Protein AF-0000000085979852 (afdb_homodimer)

Nearest PDB structures (foldseek):
  1gpl-assembly1_A  TM=8.757E-01  e=6.580E-53  Cavia porcellus
  1bu8-assembly1_A  TM=8.715E-01  e=1.291E-50  Rattus norvegicus
  2oxe-assembly1_A  TM=8.438E-01  e=6.473E-49  Homo sapiens
  2pvs-assembly1_A  TM=8.274E-01  e=5.418E-49  Homo sapiens
  1w52-assembly1_X  TM=8.537E-01  e=1.171E-48  Equus caballus

pLDDT: mean 87.13, std 18.55, range [27.33, 98.94]

Structure (mmCIF, N/CA/C/O backbone):
data_AF-0000000085979852-model_v1
#
loop_
_entity.id
_entity.type
_entity.pdbx_description
1 polymer 'Pancreatic triacylglycerol lipase'
#
loop_
_atom_site.group_PDB
_atom_site.id
_atom_site.type_symbol
_atom_site.label_atom_id
_atom_site.label_alt_id
_atom_site.label_comp_id
_atom_site.label_asym_id
_atom_site.label_entity_id
_atom_site.label_seq_id
_atom_site.pdbx_PDB_ins_code
_atom_site.Cartn_x
_atom_site.Cartn_y
_atom_site.Cartn_z
_atom_site.occupancy
_atom_site.B_iso_or_equiv
_atom_site.auth_seq_id
_atom_site.auth_comp_id
_atom_site.auth_asym_id
_atom_site.auth_atom_id
_atom_site.pdbx_PDB_model_num
ATOM 1 N N . MET A 1 1 ? -30.094 40.406 -1.326 1 32.12 1 MET A N 1
ATOM 2 C CA . MET A 1 1 ? -29.172 39.938 -2.348 1 32.12 1 MET A CA 1
ATOM 3 C C . MET A 1 1 ? -28.594 38.562 -1.972 1 32.12 1 MET A C 1
ATOM 5 O O . MET A 1 1 ? -28.328 37.719 -2.844 1 32.12 1 MET A O 1
ATOM 9 N N . LYS A 1 2 ? -28.422 38.375 -0.637 1 41 2 LYS A N 1
ATOM 10 C CA . LYS A 1 2 ? -27.953 37.094 -0.1 1 41 2 LYS A CA 1
ATOM 11 C C . LYS A 1 2 ? -29.016 36.031 -0.239 1 41 2 LYS A C 1
ATOM 13 O O . LYS A 1 2 ? -28.688 34.875 -0.515 1 41 2 LYS A O 1
ATOM 18 N N . ALA A 1 3 ? -30.25 36.375 -0.046 1 42.44 3 ALA A N 1
ATOM 19 C CA . ALA A 1 3 ? -31.359 35.438 -0.135 1 42.44 3 ALA A CA 1
ATOM 20 C C . ALA A 1 3 ? -31.531 34.906 -1.563 1 42.44 3 ALA A C 1
ATOM 22 O O . ALA A 1 3 ? -31.766 33.719 -1.779 1 42.44 3 ALA A O 1
ATOM 23 N N . LEU A 1 4 ? -31.422 35.781 -2.535 1 42.72 4 LEU A N 1
ATOM 24 C CA . LEU A 1 4 ? -31.625 35.438 -3.934 1 42.72 4 LEU A CA 1
ATOM 25 C C . LEU A 1 4 ? -30.453 34.594 -4.445 1 42.72 4 LEU A C 1
ATOM 27 O O . LEU A 1 4 ? -30.656 33.656 -5.227 1 42.72 4 LEU A O 1
ATOM 31 N N . GLN A 1 5 ? -29.297 34.875 -3.975 1 37.44 5 GLN A N 1
ATOM 32 C CA . GLN A 1 5 ? -28.141 34.094 -4.395 1 37.44 5 GLN A CA 1
ATOM 33 C C . GLN A 1 5 ? -28.188 32.688 -3.816 1 37.44 5 GLN A C 1
ATOM 35 O O . GLN A 1 5 ? -27.703 31.734 -4.438 1 37.44 5 GLN A O 1
ATOM 40 N N . GLN A 1 6 ? -28.828 32.562 -2.658 1 38.81 6 GLN A N 1
ATOM 41 C CA . GLN A 1 6 ? -29 31.219 -2.086 1 38.81 6 GLN A CA 1
ATOM 42 C C . GLN A 1 6 ? -29.969 30.391 -2.922 1 38.81 6 GLN A C 1
ATOM 44 O O . GLN A 1 6 ? -29.75 29.188 -3.109 1 38.81 6 GLN A O 1
ATOM 49 N N . LEU A 1 7 ? -30.922 31.078 -3.496 1 41.16 7 LEU A N 1
ATOM 50 C CA . LEU A 1 7 ? -31.891 30.359 -4.312 1 41.16 7 LEU A CA 1
ATOM 51 C C . LEU A 1 7 ? -31.266 29.875 -5.617 1 41.16 7 LEU A C 1
ATOM 53 O O . LEU A 1 7 ? -31.578 28.781 -6.086 1 41.16 7 LEU A O 1
ATOM 57 N N . THR A 1 8 ? -30.375 30.672 -6.137 1 38.94 8 THR A N 1
ATOM 58 C CA . THR A 1 8 ? -29.766 30.266 -7.402 1 38.94 8 THR A CA 1
ATOM 59 C C . THR A 1 8 ? -28.797 29.109 -7.199 1 38.94 8 THR A C 1
ATOM 61 O O . THR A 1 8 ? -28.703 28.219 -8.047 1 38.94 8 THR A O 1
ATOM 64 N N . VAL A 1 9 ? -28.125 29.125 -6.086 1 36.69 9 VAL A N 1
ATOM 65 C CA . VAL A 1 9 ? -27.188 28.031 -5.883 1 36.69 9 VAL A CA 1
ATOM 66 C C . VAL A 1 9 ? -27.938 26.734 -5.617 1 36.69 9 VAL A C 1
ATOM 68 O O . VAL A 1 9 ? -27.578 25.672 -6.156 1 36.69 9 VAL A O 1
ATOM 71 N N . TRP A 1 10 ? -29.047 26.781 -4.914 1 40 10 TRP A N 1
ATOM 72 C CA . TRP A 1 10 ? -29.844 25.578 -4.723 1 40 10 TRP A CA 1
ATOM 73 C C . TRP A 1 10 ? -30.469 25.109 -6.039 1 40 10 TRP A C 1
ATOM 75 O O . TRP A 1 10 ? -30.688 23.922 -6.242 1 40 10 TRP A O 1
ATOM 85 N N . SER A 1 11 ? -30.734 26.062 -6.895 1 38.84 11 SER A N 1
ATOM 86 C CA . SER A 1 11 ? -31.25 25.672 -8.203 1 38.84 11 SER A CA 1
ATOM 87 C C . SER A 1 11 ? -30.188 24.969 -9.039 1 38.84 11 SER A C 1
ATOM 89 O O . SER A 1 11 ? -30.5 24.094 -9.836 1 38.84 11 SER A O 1
ATOM 91 N N . TRP A 1 12 ? -29 25.422 -8.859 1 35.75 12 TRP A N 1
ATOM 92 C CA . TRP A 1 12 ? -27.953 24.781 -9.648 1 35.75 12 TRP A CA 1
ATOM 93 C C . TRP A 1 12 ? -27.594 23.422 -9.078 1 35.75 12 TRP A C 1
ATOM 95 O O . TRP A 1 12 ? -27.344 22.469 -9.82 1 35.75 12 TRP A O 1
ATOM 105 N N . ILE A 1 13 ? -27.578 23.281 -7.801 1 37.91 13 ILE A N 1
ATOM 106 C CA . ILE A 1 13 ? -27.391 21.953 -7.25 1 37.91 13 ILE A CA 1
ATOM 107 C C . ILE A 1 13 ? -28.578 21.078 -7.609 1 37.91 13 ILE A C 1
ATOM 109 O O . ILE A 1 13 ? -28.422 19.891 -7.938 1 37.91 13 ILE A O 1
ATOM 113 N N . LEU A 1 14 ? -29.797 21.656 -7.68 1 37.75 14 LEU A N 1
ATOM 114 C CA . LEU A 1 14 ? -30.953 20.938 -8.203 1 37.75 14 LEU A CA 1
ATOM 115 C C . LEU A 1 14 ? -30.766 20.625 -9.68 1 37.75 14 LEU A C 1
ATOM 117 O O . LEU A 1 14 ? -31.125 19.531 -10.141 1 37.75 14 LEU A O 1
ATOM 121 N N . CYS A 1 15 ? -30.203 21.531 -10.422 1 36.41 15 CYS A N 1
ATOM 122 C CA . CYS A 1 15 ? -30.016 21.281 -11.844 1 36.41 15 CYS A CA 1
ATOM 123 C C . CYS A 1 15 ? -28.922 20.25 -12.078 1 36.41 15 CYS A C 1
ATOM 125 O O . CYS A 1 15 ? -29 19.453 -13.016 1 36.41 15 CYS A O 1
ATOM 127 N N . LEU A 1 16 ? -27.828 20.297 -11.359 1 36.41 16 LEU A N 1
ATOM 128 C CA . LEU A 1 16 ? -26.828 19.25 -11.562 1 36.41 16 LEU A CA 1
ATOM 129 C C . LEU A 1 16 ? -27.359 17.891 -11.094 1 36.41 16 LEU A C 1
ATOM 131 O O . LEU A 1 16 ? -27.031 16.859 -11.68 1 36.41 16 LEU A O 1
ATOM 135 N N . ALA A 1 17 ? -28.172 17.828 -10.047 1 35.41 17 ALA A N 1
ATOM 136 C CA . ALA A 1 17 ? -28.875 16.594 -9.664 1 35.41 17 ALA A CA 1
ATOM 137 C C . ALA A 1 17 ? -29.844 16.156 -10.75 1 35.41 17 ALA A C 1
ATOM 139 O O . ALA A 1 17 ? -30.031 14.969 -10.992 1 35.41 17 ALA A O 1
ATOM 140 N N . VAL A 1 18 ? -30.438 17.109 -11.523 1 36.38 18 VAL A N 1
ATOM 141 C CA . VAL A 1 18 ? -31.406 16.766 -12.562 1 36.38 18 VAL A CA 1
ATOM 142 C C . VAL A 1 18 ? -30.672 16.25 -13.797 1 36.38 18 VAL A C 1
ATOM 144 O O . VAL A 1 18 ? -31.141 15.328 -14.469 1 36.38 18 VAL A O 1
ATOM 147 N N . VAL A 1 19 ? -29.516 16.766 -14.117 1 34.34 19 VAL A N 1
ATOM 148 C CA . VAL A 1 19 ? -28.938 16.344 -15.383 1 34.34 19 VAL A CA 1
ATOM 149 C C . VAL A 1 19 ? -28.438 14.898 -15.25 1 34.34 19 VAL A C 1
ATOM 151 O O . VAL A 1 19 ? -28.578 14.102 -16.188 1 34.34 19 VAL A O 1
ATOM 154 N N . TYR A 1 20 ? -27.75 14.578 -14.141 1 35.06 20 TYR A N 1
ATOM 155 C CA . TYR A 1 20 ? -27.297 13.195 -14.125 1 35.06 20 TYR A CA 1
ATOM 156 C C . TYR A 1 20 ? -28.469 12.234 -13.945 1 35.06 20 TYR A C 1
ATOM 158 O O . TYR A 1 20 ? -28.297 11.016 -13.992 1 35.06 20 TYR A O 1
ATOM 166 N N . SER A 1 21 ? -29.578 12.734 -13.461 1 34.44 21 SER A N 1
ATOM 167 C CA . SER A 1 21 ? -30.75 11.859 -13.359 1 34.44 21 SER A CA 1
ATOM 168 C C . SER A 1 21 ? -31.25 11.453 -14.734 1 34.44 21 SER A C 1
ATOM 170 O O . SER A 1 21 ? -32.156 10.609 -14.844 1 34.44 21 SER A O 1
ATOM 172 N N . SER A 1 22 ? -30.984 12.266 -15.742 1 32.03 22 SER A N 1
ATOM 173 C CA . SER A 1 22 ? -31.688 11.844 -16.953 1 32.03 22 SER A CA 1
ATOM 174 C C . SER A 1 22 ? -31.141 10.523 -17.484 1 32.03 22 SER A C 1
ATOM 176 O O . SER A 1 22 ? -31.75 9.891 -18.344 1 32.03 22 SER A O 1
ATOM 178 N N . ALA A 1 23 ? -29.797 10.312 -17.438 1 32.34 23 ALA A N 1
ATOM 179 C CA . ALA A 1 23 ? -29.422 9.07 -18.094 1 32.34 23 ALA A CA 1
ATOM 180 C C . ALA A 1 23 ? -29.891 7.855 -17.297 1 32.34 23 ALA A C 1
ATOM 182 O O . ALA A 1 23 ? -29.656 6.715 -17.688 1 32.34 23 ALA A O 1
ATOM 183 N N . ILE A 1 24 ? -29.859 7.871 -15.93 1 32.44 24 ILE A N 1
ATOM 184 C CA . ILE A 1 24 ? -30.312 6.629 -15.312 1 32.44 24 ILE A CA 1
ATOM 185 C C . ILE A 1 24 ? -31.781 6.41 -15.633 1 32.44 24 ILE A C 1
ATOM 187 O O . ILE A 1 24 ? -32.594 7.344 -15.562 1 32.44 24 ILE A O 1
ATOM 191 N N . THR A 1 25 ? -32.125 5.273 -16.328 1 30.22 25 THR A N 1
ATOM 192 C CA . THR A 1 25 ? -33.469 4.715 -16.625 1 30.22 25 THR A CA 1
ATOM 193 C C . THR A 1 25 ? -34.406 4.969 -15.461 1 30.22 25 THR A C 1
ATOM 195 O O . THR A 1 25 ? -34 5 -14.297 1 30.22 25 THR A O 1
ATOM 198 N N . HIS A 1 26 ? -35.625 5.562 -15.781 1 32.06 26 HIS A N 1
ATOM 199 C CA . HIS A 1 26 ? -36.875 5.836 -15.086 1 32.06 26 HIS A CA 1
ATOM 200 C C . HIS A 1 26 ? -37.25 4.672 -14.18 1 32.06 26 HIS A C 1
ATOM 202 O O . HIS A 1 26 ? -38 3.785 -14.586 1 32.06 26 HIS A O 1
ATOM 208 N N . ASN A 1 27 ? -36.344 3.885 -13.617 1 27.75 27 ASN A N 1
ATOM 209 C CA . ASN A 1 27 ? -37.094 3.033 -12.703 1 27.75 27 ASN A CA 1
ATOM 210 C C . ASN A 1 27 ? -37.969 3.855 -11.766 1 27.75 27 ASN A C 1
ATOM 212 O O . ASN A 1 27 ? -37.5 4.844 -11.188 1 27.75 27 ASN A O 1
ATOM 216 N N . GLU A 1 28 ? -39.312 3.871 -11.992 1 30.22 28 GLU A N 1
ATOM 217 C CA . GLU A 1 28 ? -40.469 4.34 -11.266 1 30.22 28 GLU A CA 1
ATOM 218 C C . GLU A 1 28 ? -40.312 4.098 -9.766 1 30.22 28 GLU A C 1
ATOM 220 O O . GLU A 1 28 ? -40.75 3.064 -9.25 1 30.22 28 GLU A O 1
ATOM 225 N N . THR A 1 29 ? -39.219 4.023 -9.258 1 30.83 29 THR A N 1
ATOM 226 C CA . THR A 1 29 ? -39.469 3.916 -7.824 1 30.83 29 THR A CA 1
ATOM 227 C C . THR A 1 29 ? -40.344 5.062 -7.344 1 30.83 29 THR A C 1
ATOM 229 O O . THR A 1 29 ? -40.062 6.23 -7.602 1 30.83 29 THR A O 1
ATOM 232 N N . LYS A 1 30 ? -41.656 4.785 -7 1 31.2 30 LYS A N 1
ATOM 233 C CA . LYS A 1 30 ? -42.688 5.574 -6.352 1 31.2 30 LYS A CA 1
ATOM 234 C C . LYS A 1 30 ? -42.094 6.523 -5.312 1 31.2 30 LYS A C 1
ATOM 236 O O . LYS A 1 30 ? -41.438 6.082 -4.379 1 31.2 30 LYS A O 1
ATOM 241 N N . GLN A 1 31 ? -41.844 7.699 -5.578 1 30.95 31 GLN A N 1
ATOM 242 C CA . GLN A 1 31 ? -41.656 8.828 -4.672 1 30.95 31 GLN A CA 1
ATOM 243 C C . GLN A 1 31 ? -42.625 8.766 -3.5 1 30.95 31 GLN A C 1
ATOM 245 O O . GLN A 1 31 ? -43.719 9.352 -3.555 1 30.95 31 GLN A O 1
ATOM 250 N N . GLN A 1 32 ? -42.938 7.543 -2.928 1 33.56 32 GLN A N 1
ATOM 251 C CA . GLN A 1 32 ? -43.781 7.59 -1.735 1 33.56 32 GLN A CA 1
ATOM 252 C C . GLN A 1 32 ? -43.219 8.57 -0.708 1 33.56 32 GLN A C 1
ATOM 254 O O . GLN A 1 32 ? -43.5 8.445 0.489 1 33.56 32 GLN A O 1
ATOM 259 N N . ALA A 1 33 ? -42.156 9.102 -0.926 1 34.34 33 ALA A N 1
ATOM 260 C CA . ALA A 1 33 ? -41.5 9.648 0.263 1 34.34 33 ALA A CA 1
ATOM 261 C C . ALA A 1 33 ? -42.344 10.758 0.889 1 34.34 33 ALA A C 1
ATOM 263 O O . ALA A 1 33 ? -42.031 11.266 1.965 1 34.34 33 ALA A O 1
ATOM 264 N N . LEU A 1 34 ? -42.906 11.609 0.116 1 39.47 34 LEU A N 1
ATOM 265 C CA . LEU A 1 34 ? -43.031 12.82 0.929 1 39.47 34 LEU A CA 1
ATOM 266 C C . LEU A 1 34 ? -43.844 12.555 2.189 1 39.47 34 LEU A C 1
ATOM 268 O O . LEU A 1 34 ? -43.469 12.984 3.281 1 39.47 34 LEU A O 1
ATOM 272 N N . GLY A 1 35 ? -45.219 12.477 2.041 1 36.91 35 GLY A N 1
ATOM 273 C CA . GLY A 1 35 ? -46.219 12.906 3 1 36.91 35 GLY A CA 1
ATOM 274 C C . GLY A 1 35 ? -46.5 11.867 4.07 1 36.91 35 GLY A C 1
ATOM 275 O O . GLY A 1 35 ? -46.875 12.211 5.195 1 36.91 35 GLY A O 1
ATOM 276 N N . LYS A 1 36 ? -46.812 10.609 3.801 1 43.66 36 LYS A N 1
ATOM 277 C CA . LYS A 1 36 ? -47.719 10.008 4.762 1 43.66 36 LYS A CA 1
ATOM 278 C C . LYS A 1 36 ? -46.969 9.438 5.961 1 43.66 36 LYS A C 1
ATOM 280 O O . LYS A 1 36 ? -47.438 9.555 7.098 1 43.66 36 LYS A O 1
ATOM 285 N N . ASP A 1 37 ? -46 8.508 5.723 1 57.81 37 ASP A N 1
ATOM 286 C CA . ASP A 1 37 ? -45.469 7.832 6.91 1 57.81 37 ASP A CA 1
ATOM 287 C C . ASP A 1 37 ? -44.25 8.555 7.48 1 57.81 37 ASP A C 1
ATOM 289 O O . ASP A 1 37 ? -43.344 8.93 6.738 1 57.81 37 ASP A O 1
ATOM 293 N N . LYS A 1 38 ? -44.188 9.102 8.75 1 77.81 38 LYS A N 1
ATOM 294 C CA . LYS A 1 38 ? -43.25 9.914 9.5 1 77.81 38 LYS A CA 1
ATOM 295 C C . LYS A 1 38 ? -42.094 9.07 10.039 1 77.81 38 LYS A C 1
ATOM 297 O O . LYS A 1 38 ? -41.094 9.602 10.523 1 77.81 38 LYS A O 1
ATOM 302 N N . GLU A 1 39 ? -42.25 7.695 9.797 1 91.12 39 GLU A N 1
ATOM 303 C CA . GLU A 1 39 ? -41.25 6.844 10.422 1 91.12 39 GLU A CA 1
ATOM 304 C C . GLU A 1 39 ? -41.156 5.488 9.727 1 91.12 39 GLU A C 1
ATOM 306 O O . GLU A 1 39 ? -42.156 5.012 9.164 1 91.12 39 GLU A O 1
ATOM 311 N N . ILE A 1 40 ? -39.969 4.898 9.586 1 95 40 ILE A N 1
ATOM 312 C CA . ILE A 1 40 ? -39.75 3.529 9.133 1 95 40 ILE A CA 1
ATOM 313 C C . ILE A 1 40 ? -38.969 2.754 10.188 1 95 40 ILE A C 1
ATOM 315 O O . ILE A 1 40 ? -38.031 3.291 10.805 1 95 40 ILE A O 1
ATOM 319 N N . CYS A 1 41 ? -39.375 1.532 10.398 1 95.94 41 CYS A N 1
ATOM 320 C CA . CYS A 1 41 ? -38.719 0.708 11.398 1 95.94 41 CYS A CA 1
ATOM 321 C C . CYS A 1 41 ? -38.031 -0.495 10.758 1 95.94 41 CYS A C 1
ATOM 323 O O . CYS A 1 41 ? -38.594 -1.099 9.828 1 95.94 41 CYS A O 1
ATOM 325 N N . MET A 1 42 ? -36.812 -0.819 11.219 1 94.69 42 MET A N 1
ATOM 326 C CA . MET A 1 42 ? -36 -1.899 10.672 1 94.69 42 MET A CA 1
ATOM 327 C C . MET A 1 42 ? -35.531 -2.828 11.781 1 94.69 42 MET A C 1
ATOM 329 O O . MET A 1 42 ? -34.312 -2.949 12.016 1 94.69 42 MET A O 1
ATOM 333 N N . LYS A 1 43 ? -36.406 -3.57 12.406 1 92.25 43 LYS A N 1
ATOM 334 C CA . LYS A 1 43 ? -36.156 -4.605 13.406 1 92.25 43 LYS A CA 1
ATOM 335 C C . LYS A 1 43 ? -35.094 -4.141 14.414 1 92.25 43 LYS A C 1
ATOM 337 O O . LYS A 1 43 ? -35.25 -3.094 15.047 1 92.25 43 LYS A O 1
ATOM 342 N N . GLU A 1 44 ? -33.938 -4.789 14.422 1 94.19 44 GLU A N 1
ATOM 343 C CA . GLU A 1 44 ? -32.938 -4.555 15.453 1 94.19 44 GLU A CA 1
ATOM 344 C C . GLU A 1 44 ? -32.25 -3.195 15.273 1 94.19 44 GLU A C 1
ATOM 346 O O . GLU A 1 44 ? -31.562 -2.711 16.172 1 94.19 44 GLU A O 1
ATOM 351 N N . LEU A 1 45 ? -32.438 -2.521 14.172 1 97.19 45 LEU A N 1
ATOM 352 C CA . LEU A 1 45 ? -31.781 -1.239 13.922 1 97.19 45 LEU A CA 1
ATOM 353 C C . LEU A 1 45 ? -32.594 -0.095 14.531 1 97.19 45 LEU A C 1
ATOM 355 O O . LEU A 1 45 ? -32.062 1.016 14.688 1 97.19 45 LEU A O 1
ATOM 359 N N . GLY A 1 46 ? -33.875 -0.38 14.82 1 96.38 46 GLY A N 1
ATOM 360 C CA . GLY A 1 46 ? -34.75 0.649 15.367 1 96.38 46 GLY A CA 1
ATOM 361 C C . GLY A 1 46 ? -35.531 1.393 14.305 1 96.38 46 GLY A C 1
ATOM 362 O O . GLY A 1 46 ? -35.688 0.893 13.188 1 96.38 46 GLY A O 1
ATOM 363 N N . CYS A 1 47 ? -36.094 2.562 14.734 1 96.94 47 CYS A N 1
ATOM 364 C CA . CYS A 1 47 ? -36.969 3.324 13.836 1 96.94 47 CYS A CA 1
ATOM 365 C C . CYS A 1 47 ? -36.312 4.645 13.445 1 96.94 47 CYS A C 1
ATOM 367 O O . CYS A 1 47 ? -35.531 5.207 14.211 1 96.94 47 CYS A O 1
ATOM 369 N N . PHE A 1 48 ? -36.594 5.09 12.266 1 97.12 48 PHE A N 1
ATOM 370 C CA . PHE A 1 48 ? -36.031 6.312 11.695 1 97.12 48 PHE A CA 1
ATOM 371 C C . PHE A 1 48 ? -37.156 7.27 11.273 1 97.12 48 PHE A C 1
ATOM 373 O O . PHE A 1 48 ? -37.938 6.949 10.391 1 97.12 48 PHE A O 1
ATOM 380 N N . ALA A 1 49 ? -37.188 8.391 12.008 1 95.62 49 ALA A N 1
ATOM 381 C CA . ALA A 1 49 ? -38.219 9.383 11.75 1 95.62 49 ALA A CA 1
ATOM 382 C C . ALA A 1 49 ? -37.594 10.703 11.289 1 95.62 49 ALA A C 1
ATOM 384 O O . ALA A 1 49 ? -36.406 10.961 11.516 1 95.62 49 ALA A O 1
ATOM 385 N N . ILE A 1 50 ? -38.344 11.453 10.617 1 94.75 50 ILE A N 1
ATOM 386 C CA . ILE A 1 50 ? -37.969 12.82 10.305 1 94.75 50 ILE A CA 1
ATOM 387 C C . ILE A 1 50 ? -38.469 13.758 11.398 1 94.75 50 ILE A C 1
ATOM 389 O O . ILE A 1 50 ? -39.625 14.164 11.398 1 94.75 50 ILE A O 1
ATOM 393 N N . THR A 1 51 ? -37.625 14.062 12.289 1 94.38 51 THR A N 1
ATOM 394 C CA . THR A 1 51 ? -37.969 14.953 13.391 1 94.38 51 THR A CA 1
ATOM 395 C C . THR A 1 51 ? -37.719 16.406 13 1 94.38 51 THR A C 1
ATOM 397 O O . THR A 1 51 ? -37.156 16.688 11.945 1 94.38 51 THR A O 1
ATOM 400 N N . ASP A 1 52 ? -38.062 17.266 13.867 1 94.44 52 ASP A N 1
ATOM 401 C CA . ASP A 1 52 ? -37.906 18.703 13.586 1 94.44 52 ASP A CA 1
ATOM 402 C C . ASP A 1 52 ? -36.438 19.094 13.531 1 94.44 52 ASP A C 1
ATOM 404 O O . ASP A 1 52 ? -36.094 20.047 12.836 1 94.44 52 ASP A O 1
ATOM 408 N N . ASP A 1 53 ? -35.625 18.438 14.164 1 95.75 53 ASP A N 1
ATOM 409 C CA . ASP A 1 53 ? -34.188 18.719 14.172 1 95.75 53 ASP A CA 1
ATOM 410 C C . ASP A 1 53 ? -33.625 18.672 12.758 1 95.75 53 ASP A C 1
ATOM 412 O O . ASP A 1 53 ? -32.656 19.391 12.438 1 95.75 53 ASP A O 1
ATOM 416 N N . PHE A 1 54 ? -34.219 17.812 11.914 1 95.5 54 PHE A N 1
ATOM 417 C CA . PHE A 1 54 ? -33.656 17.547 10.594 1 95.5 54 PHE A CA 1
ATOM 418 C C . PHE A 1 54 ? -34.156 18.562 9.578 1 95.5 54 PHE A C 1
ATOM 420 O O . PHE A 1 54 ? -33.688 18.609 8.445 1 95.5 54 PHE A O 1
ATOM 427 N N . LYS A 1 55 ? -35.094 19.359 10.031 1 93.94 55 LYS A N 1
ATOM 428 C CA . LYS A 1 55 ? -35.75 20.234 9.07 1 93.94 55 LYS A CA 1
ATOM 429 C C . LYS A 1 55 ? -35.188 21.641 9.133 1 93.94 55 LYS A C 1
ATOM 431 O O . LYS A 1 55 ? -35.125 22.234 10.211 1 93.94 55 LYS A O 1
ATOM 436 N N . SER A 1 56 ? -34.781 22.094 8.016 1 94.06 56 SER A N 1
ATOM 437 C CA . SER A 1 56 ? -34.344 23.484 7.824 1 94.06 56 SER A CA 1
ATOM 438 C C . SER A 1 56 ? -34.625 23.953 6.402 1 94.06 56 SER A C 1
ATOM 440 O O . SER A 1 56 ? -34.188 23.328 5.438 1 94.06 56 SER A O 1
ATOM 442 N N . LEU A 1 57 ? -35.438 24.984 6.293 1 93.31 57 LEU A N 1
ATOM 443 C CA . LEU A 1 57 ? -35.781 25.484 4.973 1 93.31 57 LEU A CA 1
ATOM 444 C C . LEU A 1 57 ? -34.531 25.891 4.195 1 93.31 57 LEU A C 1
ATOM 446 O O . LEU A 1 57 ? -34.469 25.75 2.969 1 93.31 57 LEU A O 1
ATOM 450 N N . ILE A 1 58 ? -33.531 26.344 4.949 1 92.44 58 ILE A N 1
ATOM 451 C CA . ILE A 1 58 ? -32.344 26.906 4.32 1 92.44 58 ILE A CA 1
ATOM 452 C C . ILE A 1 58 ? -31.281 25.828 4.195 1 92.44 58 ILE A C 1
ATOM 454 O O . ILE A 1 58 ? -30.688 25.656 3.127 1 92.44 58 ILE A O 1
ATOM 458 N N . HIS A 1 59 ? -31.031 25.094 5.18 1 92.19 59 HIS A N 1
ATOM 459 C CA . HIS A 1 59 ? -29.844 24.266 5.254 1 92.19 59 HIS A CA 1
ATOM 460 C C . HIS A 1 59 ? -30.156 22.797 4.957 1 92.19 59 HIS A C 1
ATOM 462 O O . HIS A 1 59 ? -29.266 22 4.688 1 92.19 59 HIS A O 1
ATOM 468 N N . ARG A 1 60 ? -31.375 22.469 4.973 1 93.56 60 ARG A N 1
ATOM 469 C CA . ARG A 1 60 ? -31.828 21.094 4.73 1 93.56 60 ARG A CA 1
ATOM 470 C C . ARG A 1 60 ? -33.281 21.062 4.273 1 93.56 60 ARG A C 1
ATOM 472 O O . ARG A 1 60 ? -34.156 20.562 4.988 1 93.56 60 ARG A O 1
ATOM 479 N N . PRO A 1 61 ? -33.531 21.422 3.08 1 90.75 61 PRO A N 1
ATOM 480 C CA . PRO A 1 61 ? -34.875 21.688 2.607 1 90.75 61 PRO A CA 1
ATOM 481 C C . PRO A 1 61 ? -35.656 20.422 2.25 1 90.75 61 PRO A C 1
ATOM 483 O O . PRO A 1 61 ? -36.875 20.406 2.297 1 90.75 61 PRO A O 1
ATOM 486 N N . ILE A 1 62 ? -34.938 19.359 1.827 1 92.56 62 ILE A N 1
ATOM 487 C CA . ILE A 1 62 ? -35.625 18.125 1.429 1 92.56 62 ILE A CA 1
ATOM 488 C C . ILE A 1 62 ? -35.25 17.016 2.404 1 92.56 62 ILE A C 1
ATOM 490 O O . ILE A 1 62 ? -34.062 16.734 2.631 1 92.56 62 ILE A O 1
ATOM 494 N N . ASN A 1 63 ? -36.219 16.484 3.029 1 92.69 63 ASN A N 1
ATOM 495 C CA . ASN A 1 63 ? -36.031 15.383 3.965 1 92.69 63 ASN A CA 1
ATOM 496 C C . ASN A 1 63 ? -36.844 14.164 3.568 1 92.69 63 ASN A C 1
ATOM 498 O O . ASN A 1 63 ? -38.031 14.289 3.266 1 92.69 63 ASN A O 1
ATOM 502 N N . VAL A 1 64 ? -36.156 13.031 3.488 1 94.44 64 VAL A N 1
ATOM 503 C CA . VAL A 1 64 ? -36.844 11.781 3.129 1 94.44 64 VAL A CA 1
ATOM 504 C C . VAL A 1 64 ? -36.469 10.695 4.129 1 94.44 64 VAL A C 1
ATOM 506 O O . VAL A 1 64 ? -35.5 10.852 4.906 1 94.44 64 VAL A O 1
ATOM 509 N N . LEU A 1 65 ? -37.281 9.664 4.168 1 96.75 65 LEU A N 1
ATOM 510 C CA . LEU A 1 65 ? -36.938 8.492 4.965 1 96.75 65 LEU A CA 1
ATOM 511 C C . LEU A 1 65 ? -35.844 7.672 4.277 1 96.75 65 LEU A C 1
ATOM 513 O O . LEU A 1 65 ? -35.688 7.746 3.057 1 96.75 65 LEU A O 1
ATOM 517 N N . PRO A 1 66 ? -35.062 6.887 5.07 1 97.56 66 PRO A N 1
ATOM 518 C CA . PRO A 1 66 ? -34 6.066 4.457 1 97.56 66 PRO A CA 1
ATOM 519 C C . PRO A 1 66 ? -34.562 4.938 3.596 1 97.56 66 PRO A C 1
ATOM 521 O O . PRO A 1 66 ? -35.719 4.531 3.773 1 97.56 66 PRO A O 1
ATOM 524 N N . HIS A 1 67 ? -33.688 4.473 2.678 1 97.31 67 HIS A N 1
ATOM 525 C CA . HIS A 1 67 ? -33.969 3.232 1.968 1 97.31 67 HIS A CA 1
ATOM 526 C C . HIS A 1 67 ? -34 2.043 2.922 1 97.31 67 HIS A C 1
ATOM 528 O O . HIS A 1 67 ? -33.531 2.145 4.059 1 97.31 67 HIS A O 1
ATOM 534 N N . ASP A 1 68 ? -34.562 0.979 2.406 1 95.62 68 ASP A N 1
ATOM 535 C CA . ASP A 1 68 ? -34.562 -0.236 3.215 1 95.62 68 ASP A CA 1
ATOM 536 C C . ASP A 1 68 ? -33.156 -0.809 3.359 1 95.62 68 ASP A C 1
ATOM 538 O O . ASP A 1 68 ? -32.281 -0.493 2.566 1 95.62 68 ASP A O 1
ATOM 542 N N . ARG A 1 69 ? -33.031 -1.709 4.27 1 95.88 69 ARG A N 1
ATOM 543 C CA . ARG A 1 69 ? -31.734 -2.295 4.66 1 95.88 69 ARG A CA 1
ATOM 544 C C . ARG A 1 69 ? -31.078 -2.992 3.479 1 95.88 69 ARG A C 1
ATOM 546 O O . ARG A 1 69 ? -29.859 -2.854 3.268 1 95.88 69 ARG A O 1
ATOM 553 N N . ALA A 1 70 ? -31.828 -3.746 2.75 1 95.94 70 ALA A N 1
ATOM 554 C CA . ALA A 1 70 ? -31.312 -4.539 1.637 1 95.94 70 ALA A CA 1
ATOM 555 C C . ALA A 1 70 ? -30.781 -3.643 0.524 1 95.94 70 ALA A C 1
ATOM 557 O O . ALA A 1 70 ? -29.797 -3.982 -0.135 1 95.94 70 ALA A O 1
ATOM 558 N N . THR A 1 71 ? -31.406 -2.516 0.398 1 96.88 71 THR A N 1
ATOM 559 C CA . THR A 1 71 ? -31 -1.57 -0.634 1 96.88 71 THR A CA 1
ATOM 560 C C . THR A 1 71 ? -29.672 -0.905 -0.26 1 96.88 71 THR A C 1
ATOM 562 O O . THR A 1 71 ? -28.766 -0.814 -1.087 1 96.88 71 THR A O 1
ATOM 565 N N . ILE A 1 72 ? -29.594 -0.444 0.981 1 98.06 72 ILE A N 1
ATOM 566 C CA . ILE A 1 72 ? -28.359 0.213 1.434 1 98.06 72 ILE A CA 1
ATOM 567 C C . ILE A 1 72 ? -27.219 -0.798 1.479 1 98.06 72 ILE A C 1
ATOM 569 O O . ILE A 1 72 ? -26.109 -0.499 1.056 1 98.06 72 ILE A O 1
ATOM 573 N N . ASN A 1 73 ? -27.5 -1.937 1.963 1 97.94 73 ASN A N 1
ATOM 574 C CA . ASN A 1 73 ? -26.625 -3.1 1.958 1 97.94 73 ASN A CA 1
ATOM 575 C C . ASN A 1 73 ? -25.266 -2.783 2.596 1 97.94 73 ASN A C 1
ATOM 577 O O . ASN A 1 73 ? -24.219 -2.986 1.977 1 97.94 73 ASN A O 1
ATOM 581 N N . THR A 1 74 ? -25.312 -2.295 3.852 1 98.69 74 THR A N 1
ATOM 582 C CA . THR A 1 74 ? -24.094 -1.978 4.59 1 98.69 74 THR A CA 1
ATOM 583 C C . THR A 1 74 ? -23.297 -3.244 4.887 1 98.69 74 THR A C 1
ATOM 585 O O . THR A 1 74 ? -23.844 -4.219 5.41 1 98.69 74 THR A O 1
ATOM 588 N N . LYS A 1 75 ? -22.047 -3.25 4.508 1 98.75 75 LYS A N 1
ATOM 589 C CA . LYS A 1 75 ? -21.156 -4.371 4.781 1 98.75 75 LYS A CA 1
ATOM 590 C C . LYS A 1 75 ? -20 -3.945 5.68 1 98.75 75 LYS A C 1
ATOM 592 O O . LYS A 1 75 ? -19.359 -2.922 5.43 1 98.75 75 LYS A O 1
ATOM 597 N N . CYS A 1 76 ? -19.797 -4.676 6.742 1 98.88 76 CYS A N 1
ATOM 598 C CA . CYS A 1 76 ? -18.641 -4.508 7.605 1 98.88 76 CYS A CA 1
ATOM 599 C C . CYS A 1 76 ? -17.578 -5.57 7.316 1 98.88 76 CYS A C 1
ATOM 601 O O . CYS A 1 76 ? -17.781 -6.742 7.641 1 98.88 76 CYS A O 1
ATOM 603 N N . LEU A 1 77 ? -16.5 -5.105 6.746 1 98.88 77 LEU A N 1
ATOM 604 C CA . LEU A 1 77 ? -15.453 -6 6.246 1 98.88 77 LEU A CA 1
ATOM 605 C C . LEU A 1 77 ? -14.211 -5.93 7.125 1 98.88 77 LEU A C 1
ATOM 607 O O . LEU A 1 77 ? -13.516 -4.91 7.145 1 98.88 77 LEU A O 1
ATOM 611 N N . LEU A 1 78 ? -13.922 -7.047 7.82 1 98.88 78 LEU A N 1
ATOM 612 C CA . LEU A 1 78 ? -12.812 -7.113 8.766 1 98.88 78 LEU A CA 1
ATOM 613 C C . LEU A 1 78 ? -11.516 -7.492 8.055 1 98.88 78 LEU A C 1
ATOM 615 O O . LEU A 1 78 ? -11.492 -8.438 7.258 1 98.88 78 LEU A O 1
ATOM 619 N N . TYR A 1 79 ? -10.492 -6.707 8.328 1 98.75 79 TYR A N 1
ATOM 620 C CA . TYR A 1 79 ? -9.109 -6.996 7.945 1 98.75 79 TYR A CA 1
ATOM 621 C C . TYR A 1 79 ? -8.203 -7.027 9.164 1 98.75 79 TYR A C 1
ATOM 623 O O . TYR A 1 79 ? -8.344 -6.211 10.078 1 98.75 79 TYR A O 1
ATOM 631 N N . THR A 1 80 ? -7.355 -7.938 9.219 1 98.44 80 THR A N 1
ATOM 632 C CA . THR A 1 80 ? -6.207 -8.031 10.109 1 98.44 80 THR A CA 1
ATOM 633 C C . THR A 1 80 ? -4.949 -8.422 9.336 1 98.44 80 THR A C 1
ATOM 635 O O . THR A 1 80 ? -5.004 -8.633 8.117 1 98.44 80 THR A O 1
ATOM 638 N N . ARG A 1 81 ? -3.832 -8.492 10 1 97.12 81 ARG A N 1
ATOM 639 C CA . ARG A 1 81 ? -2.619 -8.898 9.297 1 97.12 81 ARG A CA 1
ATOM 640 C C . ARG A 1 81 ? -2.713 -10.359 8.852 1 97.12 81 ARG A C 1
ATOM 642 O O . ARG A 1 81 ? -1.983 -10.781 7.957 1 97.12 81 ARG A O 1
ATOM 649 N N . ASN A 1 82 ? -3.643 -11.156 9.484 1 96.81 82 ASN A N 1
ATOM 650 C CA . ASN A 1 82 ? -3.816 -12.555 9.117 1 96.81 82 ASN A CA 1
ATOM 651 C C . ASN A 1 82 ? -4.68 -12.703 7.863 1 96.81 82 ASN A C 1
ATOM 653 O O . ASN A 1 82 ? -4.734 -13.781 7.266 1 96.81 82 ASN A O 1
ATOM 657 N N . ASN A 1 83 ? -5.344 -11.719 7.484 1 97 83 ASN A N 1
ATOM 658 C CA . ASN A 1 83 ? -6.117 -11.641 6.25 1 97 83 ASN A CA 1
ATOM 659 C C . ASN A 1 83 ? -6.098 -10.234 5.664 1 97 83 ASN A C 1
ATOM 661 O O . ASN A 1 83 ? -7.148 -9.672 5.355 1 97 83 ASN A O 1
ATOM 665 N N . ALA A 1 84 ? -4.898 -9.703 5.41 1 97.75 84 ALA A N 1
ATOM 666 C CA . ALA A 1 84 ? -4.66 -8.289 5.125 1 97.75 84 ALA A CA 1
ATOM 667 C C . ALA A 1 84 ? -5.254 -7.898 3.777 1 97.75 84 ALA A C 1
ATOM 669 O O . ALA A 1 84 ? -5.629 -6.742 3.57 1 97.75 84 ALA A O 1
ATOM 670 N N . LYS A 1 85 ? -5.352 -8.867 2.818 1 97.25 85 LYS A N 1
ATOM 671 C CA . LYS A 1 85 ? -5.801 -8.516 1.475 1 97.25 85 LYS A CA 1
ATOM 672 C C . LYS A 1 85 ? -7.121 -9.203 1.138 1 97.25 85 LYS A C 1
ATOM 674 O O . LYS A 1 85 ? -7.684 -8.992 0.061 1 97.25 85 LYS A O 1
ATOM 679 N N . GLU A 1 86 ? -7.652 -9.953 2.086 1 95.12 86 GLU A N 1
ATOM 680 C CA . GLU A 1 86 ? -8.922 -10.656 1.899 1 95.12 86 GLU A CA 1
ATOM 681 C C . GLU A 1 86 ? -9.883 -10.359 3.041 1 95.12 86 GLU A C 1
ATOM 683 O O . GLU A 1 86 ? -9.688 -10.828 4.164 1 95.12 86 GLU A O 1
ATOM 688 N N . SER A 1 87 ? -10.945 -9.734 2.742 1 95.81 87 SER A N 1
ATOM 689 C CA . SER A 1 87 ? -11.852 -9.281 3.795 1 95.81 87 SER A CA 1
ATOM 690 C C . SER A 1 87 ? -12.664 -10.445 4.359 1 95.81 87 SER A C 1
ATOM 692 O O . SER A 1 87 ? -12.805 -11.484 3.711 1 95.81 87 SER A O 1
ATOM 694 N N . HIS A 1 88 ? -13.07 -10.32 5.602 1 97.94 88 HIS A N 1
ATOM 695 C CA . HIS A 1 88 ? -14.031 -11.172 6.285 1 97.94 88 HIS A CA 1
ATOM 696 C C . HIS A 1 88 ? -15.258 -10.383 6.723 1 97.94 88 HIS A C 1
ATOM 698 O O . HIS A 1 88 ? -15.156 -9.5 7.582 1 97.94 88 HIS A O 1
ATOM 704 N N . GLN A 1 89 ? -16.391 -10.688 6.082 1 98.44 89 GLN A N 1
ATOM 705 C CA . GLN A 1 89 ? -17.578 -9.906 6.402 1 98.44 89 GLN A CA 1
ATOM 706 C C . GLN A 1 89 ? -18.156 -10.32 7.75 1 98.44 89 GLN A C 1
ATOM 708 O O . GLN A 1 89 ? -18.328 -11.508 8.023 1 98.44 89 GLN A O 1
ATOM 713 N N . LEU A 1 90 ? -18.453 -9.391 8.609 1 98.81 90 LEU A N 1
ATOM 714 C CA . LEU A 1 90 ? -19.141 -9.586 9.883 1 98.81 90 LEU A CA 1
ATOM 715 C C . LEU A 1 90 ? -20.641 -9.398 9.719 1 98.81 90 LEU A C 1
ATOM 717 O O . LEU A 1 90 ? -21.094 -8.336 9.289 1 98.81 90 LEU A O 1
ATOM 721 N N . ILE A 1 91 ? -21.359 -10.461 10.016 1 98.31 91 ILE A N 1
ATOM 722 C CA . ILE A 1 91 ? -22.812 -10.477 9.883 1 98.31 91 ILE A CA 1
ATOM 723 C C . ILE A 1 91 ? -23.453 -10.781 11.227 1 98.31 91 ILE A C 1
ATOM 725 O O . ILE A 1 91 ? -23.359 -11.914 11.719 1 98.31 91 ILE A O 1
ATOM 729 N N . VAL A 1 92 ? -24.172 -9.812 11.781 1 97.88 92 VAL A N 1
ATOM 730 C CA . VAL A 1 92 ? -24.672 -9.906 13.148 1 97.88 92 VAL A CA 1
ATOM 731 C C . VAL A 1 92 ? -25.625 -11.094 13.273 1 97.88 92 VAL A C 1
ATOM 733 O O . VAL A 1 92 ? -25.641 -11.781 14.297 1 97.88 92 VAL A O 1
ATOM 736 N N . SER A 1 93 ? -26.406 -11.367 12.219 1 96.69 93 SER A N 1
ATOM 737 C CA . SER A 1 93 ? -27.375 -12.445 12.266 1 96.69 93 SER A CA 1
ATOM 738 C C . SER A 1 93 ? -26.703 -13.805 12.133 1 96.69 93 SER A C 1
ATOM 740 O O . SER A 1 93 ? -27.359 -14.844 12.297 1 96.69 93 SER A O 1
ATOM 742 N N . ASP A 1 94 ? -25.391 -13.82 11.82 1 97.5 94 ASP A N 1
ATOM 743 C CA . ASP A 1 94 ? -24.625 -15.055 11.703 1 97.5 94 ASP A CA 1
ATOM 744 C C . ASP A 1 94 ? -23.406 -15.047 12.633 1 97.5 94 ASP A C 1
ATOM 746 O O . ASP A 1 94 ? -22.297 -14.711 12.219 1 97.5 94 ASP A O 1
ATOM 750 N N . PRO A 1 95 ? -23.594 -15.523 13.852 1 97.06 95 PRO A N 1
ATOM 751 C CA . PRO A 1 95 ? -22.531 -15.469 14.859 1 97.06 95 PRO A CA 1
ATOM 752 C C . PRO A 1 95 ? -21.25 -16.156 14.414 1 97.06 95 PRO A C 1
ATOM 754 O O . PRO A 1 95 ? -20.172 -15.844 14.898 1 97.06 95 PRO A O 1
ATOM 757 N N . THR A 1 96 ? -21.328 -17.094 13.469 1 97 96 THR A N 1
ATOM 758 C CA . THR A 1 96 ? -20.156 -17.812 13.016 1 97 96 THR A CA 1
ATOM 759 C C . THR A 1 96 ? -19.188 -16.875 12.312 1 97 96 THR A C 1
ATOM 761 O O . THR A 1 96 ? -17.969 -17.125 12.305 1 97 96 THR A O 1
ATOM 764 N N . THR A 1 97 ? -19.656 -15.773 11.742 1 98.06 97 THR A N 1
ATOM 765 C CA . THR A 1 97 ? -18.781 -14.812 11.062 1 98.06 97 THR A CA 1
ATOM 766 C C . THR A 1 97 ? -17.922 -14.062 12.07 1 98.06 97 THR A C 1
ATOM 768 O O . THR A 1 97 ? -16.891 -13.477 11.703 1 98.06 97 THR A O 1
ATOM 771 N N . PHE A 1 98 ? -18.312 -14.062 13.297 1 98.31 98 PHE A N 1
ATOM 772 C CA . PHE A 1 98 ? -17.484 -13.461 14.344 1 98.31 98 PHE A CA 1
ATOM 773 C C . PHE A 1 98 ? -16.516 -14.484 14.922 1 98.31 98 PHE A C 1
ATOM 775 O O . PHE A 1 98 ? -15.305 -14.281 14.906 1 98.31 98 PHE A O 1
ATOM 782 N N . THR A 1 99 ? -17.031 -15.625 15.227 1 97.12 99 THR A N 1
ATOM 783 C CA . THR A 1 99 ? -16.234 -16.625 15.93 1 97.12 99 THR A CA 1
ATOM 784 C C . THR A 1 99 ? -15.156 -17.203 15.016 1 97.12 99 THR A C 1
ATOM 786 O O . THR A 1 99 ? -14.094 -17.609 15.477 1 97.12 99 THR A O 1
ATOM 789 N N . GLU A 1 100 ? -15.375 -17.188 13.719 1 96.69 100 GLU A N 1
ATOM 790 C CA . GLU A 1 100 ? -14.422 -17.766 12.773 1 96.69 100 GLU A CA 1
ATOM 791 C C . GLU A 1 100 ? -13.531 -16.688 12.172 1 96.69 100 GLU A C 1
ATOM 793 O O . GLU A 1 100 ? -12.68 -16.984 11.328 1 96.69 100 GLU A O 1
ATOM 798 N N . SER A 1 101 ? -13.664 -15.477 12.633 1 98.06 101 SER A N 1
ATOM 799 C CA . SER A 1 101 ? -12.867 -14.383 12.086 1 98.06 101 SER A CA 1
ATOM 800 C C . SER A 1 101 ? -11.5 -14.312 12.742 1 98.06 101 SER A C 1
ATOM 802 O O . SER A 1 101 ? -11.242 -15.008 13.727 1 98.06 101 SER A O 1
ATOM 804 N N . ASN A 1 102 ? -10.633 -13.492 12.18 1 98 102 ASN A N 1
ATOM 805 C CA . ASN A 1 102 ? -9.305 -13.258 12.734 1 98 102 ASN A CA 1
ATOM 806 C C . ASN A 1 102 ? -9.297 -12.094 13.711 1 98 102 ASN A C 1
ATOM 808 O O . ASN A 1 102 ? -8.234 -11.547 14.023 1 98 102 ASN A O 1
ATOM 812 N N . PHE A 1 103 ? -10.508 -11.773 14.258 1 98.44 103 PHE A N 1
ATOM 813 C CA . PHE A 1 103 ? -10.594 -10.672 15.211 1 98.44 103 PHE A CA 1
ATOM 814 C C . PHE A 1 103 ? -9.805 -10.984 16.469 1 98.44 103 PHE A C 1
ATOM 816 O O . PHE A 1 103 ? -9.898 -12.094 17.016 1 98.44 103 PHE A O 1
ATOM 823 N N . ASN A 1 104 ? -8.992 -10.008 16.891 1 98 104 ASN A N 1
ATOM 824 C CA . ASN A 1 104 ? -8.219 -10.117 18.125 1 98 104 ASN A CA 1
ATOM 825 C C . ASN A 1 104 ? -8.555 -8.992 19.094 1 98 104 ASN A C 1
ATOM 827 O O . ASN A 1 104 ? -8.258 -7.824 18.828 1 98 104 ASN A O 1
ATOM 831 N N . LYS A 1 105 ? -9.148 -9.297 20.219 1 96.69 105 LYS A N 1
ATOM 832 C CA . LYS A 1 105 ? -9.656 -8.328 21.188 1 96.69 105 LYS A CA 1
ATOM 833 C C . LYS A 1 105 ? -8.523 -7.449 21.734 1 96.69 105 LYS A C 1
ATOM 835 O O . LYS A 1 105 ? -8.773 -6.363 22.25 1 96.69 105 LYS A O 1
ATOM 840 N N . ASP A 1 106 ? -7.293 -7.938 21.625 1 97 106 ASP A N 1
ATOM 841 C CA . ASP A 1 106 ? -6.16 -7.199 22.172 1 97 106 ASP A CA 1
ATOM 842 C C . ASP A 1 106 ? -5.645 -6.164 21.188 1 97 106 ASP A C 1
ATOM 844 O O . ASP A 1 106 ? -4.832 -5.309 21.531 1 97 106 ASP A O 1
ATOM 848 N N . ASN A 1 107 ? -6.082 -6.281 19.906 1 97.75 107 ASN A N 1
ATOM 849 C CA . ASN A 1 107 ? -5.711 -5.297 18.891 1 97.75 107 ASN A CA 1
ATOM 850 C C . ASN A 1 107 ? -6.648 -4.094 18.906 1 97.75 107 ASN A C 1
ATOM 852 O O . ASN A 1 107 ? -7.852 -4.242 19.141 1 97.75 107 ASN A O 1
ATOM 856 N N . PRO A 1 108 ? -6.074 -2.84 18.688 1 97.81 108 PRO A N 1
ATOM 857 C CA . PRO A 1 108 ? -6.996 -1.718 18.5 1 97.81 108 PRO A CA 1
ATOM 858 C C . PRO A 1 108 ? -7.973 -1.944 17.344 1 97.81 108 PRO A C 1
ATOM 860 O O . PRO A 1 108 ? -7.59 -2.488 16.297 1 97.81 108 PRO A O 1
ATOM 863 N N . THR A 1 109 ? -9.219 -1.602 17.531 1 98.81 109 THR A N 1
ATOM 864 C CA . THR A 1 109 ? -10.258 -1.778 16.531 1 98.81 109 THR A CA 1
ATOM 865 C C . THR A 1 109 ? -10.609 -0.444 15.875 1 98.81 109 THR A C 1
ATOM 867 O O . THR A 1 109 ? -10.914 0.529 16.578 1 98.81 109 THR A O 1
ATOM 870 N N . LYS A 1 110 ? -10.516 -0.39 14.586 1 98.88 110 LYS A N 1
ATOM 871 C CA . LYS A 1 110 ? -10.836 0.83 13.852 1 98.88 110 LYS A CA 1
ATOM 872 C C . LYS A 1 110 ? -11.875 0.562 12.773 1 98.88 110 LYS A C 1
ATOM 874 O O . LYS A 1 110 ? -11.773 -0.424 12.039 1 98.88 110 LYS A O 1
ATOM 879 N N . PHE A 1 111 ? -12.922 1.4 12.727 1 98.94 111 PHE A N 1
ATOM 880 C CA . PHE A 1 111 ? -13.883 1.43 11.633 1 98.94 111 PHE A CA 1
ATOM 881 C C . PHE A 1 111 ? -13.555 2.545 10.648 1 98.94 111 PHE A C 1
ATOM 883 O O . PHE A 1 111 ? -13.203 3.656 11.055 1 98.94 111 PHE A O 1
ATOM 890 N N . ILE A 1 112 ? -13.57 2.246 9.391 1 98.94 112 ILE A N 1
ATOM 891 C CA . ILE A 1 112 ? -13.352 3.227 8.336 1 98.94 112 ILE A CA 1
ATOM 892 C C . ILE A 1 112 ? -14.594 3.314 7.453 1 98.94 112 ILE A C 1
ATOM 894 O O . ILE A 1 112 ? -15.031 2.311 6.883 1 98.94 112 ILE A O 1
ATOM 898 N N . VAL A 1 113 ? -15.172 4.488 7.309 1 98.88 113 VAL A N 1
ATOM 899 C CA . VAL A 1 113 ? -16.453 4.582 6.609 1 98.88 113 VAL A CA 1
ATOM 900 C C . VAL A 1 113 ? -16.406 5.75 5.625 1 98.88 113 VAL A C 1
ATOM 902 O O . VAL A 1 113 ? -16.016 6.859 5.98 1 98.88 113 VAL A O 1
ATOM 905 N N . HIS A 1 114 ? -16.844 5.477 4.367 1 98.06 114 HIS A N 1
ATOM 906 C CA . HIS A 1 114 ? -16.766 6.445 3.283 1 98.06 114 HIS A CA 1
ATOM 907 C C . HIS A 1 114 ? -18 7.328 3.234 1 98.06 114 HIS A C 1
ATOM 909 O O . HIS A 1 114 ? -18.969 7.09 3.963 1 98.06 114 HIS A O 1
ATOM 915 N N . GLY A 1 115 ? -17.891 8.391 2.375 1 97.25 115 GLY A N 1
ATOM 916 C CA . GLY A 1 115 ? -18.984 9.328 2.186 1 97.25 115 GLY A CA 1
ATOM 917 C C . GLY A 1 115 ? -19.719 9.141 0.87 1 97.25 115 GLY A C 1
ATOM 918 O O . GLY A 1 115 ? -19.922 8.008 0.424 1 97.25 115 GLY A O 1
ATOM 919 N N . PHE A 1 116 ? -20.203 10.188 0.339 1 93.62 116 PHE A N 1
ATOM 920 C CA . PHE A 1 116 ? -20.984 10.219 -0.883 1 93.62 116 PHE A CA 1
ATOM 921 C C . PHE A 1 116 ? -20.109 9.953 -2.104 1 93.62 116 PHE A C 1
ATOM 923 O O . PHE A 1 116 ? -19.141 10.672 -2.346 1 93.62 116 PHE A O 1
ATOM 930 N N . MET A 1 117 ? -20.328 8.867 -2.854 1 91.12 117 MET A N 1
ATOM 931 C CA . MET A 1 117 ? -19.688 8.508 -4.113 1 91.12 117 MET A CA 1
ATOM 932 C C . MET A 1 117 ? -18.172 8.484 -3.965 1 91.12 117 MET A C 1
ATOM 934 O O . MET A 1 117 ? -17.453 8.852 -4.891 1 91.12 117 MET A O 1
ATOM 938 N N . ASP A 1 118 ? -17.656 8.078 -2.832 1 89.44 118 ASP A N 1
ATOM 939 C CA . ASP A 1 118 ? -16.234 8.156 -2.518 1 89.44 118 ASP A CA 1
ATOM 940 C C . ASP A 1 118 ? -15.414 7.238 -3.426 1 89.44 118 ASP A C 1
ATOM 942 O O . ASP A 1 118 ? -14.375 7.641 -3.957 1 89.44 118 ASP A O 1
ATOM 946 N N . SER A 1 119 ? -15.883 6.02 -3.545 1 83.94 119 SER A N 1
ATOM 947 C CA . SER A 1 119 ? -15.117 5.043 -4.312 1 83.94 119 SER A CA 1
ATOM 948 C C . SER A 1 119 ? -14.977 5.477 -5.77 1 83.94 119 SER A C 1
ATOM 950 O O . SER A 1 119 ? -13.922 5.281 -6.379 1 83.94 119 SER A O 1
ATOM 952 N N . GLU A 1 120 ? -15.969 6.121 -6.289 1 79.56 120 GLU A N 1
ATOM 953 C CA . GLU A 1 120 ? -15.984 6.578 -7.676 1 79.56 120 GLU A CA 1
ATOM 954 C C . GLU A 1 120 ? -15.109 7.816 -7.855 1 79.56 120 GLU A C 1
ATOM 956 O O . GLU A 1 120 ? -14.438 7.969 -8.883 1 79.56 120 GLU A O 1
ATOM 961 N N . LEU A 1 121 ? -15.148 8.531 -6.777 1 77.81 121 LEU A N 1
ATOM 962 C CA . LEU A 1 121 ? -14.516 9.836 -6.918 1 77.81 121 LEU A CA 1
ATOM 963 C C . LEU A 1 121 ? -13.07 9.805 -6.418 1 77.81 121 LEU A C 1
ATOM 965 O O . LEU A 1 121 ? -12.219 10.531 -6.922 1 77.81 121 LEU A O 1
ATOM 969 N N . TYR A 1 122 ? -12.859 9.016 -5.43 1 83.81 122 TYR A N 1
ATOM 970 C CA . TYR A 1 122 ? -11.57 9.094 -4.754 1 83.81 122 TYR A CA 1
ATOM 971 C C . TYR A 1 122 ? -10.852 7.75 -4.789 1 83.81 122 TYR A C 1
ATOM 973 O O . TYR A 1 122 ? -9.781 7.598 -4.191 1 83.81 122 TYR A O 1
ATOM 981 N N . GLY A 1 123 ? -11.359 6.801 -5.52 1 87.44 123 GLY A N 1
ATOM 982 C CA . GLY A 1 123 ? -10.75 5.48 -5.574 1 87.44 123 GLY A CA 1
ATOM 983 C C . GLY A 1 123 ? -10.875 4.711 -4.273 1 87.44 123 GLY A C 1
ATOM 984 O O . GLY A 1 123 ? -11.711 5.035 -3.43 1 87.44 123 GLY A O 1
ATOM 985 N N . PRO A 1 124 ? -10.047 3.707 -4.133 1 92.5 124 PRO A N 1
ATOM 986 C CA . PRO A 1 124 ? -10.203 2.809 -2.986 1 92.5 124 PRO A CA 1
ATOM 987 C C . PRO A 1 124 ? -9.422 3.271 -1.762 1 92.5 124 PRO A C 1
ATOM 989 O O . PRO A 1 124 ? -8.711 2.477 -1.142 1 92.5 124 PRO A O 1
ATOM 992 N N . TRP A 1 125 ? -9.68 4.527 -1.333 1 96 125 TRP A N 1
ATOM 993 C CA . TRP A 1 125 ? -8.891 5.148 -0.276 1 96 125 TRP A CA 1
ATOM 994 C C . TRP A 1 125 ? -9.023 4.375 1.031 1 96 125 TRP A C 1
ATOM 996 O O . TRP A 1 125 ? -8.094 4.344 1.84 1 96 125 TRP A O 1
ATOM 1006 N N . MET A 1 126 ? -10.164 3.709 1.289 1 98.31 126 MET A N 1
ATOM 1007 C CA . MET A 1 126 ? -10.352 2.961 2.529 1 98.31 126 MET A CA 1
ATOM 1008 C C . MET A 1 126 ? -9.375 1.792 2.613 1 98.31 126 MET A C 1
ATOM 1010 O O . MET A 1 126 ? -8.828 1.512 3.68 1 98.31 126 MET A O 1
ATOM 1014 N N . LEU A 1 127 ? -9.188 1.167 1.475 1 97.69 127 LEU A N 1
ATOM 1015 C CA . LEU A 1 127 ? -8.242 0.053 1.436 1 97.69 127 LEU A CA 1
ATOM 1016 C C . LEU A 1 127 ? -6.812 0.547 1.597 1 97.69 127 LEU A C 1
ATOM 1018 O O . LEU A 1 127 ? -5.992 -0.113 2.238 1 97.69 127 LEU A O 1
ATOM 1022 N N . ASP A 1 128 ? -6.523 1.725 1.034 1 96.5 128 ASP A N 1
ATOM 1023 C CA . ASP A 1 128 ? -5.207 2.328 1.219 1 96.5 128 ASP A CA 1
ATOM 1024 C C . ASP A 1 128 ? -4.941 2.625 2.691 1 96.5 128 ASP A C 1
ATOM 1026 O O . ASP A 1 128 ? -3.861 2.328 3.205 1 96.5 128 ASP A O 1
ATOM 1030 N N . MET A 1 129 ? -5.898 3.199 3.316 1 98.56 129 MET A N 1
ATOM 1031 C CA . MET A 1 129 ? -5.766 3.512 4.734 1 98.56 129 MET A CA 1
ATOM 1032 C C . MET A 1 129 ? -5.613 2.24 5.562 1 98.56 129 MET A C 1
ATOM 1034 O O . MET A 1 129 ? -4.758 2.164 6.445 1 98.56 129 MET A O 1
ATOM 1038 N N . LYS A 1 130 ? -6.465 1.272 5.219 1 98.69 130 LYS A N 1
ATOM 1039 C CA . LYS A 1 130 ? -6.375 -0.028 5.875 1 98.69 130 LYS A CA 1
ATOM 1040 C C . LYS A 1 130 ? -4.973 -0.617 5.738 1 98.69 130 LYS A C 1
ATOM 1042 O O . LYS A 1 130 ? -4.395 -1.088 6.719 1 98.69 130 LYS A O 1
ATOM 1047 N N . ASP A 1 131 ? -4.418 -0.555 4.574 1 98.38 131 ASP A N 1
ATOM 1048 C CA . ASP A 1 131 ? -3.078 -1.085 4.34 1 98.38 131 ASP A CA 1
ATOM 1049 C C . ASP A 1 131 ? -2.037 -0.333 5.164 1 98.38 131 ASP A C 1
ATOM 1051 O O . ASP A 1 131 ? -1.118 -0.942 5.719 1 98.38 131 ASP A O 1
ATOM 1055 N N . GLU A 1 132 ? -2.162 0.995 5.254 1 98.44 132 GLU A N 1
ATOM 1056 C CA . GLU A 1 132 ? -1.228 1.798 6.035 1 98.44 132 GLU A CA 1
ATOM 1057 C C . GLU A 1 132 ? -1.271 1.413 7.512 1 98.44 132 GLU A C 1
ATOM 1059 O O . GLU A 1 132 ? -0.23 1.305 8.164 1 98.44 132 GLU A O 1
ATOM 1064 N N . PHE A 1 133 ? -2.455 1.153 8.016 1 98.69 133 PHE A N 1
ATOM 1065 C CA . PHE A 1 133 ? -2.592 0.755 9.414 1 98.69 133 PHE A CA 1
ATOM 1066 C C . PHE A 1 133 ? -1.958 -0.61 9.648 1 98.69 133 PHE A C 1
ATOM 1068 O O . PHE A 1 133 ? -1.229 -0.801 10.625 1 98.69 133 PHE A O 1
ATOM 1075 N N . LEU A 1 134 ? -2.244 -1.538 8.734 1 98.56 134 LEU A N 1
ATOM 1076 C CA . LEU A 1 134 ? -1.753 -2.895 8.938 1 98.56 134 LEU A CA 1
ATOM 1077 C C . LEU A 1 134 ? -0.241 -2.961 8.75 1 98.56 134 LEU A C 1
ATOM 1079 O O . LEU A 1 134 ? 0.418 -3.855 9.289 1 98.56 134 LEU A O 1
ATOM 1083 N N . MET A 1 135 ? 0.302 -2.047 7.992 1 98.25 135 MET A N 1
ATOM 1084 C CA . MET A 1 135 ? 1.754 -1.918 7.906 1 98.25 135 MET A CA 1
ATOM 1085 C C . MET A 1 135 ? 2.326 -1.357 9.203 1 98.25 135 MET A C 1
ATOM 1087 O O . MET A 1 135 ? 3.395 -1.777 9.648 1 98.25 135 MET A O 1
ATOM 1091 N N . HIS A 1 136 ? 1.593 -0.508 9.805 1 97.38 136 HIS A N 1
ATOM 1092 C CA . HIS A 1 136 ? 2.021 0.149 11.039 1 97.38 136 HIS A CA 1
ATOM 1093 C C . HIS A 1 136 ? 2.049 -0.832 12.203 1 97.38 136 HIS A C 1
ATOM 1095 O O . HIS A 1 136 ? 2.957 -0.787 13.039 1 97.38 136 HIS A O 1
ATOM 1101 N N . GLY A 1 137 ? 0.978 -1.684 12.25 1 96.12 137 GLY A N 1
ATOM 1102 C CA . GLY A 1 137 ? 0.89 -2.59 13.391 1 96.12 137 GLY A CA 1
ATOM 1103 C C . GLY A 1 137 ? -0.286 -3.545 13.297 1 96.12 137 GLY A C 1
ATOM 1104 O O . GLY A 1 137 ? -0.878 -3.711 12.234 1 96.12 137 GLY A O 1
ATOM 1105 N N . ASP A 1 138 ? -0.496 -4.293 14.461 1 97.12 138 ASP A N 1
ATOM 1106 C CA . ASP A 1 138 ? -1.614 -5.23 14.539 1 97.12 138 ASP A CA 1
ATOM 1107 C C . ASP A 1 138 ? -2.91 -4.508 14.898 1 97.12 138 ASP A C 1
ATOM 1109 O O . ASP A 1 138 ? -3.016 -3.902 15.961 1 97.12 138 ASP A O 1
ATOM 1113 N N . TYR A 1 139 ? -3.826 -4.488 13.984 1 98.12 139 TYR A N 1
ATOM 1114 C CA . TYR A 1 139 ? -5.113 -3.822 14.133 1 98.12 139 TYR A CA 1
ATOM 1115 C C . TYR A 1 139 ? -6.254 -4.727 13.68 1 98.12 139 TYR A C 1
ATOM 1117 O O . TYR A 1 139 ? -6.031 -5.691 12.945 1 98.12 139 TYR A O 1
ATOM 1125 N N . ASN A 1 140 ? -7.438 -4.535 14.281 1 98.81 140 ASN A N 1
ATOM 1126 C CA . ASN A 1 140 ? -8.703 -4.902 13.656 1 98.81 140 ASN A CA 1
ATOM 1127 C C . ASN A 1 140 ? -9.281 -3.748 12.844 1 98.81 140 ASN A C 1
ATOM 1129 O O . ASN A 1 140 ? -9.75 -2.756 13.406 1 98.81 140 ASN A O 1
ATOM 1133 N N . ILE A 1 141 ? -9.141 -3.869 11.531 1 98.94 141 ILE A N 1
ATOM 1134 C CA . ILE A 1 141 ? -9.664 -2.803 10.688 1 98.94 141 ILE A CA 1
ATOM 1135 C C . ILE A 1 141 ? -10.977 -3.254 10.047 1 98.94 141 ILE A C 1
ATOM 1137 O O . ILE A 1 141 ? -11.016 -4.277 9.352 1 98.94 141 ILE A O 1
ATOM 1141 N N . ILE A 1 142 ? -12 -2.545 10.289 1 98.94 142 ILE A N 1
ATOM 1142 C CA . ILE A 1 142 ? -13.297 -2.846 9.711 1 98.94 142 ILE A CA 1
ATOM 1143 C C . ILE A 1 142 ? -13.664 -1.775 8.68 1 98.94 142 ILE A C 1
ATOM 1145 O O . ILE A 1 142 ? -13.992 -0.644 9.047 1 98.94 142 ILE A O 1
ATOM 1149 N N . VAL A 1 143 ? -13.586 -2.117 7.441 1 98.88 143 VAL A N 1
ATOM 1150 C CA . VAL A 1 143 ? -13.984 -1.24 6.348 1 98.88 143 VAL A CA 1
ATOM 1151 C C . VAL A 1 143 ? -15.5 -1.33 6.145 1 98.88 143 VAL A C 1
ATOM 1153 O O . VAL A 1 143 ? -16.031 -2.416 5.922 1 98.88 143 VAL A O 1
ATOM 1156 N N . VAL A 1 144 ? -16.156 -0.217 6.203 1 98.88 144 VAL A N 1
ATOM 1157 C CA . VAL A 1 144 ? -17.609 -0.18 6.086 1 98.88 144 VAL A CA 1
ATOM 1158 C C . VAL A 1 144 ? -18.016 0.269 4.684 1 98.88 144 VAL A C 1
ATOM 1160 O O . VAL A 1 144 ? -17.797 1.425 4.309 1 98.88 144 VAL A O 1
ATOM 1163 N N . ASP A 1 145 ? -18.594 -0.653 3.986 1 98.5 145 ASP A N 1
ATOM 1164 C CA . ASP A 1 145 ? -19.047 -0.371 2.627 1 98.5 145 ASP A CA 1
ATOM 1165 C C . ASP A 1 145 ? -20.562 -0.198 2.578 1 98.5 145 ASP A C 1
ATOM 1167 O O . ASP A 1 145 ? -21.312 -1.14 2.855 1 98.5 145 ASP A O 1
ATOM 1171 N N . TRP A 1 146 ? -21 0.977 2.25 1 98.56 146 TRP A N 1
ATOM 1172 C CA . TRP A 1 146 ? -22.422 1.229 2.08 1 98.56 146 TRP A CA 1
ATOM 1173 C C . TRP A 1 146 ? -22.703 1.826 0.708 1 98.56 146 TRP A C 1
ATOM 1175 O O . TRP A 1 146 ? -23.531 2.744 0.582 1 98.56 146 TRP A O 1
ATOM 1185 N N . SER A 1 147 ? -22.109 1.305 -0.284 1 97 147 SER A N 1
ATOM 1186 C CA . SER A 1 147 ? -22.172 1.796 -1.656 1 97 147 SER A CA 1
ATOM 1187 C C . SER A 1 147 ? -23.594 1.64 -2.225 1 97 147 SER A C 1
ATOM 1189 O O . SER A 1 147 ? -23.938 2.299 -3.203 1 97 147 SER A O 1
ATOM 1191 N N . GLY A 1 148 ? -24.375 0.786 -1.651 1 97.19 148 GLY A N 1
ATOM 1192 C CA . GLY A 1 148 ? -25.766 0.655 -2.092 1 97.19 148 GLY A CA 1
ATOM 1193 C C . GLY A 1 148 ? -26.609 1.855 -1.736 1 97.19 148 GLY A C 1
ATOM 1194 O O . GLY A 1 148 ? -27.688 2.057 -2.318 1 97.19 148 GLY A O 1
ATOM 1195 N N . GLY A 1 149 ? -26.156 2.66 -0.75 1 98.19 149 GLY A N 1
ATOM 1196 C CA . GLY A 1 149 ? -26.969 3.752 -0.255 1 98.19 149 GLY A CA 1
ATOM 1197 C C . GLY A 1 149 ? -26.312 5.109 -0.403 1 98.19 149 GLY A C 1
ATOM 1198 O O . GLY A 1 149 ? -26.844 6.117 0.074 1 98.19 149 GLY A O 1
ATOM 1199 N N . ASN A 1 150 ? -25.125 5.16 -1.04 1 97 150 ASN A N 1
ATOM 1200 C CA . ASN A 1 150 ? -24.391 6.418 -1.014 1 97 150 ASN A CA 1
ATOM 1201 C C . ASN A 1 150 ? -24.406 7.109 -2.375 1 97 150 ASN A C 1
ATOM 1203 O O . ASN A 1 150 ? -23.531 7.918 -2.678 1 97 150 ASN A O 1
ATOM 1207 N N . LYS A 1 151 ? -25.328 6.738 -3.254 1 92.19 151 LYS A N 1
ATOM 1208 C CA . LYS A 1 151 ? -25.469 7.297 -4.594 1 92.19 151 LYS A CA 1
ATOM 1209 C C . LYS A 1 151 ? -26.516 8.398 -4.633 1 92.19 151 LYS A C 1
ATOM 1211 O O . LYS A 1 151 ? -27.234 8.609 -3.658 1 92.19 151 LYS A O 1
ATOM 1216 N N . PRO A 1 152 ? -26.531 9.195 -5.715 1 89.62 152 PRO A N 1
ATOM 1217 C CA . PRO A 1 152 ? -27.578 10.195 -5.836 1 89.62 152 PRO A CA 1
ATOM 1218 C C . PRO A 1 152 ? -28.984 9.586 -5.766 1 89.62 152 PRO A C 1
ATOM 1220 O O . PRO A 1 152 ? -29.172 8.422 -6.129 1 89.62 152 PRO A O 1
ATOM 1223 N N . PRO A 1 153 ? -29.922 10.461 -5.352 1 92 153 PRO A N 1
ATOM 1224 C CA . PRO A 1 153 ? -29.766 11.875 -5.012 1 92 153 PRO A CA 1
ATOM 1225 C C . PRO A 1 153 ? -29.141 12.086 -3.633 1 92 153 PRO A C 1
ATOM 1227 O O . PRO A 1 153 ? -29.297 11.242 -2.744 1 92 153 PRO A O 1
ATOM 1230 N N . TYR A 1 154 ? -28.531 13.211 -3.4 1 90.81 154 TYR A N 1
ATOM 1231 C CA . TYR A 1 154 ? -27.75 13.5 -2.195 1 90.81 154 TYR A CA 1
ATOM 1232 C C . TYR A 1 154 ? -28.656 13.477 -0.959 1 90.81 154 TYR A C 1
ATOM 1234 O O . TYR A 1 154 ? -28.266 12.945 0.085 1 90.81 154 TYR A O 1
ATOM 1242 N N . TYR A 1 155 ? -29.875 13.977 -1.077 1 93.38 155 TYR A N 1
ATOM 1243 C CA . TYR A 1 155 ? -30.75 14.031 0.086 1 93.38 155 TYR A CA 1
ATOM 1244 C C . TYR A 1 155 ? -31.125 12.633 0.556 1 93.38 155 TYR A C 1
ATOM 1246 O O . TYR A 1 155 ? -31.297 12.398 1.754 1 93.38 155 TYR A O 1
ATOM 1254 N N . GLN A 1 156 ? -31.188 11.695 -0.38 1 94.88 156 GLN A N 1
ATOM 1255 C CA . GLN A 1 156 ? -31.469 10.312 -0.01 1 94.88 156 GLN A CA 1
ATOM 1256 C C . GLN A 1 156 ? -30.266 9.68 0.692 1 94.88 156 GLN A C 1
ATOM 1258 O O . GLN A 1 156 ? -30.422 9.008 1.712 1 94.88 156 GLN A O 1
ATOM 1263 N N . ALA A 1 157 ? -29.094 9.922 0.157 1 96.19 157 ALA A N 1
ATOM 1264 C CA . ALA A 1 157 ? -27.875 9.398 0.762 1 96.19 157 ALA A CA 1
ATOM 1265 C C . ALA A 1 157 ? -27.703 9.922 2.186 1 96.19 157 ALA A C 1
ATOM 1267 O O . ALA A 1 157 ? -27.297 9.18 3.08 1 96.19 157 ALA A O 1
ATOM 1268 N N . THR A 1 158 ? -28.016 11.188 2.406 1 97.44 158 THR A N 1
ATOM 1269 C CA . THR A 1 158 ? -27.906 11.766 3.738 1 97.44 158 THR A CA 1
ATOM 1270 C C . THR A 1 158 ? -28.844 11.078 4.715 1 97.44 158 THR A C 1
ATOM 1272 O O . THR A 1 158 ? -28.5 10.844 5.875 1 97.44 158 THR A O 1
ATOM 1275 N N . SER A 1 159 ? -30.016 10.742 4.215 1 97.25 159 SER A N 1
ATOM 1276 C CA . SER A 1 159 ? -30.984 10.031 5.055 1 97.25 159 SER A CA 1
ATOM 1277 C C . SER A 1 159 ? -30.484 8.625 5.379 1 97.25 159 SER A C 1
ATOM 1279 O O . SER A 1 159 ? -30.656 8.148 6.508 1 97.25 159 SER A O 1
ATOM 1281 N N . ASN A 1 160 ? -29.844 7.988 4.434 1 98.62 160 ASN A N 1
ATOM 1282 C CA . ASN A 1 160 ? -29.359 6.621 4.582 1 98.62 160 ASN A CA 1
ATOM 1283 C C . ASN A 1 160 ? -28.25 6.535 5.629 1 98.62 160 ASN A C 1
ATOM 1285 O O . ASN A 1 160 ? -28 5.465 6.188 1 98.62 160 ASN A O 1
ATOM 1289 N N . THR A 1 161 ? -27.516 7.633 5.91 1 98.81 161 THR A N 1
ATOM 1290 C CA . THR A 1 161 ? -26.406 7.637 6.84 1 98.81 161 THR A CA 1
ATOM 1291 C C . THR A 1 161 ? -26.828 7.137 8.219 1 98.81 161 THR A C 1
ATOM 1293 O O . THR A 1 161 ? -26.062 6.457 8.906 1 98.81 161 THR A O 1
ATOM 1296 N N . ARG A 1 162 ? -28.047 7.383 8.602 1 98.56 162 ARG A N 1
ATOM 1297 C CA . ARG A 1 162 ? -28.547 6.973 9.914 1 98.56 162 ARG A CA 1
ATOM 1298 C C . ARG A 1 162 ? -28.672 5.457 10 1 98.56 162 ARG A C 1
ATOM 1300 O O . ARG A 1 162 ? -28.391 4.859 11.039 1 98.56 162 ARG A O 1
ATOM 1307 N N . VAL A 1 163 ? -29.078 4.871 8.906 1 98.75 163 VAL A N 1
ATOM 1308 C CA . VAL A 1 163 ? -29.203 3.416 8.852 1 98.75 163 VAL A CA 1
ATOM 1309 C C . VAL A 1 163 ? -27.828 2.771 8.891 1 98.75 163 VAL A C 1
ATOM 1311 O O . VAL A 1 163 ? -27.609 1.773 9.578 1 98.75 163 VAL A O 1
ATOM 1314 N N . VAL A 1 164 ? -26.891 3.334 8.156 1 98.94 164 VAL A N 1
ATOM 1315 C CA . VAL A 1 164 ? -25.516 2.826 8.133 1 98.94 164 VAL A CA 1
ATOM 1316 C C . VAL A 1 164 ? -24.938 2.848 9.547 1 98.94 164 VAL A C 1
ATOM 1318 O O . VAL A 1 164 ? -24.328 1.87 9.984 1 98.94 164 VAL A O 1
ATOM 1321 N N . ALA A 1 165 ? -25.156 3.926 10.258 1 98.94 165 ALA A N 1
ATOM 1322 C CA . ALA A 1 165 ? -24.672 4.047 11.625 1 98.94 165 ALA A CA 1
ATOM 1323 C C . ALA A 1 165 ? -25.281 2.975 12.523 1 98.94 165 ALA A C 1
ATOM 1325 O O . ALA A 1 165 ? -24.594 2.41 13.375 1 98.94 165 ALA A O 1
ATOM 1326 N N . ALA A 1 166 ? -26.562 2.76 12.352 1 98.81 166 ALA A N 1
ATOM 1327 C CA . ALA A 1 166 ? -27.234 1.729 13.141 1 98.81 166 ALA A CA 1
ATOM 1328 C C . ALA A 1 166 ? -26.609 0.357 12.883 1 98.81 166 ALA A C 1
ATOM 1330 O O . ALA A 1 166 ? -26.422 -0.427 13.812 1 98.81 166 ALA A O 1
ATOM 1331 N N . GLU A 1 167 ? -26.312 0.077 11.602 1 98.75 167 GLU A N 1
ATOM 1332 C CA . GLU A 1 167 ? -25.641 -1.172 11.25 1 98.75 167 GLU A CA 1
ATOM 1333 C C . GLU A 1 167 ? -24.281 -1.294 11.938 1 98.75 167 GLU A C 1
ATOM 1335 O O . GLU A 1 167 ? -23.969 -2.342 12.508 1 98.75 167 GLU A O 1
ATOM 1340 N N . MET A 1 168 ? -23.531 -0.24 11.93 1 98.88 168 MET A N 1
ATOM 1341 C CA . MET A 1 168 ? -22.219 -0.228 12.547 1 98.88 168 MET A CA 1
ATOM 1342 C C . MET A 1 168 ? -22.312 -0.422 14.055 1 98.88 168 MET A C 1
ATOM 1344 O O . MET A 1 168 ? -21.516 -1.14 14.648 1 98.88 168 MET A O 1
ATOM 1348 N N . ALA A 1 169 ? -23.297 0.188 14.664 1 98.81 169 ALA A N 1
ATOM 1349 C CA . ALA A 1 169 ? -23.484 0.112 16.109 1 98.81 169 ALA A CA 1
ATOM 1350 C C . ALA A 1 169 ? -23.75 -1.32 16.562 1 98.81 169 ALA A C 1
ATOM 1352 O O . ALA A 1 169 ? -23.188 -1.79 17.547 1 98.81 169 ALA A O 1
ATOM 1353 N N . ILE A 1 170 ? -24.625 -2.025 15.812 1 98.56 170 ILE A N 1
ATOM 1354 C CA . ILE A 1 170 ? -24.953 -3.381 16.25 1 98.56 170 ILE A CA 1
ATOM 1355 C C . ILE A 1 170 ? -23.766 -4.305 15.992 1 98.56 170 ILE A C 1
ATOM 1357 O O . ILE A 1 170 ? -23.578 -5.289 16.703 1 98.56 170 ILE A O 1
ATOM 1361 N N . VAL A 1 171 ? -22.922 -4.016 14.984 1 98.81 171 VAL A N 1
ATOM 1362 C CA . VAL A 1 171 ? -21.688 -4.777 14.789 1 98.81 171 VAL A CA 1
ATOM 1363 C C . VAL A 1 171 ? -20.734 -4.547 15.953 1 98.81 171 VAL A C 1
ATOM 1365 O O . VAL A 1 171 ? -20.156 -5.492 16.484 1 98.81 171 VAL A O 1
ATOM 1368 N N . ALA A 1 172 ? -20.594 -3.285 16.375 1 98.81 172 ALA A N 1
ATOM 1369 C CA . ALA A 1 172 ? -19.766 -2.969 17.531 1 98.81 172 ALA A CA 1
ATOM 1370 C C . ALA A 1 172 ? -20.25 -3.709 18.781 1 98.81 172 ALA A C 1
ATOM 1372 O O . ALA A 1 172 ? -19.453 -4.289 19.516 1 98.81 172 ALA A O 1
ATOM 1373 N N . GLN A 1 173 ? -21.547 -3.738 18.969 1 98.44 173 GLN A N 1
ATOM 1374 C CA . GLN A 1 173 ? -22.125 -4.43 20.109 1 98.44 173 GLN A CA 1
ATOM 1375 C C . GLN A 1 173 ? -21.891 -5.934 20.016 1 98.44 173 GLN A C 1
ATOM 1377 O O . GLN A 1 173 ? -21.656 -6.586 21.047 1 98.44 173 GLN A O 1
ATOM 1382 N N . ALA A 1 174 ? -21.984 -6.438 18.828 1 98.56 174 ALA A N 1
ATOM 1383 C CA . ALA A 1 174 ? -21.703 -7.855 18.641 1 98.56 174 ALA A CA 1
ATOM 1384 C C . ALA A 1 174 ? -20.25 -8.18 18.984 1 98.56 174 ALA A C 1
ATOM 1386 O O . ALA A 1 174 ? -19.953 -9.227 19.547 1 98.56 174 ALA A O 1
ATOM 1387 N N . LEU A 1 175 ? -19.312 -7.289 18.609 1 98.69 175 LEU A N 1
ATOM 1388 C CA . LEU A 1 175 ? -17.906 -7.473 18.953 1 98.69 175 LEU A CA 1
ATOM 1389 C C . LEU A 1 175 ? -17.719 -7.492 20.469 1 98.69 175 LEU A C 1
ATOM 1391 O O . LEU A 1 175 ? -16.938 -8.281 20.984 1 98.69 175 LEU A O 1
ATOM 1395 N N . GLU A 1 176 ? -18.453 -6.641 21.156 1 98.31 176 GLU A N 1
ATOM 1396 C CA . GLU A 1 176 ? -18.438 -6.645 22.609 1 98.31 176 GLU A CA 1
ATOM 1397 C C . GLU A 1 176 ? -18.938 -7.973 23.172 1 98.31 176 GLU A C 1
ATOM 1399 O O . GLU A 1 176 ? -18.328 -8.547 24.078 1 98.31 176 GLU A O 1
ATOM 1404 N N . LYS A 1 177 ? -19.969 -8.438 22.594 1 97.88 177 LYS A N 1
ATOM 1405 C CA . LYS A 1 177 ? -20.625 -9.648 23.078 1 97.88 177 LYS A CA 1
ATOM 1406 C C . LYS A 1 177 ? -19.766 -10.883 22.828 1 97.88 177 LYS A C 1
ATOM 1408 O O . LYS A 1 177 ? -19.547 -11.695 23.719 1 97.88 177 LYS A O 1
ATOM 1413 N N . HIS A 1 178 ? -19.188 -10.977 21.641 1 98.06 178 HIS A N 1
ATOM 1414 C CA . HIS A 1 178 ? -18.516 -12.195 21.234 1 98.06 178 HIS A CA 1
ATOM 1415 C C . HIS A 1 178 ? -17.062 -12.211 21.75 1 98.06 178 HIS A C 1
ATOM 1417 O O . HIS A 1 178 ? -16.516 -13.281 22.016 1 98.06 178 HIS A O 1
ATOM 1423 N N . PHE A 1 179 ? -16.438 -11.031 21.906 1 98.06 179 PHE A N 1
ATOM 1424 C CA . PHE A 1 179 ? -15 -11.031 22.156 1 98.06 179 PHE A CA 1
ATOM 1425 C C . PHE A 1 179 ? -14.68 -10.297 23.453 1 98.06 179 PHE A C 1
ATOM 1427 O O . PHE A 1 179 ? -13.562 -10.383 23.953 1 98.06 179 PHE A O 1
ATOM 1434 N N . GLY A 1 180 ? -15.578 -9.531 23.984 1 97.5 180 GLY A N 1
ATOM 1435 C CA . GLY A 1 180 ? -15.359 -8.797 25.219 1 97.5 180 GLY A CA 1
ATOM 1436 C C . GLY A 1 180 ? -14.609 -7.492 25.016 1 97.5 180 GLY A C 1
ATOM 1437 O O . GLY A 1 180 ? -14.078 -6.918 25.969 1 97.5 180 GLY A O 1
ATOM 1438 N N . VAL A 1 181 ? -14.531 -7.051 23.797 1 97.19 181 VAL A N 1
ATOM 1439 C CA . VAL A 1 181 ? -13.875 -5.773 23.531 1 97.19 181 VAL A CA 1
ATOM 1440 C C . VAL A 1 181 ? -14.773 -4.629 24 1 97.19 181 VAL A C 1
ATOM 1442 O O . VAL A 1 181 ? -16 -4.77 24.031 1 97.19 181 VAL A O 1
ATOM 1445 N N . ARG A 1 182 ? -14.188 -3.539 24.406 1 96.25 182 ARG A N 1
ATOM 1446 C CA . ARG A 1 182 ? -14.945 -2.389 24.875 1 96.25 182 ARG A CA 1
ATOM 1447 C C . ARG A 1 182 ? -15.07 -1.323 23.797 1 96.25 182 ARG A C 1
ATOM 1449 O O . ARG A 1 182 ? -14.102 -1.03 23.094 1 96.25 182 ARG A O 1
ATOM 1456 N N . ARG A 1 183 ? -16.203 -0.73 23.609 1 96.94 183 ARG A N 1
ATOM 1457 C CA . ARG A 1 183 ? -16.453 0.313 22.625 1 96.94 183 ARG A CA 1
ATOM 1458 C C . ARG A 1 183 ? -15.602 1.546 22.906 1 96.94 183 ARG A C 1
ATOM 1460 O O . ARG A 1 183 ? -15.258 2.293 21.984 1 96.94 183 ARG A O 1
ATOM 1467 N N . GLU A 1 184 ? -15.172 1.775 24.156 1 95.81 184 GLU A N 1
ATOM 1468 C CA . GLU A 1 184 ? -14.305 2.885 24.531 1 95.81 184 GLU A CA 1
ATOM 1469 C C . GLU A 1 184 ? -12.922 2.746 23.906 1 95.81 184 GLU A C 1
ATOM 1471 O O . GLU A 1 184 ? -12.141 3.701 23.891 1 95.81 184 GLU A O 1
ATOM 1476 N N . ASN A 1 185 ? -12.703 1.572 23.359 1 95.5 185 ASN A N 1
ATOM 1477 C CA . ASN A 1 185 ? -11.422 1.323 22.719 1 95.5 185 ASN A CA 1
ATOM 1478 C C . ASN A 1 185 ? -11.562 1.274 21.203 1 95.5 185 ASN A C 1
ATOM 1480 O O . ASN A 1 185 ? -10.617 0.895 20.5 1 95.5 185 ASN A O 1
ATOM 1484 N N . MET A 1 186 ? -12.703 1.644 20.719 1 98.44 186 MET A N 1
ATOM 1485 C CA . MET A 1 186 ? -12.938 1.631 19.266 1 98.44 186 MET A CA 1
ATOM 1486 C C . MET A 1 186 ? -12.781 3.027 18.688 1 98.44 186 MET A C 1
ATOM 1488 O O . MET A 1 186 ? -13.047 4.023 19.359 1 98.44 186 MET A O 1
ATOM 1492 N N . HIS A 1 187 ? -12.242 3.115 17.5 1 98.75 187 HIS A N 1
ATOM 1493 C CA . HIS A 1 187 ? -11.984 4.336 16.75 1 98.75 187 HIS A CA 1
ATOM 1494 C C . HIS A 1 187 ? -12.711 4.316 15.406 1 98.75 187 HIS A C 1
ATOM 1496 O O . HIS A 1 187 ? -12.508 3.406 14.602 1 98.75 187 HIS A O 1
ATOM 1502 N N . VAL A 1 188 ? -13.625 5.273 15.164 1 98.94 188 VAL A N 1
ATOM 1503 C CA . VAL A 1 188 ? -14.328 5.383 13.891 1 98.94 188 VAL A CA 1
ATOM 1504 C C . VAL A 1 188 ? -13.758 6.551 13.086 1 98.94 188 VAL A C 1
ATOM 1506 O O . VAL A 1 188 ? -13.719 7.684 13.57 1 98.94 188 VAL A O 1
ATOM 1509 N N . ILE A 1 189 ? -13.305 6.266 11.906 1 98.94 189 ILE A N 1
ATOM 1510 C CA . ILE A 1 189 ? -12.773 7.258 10.984 1 98.94 189 ILE A CA 1
ATOM 1511 C C . ILE A 1 189 ? -13.719 7.43 9.805 1 98.94 189 ILE A C 1
ATOM 1513 O O . ILE A 1 189 ? -14.016 6.465 9.086 1 98.94 189 ILE A O 1
ATOM 1517 N N . GLY A 1 190 ? -14.219 8.617 9.609 1 98.88 190 GLY A N 1
ATOM 1518 C CA . GLY A 1 190 ? -15.188 8.859 8.547 1 98.88 190 GLY A CA 1
ATOM 1519 C C . GLY A 1 190 ? -14.828 10.031 7.664 1 98.88 190 GLY A C 1
ATOM 1520 O O . GLY A 1 190 ? -14.266 11.023 8.133 1 98.88 190 GLY A O 1
ATOM 1521 N N . HIS A 1 191 ? -15.18 9.922 6.379 1 98.31 191 HIS A N 1
ATOM 1522 C CA . HIS A 1 191 ? -14.969 11.008 5.426 1 98.31 191 HIS A CA 1
ATOM 1523 C C . HIS A 1 191 ? -16.297 11.578 4.941 1 98.31 191 HIS A C 1
ATOM 1525 O O . HIS A 1 191 ? -17.219 10.82 4.613 1 98.31 191 HIS A O 1
ATOM 1531 N N . SER A 1 192 ? -16.406 12.906 4.824 1 96.94 192 SER A N 1
ATOM 1532 C CA . SER A 1 192 ? -17.609 13.531 4.266 1 96.94 192 SER A CA 1
ATOM 1533 C C . SER A 1 192 ? -18.859 13.055 4.977 1 96.94 192 SER A C 1
ATOM 1535 O O . SER A 1 192 ? -18.969 13.172 6.199 1 96.94 192 SER A O 1
ATOM 1537 N N . LEU A 1 193 ? -19.766 12.344 4.312 1 98.31 193 LEU A N 1
ATOM 1538 C CA . LEU A 1 193 ? -20.938 11.781 4.984 1 98.31 193 LEU A CA 1
ATOM 1539 C C . LEU A 1 193 ? -20.516 10.75 6.027 1 98.31 193 LEU A C 1
ATOM 1541 O O . LEU A 1 193 ? -21.188 10.586 7.051 1 98.31 193 LEU A O 1
ATOM 1545 N N . GLY A 1 194 ? -19.391 10.125 5.828 1 98.81 194 GLY A N 1
ATOM 1546 C CA . GLY A 1 194 ? -18.875 9.148 6.773 1 98.81 194 GLY A CA 1
ATOM 1547 C C . GLY A 1 194 ? -18.562 9.742 8.133 1 98.81 194 GLY A C 1
ATOM 1548 O O . GLY A 1 194 ? -18.656 9.055 9.148 1 98.81 194 GLY A O 1
ATOM 1549 N N . SER A 1 195 ? -18.188 10.992 8.141 1 98.88 195 SER A N 1
ATOM 1550 C CA . SER A 1 195 ? -17.922 11.664 9.406 1 98.88 195 SER A CA 1
ATOM 1551 C C . SER A 1 195 ? -19.203 11.773 10.242 1 98.88 195 SER A C 1
ATOM 1553 O O . SER A 1 195 ? -19.172 11.562 11.461 1 98.88 195 SER A O 1
ATOM 1555 N N . HIS A 1 196 ? -20.266 12.086 9.547 1 98.88 196 HIS A N 1
ATOM 1556 C CA . HIS A 1 196 ? -21.531 12.195 10.258 1 98.88 196 HIS A CA 1
ATOM 1557 C C . HIS A 1 196 ? -22.047 10.82 10.656 1 98.88 196 HIS A C 1
ATOM 1559 O O . HIS A 1 196 ? -22.672 10.664 11.711 1 98.88 196 HIS A O 1
ATOM 1565 N N . ILE A 1 197 ? -21.766 9.812 9.812 1 98.94 197 ILE A N 1
ATOM 1566 C CA . ILE A 1 197 ? -22.078 8.438 10.195 1 98.94 197 ILE A CA 1
ATOM 1567 C C . ILE A 1 197 ? -21.375 8.086 11.5 1 98.94 197 ILE A C 1
ATOM 1569 O O . ILE A 1 197 ? -21.984 7.527 12.414 1 98.94 197 ILE A O 1
ATOM 1573 N N . ALA A 1 198 ? -20.141 8.469 11.602 1 98.94 198 ALA A N 1
ATOM 1574 C CA . ALA A 1 198 ? -19.375 8.227 12.82 1 98.94 198 ALA A CA 1
ATOM 1575 C C . ALA A 1 198 ? -20.047 8.883 14.031 1 98.94 198 ALA A C 1
ATOM 1577 O O . ALA A 1 198 ? -20.109 8.289 15.109 1 98.94 198 ALA A O 1
ATOM 1578 N N . GLY A 1 199 ? -20.516 10.078 13.812 1 98.88 199 GLY A N 1
ATOM 1579 C CA . GLY A 1 199 ? -21.25 10.75 14.875 1 98.88 199 GLY A CA 1
ATOM 1580 C C . GLY A 1 199 ? -22.484 9.992 15.32 1 98.88 199 GLY A C 1
ATOM 1581 O O . GLY A 1 199 ? -22.719 9.836 16.516 1 98.88 199 GLY A O 1
ATOM 1582 N N . TYR A 1 200 ? -23.266 9.508 14.336 1 98.81 200 TYR A N 1
ATOM 1583 C CA . TYR A 1 200 ? -24.469 8.742 14.641 1 98.81 200 TYR A CA 1
ATOM 1584 C C . TYR A 1 200 ? -24.125 7.453 15.375 1 98.81 200 TYR A C 1
ATOM 1586 O O . TYR A 1 200 ? -24.875 7.016 16.25 1 98.81 200 TYR A O 1
ATOM 1594 N N . VAL A 1 201 ? -22.984 6.809 14.977 1 98.88 201 VAL A N 1
ATOM 1595 C CA . VAL A 1 201 ? -22.531 5.613 15.68 1 98.88 201 VAL A CA 1
ATOM 1596 C C . VAL A 1 201 ? -22.266 5.941 17.141 1 98.88 201 VAL A C 1
ATOM 1598 O O . VAL A 1 201 ? -22.734 5.234 18.047 1 98.88 201 VAL A O 1
ATOM 1601 N N . GLY A 1 202 ? -21.531 7.047 17.344 1 98.69 202 GLY A N 1
ATOM 1602 C CA . GLY A 1 202 ? -21.234 7.484 18.688 1 98.69 202 GLY A CA 1
ATOM 1603 C C . GLY A 1 202 ? -22.484 7.77 19.516 1 98.69 202 GLY A C 1
ATOM 1604 O O . GLY A 1 202 ? -22.562 7.379 20.688 1 98.69 202 GLY A O 1
ATOM 1605 N N . ALA A 1 203 ? -23.438 8.43 18.906 1 97.88 203 ALA A N 1
ATOM 1606 C CA . ALA A 1 203 ? -24.688 8.766 19.578 1 97.88 203 ALA A CA 1
ATOM 1607 C C . ALA A 1 203 ? -25.438 7.504 20 1 97.88 203 ALA A C 1
ATOM 1609 O O . ALA A 1 203 ? -26.078 7.477 21.047 1 97.88 203 ALA A O 1
ATOM 1610 N N . ARG A 1 204 ? -25.344 6.52 19.234 1 97.81 204 ARG A N 1
ATOM 1611 C CA . ARG A 1 204 ? -26.031 5.266 19.516 1 97.81 204 ARG A CA 1
ATOM 1612 C C . ARG A 1 204 ? -25.312 4.473 20.594 1 97.81 204 ARG A C 1
ATOM 1614 O O . ARG A 1 204 ? -25.953 3.863 21.453 1 97.81 204 ARG A O 1
ATOM 1621 N N . LEU A 1 205 ? -23.984 4.5 20.547 1 97.88 205 LEU A N 1
ATOM 1622 C CA . LEU A 1 205 ? -23.203 3.688 21.469 1 97.88 205 LEU A CA 1
ATOM 1623 C C . LEU A 1 205 ? -23.016 4.406 22.797 1 97.88 205 LEU A C 1
ATOM 1625 O O . LEU A 1 205 ? -22.734 3.768 23.812 1 97.88 205 LEU A O 1
ATOM 1629 N N . LYS A 1 206 ? -23.078 5.699 22.828 1 94.06 206 LYS A N 1
ATOM 1630 C CA . LYS A 1 206 ? -23.047 6.594 23.984 1 94.06 206 LYS A CA 1
ATOM 1631 C C . LYS A 1 206 ? -21.625 6.73 24.531 1 94.06 206 LYS A C 1
ATOM 1633 O O . LYS A 1 206 ? -21.25 7.781 25.062 1 94.06 206 LYS A O 1
ATOM 1638 N N . THR A 1 207 ? -20.766 5.664 24.5 1 95.5 207 THR A N 1
ATOM 1639 C CA . THR A 1 207 ? -19.438 5.75 25.094 1 95.5 207 THR A CA 1
ATOM 1640 C C . THR A 1 207 ? -18.375 5.281 24.094 1 95.5 207 THR A C 1
ATOM 1642 O O . THR A 1 207 ? -17.484 4.504 24.453 1 95.5 207 THR A O 1
ATOM 1645 N N . LEU A 1 208 ? -18.453 5.738 22.828 1 97.69 208 LEU A N 1
ATOM 1646 C CA . LEU A 1 208 ? -17.453 5.43 21.812 1 97.69 208 LEU A CA 1
ATOM 1647 C C . LEU A 1 208 ? -16.125 6.113 22.125 1 97.69 208 LEU A C 1
ATOM 1649 O O . LEU A 1 208 ? -16.109 7.25 22.594 1 97.69 208 LEU A O 1
ATOM 1653 N N . GLY A 1 209 ? -15.016 5.457 21.875 1 97.25 209 GLY A N 1
ATOM 1654 C CA . GLY A 1 209 ? -13.695 5.938 22.266 1 97.25 209 GLY A CA 1
ATOM 1655 C C . GLY A 1 209 ? -13.242 7.145 21.453 1 97.25 209 GLY A C 1
ATOM 1656 O O . GLY A 1 209 ? -12.914 8.188 22.031 1 97.25 209 GLY A O 1
ATOM 1657 N N . ARG A 1 210 ? -13.164 7.008 20.109 1 97.94 210 ARG A N 1
ATOM 1658 C CA . ARG A 1 210 ? -12.602 8.07 19.281 1 97.94 210 ARG A CA 1
ATOM 1659 C C . ARG A 1 210 ? -13.305 8.148 17.938 1 97.94 210 ARG A C 1
ATOM 1661 O O . ARG A 1 210 ? -13.695 7.121 17.375 1 97.94 210 ARG A O 1
ATOM 1668 N N . ILE A 1 211 ? -13.547 9.344 17.516 1 98.5 211 ILE A N 1
ATOM 1669 C CA . ILE A 1 211 ? -13.992 9.609 16.156 1 98.5 211 ILE A CA 1
ATOM 1670 C C . ILE A 1 211 ? -13.016 10.562 15.469 1 98.5 211 ILE A C 1
ATOM 1672 O O . ILE A 1 211 ? -12.555 11.539 16.078 1 98.5 211 ILE A O 1
ATOM 1676 N N . THR A 1 212 ? -12.586 10.258 14.32 1 98.88 212 THR A N 1
ATOM 1677 C CA . THR A 1 212 ? -11.891 11.195 13.445 1 98.88 212 THR A CA 1
ATOM 1678 C C . THR A 1 212 ? -12.742 11.539 12.227 1 98.88 212 THR A C 1
ATOM 1680 O O . THR A 1 212 ? -13.094 10.656 11.438 1 98.88 212 THR A O 1
ATOM 1683 N N . GLY A 1 213 ? -13.133 12.773 12.156 1 98.88 213 GLY A N 1
ATOM 1684 C CA . GLY A 1 213 ? -13.812 13.258 10.969 1 98.88 213 GLY A CA 1
ATOM 1685 C C . GLY A 1 213 ? -12.875 13.852 9.938 1 98.88 213 GLY A C 1
ATOM 1686 O O . GLY A 1 213 ? -12.148 14.805 10.227 1 98.88 213 GLY A O 1
ATOM 1687 N N . CYS A 1 214 ? -12.891 13.281 8.75 1 98.75 214 CYS A N 1
ATOM 1688 C CA . CYS A 1 214 ? -12.141 13.828 7.629 1 98.75 214 CYS A CA 1
ATOM 1689 C C . CYS A 1 214 ? -13.039 14.664 6.727 1 98.75 214 CYS A C 1
ATOM 1691 O O . CYS A 1 214 ? -13.766 14.117 5.895 1 98.75 214 CYS A O 1
ATOM 1693 N N . ASP A 1 215 ? -12.945 15.883 6.859 1 97.81 215 ASP A N 1
ATOM 1694 C CA . ASP A 1 215 ? -13.695 16.875 6.094 1 97.81 215 ASP A CA 1
ATOM 1695 C C . ASP A 1 215 ? -15.188 16.578 6.105 1 97.81 215 ASP A C 1
ATOM 1697 O O . ASP A 1 215 ? -15.797 16.375 5.055 1 97.81 215 ASP A O 1
ATOM 1701 N N . PRO A 1 216 ? -15.789 16.656 7.289 1 98.5 216 PRO A N 1
ATOM 1702 C CA . PRO A 1 216 ? -17.234 16.391 7.375 1 98.5 216 PRO A CA 1
ATOM 1703 C C . PRO A 1 216 ? -18.031 17.219 6.371 1 98.5 216 PRO A C 1
ATOM 1705 O O . PRO A 1 216 ? -17.75 18.406 6.164 1 98.5 216 PRO A O 1
ATOM 1708 N N . ALA A 1 217 ? -19.047 16.594 5.816 1 96.38 217 ALA A N 1
ATOM 1709 C CA . ALA A 1 217 ? -19.844 17.234 4.777 1 96.38 217 ALA A CA 1
ATOM 1710 C C . ALA A 1 217 ? -20.562 18.469 5.32 1 96.38 217 ALA A C 1
ATOM 1712 O O . ALA A 1 217 ? -21.125 18.438 6.422 1 96.38 217 ALA A O 1
ATOM 1713 N N . GLU A 1 218 ? -20.578 19.516 4.543 1 96.06 218 GLU A N 1
ATOM 1714 C CA . GLU A 1 218 ? -21.266 20.75 4.922 1 96.06 218 GLU A CA 1
ATOM 1715 C C . GLU A 1 218 ? -22.734 20.703 4.539 1 96.06 218 GLU A C 1
ATOM 1717 O O . GLU A 1 218 ? -23.609 20.984 5.363 1 96.06 218 GLU A O 1
ATOM 1722 N N . PRO A 1 219 ? -23.047 20.266 3.289 1 93.44 219 PRO A N 1
ATOM 1723 C CA . PRO A 1 219 ? -24.453 20.297 2.891 1 93.44 219 PRO A CA 1
ATOM 1724 C C . PRO A 1 219 ? -25.328 19.391 3.754 1 93.44 219 PRO A C 1
ATOM 1726 O O . PRO A 1 219 ? -25 18.234 3.973 1 93.44 219 PRO A O 1
ATOM 1729 N N . TYR A 1 220 ? -26.375 20.016 4.285 1 94.88 220 TYR A N 1
ATOM 1730 C CA . TYR A 1 220 ? -27.406 19.328 5.047 1 94.88 220 TYR A CA 1
ATOM 1731 C C . TYR A 1 220 ? -26.969 19.125 6.496 1 94.88 220 TYR A C 1
ATOM 1733 O O . TYR A 1 220 ? -27.734 18.609 7.309 1 94.88 220 TYR A O 1
ATOM 1741 N N . PHE A 1 221 ? -25.766 19.594 6.879 1 97.19 221 PHE A N 1
ATOM 1742 C CA . PHE A 1 221 ? -25.281 19.297 8.219 1 97.19 221 PHE A CA 1
ATOM 1743 C C . PHE A 1 221 ? -24.797 20.547 8.922 1 97.19 221 PHE A C 1
ATOM 1745 O O . PHE A 1 221 ? -25.078 20.75 10.109 1 97.19 221 PHE A O 1
ATOM 1752 N N . GLN A 1 222 ? -24.016 21.391 8.203 1 96.38 222 GLN A N 1
ATOM 1753 C CA . GLN A 1 222 ? -23.594 22.641 8.836 1 96.38 222 GLN A CA 1
ATOM 1754 C C . GLN A 1 222 ? -24.781 23.516 9.188 1 96.38 222 GLN A C 1
ATOM 1756 O O . GLN A 1 222 ? -25.719 23.656 8.398 1 96.38 222 GLN A O 1
ATOM 1761 N N . ASN A 1 223 ? -24.797 24.141 10.406 1 95.62 223 ASN A N 1
ATOM 1762 C CA . ASN A 1 223 ? -25.828 25 10.945 1 95.62 223 ASN A CA 1
ATOM 1763 C C . ASN A 1 223 ? -27.031 24.203 11.445 1 95.62 223 ASN A C 1
ATOM 1765 O O . ASN A 1 223 ? -28.047 24.781 11.828 1 95.62 223 ASN A O 1
ATOM 1769 N N . MET A 1 224 ? -26.938 22.906 11.414 1 97.12 224 MET A N 1
ATOM 1770 C CA . MET A 1 224 ? -27.984 22.047 11.969 1 97.12 224 MET A CA 1
ATOM 1771 C C . MET A 1 224 ? -27.688 21.719 13.43 1 97.12 224 MET A C 1
ATOM 1773 O O . MET A 1 224 ? -26.562 21.875 13.891 1 97.12 224 MET A O 1
ATOM 1777 N N . PRO A 1 225 ? -28.719 21.281 14.148 1 97.25 225 PRO A N 1
ATOM 1778 C CA . PRO A 1 225 ? -28.484 20.891 15.547 1 97.25 225 PRO A CA 1
ATOM 1779 C C . PRO A 1 225 ? -27.5 19.734 15.688 1 97.25 225 PRO A C 1
ATOM 1781 O O . PRO A 1 225 ? -27.312 18.969 14.742 1 97.25 225 PRO A O 1
ATOM 1784 N N . THR A 1 226 ? -26.891 19.594 16.875 1 95.88 226 THR A N 1
ATOM 1785 C CA . THR A 1 226 ? -25.859 18.578 17.141 1 95.88 226 THR A CA 1
ATOM 1786 C C . THR A 1 226 ? -26.422 17.172 16.953 1 95.88 226 THR A C 1
ATOM 1788 O O . THR A 1 226 ? -25.672 16.234 16.688 1 95.88 226 THR A O 1
ATOM 1791 N N . SER A 1 227 ? -27.75 17 17.031 1 96.88 227 SER A N 1
ATOM 1792 C CA . SER A 1 227 ? -28.359 15.688 16.828 1 96.88 227 SER A CA 1
ATOM 1793 C C . SER A 1 227 ? -28.297 15.258 15.375 1 96.88 227 SER A C 1
ATOM 1795 O O . SER A 1 227 ? -28.469 14.078 15.062 1 96.88 227 SER A O 1
ATOM 1797 N N . VAL A 1 228 ? -27.984 16.203 14.477 1 97.88 228 VAL A N 1
ATOM 1798 C CA . VAL A 1 228 ? -28.031 15.945 13.047 1 97.88 228 VAL A CA 1
ATOM 1799 C C . VAL A 1 228 ? -26.609 15.742 12.508 1 97.88 228 VAL A C 1
ATOM 1801 O O . VAL A 1 228 ? -26.422 15.109 11.469 1 97.88 228 VAL A O 1
ATOM 1804 N N . ARG A 1 229 ? -25.641 16.25 13.242 1 98.12 229 ARG A N 1
ATOM 1805 C CA . ARG A 1 229 ? -24.281 16.281 12.719 1 98.12 229 ARG A CA 1
ATOM 1806 C C . ARG A 1 229 ? -23.281 15.852 13.781 1 98.12 229 ARG A C 1
ATOM 1808 O O . ARG A 1 229 ? -23.609 15.789 14.969 1 98.12 229 ARG A O 1
ATOM 1815 N N . LEU A 1 230 ? -22.047 15.562 13.305 1 98.44 230 LEU A N 1
ATOM 1816 C CA . LEU A 1 230 ? -20.922 15.25 14.188 1 98.44 230 LEU A CA 1
ATOM 1817 C C . LEU A 1 230 ? -20.703 16.375 15.195 1 98.44 230 LEU A C 1
ATOM 1819 O O . LEU A 1 230 ? -20.766 17.547 14.844 1 98.44 230 LEU A O 1
ATOM 1823 N N . ASP A 1 231 ? -20.438 15.969 16.422 1 96.62 231 ASP A N 1
ATOM 1824 C CA . ASP A 1 231 ? -20.078 16.938 17.469 1 96.62 231 ASP A CA 1
ATOM 1825 C C . ASP A 1 231 ? -19.266 16.266 18.562 1 96.62 231 ASP A C 1
ATOM 1827 O O . ASP A 1 231 ? -19.109 15.039 18.578 1 96.62 231 ASP A O 1
ATOM 1831 N N . PRO A 1 232 ? -18.703 17 19.5 1 96 232 PRO A N 1
ATOM 1832 C CA . PRO A 1 232 ? -17.766 16.453 20.484 1 96 232 PRO A CA 1
ATOM 1833 C C . PRO A 1 232 ? -18.422 15.453 21.438 1 96 232 PRO A C 1
ATOM 1835 O O . PRO A 1 232 ? -17.719 14.633 22.047 1 96 232 PRO A O 1
ATOM 1838 N N . THR A 1 233 ? -19.703 15.438 21.609 1 95.75 233 THR A N 1
ATOM 1839 C CA . THR A 1 233 ? -20.359 14.555 22.562 1 95.75 233 THR A CA 1
ATOM 1840 C C . THR A 1 233 ? -20.5 13.148 22 1 95.75 233 THR A C 1
ATOM 1842 O O . THR A 1 233 ? -20.891 12.219 22.703 1 95.75 233 THR A O 1
ATOM 1845 N N . ASP A 1 234 ? -20.156 12.945 20.734 1 97.19 234 ASP A N 1
ATOM 1846 C CA . ASP A 1 234 ? -20.391 11.68 20.047 1 97.19 234 ASP A CA 1
ATOM 1847 C C . ASP A 1 234 ? -19.344 10.641 20.438 1 97.19 234 ASP A C 1
ATOM 1849 O O . ASP A 1 234 ? -19.5 9.445 20.172 1 97.19 234 ASP A O 1
ATOM 1853 N N . ALA A 1 235 ? -18.234 11.031 21.094 1 96.88 235 ALA A N 1
ATOM 1854 C CA . ALA A 1 235 ? -17.203 10.117 21.562 1 96.88 235 ALA A CA 1
ATOM 1855 C C . ALA A 1 235 ? -16.391 10.758 22.688 1 96.88 235 ALA A C 1
ATOM 1857 O O . ALA A 1 235 ? -16.516 11.953 22.953 1 96.88 235 ALA A O 1
ATOM 1858 N N . ASP A 1 236 ? -15.547 9.875 23.312 1 95.62 236 ASP A N 1
ATOM 1859 C CA . ASP A 1 236 ? -14.648 10.406 24.328 1 95.62 236 ASP A CA 1
ATOM 1860 C C . ASP A 1 236 ? -13.703 11.445 23.75 1 95.62 236 ASP A C 1
ATOM 1862 O O . ASP A 1 236 ? -13.305 12.391 24.438 1 95.62 236 ASP A O 1
ATOM 1866 N N . PHE A 1 237 ? -13.328 11.227 22.547 1 96.5 237 PHE A N 1
ATOM 1867 C CA . PHE A 1 237 ? -12.438 12.141 21.828 1 96.5 237 PHE A CA 1
ATOM 1868 C C . PHE A 1 237 ? -12.82 12.242 20.359 1 96.5 237 PHE A C 1
ATOM 1870 O O . PHE A 1 237 ? -12.875 11.227 19.656 1 96.5 237 PHE A O 1
ATOM 1877 N N . VAL A 1 238 ? -13.07 13.453 19.875 1 97.69 238 VAL A N 1
ATOM 1878 C CA . VAL A 1 238 ? -13.406 13.727 18.484 1 97.69 238 VAL A CA 1
ATOM 1879 C C . VAL A 1 238 ? -12.391 14.703 1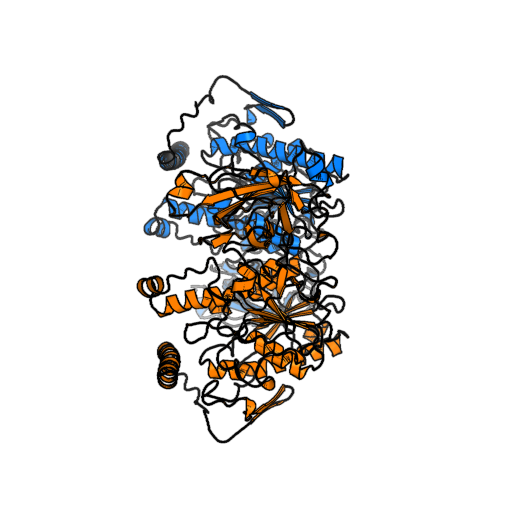7.891 1 97.69 238 VAL A C 1
ATOM 1881 O O . VAL A 1 238 ? -12.242 15.828 18.375 1 97.69 238 VAL A O 1
ATOM 1884 N N . ASP A 1 239 ? -11.625 14.266 16.906 1 97.88 239 ASP A N 1
ATOM 1885 C CA . ASP A 1 239 ? -10.742 15.148 16.141 1 97.88 239 ASP A CA 1
ATOM 1886 C C . ASP A 1 239 ? -11.188 15.25 14.688 1 97.88 239 ASP A C 1
ATOM 1888 O O . ASP A 1 239 ? -11.695 14.281 14.125 1 97.88 239 ASP A O 1
ATOM 1892 N N . VAL A 1 240 ? -11.008 16.438 14.102 1 98.56 240 VAL A N 1
ATOM 1893 C CA . VAL A 1 240 ? -11.523 16.688 12.75 1 98.56 240 VAL A CA 1
ATOM 1894 C C . VAL A 1 240 ? -10.461 17.391 11.914 1 98.56 240 VAL A C 1
ATOM 1896 O O . VAL A 1 240 ? -9.773 18.297 12.398 1 98.56 240 VAL A O 1
ATOM 1899 N N . ILE A 1 241 ? -10.305 16.969 10.703 1 98.81 241 ILE A N 1
ATOM 1900 C CA . ILE A 1 241 ? -9.453 17.625 9.711 1 98.81 241 ILE A CA 1
ATOM 1901 C C . ILE A 1 241 ? -10.32 18.328 8.672 1 98.81 241 ILE A C 1
ATOM 1903 O O . ILE A 1 241 ? -11.07 17.688 7.938 1 98.81 241 ILE A O 1
ATOM 1907 N N . HIS A 1 242 ? -10.211 19.625 8.625 1 98.31 242 HIS A N 1
ATOM 1908 C CA . HIS A 1 242 ? -10.93 20.453 7.656 1 98.31 242 HIS A CA 1
ATOM 1909 C C . HIS A 1 242 ? -10.016 20.859 6.5 1 98.31 242 HIS A C 1
ATOM 1911 O O . HIS A 1 242 ? -9.203 21.766 6.633 1 98.31 242 HIS A O 1
ATOM 1917 N N . SER A 1 243 ? -10.211 20.188 5.34 1 97.12 243 SER A N 1
ATOM 1918 C CA . SER A 1 243 ? -9.359 20.5 4.195 1 97.12 243 SER A CA 1
ATOM 1919 C C . SER A 1 243 ? -10.117 21.312 3.146 1 97.12 243 SER A C 1
ATOM 1921 O O . SER A 1 243 ? -9.508 21.891 2.244 1 97.12 243 SE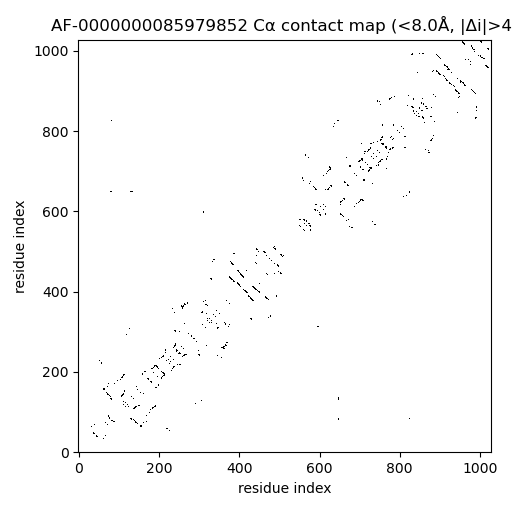R A O 1
ATOM 1923 N N . ASP A 1 244 ? -11.398 21.328 3.246 1 94.56 244 ASP A N 1
ATOM 1924 C CA . ASP A 1 244 ? -12.266 22.031 2.307 1 94.56 244 ASP A CA 1
ATOM 1925 C C . ASP A 1 244 ? -13.375 22.781 3.037 1 94.56 244 ASP A C 1
ATOM 1927 O O . ASP A 1 244 ? -14.555 22.516 2.814 1 94.56 244 ASP A O 1
ATOM 1931 N N . ALA A 1 245 ? -12.992 23.781 3.74 1 92.88 245 ALA A N 1
ATOM 1932 C CA . ALA A 1 245 ? -13.914 24.5 4.613 1 92.88 245 ALA A CA 1
ATOM 1933 C C . ALA A 1 245 ? -14.5 25.734 3.908 1 92.88 245 ALA A C 1
ATOM 1935 O O . ALA A 1 245 ? -15.023 26.625 4.559 1 92.88 245 ALA A O 1
ATOM 1936 N N . THR A 1 246 ? -14.312 25.766 2.621 1 83.19 246 THR A N 1
ATOM 1937 C CA . THR A 1 246 ? -14.953 26.828 1.84 1 83.19 246 THR A CA 1
ATOM 1938 C C . THR A 1 246 ? -16.453 26.578 1.73 1 83.19 246 THR A C 1
ATOM 1940 O O . THR A 1 246 ? -16.906 25.438 1.674 1 83.19 246 THR A O 1
ATOM 1943 N N . ASP A 1 247 ? -17.109 27.656 1.713 1 74.44 247 ASP A N 1
ATOM 1944 C CA . ASP A 1 247 ? -18.562 27.547 1.635 1 74.44 247 ASP A CA 1
ATOM 1945 C C . ASP A 1 247 ? -19 26.828 0.36 1 74.44 247 ASP A C 1
ATOM 1947 O O . ASP A 1 247 ? -18.406 27.016 -0.701 1 74.44 247 ASP A O 1
ATOM 1951 N N . ILE A 1 248 ? -20 26.109 0.488 1 71.88 248 ILE A N 1
ATOM 1952 C CA . ILE A 1 248 ? -20.516 25.266 -0.588 1 71.88 248 ILE A CA 1
ATOM 1953 C C . ILE A 1 248 ? -20.859 26.125 -1.797 1 71.88 248 ILE A C 1
ATOM 1955 O O . ILE A 1 248 ? -20.781 25.672 -2.939 1 71.88 248 ILE A O 1
ATOM 1959 N N . LEU A 1 249 ? -21.281 27.312 -1.45 1 58.34 249 LEU A N 1
ATOM 1960 C CA . LEU A 1 249 ? -21.578 28.266 -2.525 1 58.34 249 LEU A CA 1
ATOM 1961 C C . LEU A 1 249 ? -20.359 28.453 -3.43 1 58.34 249 LEU A C 1
ATOM 1963 O O . LEU A 1 249 ? -20.5 28.828 -4.598 1 58.34 249 LEU A O 1
ATOM 1967 N N . PHE A 1 250 ? -19.281 28.094 -2.82 1 54.94 250 PHE A N 1
ATOM 1968 C CA . PHE A 1 250 ? -18.047 28.219 -3.574 1 54.94 250 PHE A CA 1
ATOM 1969 C C . PHE A 1 250 ? -17.422 26.859 -3.842 1 54.94 250 PHE A C 1
ATOM 1971 O O . PHE A 1 250 ? -16.203 26.719 -3.91 1 54.94 250 PHE A O 1
ATOM 1978 N N . ILE A 1 251 ? -18.297 25.891 -3.787 1 60.69 251 ILE A N 1
ATOM 1979 C CA . ILE A 1 251 ? -18 24.516 -4.203 1 60.69 251 ILE A CA 1
ATOM 1980 C C . ILE A 1 251 ? -17.109 23.844 -3.152 1 60.69 251 ILE A C 1
ATOM 1982 O O . ILE A 1 251 ? -16.203 23.094 -3.492 1 60.69 251 ILE A O 1
ATOM 1986 N N . GLY A 1 252 ? -17.203 24.391 -1.962 1 75.56 252 GLY A N 1
ATOM 1987 C CA . GLY A 1 252 ? -16.656 23.625 -0.852 1 75.56 252 GLY A CA 1
ATOM 1988 C C . GLY A 1 252 ? -17.609 22.578 -0.326 1 75.56 252 GLY A C 1
ATOM 1989 O O . GLY A 1 252 ? -18.812 22.812 -0.225 1 75.56 252 GLY A O 1
ATOM 1990 N N . PHE A 1 253 ? -17.047 21.438 0.008 1 87.69 253 PHE A N 1
ATOM 1991 C CA . PHE A 1 253 ? -17.922 20.328 0.38 1 87.69 253 PHE A CA 1
ATOM 1992 C C . PHE A 1 253 ? -17.828 20.047 1.875 1 87.69 253 PHE A C 1
ATOM 1994 O O . PHE A 1 253 ? -18.703 19.375 2.438 1 87.69 253 PHE A O 1
ATOM 2001 N N . GLY A 1 254 ? -16.812 20.547 2.504 1 94.75 254 GLY A N 1
ATOM 2002 C CA . GLY A 1 254 ? -16.625 20.281 3.92 1 94.75 254 GLY A CA 1
ATOM 2003 C C . GLY A 1 254 ? -17.125 21.406 4.812 1 94.75 254 GLY A C 1
ATOM 2004 O O . GLY A 1 254 ? -17.391 22.516 4.34 1 94.75 254 GLY A O 1
ATOM 2005 N N . MET A 1 255 ? -17.188 21.125 6.055 1 96.5 255 MET A N 1
ATOM 2006 C CA . MET A 1 255 ? -17.672 22.094 7.035 1 96.5 255 MET A CA 1
ATOM 2007 C C . MET A 1 255 ? -16.594 23.109 7.395 1 96.5 255 MET A C 1
ATOM 2009 O O . MET A 1 255 ? -15.414 22.75 7.496 1 96.5 255 MET A O 1
ATOM 2013 N N . SER A 1 256 ? -17.062 24.375 7.613 1 95.5 256 SER A N 1
ATOM 2014 C CA . SER A 1 256 ? -16.188 25.375 8.195 1 95.5 256 SER A CA 1
ATOM 2015 C C . SER A 1 256 ? -16.344 25.438 9.711 1 95.5 256 SER A C 1
ATOM 2017 O O . SER A 1 256 ? -15.438 25.891 10.422 1 95.5 256 SER A O 1
ATOM 2019 N N . HIS A 1 257 ? -17.484 24.922 10.203 1 95.69 257 HIS A N 1
ATOM 2020 C CA . HIS A 1 257 ? -17.75 24.906 11.641 1 95.69 257 HIS A CA 1
ATOM 2021 C C . HIS A 1 257 ? -16.891 23.859 12.336 1 95.69 257 HIS A C 1
ATOM 2023 O O . HIS A 1 257 ? -16.672 22.766 11.805 1 95.69 257 HIS A O 1
ATOM 2029 N N . SER A 1 258 ? -16.344 24.25 13.5 1 95.94 258 SER A N 1
ATOM 2030 C CA . SER A 1 258 ? -15.672 23.281 14.344 1 95.94 258 SER A CA 1
ATOM 2031 C C . SER A 1 258 ? -16.672 22.297 14.953 1 95.94 258 SER A C 1
ATOM 2033 O O . SER A 1 258 ? -17.688 22.703 15.508 1 95.94 258 SER A O 1
ATOM 2035 N N . VAL A 1 259 ? -16.344 21.016 14.828 1 96.75 259 VAL A N 1
ATOM 2036 C CA . VAL A 1 259 ? -17.328 20.016 15.281 1 96.75 259 VAL A CA 1
ATOM 2037 C C . VAL A 1 259 ? -16.625 18.953 16.109 1 96.75 259 VAL A C 1
ATOM 2039 O O . VAL A 1 259 ? -17.203 17.891 16.375 1 96.75 259 VAL A O 1
ATOM 2042 N N . GLY A 1 260 ? -15.344 19.094 16.484 1 96.62 260 GLY A N 1
ATOM 2043 C CA . GLY A 1 260 ? -14.609 18.172 17.328 1 96.62 260 GLY A CA 1
ATOM 2044 C C . GLY A 1 260 ? -14.094 18.812 18.609 1 96.62 260 GLY A C 1
ATOM 2045 O O . GLY A 1 260 ? -14.367 19.984 18.859 1 96.62 260 GLY A O 1
ATOM 2046 N N . HIS A 1 261 ? -13.445 17.984 19.469 1 96.5 261 HIS A N 1
ATOM 2047 C CA . HIS A 1 261 ? -12.656 18.516 20.578 1 96.5 261 HIS A CA 1
ATOM 2048 C C . HIS A 1 261 ? -11.469 19.328 20.062 1 96.5 261 HIS A C 1
ATOM 2050 O O . HIS A 1 261 ? -11.125 20.359 20.625 1 96.5 261 HIS A O 1
ATOM 2056 N N . VAL A 1 262 ? -10.914 18.812 19 1 96.69 262 VAL A N 1
ATOM 2057 C CA . VAL A 1 262 ? -9.844 19.5 18.281 1 96.69 262 VAL A CA 1
ATOM 2058 C C . VAL A 1 262 ? -10.133 19.484 16.781 1 96.69 262 VAL A C 1
ATOM 2060 O O . VAL A 1 262 ? -10.461 18.438 16.219 1 96.69 262 VAL A O 1
ATOM 2063 N N . ASP A 1 263 ? -10.117 20.641 16.219 1 97.56 263 ASP A N 1
ATOM 2064 C CA . ASP A 1 263 ? -10.32 20.812 14.781 1 97.56 263 ASP A CA 1
ATOM 2065 C C . ASP A 1 263 ? -9.062 21.375 14.117 1 97.56 263 ASP A C 1
ATOM 2067 O O . ASP A 1 263 ? -8.578 22.438 14.484 1 97.56 263 ASP A O 1
ATOM 2071 N N . PHE A 1 264 ? -8.523 20.609 13.18 1 98.62 264 PHE A N 1
ATOM 2072 C CA . PHE A 1 264 ? -7.355 21.047 12.422 1 98.62 264 PHE A CA 1
ATOM 2073 C C . PHE A 1 264 ? -7.77 21.688 11.102 1 98.62 264 PHE A C 1
ATOM 2075 O O . PHE A 1 264 ? -8.609 21.141 10.383 1 98.62 264 PHE A O 1
ATOM 2082 N N . PHE A 1 265 ? -7.215 22.812 10.812 1 98.44 265 PHE A N 1
ATOM 2083 C CA . PHE A 1 265 ? -7.441 23.531 9.562 1 98.44 265 PHE A CA 1
ATOM 2084 C C . PHE A 1 265 ? -6.137 23.703 8.805 1 98.44 265 PHE A C 1
ATOM 2086 O O . PHE A 1 265 ? -5.625 24.828 8.688 1 98.44 265 PHE A O 1
ATOM 2093 N N . PRO A 1 266 ? -5.641 22.625 8.18 1 98.5 266 PRO A N 1
ATOM 2094 C CA . PRO A 1 266 ? -4.457 22.812 7.336 1 98.5 266 PRO A CA 1
ATOM 2095 C C . PRO A 1 266 ? -4.688 23.812 6.215 1 98.5 266 PRO A C 1
ATOM 2097 O O . PRO A 1 266 ? -5.656 23.688 5.461 1 98.5 266 PRO A O 1
ATOM 2100 N N . ASN A 1 267 ? -3.807 24.812 6.152 1 97.88 267 ASN A N 1
ATOM 2101 C CA . ASN A 1 267 ? -3.908 25.859 5.141 1 97.88 267 ASN A CA 1
ATOM 2102 C C . ASN A 1 267 ? -5.254 26.578 5.211 1 97.88 267 ASN A C 1
ATOM 2104 O O . ASN A 1 267 ? -5.883 26.828 4.184 1 97.88 267 ASN A O 1
ATOM 2108 N N . ASN A 1 268 ? -5.746 26.734 6.398 1 97.12 268 ASN A N 1
ATOM 2109 C CA . ASN A 1 268 ? -7.004 27.422 6.68 1 97.12 268 ASN A CA 1
ATOM 2110 C C . ASN A 1 268 ? -8.203 26.609 6.199 1 97.12 268 ASN A C 1
ATOM 2112 O O . ASN A 1 268 ? -9.297 27.156 6.027 1 97.12 268 ASN A O 1
ATOM 2116 N N . GLY A 1 269 ? -7.961 25.328 5.902 1 96.31 269 GLY A N 1
ATOM 2117 C CA . GLY A 1 269 ? -9.023 24.453 5.438 1 96.31 269 GLY A CA 1
ATOM 2118 C C . GLY A 1 269 ? -9.5 24.781 4.035 1 96.31 269 GLY A C 1
ATOM 2119 O O . GLY A 1 269 ? -10.633 24.469 3.672 1 96.31 269 GLY A O 1
ATOM 2120 N N . ARG A 1 270 ? -8.641 25.469 3.352 1 92.38 270 ARG A N 1
ATOM 2121 C CA . ARG A 1 270 ? -9.055 25.906 2.023 1 92.38 270 ARG A CA 1
ATOM 2122 C C . ARG A 1 270 ? -7.891 25.859 1.041 1 92.38 270 ARG A C 1
ATOM 2124 O O . ARG A 1 270 ? -6.727 25.906 1.447 1 92.38 270 ARG A O 1
ATOM 2131 N N . ASN A 1 271 ? -8.188 25.672 -0.236 1 89.56 271 ASN A N 1
ATOM 2132 C CA . ASN A 1 271 ? -7.199 25.797 -1.304 1 89.56 271 ASN A CA 1
ATOM 2133 C C . ASN A 1 271 ? -5.922 25.031 -0.969 1 89.56 271 ASN A C 1
ATOM 2135 O O . ASN A 1 271 ? -4.84 25.609 -0.917 1 89.56 271 ASN A O 1
ATOM 2139 N N . GLN A 1 272 ? -6.066 23.812 -0.874 1 94.88 272 GLN A N 1
ATOM 2140 C CA . GLN A 1 272 ? -4.922 22.984 -0.507 1 94.88 272 GLN A CA 1
ATOM 2141 C C . GLN A 1 272 ? -3.844 23.016 -1.586 1 94.88 272 GLN A C 1
ATOM 2143 O O . GLN A 1 272 ? -4.141 22.891 -2.773 1 94.88 272 GLN A O 1
ATOM 2148 N N . PRO A 1 273 ? -2.568 23.281 -1.159 1 95.19 273 PRO A N 1
ATOM 2149 C CA . PRO A 1 273 ? -1.489 23.219 -2.148 1 95.19 273 PRO A CA 1
ATOM 2150 C C . PRO A 1 273 ? -1.501 21.922 -2.961 1 95.19 273 PRO A C 1
ATOM 2152 O O . PRO A 1 273 ? -1.757 20.844 -2.414 1 95.19 273 PRO A O 1
ATOM 2155 N N . GLY A 1 274 ? -1.236 22.094 -4.27 1 92.31 274 GLY A N 1
ATOM 2156 C CA . GLY A 1 274 ? -1.265 20.938 -5.156 1 92.31 274 GLY A CA 1
ATOM 2157 C C . GLY A 1 274 ? -2.613 20.719 -5.816 1 92.31 274 GLY A C 1
ATOM 2158 O O . GLY A 1 274 ? -2.721 19.984 -6.797 1 92.31 274 GLY A O 1
ATOM 2159 N N . CYS A 1 275 ? -3.66 21.281 -5.289 1 88 275 CYS A N 1
ATOM 2160 C CA . CYS A 1 275 ? -4.984 21.203 -5.891 1 88 275 CYS A CA 1
ATOM 2161 C C . CYS A 1 275 ? -5.23 22.359 -6.836 1 88 275 CYS A C 1
ATOM 2163 O O . CYS A 1 275 ? -4.895 23.516 -6.52 1 88 275 CYS A O 1
ATOM 2165 N N . LYS A 1 276 ? -4.895 22.062 -8.273 1 69.25 276 LYS A N 1
ATOM 2166 C CA . LYS A 1 276 ? -4.961 23.094 -9.297 1 69.25 276 LYS A CA 1
ATOM 2167 C C . LYS A 1 276 ? -6.219 23.938 -9.141 1 69.25 276 LYS A C 1
ATOM 2169 O O . LYS A 1 276 ? -7.32 23.406 -8.984 1 69.25 276 LYS A O 1
ATOM 2174 N N . THR A 1 277 ? -5.992 25.078 -8.695 1 58.28 277 THR A N 1
ATOM 2175 C CA . THR A 1 277 ? -7.059 26.062 -8.492 1 58.28 277 THR A CA 1
ATOM 2176 C C . THR A 1 277 ? -7.613 26.531 -9.836 1 58.28 277 THR A C 1
ATOM 2178 O O . THR A 1 277 ? -8.547 27.344 -9.875 1 58.28 277 THR A O 1
ATOM 2181 N N . ASP A 1 278 ? -6.879 26.281 -10.883 1 45.47 278 ASP A N 1
ATOM 2182 C CA . ASP A 1 278 ? -7.422 26.984 -12.039 1 45.47 278 ASP A CA 1
ATOM 2183 C C . ASP A 1 278 ? -8.812 26.453 -12.398 1 45.47 278 ASP A C 1
ATOM 2185 O O . ASP A 1 278 ? -8.938 25.484 -13.133 1 45.47 278 ASP A O 1
ATOM 2189 N N . LYS A 1 279 ? -9.719 26.781 -11.633 1 49.5 279 LYS A N 1
ATOM 2190 C CA . LYS A 1 279 ? -11.164 26.547 -11.664 1 49.5 279 LYS A CA 1
ATOM 2191 C C . LYS A 1 279 ? -11.68 26.516 -13.102 1 49.5 279 LYS A C 1
ATOM 2193 O O . LYS A 1 279 ? -12.492 25.656 -13.461 1 49.5 279 LYS A O 1
ATOM 2198 N N . PHE A 1 280 ? -11.148 27.438 -13.734 1 42.25 280 PHE A N 1
ATOM 2199 C CA . PHE A 1 280 ? -11.773 27.797 -15.008 1 42.25 280 PHE A CA 1
ATOM 2200 C C . PHE A 1 280 ? -11.242 26.906 -16.141 1 42.25 280 PHE A C 1
ATOM 2202 O O . PHE A 1 280 ? -12 26.484 -17 1 42.25 280 PHE A O 1
ATOM 2209 N N . LYS A 1 281 ? -10.016 26.516 -16.141 1 44.88 281 LYS A N 1
ATOM 2210 C CA . LYS A 1 281 ? -9.516 25.844 -17.328 1 44.88 281 LYS A CA 1
ATOM 2211 C C . LYS A 1 281 ? -9.969 24.391 -17.391 1 44.88 281 LYS A C 1
ATOM 2213 O O . LYS A 1 281 ? -10.297 23.875 -18.453 1 44.88 281 LYS A O 1
ATOM 2218 N N . SER A 1 282 ? -10.008 23.766 -16.266 1 47.69 282 SER A N 1
ATOM 2219 C CA . SER A 1 282 ? -10.469 22.391 -16.328 1 47.69 282 SER A CA 1
ATOM 2220 C C . SER A 1 282 ? -11.938 22.312 -16.703 1 47.69 282 SER A C 1
ATOM 2222 O O . SER A 1 282 ? -12.375 21.344 -17.328 1 47.69 282 SER A O 1
ATOM 2224 N N . PHE A 1 283 ? -12.617 23.328 -16.25 1 45.94 283 PHE A N 1
ATOM 2225 C CA . PHE A 1 283 ? -14.008 23.469 -16.672 1 45.94 283 PHE A CA 1
ATOM 2226 C C . PHE A 1 283 ? -14.109 23.516 -18.188 1 45.94 283 PHE A C 1
ATOM 2228 O O . PHE A 1 283 ? -15.008 22.906 -18.781 1 45.94 283 PHE A O 1
ATOM 2235 N N . ILE A 1 284 ? -13.211 24.234 -18.719 1 42.38 284 ILE A N 1
ATOM 2236 C CA . ILE A 1 284 ? -13.203 24.453 -20.156 1 42.38 284 ILE A CA 1
ATOM 2237 C C . ILE A 1 284 ? -12.68 23.203 -20.859 1 42.38 284 ILE A C 1
ATOM 2239 O O . ILE A 1 284 ? -13.227 22.797 -21.891 1 42.38 284 ILE A O 1
ATOM 2243 N N . THR A 1 285 ? -11.719 22.656 -20.438 1 45.38 285 THR A N 1
ATOM 2244 C CA . THR A 1 285 ? -11.078 21.625 -21.25 1 45.38 285 THR A CA 1
ATOM 2245 C C . THR A 1 285 ? -11.703 20.25 -20.984 1 45.38 285 THR A C 1
ATOM 2247 O O . THR A 1 285 ? -11.789 19.422 -21.891 1 45.38 285 THR A O 1
ATOM 2250 N N . GLU A 1 286 ? -12.062 20.047 -19.797 1 49.84 286 GLU A N 1
ATOM 2251 C CA . GLU A 1 286 ? -12.562 18.703 -19.547 1 49.84 286 GLU A CA 1
ATOM 2252 C C . GLU A 1 286 ? -14.078 18.703 -19.359 1 49.84 286 GLU A C 1
ATOM 2254 O O . GLU A 1 286 ? -14.711 17.641 -19.344 1 49.84 286 GLU A O 1
ATOM 2259 N N . GLY A 1 287 ? -14.617 19.797 -19.469 1 45.66 287 GLY A N 1
ATOM 2260 C CA . GLY A 1 287 ? -16.031 20.031 -19.266 1 45.66 287 GLY A CA 1
ATOM 2261 C C . GLY A 1 287 ? -16.406 20.281 -17.812 1 45.66 287 GLY A C 1
ATOM 2262 O O . GLY A 1 287 ? -15.648 19.922 -16.906 1 45.66 287 GLY A O 1
ATOM 2263 N N . LEU A 1 288 ? -17.375 21.078 -17.625 1 44.22 288 LEU A N 1
ATOM 2264 C CA . LEU A 1 288 ? -17.828 21.609 -16.344 1 44.22 288 LEU A CA 1
ATOM 2265 C C . LEU A 1 288 ? -17.906 20.516 -15.289 1 44.22 288 LEU A C 1
ATOM 2267 O O . LEU A 1 288 ? -17.422 20.688 -14.164 1 44.22 288 LEU A O 1
ATOM 2271 N N . ASN A 1 289 ? -18.5 19.5 -15.672 1 43.72 289 ASN A N 1
ATOM 2272 C CA . ASN A 1 289 ? -18.812 18.422 -14.75 1 43.72 289 ASN A CA 1
ATOM 2273 C C . ASN A 1 289 ? -17.562 17.672 -14.312 1 43.72 289 ASN A C 1
ATOM 2275 O O . ASN A 1 289 ? -17.391 17.375 -13.125 1 43.72 289 ASN A O 1
ATOM 2279 N N . GLU A 1 290 ? -16.844 17.484 -15.242 1 50.62 290 GLU A N 1
ATOM 2280 C CA . GLU A 1 290 ? -15.648 16.703 -14.961 1 50.62 290 GLU A CA 1
ATOM 2281 C C . GLU A 1 290 ? -14.633 17.516 -14.164 1 50.62 290 GLU A C 1
ATOM 2283 O O . GLU A 1 290 ? -13.945 16.984 -13.289 1 50.62 290 GLU A O 1
ATOM 2288 N N . GLY A 1 291 ? -14.719 18.734 -14.43 1 49 291 GLY A N 1
ATOM 2289 C CA . GLY A 1 291 ? -13.82 19.641 -13.727 1 49 291 GLY A CA 1
ATOM 2290 C C . GLY A 1 291 ? -14.195 19.828 -12.273 1 49 291 GLY A C 1
ATOM 2291 O O . GLY A 1 291 ? -13.328 19.797 -11.398 1 49 291 GLY A O 1
ATOM 2292 N N . LEU A 1 292 ? -15.477 20.188 -12.07 1 50.62 292 LEU A N 1
ATOM 2293 C CA . LEU A 1 292 ? -15.992 20.328 -10.711 1 50.62 292 LEU A CA 1
ATOM 2294 C C . LEU A 1 292 ? -15.711 19.078 -9.891 1 50.62 292 LEU A C 1
ATOM 2296 O O . LEU A 1 292 ? -15.352 19.172 -8.711 1 50.62 292 LEU A O 1
ATOM 2300 N N . ARG A 1 293 ? -15.898 18.047 -10.617 1 54.31 293 ARG A N 1
ATOM 2301 C CA . ARG A 1 293 ? -15.68 16.75 -9.977 1 54.31 293 ARG A CA 1
ATOM 2302 C C . ARG A 1 293 ? -14.227 16.609 -9.523 1 54.31 293 ARG A C 1
ATOM 2304 O O . ARG A 1 293 ? -13.961 16.172 -8.398 1 54.31 293 ARG A O 1
ATOM 2311 N N . ARG A 1 294 ? -13.469 17.25 -10.375 1 54.88 294 ARG A N 1
ATOM 2312 C CA . ARG A 1 294 ? -12.055 17 -10.086 1 54.88 294 ARG A CA 1
ATOM 2313 C C . ARG A 1 294 ? -11.547 17.938 -9 1 54.88 294 ARG A C 1
ATOM 2315 O O . ARG A 1 294 ? -10.844 17.5 -8.086 1 54.88 294 ARG A O 1
ATOM 2322 N N . PHE A 1 295 ? -11.93 19.359 -9.109 1 53.66 295 PHE A N 1
ATOM 2323 C CA . PHE A 1 295 ? -11.453 20.359 -8.148 1 53.66 295 PHE A CA 1
ATOM 2324 C C . PHE A 1 295 ? -12.047 20.109 -6.77 1 53.66 295 PHE A C 1
ATOM 2326 O O . PHE A 1 295 ? -11.328 20.062 -5.77 1 53.66 295 PHE A O 1
ATOM 2333 N N . GLY A 1 296 ? -13.352 20.266 -6.688 1 59.09 296 GLY A N 1
ATOM 2334 C CA . GLY A 1 296 ? -14.031 20.016 -5.43 1 59.09 296 GLY A CA 1
ATOM 2335 C C . GLY A 1 296 ? -13.656 18.688 -4.805 1 59.09 296 GLY A C 1
ATOM 2336 O O . GLY A 1 296 ? -13.477 18.594 -3.588 1 59.09 296 GLY A O 1
ATOM 2337 N N . ALA A 1 297 ? -13.133 18.031 -5.691 1 79.38 297 ALA A N 1
ATOM 2338 C CA . ALA A 1 297 ? -12.805 16.688 -5.215 1 79.38 297 ALA A CA 1
ATOM 2339 C C . ALA A 1 297 ? -11.391 16.641 -4.633 1 79.38 297 ALA A C 1
ATOM 2341 O O . ALA A 1 297 ? -11.148 15.961 -3.627 1 79.38 297 ALA A O 1
ATOM 2342 N N . CYS A 1 298 ? -10.57 17.609 -5.102 1 87.88 298 CYS A N 1
ATOM 2343 C CA . CYS A 1 298 ? -9.18 17.578 -4.656 1 87.88 298 CYS A CA 1
ATOM 2344 C C . CYS A 1 298 ? -9.055 18.094 -3.229 1 87.88 298 CYS A C 1
ATOM 2346 O O . CYS A 1 298 ? -8.445 17.438 -2.379 1 87.88 298 CYS A O 1
ATOM 2348 N N . ASN A 1 299 ? -9.648 19.266 -2.928 1 92.38 299 ASN A N 1
ATOM 2349 C CA . ASN A 1 299 ? -9.602 19.828 -1.581 1 92.38 299 ASN A CA 1
ATOM 2350 C C . ASN A 1 299 ? -10.32 18.938 -0.578 1 92.38 299 ASN A C 1
ATOM 2352 O O . ASN A 1 299 ? -9.836 18.734 0.538 1 92.38 299 ASN A O 1
ATOM 2356 N N . HIS A 1 300 ? -11.422 18.391 -1.024 1 92.94 300 HIS A N 1
ATOM 2357 C CA . HIS A 1 300 ? -12.25 17.562 -0.165 1 92.94 300 HIS A CA 1
ATOM 2358 C C . HIS A 1 300 ? -11.555 16.234 0.138 1 92.94 300 HIS A C 1
ATOM 2360 O O . HIS A 1 300 ? -11.68 15.703 1.245 1 92.94 300 HIS A O 1
ATOM 2366 N N . GLN A 1 301 ? -10.766 15.773 -0.748 1 93.31 301 GLN A N 1
ATOM 2367 C CA . GLN A 1 301 ? -10.031 14.516 -0.617 1 93.31 301 GLN A CA 1
ATOM 2368 C C . GLN A 1 301 ? -8.773 14.703 0.225 1 93.31 301 GLN A C 1
ATOM 2370 O O . GLN A 1 301 ? -8.258 13.734 0.794 1 93.31 301 GLN A O 1
ATOM 2375 N N . ARG A 1 302 ? -8.305 15.914 0.332 1 96.38 302 ARG A N 1
ATOM 2376 C CA . ARG A 1 302 ? -7.004 16.172 0.937 1 96.38 302 ARG A CA 1
ATOM 2377 C C . ARG A 1 302 ? -6.992 15.758 2.404 1 96.38 302 ARG A C 1
ATOM 2379 O O . ARG A 1 302 ? -5.961 15.328 2.926 1 96.38 302 ARG A O 1
ATOM 2386 N N . SER A 1 303 ? -8.094 15.82 3.07 1 97.88 303 SER A N 1
ATOM 2387 C CA . SER A 1 303 ? -8.18 15.367 4.453 1 97.88 303 SER A CA 1
ATOM 2388 C C . SER A 1 303 ? -7.832 13.883 4.574 1 97.88 303 SER A C 1
ATOM 2390 O O . SER A 1 303 ? -7.215 13.461 5.555 1 97.88 303 SER A O 1
ATOM 2392 N N . LEU A 1 304 ? -8.219 13.094 3.604 1 97.31 304 LEU A N 1
ATOM 2393 C CA . LEU A 1 304 ? -7.879 11.672 3.568 1 97.31 304 LEU A CA 1
ATOM 2394 C C . LEU A 1 304 ? -6.375 11.484 3.389 1 97.31 304 LEU A C 1
ATOM 2396 O O . LEU A 1 304 ? -5.766 10.664 4.078 1 97.31 304 LEU A O 1
ATOM 2400 N N . ASP A 1 305 ? -5.863 12.297 2.463 1 97.12 305 ASP A N 1
ATOM 2401 C CA . ASP A 1 305 ? -4.418 12.234 2.254 1 97.12 305 ASP A CA 1
ATOM 2402 C C . ASP A 1 305 ? -3.664 12.508 3.551 1 97.12 305 ASP A C 1
ATOM 2404 O O . ASP A 1 305 ? -2.736 11.781 3.904 1 97.12 305 ASP A O 1
ATOM 2408 N N . PHE A 1 306 ? -4.105 13.516 4.195 1 98.38 306 PHE A N 1
ATOM 2409 C CA . PHE A 1 306 ? -3.453 13.875 5.449 1 98.38 306 PHE A CA 1
ATOM 2410 C C . PHE A 1 306 ? -3.553 12.734 6.453 1 98.38 306 PHE A C 1
ATOM 2412 O O . PHE A 1 306 ? -2.539 12.281 6.992 1 98.38 306 PHE A O 1
ATOM 2419 N N . MET A 1 307 ? -4.742 12.25 6.664 1 98.62 307 MET A N 1
ATOM 2420 C CA . MET A 1 307 ? -4.945 11.18 7.633 1 98.62 307 MET A CA 1
ATOM 2421 C C . MET A 1 307 ? -4.082 9.969 7.293 1 98.62 307 MET A C 1
ATOM 2423 O O . MET A 1 307 ? -3.357 9.461 8.148 1 98.62 307 MET A O 1
ATOM 2427 N N . ILE A 1 308 ? -4.102 9.555 6.074 1 98.38 308 ILE A N 1
ATOM 2428 C CA . ILE A 1 308 ? -3.393 8.367 5.625 1 98.38 308 ILE A CA 1
ATOM 2429 C C . ILE A 1 308 ? -1.891 8.555 5.82 1 98.38 308 ILE A C 1
ATOM 2431 O O . ILE A 1 308 ? -1.205 7.664 6.324 1 98.38 308 ILE A O 1
ATOM 2435 N N . HIS A 1 309 ? -1.354 9.734 5.516 1 98 309 HIS A N 1
ATOM 2436 C CA . HIS A 1 309 ? 0.089 9.945 5.516 1 98 309 HIS A CA 1
ATOM 2437 C C . HIS A 1 309 ? 0.613 10.18 6.93 1 98 309 HIS A C 1
ATOM 2439 O O . HIS A 1 309 ? 1.821 10.117 7.168 1 98 309 HIS A O 1
ATOM 2445 N N . THR A 1 310 ? -0.26 10.391 7.902 1 98 310 THR A N 1
ATOM 2446 C CA . THR A 1 310 ? 0.184 10.516 9.289 1 98 310 THR A CA 1
ATOM 2447 C C . THR A 1 310 ? 0.488 9.141 9.883 1 98 310 THR A C 1
ATOM 2449 O O . THR A 1 310 ? 1.099 9.047 10.945 1 98 310 THR A O 1
ATOM 2452 N N . ILE A 1 311 ? 0.115 8.062 9.227 1 98.19 311 ILE A N 1
ATOM 2453 C CA . ILE A 1 311 ? 0.178 6.738 9.836 1 98.19 311 ILE A CA 1
ATOM 2454 C C . ILE A 1 311 ? 1.619 6.234 9.828 1 98.19 311 ILE A C 1
ATOM 2456 O O . ILE A 1 311 ? 2.135 5.785 10.852 1 98.19 311 ILE A O 1
ATOM 2460 N N . ASN A 1 312 ? 2.266 6.434 8.602 1 97.75 312 ASN A N 1
ATOM 2461 C CA . ASN A 1 312 ? 3.58 5.805 8.531 1 97.75 312 ASN A CA 1
ATOM 2462 C C . ASN A 1 312 ? 4.664 6.816 8.172 1 97.75 312 ASN A C 1
ATOM 2464 O O . ASN A 1 312 ? 5.855 6.5 8.219 1 97.75 312 ASN A O 1
ATOM 2468 N N . TYR A 1 313 ? 4.332 8.055 7.766 1 95.81 313 TYR A N 1
ATOM 2469 C CA . TYR A 1 313 ? 5.297 9.141 7.648 1 95.81 313 TYR A CA 1
ATOM 2470 C C . TYR A 1 313 ? 5.496 9.836 8.992 1 95.81 313 TYR A C 1
ATOM 2472 O O . TYR A 1 313 ? 4.773 10.781 9.32 1 95.81 313 TYR A O 1
ATOM 2480 N N . ARG A 1 314 ? 6.594 9.469 9.68 1 92.19 314 ARG A N 1
ATOM 2481 C CA . ARG A 1 314 ? 6.637 9.828 11.094 1 92.19 314 ARG A CA 1
ATOM 2482 C C . ARG A 1 314 ? 7.82 10.734 11.398 1 92.19 314 ARG A C 1
ATOM 2484 O O . ARG A 1 314 ? 8.008 11.172 12.539 1 92.19 314 ARG A O 1
ATOM 2491 N N . LYS A 1 315 ? 8.57 11.086 10.422 1 91.88 315 LYS A N 1
ATOM 2492 C CA . LYS A 1 315 ? 9.766 11.891 10.648 1 91.88 315 LYS A CA 1
ATOM 2493 C C . LYS A 1 315 ? 9.398 13.305 11.102 1 91.88 315 LYS A C 1
ATOM 2495 O O . LYS A 1 315 ? 9.992 13.844 12.031 1 91.88 315 LYS A O 1
ATOM 2500 N N . VAL A 1 316 ? 8.422 13.867 10.453 1 94.75 316 VAL A N 1
ATOM 2501 C CA . VAL A 1 316 ? 7.965 15.219 10.766 1 94.75 316 VAL A CA 1
ATOM 2502 C C . VAL A 1 316 ? 6.504 15.18 11.211 1 94.75 316 VAL A C 1
ATOM 2504 O O . VAL A 1 316 ? 5.602 15.094 10.375 1 94.75 316 VAL A O 1
ATOM 2507 N N . PRO A 1 317 ? 6.25 15.32 12.508 1 95.75 317 PRO A N 1
ATOM 2508 C CA . PRO A 1 317 ? 4.852 15.383 12.945 1 95.75 317 PRO A CA 1
ATOM 2509 C C . PRO A 1 317 ? 4.137 16.641 12.461 1 95.75 317 PRO A C 1
ATOM 2511 O O . PRO A 1 317 ? 4.711 17.734 12.516 1 95.75 317 PRO A O 1
ATOM 2514 N N . PRO A 1 318 ? 2.957 16.5 11.938 1 98 318 PRO A N 1
ATOM 2515 C CA . PRO A 1 318 ? 2.164 17.688 11.586 1 98 318 PRO A CA 1
ATOM 2516 C C . PRO A 1 318 ? 1.455 18.297 12.789 1 98 318 PRO A C 1
ATOM 2518 O O . PRO A 1 318 ? 0.294 17.984 13.055 1 98 318 PRO A O 1
ATOM 2521 N N . VAL A 1 319 ? 2.113 19.234 13.398 1 97.75 319 VAL A N 1
ATOM 2522 C CA . VAL A 1 319 ? 1.591 19.828 14.617 1 97.75 319 VAL A CA 1
ATOM 2523 C C . VAL A 1 319 ? 0.786 21.078 14.273 1 97.75 319 VAL A C 1
ATOM 2525 O O . VAL A 1 319 ? 1.268 21.969 13.555 1 97.75 319 VAL A O 1
ATOM 2528 N N . GLY A 1 320 ? -0.466 21.062 14.703 1 98 320 GLY A N 1
ATOM 2529 C CA . GLY A 1 320 ? -1.273 22.281 14.641 1 98 320 GLY A CA 1
ATOM 2530 C C . GLY A 1 320 ? -1.202 23.109 15.906 1 98 320 GLY A C 1
ATOM 2531 O O . GLY A 1 320 ? -1.013 22.562 17 1 98 320 GLY A O 1
ATOM 2532 N N . TYR A 1 321 ? -1.364 24.406 15.742 1 97.5 321 TYR A N 1
ATOM 2533 C CA . TYR A 1 321 ? -1.339 25.328 16.875 1 97.5 321 TYR A CA 1
ATOM 2534 C C . TYR A 1 321 ? -2.65 26.094 16.969 1 97.5 321 TYR A C 1
ATOM 2536 O O . TYR A 1 321 ? -3.209 26.516 15.961 1 97.5 321 TYR A O 1
ATOM 2544 N N . GLU A 1 322 ? -3.078 26.203 18.188 1 96.5 322 GLU A N 1
ATOM 2545 C CA . GLU A 1 322 ? -4.273 27 18.438 1 96.5 322 GLU A CA 1
ATOM 2546 C C . GLU A 1 322 ? -4.027 28.469 18.141 1 96.5 322 GLU A C 1
ATOM 2548 O O . GLU A 1 322 ? -2.98 29.016 18.484 1 96.5 322 GLU A O 1
ATOM 2553 N N . CYS A 1 323 ? -4.855 29.047 17.406 1 96.38 323 CYS A N 1
ATOM 2554 C CA . CYS A 1 323 ? -4.777 30.453 17.031 1 96.38 323 CYS A CA 1
ATOM 2555 C C . CYS A 1 323 ? -6.168 31.047 16.828 1 96.38 323 CYS A C 1
ATOM 2557 O O . CYS A 1 323 ? -7.117 30.312 16.531 1 96.38 323 CYS A O 1
ATOM 2559 N N . THR A 1 324 ? -6.277 32.312 17.016 1 94.19 324 THR A N 1
ATOM 2560 C CA . THR A 1 324 ? -7.566 32.969 16.875 1 94.19 324 THR A CA 1
ATOM 2561 C C . THR A 1 324 ? -8.031 32.969 15.422 1 94.19 324 THR A C 1
ATOM 2563 O O . THR A 1 324 ? -9.227 32.812 15.148 1 94.19 324 THR A O 1
ATOM 2566 N N . ASN A 1 325 ? -7.027 33.156 14.57 1 95.44 325 ASN A N 1
ATOM 2567 C CA . ASN A 1 325 ? -7.344 33.125 13.148 1 95.44 325 ASN A CA 1
ATOM 2568 C C . ASN A 1 325 ? -6.117 32.781 12.305 1 95.44 325 ASN A C 1
ATOM 2570 O O . ASN A 1 325 ? -4.996 32.781 12.812 1 95.44 325 ASN A O 1
ATOM 2574 N N . TRP A 1 326 ? -6.426 32.469 11.062 1 96.75 326 TRP A N 1
ATOM 2575 C CA . TRP A 1 326 ? -5.406 32.031 10.117 1 96.75 326 TRP A CA 1
ATOM 2576 C C . TRP A 1 326 ? -4.367 33.125 9.891 1 96.75 326 TRP A C 1
ATOM 2578 O O . TRP A 1 326 ? -3.168 32.844 9.82 1 96.75 326 TRP A O 1
ATOM 2588 N N . LYS A 1 327 ? -4.797 34.375 9.758 1 95.75 327 LYS A N 1
ATOM 2589 C CA . LYS A 1 327 ? -3.885 35.5 9.523 1 95.75 327 LYS A CA 1
ATOM 2590 C C . LYS A 1 327 ? -2.859 35.594 10.648 1 95.75 327 LYS A C 1
ATOM 2592 O O . LYS A 1 327 ? -1.663 35.75 10.391 1 95.75 327 LYS A O 1
ATOM 2597 N N . ASP A 1 328 ? -3.359 35.531 11.891 1 96.31 328 ASP A N 1
ATOM 2598 C CA . ASP A 1 328 ? -2.455 35.594 13.039 1 96.31 328 ASP A CA 1
ATOM 2599 C C . ASP A 1 328 ? -1.461 34.438 13.016 1 96.31 328 ASP A C 1
ATOM 2601 O O . ASP A 1 328 ? -0.297 34.594 13.383 1 96.31 328 ASP A O 1
ATOM 2605 N N . PHE A 1 329 ? -1.893 33.312 12.695 1 97.62 329 PHE A N 1
ATOM 2606 C CA . PHE A 1 329 ? -1.008 32.156 12.57 1 97.62 329 PHE A CA 1
ATOM 2607 C C . PHE A 1 329 ? 0.088 32.438 11.547 1 97.62 329 PHE A C 1
ATOM 2609 O O . PHE A 1 329 ? 1.268 32.188 11.82 1 97.62 329 PHE A O 1
ATOM 2616 N N . LEU A 1 330 ? -0.304 32.938 10.344 1 96.25 330 LEU A N 1
ATOM 2617 C CA . LEU A 1 330 ? 0.654 33.219 9.281 1 96.25 330 LEU A CA 1
ATOM 2618 C C . LEU A 1 330 ? 1.657 34.281 9.727 1 96.25 330 LEU A C 1
ATOM 2620 O O . LEU A 1 330 ? 2.805 34.281 9.273 1 96.25 330 LEU A O 1
ATOM 2624 N N . ASP A 1 331 ? 1.206 35.125 10.625 1 94.69 331 ASP A N 1
ATOM 2625 C CA . ASP A 1 331 ? 2.057 36.219 11.102 1 94.69 331 ASP A CA 1
ATOM 2626 C C . ASP A 1 331 ? 3.031 35.719 12.164 1 94.69 331 ASP A C 1
ATOM 2628 O O . ASP A 1 331 ? 3.846 36.5 12.68 1 94.69 331 ASP A O 1
ATOM 2632 N N . GLY A 1 332 ? 2.896 34.469 12.539 1 95.94 332 GLY A N 1
ATOM 2633 C CA . GLY A 1 332 ? 3.818 33.875 13.5 1 95.94 332 GLY A CA 1
ATOM 2634 C C . GLY A 1 332 ? 3.453 34.188 14.945 1 95.94 332 GLY A C 1
ATOM 2635 O O . GLY A 1 332 ? 4.305 34.125 15.828 1 95.94 332 GLY A O 1
ATOM 2636 N N . LYS A 1 333 ? 2.213 34.469 15.172 1 95.62 333 LYS A N 1
ATOM 2637 C CA . LYS A 1 333 ? 1.806 34.906 16.5 1 95.62 333 LYS A CA 1
ATOM 2638 C C . LYS A 1 333 ? 1.382 33.719 17.375 1 95.62 333 LYS A C 1
ATOM 2640 O O . LYS A 1 333 ? 1.153 33.875 18.578 1 95.62 333 LYS A O 1
ATOM 2645 N N . CYS A 1 334 ? 1.276 32.594 16.781 1 95.69 334 CYS A N 1
ATOM 2646 C CA . CYS A 1 334 ? 0.759 31.406 17.469 1 95.69 334 CYS A CA 1
ATOM 2647 C C . CYS A 1 334 ? 1.768 30.266 17.453 1 95.69 334 CYS A C 1
ATOM 2649 O O . CYS A 1 334 ? 1.696 29.391 16.578 1 95.69 334 CYS A O 1
ATOM 2651 N N . ALA A 1 335 ? 2.727 30.266 18.328 1 93 335 ALA A N 1
ATOM 2652 C CA . ALA A 1 335 ? 3.752 29.219 18.328 1 93 335 ALA A CA 1
ATOM 2653 C C . ALA A 1 335 ? 3.91 28.609 19.719 1 93 335 ALA A C 1
ATOM 2655 O O . ALA A 1 335 ? 4.711 27.688 19.906 1 93 335 ALA A O 1
ATOM 2656 N N . ASP A 1 336 ? 3.186 29.094 20.609 1 90.69 336 ASP A N 1
ATOM 2657 C CA . ASP A 1 336 ? 3.273 28.594 21.984 1 90.69 336 ASP A CA 1
ATOM 2658 C C . ASP A 1 336 ? 2.314 27.422 22.203 1 90.69 336 ASP A C 1
ATOM 2660 O O . ASP A 1 336 ? 1.094 27.609 22.156 1 90.69 336 ASP A O 1
ATOM 2664 N N . CYS A 1 337 ? 2.863 26.266 22.5 1 91.88 337 CYS A N 1
ATOM 2665 C CA . CYS A 1 337 ? 2.064 25.062 22.719 1 91.88 337 CYS A CA 1
ATOM 2666 C C . CYS A 1 337 ? 1.549 25.016 24.156 1 91.88 337 CYS A C 1
ATOM 2668 O O . CYS A 1 337 ? 0.653 24.234 24.469 1 91.88 337 CYS A O 1
ATOM 2670 N N . GLY A 1 338 ? 2.004 25.859 24.938 1 87.69 338 GLY A N 1
ATOM 2671 C CA . GLY A 1 338 ? 1.676 25.812 26.359 1 87.69 338 GLY A CA 1
ATOM 2672 C C . GLY A 1 338 ? 2.5 24.812 27.141 1 87.69 338 GLY A C 1
ATOM 2673 O O . GLY A 1 338 ? 3.066 23.891 26.562 1 87.69 338 GLY A O 1
ATOM 2674 N N . LYS A 1 339 ? 2.631 24.938 28.438 1 82.75 339 LYS A N 1
ATOM 2675 C CA . LYS A 1 339 ? 3.424 24.047 29.281 1 82.75 339 LYS A CA 1
ATOM 2676 C C . LYS A 1 339 ? 2.836 22.625 29.281 1 82.75 339 LYS A C 1
ATOM 2678 O O . LYS A 1 339 ? 3.574 21.641 29.375 1 82.75 339 LYS A O 1
ATOM 2683 N N . ASP A 1 340 ? 1.564 22.578 29.109 1 85 340 ASP A N 1
ATOM 2684 C CA . ASP A 1 340 ? 0.892 21.281 29.172 1 85 340 ASP A CA 1
ATOM 2685 C C . ASP A 1 340 ? 0.454 20.828 27.781 1 85 340 ASP A C 1
ATOM 2687 O O . ASP A 1 340 ? -0.39 19.938 27.656 1 85 340 ASP A O 1
ATOM 2691 N N . ALA A 1 341 ? 0.951 21.438 26.719 1 87.81 341 ALA A N 1
ATOM 2692 C CA . ALA A 1 341 ? 0.61 21.109 25.328 1 87.81 341 ALA A CA 1
ATOM 2693 C C . ALA A 1 341 ? -0.878 21.328 25.078 1 87.81 341 ALA A C 1
ATOM 2695 O O . ALA A 1 341 ? -1.488 20.594 24.297 1 87.81 341 ALA A O 1
ATOM 2696 N N . SER A 1 342 ? -1.451 22.312 25.766 1 90.12 342 SER A N 1
ATOM 2697 C CA . SER A 1 342 ? -2.883 22.562 25.656 1 90.12 342 SER A CA 1
ATOM 2698 C C . SER A 1 342 ? -3.197 23.391 24.406 1 90.12 342 SER A C 1
ATOM 2700 O O . SER A 1 342 ? -4.355 23.484 24 1 90.12 342 SER A O 1
ATOM 2702 N N . ARG A 1 343 ? -2.125 23.906 23.797 1 93.94 343 ARG A N 1
ATOM 2703 C CA . ARG A 1 343 ? -2.381 24.828 22.688 1 93.94 343 ARG A CA 1
ATOM 2704 C C . ARG A 1 343 ? -1.804 24.297 21.391 1 93.94 343 ARG A C 1
ATOM 2706 O O . ARG A 1 343 ? -1.652 25.047 20.422 1 93.94 343 ARG A O 1
ATOM 2713 N N . CYS A 1 344 ? -1.412 23.078 21.328 1 95.94 344 CYS A N 1
ATOM 2714 C CA . CYS A 1 344 ? -0.97 22.422 20.094 1 95.94 344 CYS A CA 1
ATOM 2715 C C . CYS A 1 344 ? -1.314 20.938 20.109 1 95.94 344 CYS A C 1
ATOM 2717 O O . CYS A 1 344 ? -1.597 20.375 21.172 1 95.94 344 CYS A O 1
ATOM 2719 N N . ALA A 1 345 ? -1.443 20.359 18.938 1 96.56 345 ALA A N 1
ATOM 2720 C CA . ALA A 1 345 ? -1.796 18.953 18.797 1 96.56 345 ALA A CA 1
ATOM 2721 C C . ALA A 1 345 ? -1.279 18.391 17.484 1 96.56 345 ALA A C 1
ATOM 2723 O O . ALA A 1 345 ? -1.163 19.109 16.484 1 96.56 345 ALA A O 1
ATOM 2724 N N . ILE A 1 346 ? -0.949 17.094 17.5 1 97.56 346 ILE A N 1
ATOM 2725 C CA . ILE A 1 346 ? -0.507 16.438 16.281 1 97.56 346 ILE A CA 1
ATOM 2726 C C . ILE A 1 346 ? -1.721 15.984 15.469 1 97.56 346 ILE A C 1
ATOM 2728 O O . ILE A 1 346 ? -2.594 15.281 15.977 1 97.56 346 ILE A O 1
ATOM 2732 N N . MET A 1 347 ? -1.832 16.359 14.25 1 98.38 347 MET A N 1
ATOM 2733 C CA . MET A 1 347 ? -2.947 16 13.383 1 98.38 347 MET A CA 1
ATOM 2734 C C . MET A 1 347 ? -2.865 14.539 12.969 1 98.38 347 MET A C 1
ATOM 2736 O O . MET A 1 347 ? -1.777 14.023 12.703 1 98.38 347 MET A O 1
ATOM 2740 N N . GLY A 1 348 ? -4.012 13.859 12.875 1 97.88 348 GLY A N 1
ATOM 2741 C CA . GLY A 1 348 ? -4.055 12.523 12.305 1 97.88 348 GLY A CA 1
ATOM 2742 C C . GLY A 1 348 ? -4.051 11.422 13.352 1 97.88 348 GLY A C 1
ATOM 2743 O O . GLY A 1 348 ? -4.781 11.5 14.344 1 97.88 348 GLY A O 1
ATOM 2744 N N . VAL A 1 349 ? -3.242 10.398 13.148 1 97.44 349 VAL A N 1
ATOM 2745 C CA . VAL A 1 349 ? -3.303 9.172 13.938 1 97.44 349 VAL A CA 1
ATOM 2746 C C . VAL A 1 349 ? -2.883 9.453 15.375 1 97.44 349 VAL A C 1
ATOM 2748 O O . VAL A 1 349 ? -3.367 8.812 16.312 1 97.44 349 VAL A O 1
ATOM 2751 N N . ARG A 1 350 ? -2.111 10.5 15.648 1 96.44 350 ARG A N 1
ATOM 2752 C CA . ARG A 1 350 ? -1.617 10.797 16.984 1 96.44 350 ARG A CA 1
ATOM 2753 C C . ARG A 1 350 ? -2.426 11.922 17.625 1 96.44 350 ARG A C 1
ATOM 2755 O O . ARG A 1 350 ? -2.023 12.477 18.656 1 96.44 350 ARG A O 1
ATOM 2762 N N . ALA A 1 351 ? -3.521 12.25 17.031 1 96.94 351 ALA A N 1
ATOM 2763 C CA . ALA A 1 351 ? -4.332 13.336 17.578 1 96.94 351 ALA A CA 1
ATOM 2764 C C . ALA A 1 351 ? -4.816 13.008 18.984 1 96.94 351 ALA A C 1
ATOM 2766 O O . ALA A 1 351 ? -5.008 13.906 19.812 1 96.94 351 ALA A O 1
ATOM 2767 N N . ASP A 1 352 ? -4.969 11.773 19.297 1 92.69 352 ASP A N 1
ATOM 2768 C CA . ASP A 1 352 ? -5.547 11.367 20.578 1 92.69 352 ASP A CA 1
ATOM 2769 C C . ASP A 1 352 ? -4.527 11.516 21.719 1 92.69 352 ASP A C 1
ATOM 2771 O O . ASP A 1 352 ? -4.848 11.281 22.875 1 92.69 352 ASP A O 1
ATOM 2775 N N . GLU A 1 353 ? -3.32 11.953 21.375 1 92.62 353 GLU A N 1
ATOM 2776 C CA . GLU A 1 353 ? -2.371 12.359 22.406 1 92.62 353 GLU A CA 1
ATOM 2777 C C . GLU A 1 353 ? -2.781 13.68 23.047 1 92.62 353 GLU A C 1
ATOM 2779 O O . GLU A 1 353 ? -2.303 14.023 24.125 1 92.62 353 GLU A O 1
ATOM 2784 N N . TYR A 1 354 ? -3.658 14.406 22.312 1 90.88 354 TYR A N 1
ATOM 2785 C CA . TYR A 1 354 ? -4.238 15.633 22.859 1 90.88 354 TYR A CA 1
ATOM 2786 C C . TYR A 1 354 ? -5.359 15.305 23.844 1 90.88 354 TYR A C 1
ATOM 2788 O O . TYR A 1 354 ? -6.535 15.531 23.547 1 90.88 354 TYR A O 1
ATOM 2796 N N . LYS A 1 355 ? -5.102 14.883 25 1 82.06 355 LYS A N 1
ATOM 2797 C CA . LYS A 1 355 ? -6.062 14.25 25.891 1 82.06 355 LYS A CA 1
ATOM 2798 C C . LYS A 1 355 ? -6.617 15.258 26.891 1 82.06 355 LYS A C 1
ATOM 2800 O O . LYS A 1 355 ? -7.598 14.969 27.594 1 82.06 355 LYS A O 1
ATOM 2805 N N . GLN A 1 356 ? -6.039 16.406 26.891 1 83.38 356 GLN A N 1
ATOM 2806 C CA . GLN A 1 356 ? -6.375 17.359 27.953 1 83.38 356 GLN A CA 1
ATOM 2807 C C . GLN A 1 356 ? -7.84 17.781 27.859 1 83.38 356 GLN A C 1
ATOM 2809 O O . GLN A 1 356 ? -8.469 18.078 28.875 1 83.38 356 GLN A O 1
ATOM 2814 N N . PHE A 1 357 ? -8.352 17.672 26.594 1 80.25 357 PHE A N 1
ATOM 2815 C CA . PHE A 1 357 ? -9.703 18.203 26.469 1 80.25 357 PHE A CA 1
ATOM 2816 C C . PHE A 1 357 ? -10.672 17.109 26.047 1 80.25 357 PHE A C 1
ATOM 2818 O O . PHE A 1 357 ? -11.734 17.391 25.5 1 80.25 357 PHE A O 1
ATOM 2825 N N . ARG A 1 358 ? -10.242 16 26.391 1 86.31 358 ARG A N 1
ATOM 2826 C CA . ARG A 1 358 ? -11.156 14.891 26.203 1 86.31 358 ARG A CA 1
ATOM 2827 C C . ARG A 1 358 ? -12.43 15.078 27.031 1 86.31 358 ARG A C 1
ATOM 2829 O O . ARG A 1 358 ? -12.367 15.523 28.172 1 86.31 358 ARG A O 1
ATOM 2836 N N . ASN A 1 359 ? -13.57 14.82 26.484 1 82.38 359 ASN A N 1
ATOM 2837 C CA . ASN A 1 359 ? -14.875 14.891 27.125 1 82.38 359 ASN A CA 1
ATOM 2838 C C . ASN A 1 359 ? -15.211 16.312 27.547 1 82.38 359 ASN A C 1
ATOM 2840 O O . ASN A 1 359 ? -16 16.531 28.484 1 82.38 359 ASN A O 1
ATOM 2844 N N . SER A 1 360 ? -14.531 17.281 26.891 1 80.94 360 SER A N 1
ATOM 2845 C CA . SER A 1 360 ? -14.812 18.688 27.172 1 80.94 360 SER A CA 1
ATOM 2846 C C . SER A 1 360 ? -15.797 19.25 26.156 1 80.94 360 SER A C 1
ATOM 2848 O O . SER A 1 360 ? -16.016 18.672 25.094 1 80.94 360 SER A O 1
ATOM 2850 N N . SER A 1 361 ? -16.469 20.281 26.531 1 80.12 361 SER A N 1
ATOM 2851 C CA . SER A 1 361 ? -17.359 20.984 25.609 1 80.12 361 SER A CA 1
ATOM 2852 C C . SER A 1 361 ? -16.609 22.047 24.812 1 80.12 361 SER A C 1
ATOM 2854 O O . SER A 1 361 ? -17.172 22.641 23.891 1 80.12 361 SER A O 1
ATOM 2856 N N . VAL A 1 362 ? -15.398 22.203 25.172 1 82.81 362 VAL A N 1
ATOM 2857 C CA . VAL A 1 362 ? -14.609 23.266 24.547 1 82.81 362 VAL A CA 1
ATOM 2858 C C . VAL A 1 362 ? -14.008 22.734 23.234 1 82.81 362 VAL A C 1
ATOM 2860 O O . VAL A 1 362 ? -13.484 21.625 23.188 1 82.81 362 VAL A O 1
ATOM 2863 N N . THR A 1 363 ? -14.195 23.516 22.219 1 89.88 363 THR A N 1
ATOM 2864 C CA . THR A 1 363 ? -13.617 23.188 20.922 1 89.88 363 THR A CA 1
ATOM 2865 C C . THR A 1 363 ? -12.352 24 20.672 1 89.88 363 THR A C 1
ATOM 2867 O O . THR A 1 363 ? -12.289 25.188 21.016 1 89.88 363 THR A O 1
ATOM 2870 N N . HIS A 1 364 ? -11.352 23.344 20.203 1 93.88 364 HIS A N 1
ATOM 2871 C CA . HIS A 1 364 ? -10.086 24 19.906 1 93.88 364 HIS A CA 1
ATOM 2872 C C . HIS A 1 364 ? -9.75 23.922 18.422 1 93.88 364 HIS A C 1
ATOM 2874 O O . HIS A 1 364 ? -9.742 22.844 17.828 1 93.88 364 HIS A O 1
ATOM 2880 N N . ASN A 1 365 ? -9.492 25.094 17.859 1 96.19 365 ASN A N 1
ATOM 2881 C CA . ASN A 1 365 ? -9.109 25.172 16.453 1 96.19 365 ASN A CA 1
ATOM 2882 C C . ASN A 1 365 ? -7.594 25.312 16.297 1 96.19 365 ASN A C 1
ATOM 2884 O O . ASN A 1 365 ? -6.977 26.172 16.906 1 96.19 365 ASN A O 1
ATOM 2888 N N . MET A 1 366 ? -7.051 24.438 15.484 1 96.88 366 MET A N 1
ATOM 2889 C CA . MET A 1 366 ? -5.605 24.406 15.273 1 96.88 366 MET A CA 1
ATOM 2890 C C . MET A 1 366 ? -5.262 24.641 13.805 1 96.88 366 MET A C 1
ATOM 2892 O O . MET A 1 366 ? -5.961 24.141 12.922 1 96.88 366 MET A O 1
ATOM 2896 N N . TYR A 1 367 ? -4.168 25.406 13.594 1 98.38 367 TYR A N 1
ATOM 2897 C CA . TYR A 1 367 ? -3.736 25.719 12.242 1 98.38 367 TYR A CA 1
ATOM 2898 C C . TYR A 1 367 ? -2.338 25.172 11.969 1 98.38 367 TYR A C 1
ATOM 2900 O O . TYR A 1 367 ? -1.507 25.109 12.883 1 98.38 367 TYR A O 1
ATOM 2908 N N . LEU A 1 368 ? -2.098 24.734 10.781 1 98.56 368 LEU A N 1
ATOM 2909 C CA . LEU A 1 368 ? -0.785 24.375 10.25 1 98.56 368 LEU A CA 1
ATOM 2910 C C . LEU A 1 368 ? -0.74 24.562 8.742 1 98.56 368 LEU A C 1
ATOM 2912 O O . LEU A 1 368 ? -1.785 24.625 8.086 1 98.56 368 LEU A O 1
ATOM 2916 N N . GLN A 1 369 ? 0.459 24.688 8.25 1 98.31 369 GLN A N 1
ATOM 2917 C CA . GLN A 1 369 ? 0.652 24.703 6.805 1 98.31 369 GLN A CA 1
ATOM 2918 C C . GLN A 1 369 ? 1.14 23.344 6.305 1 98.31 369 GLN A C 1
ATOM 2920 O O . GLN A 1 369 ? 1.859 22.641 7.016 1 98.31 369 GLN A O 1
ATOM 2925 N N . THR A 1 370 ? 0.71 22.984 5.133 1 98.31 370 THR A N 1
ATOM 2926 C CA . THR A 1 370 ? 1.176 21.781 4.449 1 98.31 370 THR A CA 1
ATOM 2927 C C . THR A 1 370 ? 1.605 22.109 3.02 1 98.31 370 THR A C 1
ATOM 2929 O O . THR A 1 370 ? 1.201 23.125 2.459 1 98.31 370 THR A O 1
ATOM 2932 N N . SER A 1 371 ? 2.441 21.297 2.449 1 97.31 371 SER A N 1
ATOM 2933 C CA . SER A 1 371 ? 2.838 21.422 1.052 1 97.31 371 SER A CA 1
ATOM 2934 C C . SER A 1 371 ? 1.866 20.703 0.131 1 97.31 371 SER A C 1
ATOM 2936 O O . SER A 1 371 ? 0.84 20.188 0.583 1 97.31 371 SER A O 1
ATOM 2938 N N . GLY A 1 372 ? 2.139 20.781 -1.122 1 95.31 372 GLY A N 1
ATOM 2939 C CA . GLY A 1 372 ? 1.306 20.094 -2.1 1 95.31 372 GLY A CA 1
ATOM 2940 C C . GLY A 1 372 ? 1.863 18.75 -2.527 1 95.31 372 GLY A C 1
ATOM 2941 O O . GLY A 1 372 ? 1.263 18.062 -3.35 1 95.31 372 GLY A O 1
ATOM 2942 N N . LYS A 1 373 ? 2.928 18.422 -1.922 1 94.19 373 LYS A N 1
ATOM 2943 C CA . LYS A 1 373 ? 3.594 17.172 -2.287 1 94.19 373 LYS A CA 1
ATOM 2944 C C . LYS A 1 373 ? 3.625 16.203 -1.109 1 94.19 373 LYS A C 1
ATOM 2946 O O . LYS A 1 373 ? 3.859 16.609 0.031 1 94.19 373 LYS A O 1
ATOM 2951 N N . LYS A 1 374 ? 3.381 14.938 -1.332 1 92.75 374 LYS A N 1
ATOM 2952 C CA . LYS A 1 374 ? 3.445 13.898 -0.308 1 92.75 374 LYS A CA 1
ATOM 2953 C C . LYS A 1 374 ? 4.809 13.891 0.379 1 92.75 374 LYS A C 1
ATOM 2955 O O . LYS A 1 374 ? 5.84 14.078 -0.271 1 92.75 374 LYS A O 1
ATOM 2960 N N . PRO A 1 375 ? 4.883 13.781 1.686 1 94.5 375 PRO A N 1
ATOM 2961 C CA . PRO A 1 375 ? 3.779 13.508 2.609 1 94.5 375 PRO A CA 1
ATOM 2962 C C . PRO A 1 375 ? 3.094 14.773 3.111 1 94.5 375 PRO A C 1
ATOM 2964 O O . PRO A 1 375 ? 2.311 14.719 4.062 1 94.5 375 PRO A O 1
ATOM 2967 N N . PHE A 1 376 ? 3.447 15.914 2.621 1 97.5 376 PHE A N 1
ATOM 2968 C CA . PHE A 1 376 ? 2.756 17.188 2.797 1 97.5 376 PHE A CA 1
ATOM 2969 C C . PHE A 1 376 ? 3.311 17.938 3.996 1 97.5 376 PHE A C 1
ATOM 2971 O O . PHE A 1 376 ? 2.943 19.094 4.234 1 97.5 376 PHE A O 1
ATOM 2978 N N . TRP A 1 377 ? 4.18 17.312 4.777 1 97.69 377 TRP A N 1
ATOM 2979 C CA . TRP A 1 377 ? 4.586 17.922 6.043 1 97.69 377 TRP A CA 1
ATOM 2980 C C . TRP A 1 377 ? 5.68 18.953 5.82 1 97.69 377 TRP A C 1
ATOM 2982 O O . TRP A 1 377 ? 6.582 18.75 5.008 1 97.69 377 TRP A O 1
ATOM 2992 N N . LEU A 1 378 ? 5.582 20.031 6.52 1 97.88 378 LEU A N 1
ATOM 2993 C CA . LEU A 1 378 ? 6.566 21.109 6.527 1 97.88 378 LEU A CA 1
ATOM 2994 C C . LEU A 1 378 ? 7.203 21.25 7.906 1 97.88 378 LEU A C 1
ATOM 2996 O O . LEU A 1 378 ? 6.566 20.953 8.922 1 97.88 378 LEU A O 1
ATOM 3000 N N . TYR A 1 379 ? 8.453 21.688 7.859 1 96.81 379 TYR A N 1
ATOM 3001 C CA . TYR A 1 379 ? 9.047 22.219 9.086 1 96.81 379 TYR A CA 1
ATOM 3002 C C . TYR A 1 379 ? 8.57 23.641 9.367 1 96.81 379 TYR A C 1
ATOM 3004 O O . TYR A 1 379 ? 8.578 24.484 8.469 1 96.81 379 TYR A O 1
ATOM 3012 N N . HIS A 1 380 ? 8.094 23.812 10.586 1 96.69 380 HIS A N 1
ATOM 3013 C CA . HIS A 1 380 ? 7.625 25.125 11.016 1 96.69 380 HIS A CA 1
ATOM 3014 C C . HIS A 1 380 ? 8.578 25.75 12.031 1 96.69 380 HIS A C 1
ATOM 3016 O O . HIS A 1 380 ? 9.078 25.047 12.922 1 96.69 380 HIS A O 1
ATOM 3022 N N . TYR A 1 381 ? 8.836 27.047 11.852 1 95.38 381 TYR A N 1
ATOM 3023 C CA . TYR A 1 381 ? 9.602 27.812 12.812 1 95.38 381 TYR A CA 1
ATOM 3024 C C . TYR A 1 381 ? 8.914 29.141 13.117 1 95.38 381 TYR A C 1
ATOM 3026 O O . TYR A 1 381 ? 8.438 29.828 12.211 1 95.38 381 TYR A O 1
ATOM 3034 N N . GLN A 1 382 ? 8.867 29.484 14.375 1 95.5 382 GLN A N 1
ATOM 3035 C CA . GLN A 1 382 ? 8.594 30.875 14.727 1 95.5 382 GLN A CA 1
ATOM 3036 C C . GLN A 1 382 ? 9.891 31.672 14.844 1 95.5 382 GLN A C 1
ATOM 3038 O O . GLN A 1 382 ? 10.797 31.281 15.578 1 95.5 382 GLN A O 1
ATOM 3043 N N . VAL A 1 383 ? 9.961 32.75 14.125 1 95.81 383 VAL A N 1
ATOM 3044 C CA . VAL A 1 383 ? 11.094 33.656 14.203 1 95.81 383 VAL A CA 1
ATOM 3045 C C . VAL A 1 383 ? 10.641 34.969 14.836 1 95.81 383 VAL A C 1
ATOM 3047 O O . VAL A 1 383 ? 9.719 35.625 14.352 1 95.81 383 VAL A O 1
ATOM 3050 N N . THR A 1 384 ? 11.25 35.281 15.898 1 95.38 384 THR A N 1
ATOM 3051 C CA . THR A 1 384 ? 10.969 36.562 16.578 1 95.38 384 THR A CA 1
ATOM 3052 C C . THR A 1 384 ? 12.18 37.469 16.5 1 95.38 384 THR A C 1
ATOM 3054 O O . THR A 1 384 ? 13.289 37.094 16.859 1 95.38 384 THR A O 1
ATOM 3057 N N . VAL A 1 385 ? 11.969 38.719 16.062 1 95.88 385 VAL A N 1
ATOM 3058 C CA . VAL A 1 385 ? 13 39.75 15.984 1 95.88 385 VAL A CA 1
ATOM 3059 C C . VAL A 1 385 ? 12.727 40.844 17.016 1 95.88 385 VAL A C 1
ATOM 3061 O O . VAL A 1 385 ? 11.727 41.562 16.906 1 95.88 385 VAL A O 1
ATOM 3064 N N . LYS A 1 386 ? 13.586 40.906 17.938 1 95.94 386 LYS A N 1
ATOM 3065 C CA . LYS A 1 386 ? 13.547 42 18.906 1 95.94 386 LYS A CA 1
ATOM 3066 C C . LYS A 1 386 ? 14.516 43.094 18.516 1 95.94 386 LYS A C 1
ATOM 3068 O O . LYS A 1 386 ? 15.719 42.875 18.406 1 95.94 386 LYS A O 1
ATOM 3073 N N . LEU A 1 387 ? 13.969 44.25 18.297 1 95.38 387 LEU A N 1
ATOM 3074 C CA . LEU A 1 387 ? 14.82 45.375 17.953 1 95.38 387 LEU A CA 1
ATOM 3075 C C . LEU A 1 387 ? 15.375 46.062 19.219 1 95.38 387 LEU A C 1
ATOM 3077 O O . LEU A 1 387 ? 14.695 46.094 20.25 1 95.38 387 LEU A O 1
ATOM 3081 N N . PHE A 1 388 ? 16.547 46.5 19.031 1 94.12 388 PHE A N 1
ATOM 3082 C CA . PHE A 1 388 ? 17.25 47.219 20.094 1 94.12 388 PHE A CA 1
ATOM 3083 C C . PHE A 1 388 ? 16.859 48.688 20.109 1 94.12 388 PHE A C 1
ATOM 3085 O O . PHE A 1 388 ? 16.75 49.312 19.062 1 94.12 388 PHE A O 1
ATOM 3092 N N . LYS A 1 389 ? 16.625 49.219 21.312 1 91.19 389 LYS A N 1
ATOM 3093 C CA . LYS A 1 389 ? 16.391 50.656 21.422 1 91.19 389 LYS A CA 1
ATOM 3094 C C . LYS A 1 389 ? 17.688 51.406 21.75 1 91.19 389 LYS A C 1
ATOM 3096 O O . LYS A 1 389 ? 18.141 51.375 22.906 1 91.19 389 LYS A O 1
ATOM 3101 N N . PRO A 1 390 ? 18.219 52 20.734 1 86.12 390 PRO A N 1
ATOM 3102 C CA . PRO A 1 390 ? 19.453 52.719 21.031 1 86.12 390 PRO A CA 1
ATOM 3103 C C . PRO A 1 390 ? 19.219 53.969 21.875 1 86.12 390 PRO A C 1
ATOM 3105 O O . PRO A 1 390 ? 18.094 54.469 21.922 1 86.12 390 PRO A O 1
ATOM 3108 N N . ARG A 1 391 ? 20.219 54.469 22.672 1 78.44 391 ARG A N 1
ATOM 3109 C CA . ARG A 1 391 ? 20.141 55.625 23.547 1 78.44 391 ARG A CA 1
ATOM 3110 C C . ARG A 1 391 ? 19.891 56.906 22.734 1 78.44 391 ARG A C 1
ATOM 3112 O O . ARG A 1 391 ? 19.172 57.812 23.188 1 78.44 391 ARG A O 1
ATOM 3119 N N . THR A 1 392 ? 20.609 56.969 21.641 1 67.88 392 THR A N 1
ATOM 3120 C CA . THR A 1 392 ? 20.422 58.156 20.828 1 67.88 392 THR A CA 1
ATOM 3121 C C . THR A 1 392 ? 19.188 58.031 19.938 1 67.88 392 THR A C 1
ATOM 3123 O O . THR A 1 392 ? 18.797 56.906 19.594 1 67.88 392 THR A O 1
ATOM 3126 N N . SER A 1 393 ? 18.344 59.125 19.828 1 59.12 393 SER A N 1
ATOM 3127 C CA . SER A 1 393 ? 17.062 59.188 19.156 1 59.12 393 SER A CA 1
ATOM 3128 C C . SER A 1 393 ? 17.141 58.625 17.734 1 59.12 393 SER A C 1
ATOM 3130 O O . SER A 1 393 ? 17.703 59.281 16.844 1 59.12 393 SER A O 1
ATOM 3132 N N . TYR A 1 394 ? 17.312 57.344 17.688 1 63.31 394 TYR A N 1
ATOM 3133 C CA . TYR A 1 394 ? 17.203 56.844 16.312 1 63.31 394 TYR A CA 1
ATOM 3134 C C . TYR A 1 394 ? 15.734 56.656 15.922 1 63.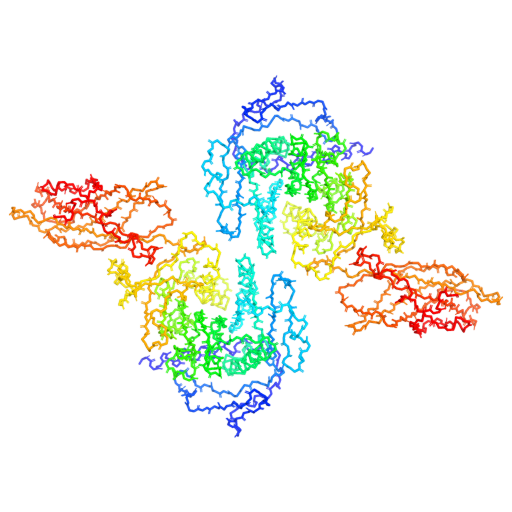31 394 TYR A C 1
ATOM 3136 O O . TYR A 1 394 ? 14.914 56.281 16.75 1 63.31 394 TYR A O 1
ATOM 3144 N N . LYS A 1 395 ? 15.375 57.219 14.727 1 65.56 395 LYS A N 1
ATOM 3145 C CA . LYS A 1 395 ? 14.047 57.188 14.125 1 65.56 395 LYS A CA 1
ATOM 3146 C C . LYS A 1 395 ? 13.648 55.781 13.727 1 65.56 395 LYS A C 1
ATOM 3148 O O . LYS A 1 395 ? 14.508 54.969 13.367 1 65.56 395 LYS A O 1
ATOM 3153 N N . ASP A 1 396 ? 12.445 55.469 13.945 1 77.44 396 ASP A N 1
ATOM 3154 C CA . ASP A 1 396 ? 11.805 54.312 13.375 1 77.44 396 ASP A CA 1
ATOM 3155 C C . ASP A 1 396 ? 11.992 54.25 11.859 1 77.44 396 ASP A C 1
ATOM 3157 O O . ASP A 1 396 ? 12.117 55.312 11.211 1 77.44 396 ASP A O 1
ATOM 3161 N N . VAL A 1 397 ? 12.352 53.125 11.43 1 86.31 397 VAL A N 1
ATOM 3162 C CA . VAL A 1 397 ? 12.672 52.969 10.016 1 86.31 397 VAL A CA 1
ATOM 3163 C C . VAL A 1 397 ? 11.586 52.125 9.328 1 86.31 397 VAL A C 1
ATOM 3165 O O . VAL A 1 397 ? 10.844 51.406 10 1 86.31 397 VAL A O 1
ATOM 3168 N N . LYS A 1 398 ? 11.43 52.406 8.047 1 90.88 398 LYS A N 1
ATOM 3169 C CA . LYS A 1 398 ? 10.492 51.625 7.219 1 90.88 398 LYS A CA 1
ATOM 3170 C C . LYS A 1 398 ? 11.242 50.719 6.246 1 90.88 398 LYS A C 1
ATOM 3172 O O . LYS A 1 398 ? 12.227 51.125 5.637 1 90.88 398 LYS A O 1
ATOM 3177 N N . GLY A 1 399 ? 10.789 49.5 6.191 1 92.56 399 GLY A N 1
ATOM 3178 C CA . GLY A 1 399 ? 11.461 48.594 5.25 1 92.56 399 GLY A CA 1
ATOM 3179 C C . GLY A 1 399 ? 10.953 47.188 5.305 1 92.56 399 GLY A C 1
ATOM 3180 O O . GLY A 1 399 ? 9.828 46.938 5.742 1 92.56 399 GLY A O 1
ATOM 3181 N N . THR A 1 400 ? 11.727 46.312 4.625 1 93.62 400 THR A N 1
ATOM 3182 C CA . THR A 1 400 ? 11.461 44.875 4.598 1 93.62 400 THR A CA 1
ATOM 3183 C C . THR A 1 400 ? 12.625 44.094 5.215 1 93.62 400 THR A C 1
ATOM 3185 O O . THR A 1 400 ? 13.727 44.625 5.344 1 93.62 400 THR A O 1
ATOM 3188 N N . LEU A 1 401 ? 12.297 42.938 5.637 1 94.31 401 LEU A N 1
ATOM 3189 C CA . LEU A 1 401 ? 13.281 42.094 6.32 1 94.31 401 LEU A CA 1
ATOM 3190 C C . LEU A 1 401 ? 13.312 40.688 5.727 1 94.31 401 LEU A C 1
ATOM 3192 O O . LEU A 1 401 ? 12.258 40.125 5.418 1 94.31 401 LEU A O 1
ATOM 3196 N N . GLU A 1 402 ? 14.469 40.156 5.504 1 95.31 402 GLU A N 1
ATOM 3197 C CA . GLU A 1 402 ? 14.734 38.75 5.148 1 95.31 402 GLU A CA 1
ATOM 3198 C C . GLU A 1 402 ? 15.594 38.062 6.203 1 95.31 402 GLU A C 1
ATOM 3200 O O . GLU A 1 402 ? 16.5 38.688 6.77 1 95.31 402 GLU A O 1
ATOM 3205 N N . VAL A 1 403 ? 15.258 36.875 6.418 1 96.62 403 VAL A N 1
ATOM 3206 C CA . VAL A 1 403 ? 16.016 36.094 7.41 1 96.62 403 VAL A CA 1
ATOM 3207 C C . VAL A 1 403 ? 16.484 34.781 6.797 1 96.62 403 VAL A C 1
ATOM 3209 O O . VAL A 1 403 ? 15.773 34.156 6.008 1 96.62 403 VAL A O 1
ATOM 3212 N N . THR A 1 404 ? 17.672 34.406 7.055 1 97.25 404 THR A N 1
ATOM 3213 C CA . THR A 1 404 ? 18.234 33.125 6.656 1 97.25 404 THR A CA 1
ATOM 3214 C C . THR A 1 404 ? 18.562 32.25 7.879 1 97.25 404 THR A C 1
ATOM 3216 O O . THR A 1 404 ? 19.25 32.719 8.789 1 97.25 404 THR A O 1
ATOM 3219 N N . LEU A 1 405 ? 18.062 31.094 7.902 1 97.25 405 LEU A N 1
ATOM 3220 C CA . LEU A 1 405 ? 18.359 30.125 8.953 1 97.25 405 LEU A CA 1
ATOM 3221 C C . LEU A 1 405 ? 19.438 29.156 8.5 1 97.25 405 LEU A C 1
ATOM 3223 O O . LEU A 1 405 ? 19.328 28.531 7.445 1 97.25 405 LEU A O 1
ATOM 3227 N N . PHE A 1 406 ? 20.484 29.047 9.297 1 96.69 406 PHE A N 1
ATOM 3228 C CA . PHE A 1 406 ? 21.578 28.125 9.016 1 96.69 406 PHE A CA 1
ATOM 3229 C C . PHE A 1 406 ? 21.562 26.953 9.984 1 96.69 406 PHE A C 1
ATOM 3231 O O . PHE A 1 406 ? 21.891 27.109 11.156 1 96.69 406 PHE A O 1
ATOM 3238 N N . GLY A 1 407 ? 21.203 25.828 9.461 1 94.88 407 GLY A N 1
ATOM 3239 C CA . GLY A 1 407 ? 21.156 24.625 10.281 1 94.88 407 GLY A CA 1
ATOM 3240 C C . GLY A 1 407 ? 22.266 23.641 9.953 1 94.88 407 GLY A C 1
ATOM 3241 O O . GLY A 1 407 ? 23.016 23.844 9 1 94.88 407 GLY A O 1
ATOM 3242 N N . THR A 1 408 ? 22.453 22.578 10.719 1 94.25 408 THR A N 1
ATOM 3243 C CA . THR A 1 408 ? 23.484 21.562 10.578 1 94.25 408 THR A CA 1
ATOM 3244 C C . THR A 1 408 ? 23.266 20.734 9.312 1 94.25 408 THR A C 1
ATOM 3246 O O . THR A 1 408 ? 24.219 20.156 8.773 1 94.25 408 THR A O 1
ATOM 3249 N N . ARG A 1 409 ? 22.047 20.719 8.773 1 93.38 409 ARG A N 1
ATOM 3250 C CA . ARG A 1 409 ? 21.75 19.828 7.648 1 93.38 409 ARG A CA 1
ATOM 3251 C C . ARG A 1 409 ? 21.312 20.641 6.43 1 93.38 409 ARG A C 1
ATOM 3253 O O . ARG A 1 409 ? 21.047 20.078 5.367 1 93.38 409 ARG A O 1
ATOM 3260 N N . GLY A 1 410 ? 21.156 21.922 6.688 1 93.75 410 GLY A N 1
ATOM 3261 C CA . GLY A 1 410 ? 20.734 22.75 5.57 1 93.75 410 GLY A CA 1
ATOM 3262 C C . GLY A 1 410 ? 20.422 24.188 5.977 1 93.75 410 GLY A C 1
ATOM 3263 O O . GLY A 1 410 ? 20.375 24.5 7.168 1 93.75 410 GLY A O 1
ATOM 3264 N N . ASP A 1 411 ? 20.281 25 4.941 1 95.25 411 ASP A N 1
ATOM 3265 C CA . ASP A 1 411 ? 19.938 26.391 5.164 1 95.25 411 ASP A CA 1
ATOM 3266 C C . ASP A 1 411 ? 18.641 26.766 4.441 1 95.25 411 ASP A C 1
ATOM 3268 O O . ASP A 1 411 ? 18.234 26.062 3.516 1 95.25 411 ASP A O 1
ATOM 3272 N N . GLU A 1 412 ? 18 27.719 5 1 95.31 412 GLU A N 1
ATOM 3273 C CA . GLU A 1 412 ? 16.766 28.219 4.395 1 95.31 412 GLU A CA 1
ATOM 3274 C C . GLU A 1 412 ? 16.719 29.734 4.391 1 95.31 412 GLU A C 1
ATOM 3276 O O . GLU A 1 412 ? 16.844 30.375 5.441 1 95.31 412 GLU A O 1
ATOM 3281 N N . LEU A 1 413 ? 16.688 30.328 3.201 1 94.31 413 LEU A N 1
ATOM 3282 C CA . LEU A 1 413 ? 16.406 31.75 3.059 1 94.31 413 LEU A CA 1
ATOM 3283 C C . LEU A 1 413 ? 14.898 32 3.107 1 94.31 413 LEU A C 1
ATOM 3285 O O . LEU A 1 413 ? 14.156 31.516 2.246 1 94.31 413 LEU A O 1
ATOM 3289 N N . ALA A 1 414 ? 14.469 32.688 4.121 1 90.75 414 ALA A N 1
ATOM 3290 C CA . ALA A 1 414 ? 13.039 32.938 4.293 1 90.75 414 ALA A CA 1
ATOM 3291 C C . ALA A 1 414 ? 12.727 34.438 4.078 1 90.75 414 ALA A C 1
ATOM 3293 O O . ALA A 1 414 ? 13.273 35.281 4.77 1 90.75 414 ALA A O 1
ATOM 3294 N N . LYS A 1 415 ? 11.891 34.656 3.062 1 86.62 415 LYS A N 1
ATOM 3295 C CA . LYS A 1 415 ? 11.289 36 2.961 1 86.62 415 LYS A CA 1
ATOM 3296 C C . LYS A 1 415 ? 10.125 36.156 3.943 1 86.62 415 LYS A C 1
ATOM 3298 O O . LYS A 1 415 ? 8.984 35.812 3.621 1 86.62 415 LYS A O 1
ATOM 3303 N N . VAL A 1 416 ? 10.398 36.594 5.078 1 89.44 416 VAL A N 1
ATOM 3304 C CA . VAL A 1 416 ? 9.453 36.562 6.191 1 89.44 416 VAL A CA 1
ATOM 3305 C C . VAL A 1 416 ? 8.414 37.688 6.02 1 89.44 416 VAL A C 1
ATOM 3307 O O . VAL A 1 416 ? 7.41 37.719 6.734 1 89.44 416 VAL A O 1
ATOM 3310 N N . GLN A 1 417 ? 8.703 38.594 5.078 1 86.56 417 GLN A N 1
ATOM 3311 C CA . GLN A 1 417 ? 7.801 39.719 4.879 1 86.56 417 GLN A CA 1
ATOM 3312 C C . GLN A 1 417 ? 7.652 40.062 3.396 1 86.56 417 GLN A C 1
ATOM 3314 O O . GLN A 1 417 ? 8.633 40 2.645 1 86.56 417 GLN A O 1
ATOM 3319 N N . ASN A 1 418 ? 6.43 40.312 3.027 1 79 418 ASN A N 1
ATOM 3320 C CA . ASN A 1 418 ? 6.215 40.75 1.656 1 79 418 ASN A CA 1
ATOM 3321 C C . ASN A 1 418 ? 5.961 42.25 1.592 1 79 418 ASN A C 1
ATOM 3323 O O . ASN A 1 418 ? 6.254 42.906 0.582 1 79 418 ASN A O 1
ATOM 3327 N N . ASN A 1 419 ? 5.531 42.844 2.723 1 88.25 419 ASN A N 1
ATOM 3328 C CA . ASN A 1 419 ? 5.152 44.25 2.73 1 88.25 419 ASN A CA 1
ATOM 3329 C C . ASN A 1 419 ? 6.117 45.094 3.568 1 88.25 419 ASN A C 1
ATOM 3331 O O . ASN A 1 419 ? 6.734 44.562 4.508 1 88.25 419 ASN A O 1
ATOM 3335 N N . VAL A 1 420 ? 6.102 46.344 3.158 1 91.88 420 VAL A N 1
ATOM 3336 C CA . VAL A 1 420 ? 6.887 47.281 3.922 1 91.88 420 VAL A CA 1
ATOM 3337 C C . VAL A 1 420 ? 6.191 47.594 5.246 1 91.88 420 VAL A C 1
ATOM 3339 O O . VAL A 1 420 ? 4.973 47.812 5.281 1 91.88 420 VAL A O 1
ATOM 3342 N N . ILE A 1 421 ? 6.969 47.562 6.297 1 92.31 421 ILE A N 1
ATOM 3343 C CA . ILE A 1 421 ? 6.387 47.938 7.59 1 92.31 421 ILE A CA 1
ATOM 3344 C C . ILE A 1 421 ? 7.27 48.969 8.289 1 92.31 421 ILE A C 1
ATOM 3346 O O . ILE A 1 421 ? 8.398 49.219 7.855 1 92.31 421 ILE A O 1
ATOM 3350 N N . ASP A 1 422 ? 6.707 49.531 9.297 1 91.56 422 ASP A N 1
ATOM 3351 C CA . ASP A 1 422 ? 7.48 50.406 10.195 1 91.56 422 ASP A CA 1
ATOM 3352 C C . ASP A 1 422 ? 8.164 49.562 11.281 1 91.56 422 ASP A C 1
ATOM 3354 O O . ASP A 1 422 ? 7.504 48.812 12 1 91.56 422 ASP A O 1
ATOM 3358 N N . PHE A 1 423 ? 9.43 49.75 11.383 1 93.5 423 PHE A N 1
ATOM 3359 C CA . PHE A 1 423 ? 10.188 49.125 12.453 1 93.5 423 PHE A CA 1
ATOM 3360 C C . PHE A 1 423 ? 10.383 50.094 13.617 1 93.5 423 PHE A C 1
ATOM 3362 O O . PHE A 1 423 ? 11.078 51.125 13.477 1 93.5 423 PHE A O 1
ATOM 3369 N N . TYR A 1 424 ? 9.781 49.719 14.695 1 92.31 424 TYR A N 1
ATOM 3370 C CA . TYR A 1 424 ? 9.953 50.5 15.914 1 92.31 424 TYR A CA 1
ATOM 3371 C C . TYR A 1 424 ? 11.008 49.875 16.812 1 92.31 424 TYR A C 1
ATOM 3373 O O . TYR A 1 424 ? 10.836 48.75 17.312 1 92.31 424 TYR A O 1
ATOM 3381 N N . HIS A 1 425 ? 12.023 50.656 17.016 1 92.12 425 HIS A N 1
ATOM 3382 C CA . HIS A 1 425 ? 13.078 50.125 17.875 1 92.12 425 HIS A CA 1
ATOM 3383 C C . HIS A 1 425 ? 12.562 49.875 19.297 1 92.12 425 HIS A C 1
ATOM 3385 O O . HIS A 1 425 ? 11.852 50.719 19.844 1 92.12 425 HIS A O 1
ATOM 3391 N N . GLY A 1 426 ? 12.852 48.688 19.797 1 91.75 426 GLY A N 1
ATOM 3392 C CA . GLY A 1 426 ? 12.328 48.25 21.078 1 91.75 426 GLY A CA 1
ATOM 3393 C C . GLY A 1 426 ? 11.203 47.25 20.953 1 91.75 426 GLY A C 1
ATOM 3394 O O . GLY A 1 426 ? 10.859 46.562 21.922 1 91.75 426 GLY A O 1
ATOM 3395 N N . SER A 1 427 ? 10.695 47.188 19.781 1 94.75 427 SER A N 1
ATOM 3396 C CA . SER A 1 427 ? 9.539 46.344 19.562 1 94.75 427 SER A CA 1
ATOM 3397 C C . SER A 1 427 ? 9.961 44.938 19.125 1 94.75 427 SER A C 1
ATOM 3399 O O . SER A 1 427 ? 11.133 44.719 18.781 1 94.75 427 SER A O 1
ATOM 3401 N N . ARG A 1 428 ? 9.016 44.062 19.203 1 95.69 428 ARG A N 1
ATOM 3402 C CA . ARG A 1 428 ? 9.203 42.688 18.75 1 95.69 428 ARG A CA 1
ATOM 3403 C C . ARG A 1 428 ? 8.359 42.375 17.516 1 95.69 428 ARG A C 1
ATOM 3405 O O . ARG A 1 428 ? 7.203 42.812 17.438 1 95.69 428 ARG A O 1
ATOM 3412 N N . TYR A 1 429 ? 8.93 41.688 16.609 1 95.19 429 TYR A N 1
ATOM 3413 C CA . TYR A 1 429 ? 8.258 41.25 15.398 1 95.19 429 TYR A CA 1
ATOM 3414 C C . TYR A 1 429 ? 8.328 39.719 15.266 1 95.19 429 TYR A C 1
ATOM 3416 O O . TYR A 1 429 ? 9.367 39.125 15.531 1 95.19 429 TYR A O 1
ATOM 3424 N N . GLN A 1 430 ? 7.191 39.125 14.945 1 95.75 430 GLN A N 1
ATOM 3425 C CA . GLN A 1 430 ? 7.117 37.688 14.82 1 95.75 430 GLN A CA 1
ATOM 3426 C C . GLN A 1 430 ? 6.805 37.281 13.383 1 95.75 430 GLN A C 1
ATOM 3428 O O . GLN A 1 430 ? 6.062 37.969 12.68 1 95.75 430 GLN A O 1
ATOM 3433 N N . TYR A 1 431 ? 7.398 36.156 13 1 96.19 431 TYR A N 1
ATOM 3434 C CA . TYR A 1 431 ? 7.211 35.594 11.664 1 96.19 431 TYR A CA 1
ATOM 3435 C C . TYR A 1 431 ? 7.102 34.094 11.719 1 96.19 431 TYR A C 1
ATOM 3437 O O . TYR A 1 431 ? 7.645 33.438 12.625 1 96.19 431 TYR A O 1
ATOM 3445 N N . LEU A 1 432 ? 6.305 33.531 10.773 1 96.81 432 LEU A N 1
ATOM 3446 C CA . LEU A 1 432 ? 6.27 32.094 10.539 1 96.81 432 LEU A CA 1
ATOM 3447 C C . LEU A 1 432 ? 7.137 31.703 9.344 1 96.81 432 LEU A C 1
ATOM 3449 O O . LEU A 1 432 ? 6.988 32.281 8.258 1 96.81 432 LEU A O 1
ATOM 3453 N N . VAL A 1 433 ? 8.102 30.828 9.594 1 96.62 433 VAL A N 1
ATOM 3454 C CA . VAL A 1 433 ? 8.922 30.281 8.516 1 96.62 433 VAL A CA 1
ATOM 3455 C C . VAL A 1 433 ? 8.617 28.797 8.336 1 96.62 433 VAL A C 1
ATOM 3457 O O . VAL A 1 433 ? 8.641 28.031 9.305 1 96.62 433 VAL A O 1
ATOM 3460 N N . THR A 1 434 ? 8.219 28.391 7.133 1 96.75 434 THR A N 1
ATOM 3461 C CA . THR A 1 434 ? 8 26.984 6.824 1 96.75 434 THR A CA 1
ATOM 3462 C C . THR A 1 434 ? 8.93 26.531 5.703 1 96.75 434 THR A C 1
ATOM 3464 O O . THR A 1 434 ? 9.297 27.328 4.836 1 96.75 434 THR A O 1
ATOM 3467 N N . THR A 1 435 ? 9.391 25.266 5.777 1 96.81 435 THR A N 1
ATOM 3468 C CA . THR A 1 435 ? 10.25 24.719 4.73 1 96.81 435 THR A CA 1
ATOM 3469 C C . THR A 1 435 ? 10.117 23.203 4.648 1 96.81 435 THR A C 1
ATOM 3471 O O . THR A 1 435 ? 9.797 22.547 5.641 1 96.81 435 THR A O 1
ATOM 3474 N N . GLU A 1 436 ? 10.32 22.688 3.5 1 95.44 436 GLU A N 1
ATOM 3475 C CA . GLU A 1 436 ? 10.336 21.234 3.291 1 95.44 436 GLU A CA 1
ATOM 3476 C C . GLU A 1 436 ? 11.672 20.625 3.697 1 95.44 436 GLU A C 1
ATOM 3478 O O . GLU A 1 436 ? 11.789 19.422 3.854 1 95.44 436 GLU A O 1
ATOM 3483 N N . LYS A 1 437 ? 12.625 21.469 3.941 1 95 437 LYS A N 1
ATOM 3484 C CA . LYS A 1 437 ? 13.984 21.016 4.207 1 95 437 LYS A CA 1
ATOM 3485 C C . LYS A 1 437 ? 14.195 20.75 5.695 1 95 437 LYS A C 1
ATOM 3487 O O . LYS A 1 437 ? 13.727 21.516 6.543 1 95 437 LYS A O 1
ATOM 3492 N N . ASP A 1 438 ? 14.828 19.688 5.891 1 93.62 438 ASP A N 1
ATOM 3493 C CA . ASP A 1 438 ? 15.328 19.438 7.242 1 93.62 438 ASP A CA 1
ATOM 3494 C C . ASP A 1 438 ? 16.578 20.25 7.527 1 93.62 438 ASP A C 1
ATOM 3496 O O . ASP A 1 438 ? 17.672 19.906 7.078 1 93.62 438 ASP A O 1
ATOM 3500 N N . LEU A 1 439 ? 16.453 21.25 8.344 1 95 439 LEU A N 1
ATOM 3501 C CA . LEU A 1 439 ? 17.594 22.125 8.602 1 95 439 LEU A CA 1
ATOM 3502 C C . LEU A 1 439 ? 18.438 21.594 9.75 1 95 439 LEU A C 1
ATOM 3504 O O . LEU A 1 439 ? 19.578 22.047 9.945 1 95 439 LEU A O 1
ATOM 3508 N N . GLY A 1 440 ? 18 20.656 10.453 1 92.25 440 GLY A N 1
ATOM 3509 C CA . GLY A 1 440 ? 18.688 20.234 11.656 1 92.25 440 GLY A CA 1
ATOM 3510 C C . GLY A 1 440 ? 18.688 21.281 12.75 1 92.25 440 GLY A C 1
ATOM 3511 O O . GLY A 1 440 ? 17.688 21.984 12.953 1 92.25 440 GLY A O 1
ATOM 3512 N N . GLU A 1 441 ? 19.703 21.328 13.523 1 91.12 441 GLU A N 1
ATOM 3513 C CA . GLU A 1 441 ? 19.828 22.344 14.562 1 91.12 441 GLU A CA 1
ATOM 3514 C C . GLU A 1 441 ? 20.281 23.672 13.984 1 91.12 441 GLU A C 1
ATOM 3516 O O . GLU A 1 441 ? 21.266 23.734 13.25 1 91.12 441 GLU A O 1
ATOM 3521 N N . ILE A 1 442 ? 19.516 24.688 14.297 1 94.06 442 ILE A N 1
ATOM 3522 C CA . ILE A 1 442 ? 19.891 26.016 13.82 1 94.06 442 ILE A CA 1
ATOM 3523 C C . ILE A 1 442 ? 21.109 26.531 14.594 1 94.06 442 ILE A C 1
ATOM 3525 O O . ILE A 1 442 ? 21.078 26.594 15.82 1 94.06 442 ILE A O 1
ATOM 3529 N N . LYS A 1 443 ? 22.156 26.922 13.844 1 93.62 443 LYS A N 1
ATOM 3530 C CA . LYS A 1 443 ? 23.406 27.328 14.477 1 93.62 443 LYS A CA 1
ATOM 3531 C C . LYS A 1 443 ? 23.594 28.844 14.414 1 93.62 443 LYS A C 1
ATOM 3533 O O . LYS A 1 443 ? 24.219 29.422 15.297 1 93.62 443 LYS A O 1
ATOM 3538 N N . SER A 1 444 ? 23.094 29.406 13.414 1 95.94 444 SER A N 1
ATOM 3539 C CA . SER A 1 444 ? 23.188 30.844 13.234 1 95.94 444 SER A CA 1
ATOM 3540 C C . SER A 1 444 ? 22.031 31.375 12.383 1 95.94 444 SER A C 1
ATOM 3542 O O . SER A 1 444 ? 21.344 30.609 11.727 1 95.94 444 SER A O 1
ATOM 3544 N N . VAL A 1 445 ? 21.844 32.656 12.516 1 97.56 445 VAL A N 1
ATOM 3545 C CA . VAL A 1 445 ? 20.797 33.312 11.758 1 97.56 445 VAL A CA 1
ATOM 3546 C C . VAL A 1 445 ? 21.359 34.594 11.133 1 97.56 445 VAL A C 1
ATOM 3548 O O . VAL A 1 445 ? 22.094 35.344 11.773 1 97.56 445 VAL A O 1
ATOM 3551 N N . SER A 1 446 ? 21.062 34.781 9.883 1 97.25 446 SER A N 1
ATOM 3552 C CA . SER A 1 446 ? 21.375 36.031 9.227 1 97.25 446 SER A CA 1
ATOM 3553 C C . SER A 1 446 ? 20.109 36.812 8.867 1 97.25 446 SER A C 1
ATOM 3555 O O . SER A 1 446 ? 19.047 36.219 8.727 1 97.25 446 SER A O 1
ATOM 3557 N N . PHE A 1 447 ? 20.281 38.125 8.828 1 96.62 447 PHE A N 1
ATOM 3558 C CA . PHE A 1 447 ? 19.188 38.938 8.352 1 96.62 447 PHE A CA 1
ATOM 3559 C C . PHE A 1 447 ? 19.688 40.062 7.441 1 96.62 447 PHE A C 1
ATOM 3561 O O . PHE A 1 447 ? 20.859 40.406 7.484 1 96.62 447 PHE A O 1
ATOM 3568 N N . LYS A 1 448 ? 18.812 40.469 6.574 1 95.62 448 LYS A N 1
ATOM 3569 C CA . LYS A 1 448 ? 19 41.562 5.652 1 95.62 448 LYS A CA 1
ATOM 3570 C C . LYS A 1 448 ? 17.734 42.438 5.559 1 95.62 448 LYS A C 1
ATOM 3572 O O . LYS A 1 448 ? 16.641 41.906 5.453 1 95.62 448 LYS A O 1
ATOM 3577 N N . TRP A 1 449 ? 17.922 43.719 5.734 1 93.75 449 TRP A N 1
ATOM 3578 C CA . TRP A 1 449 ? 16.75 44.594 5.625 1 93.75 449 TRP A CA 1
ATOM 3579 C C . TRP A 1 449 ? 16.969 45.656 4.551 1 93.75 449 TRP A C 1
ATOM 3581 O O . TRP A 1 449 ? 18.109 45.969 4.199 1 93.75 449 TRP A O 1
ATOM 3591 N N . ALA A 1 450 ? 15.883 46.062 3.965 1 91.88 450 ALA A N 1
ATOM 3592 C CA . ALA A 1 450 ? 15.898 47.094 2.953 1 91.88 450 ALA A CA 1
ATOM 3593 C C . ALA A 1 450 ? 15.062 48.312 3.395 1 91.88 450 ALA A C 1
ATOM 3595 O O . ALA A 1 450 ? 13.945 48.125 3.895 1 91.88 450 ALA A O 1
ATOM 3596 N N . SER A 1 451 ? 15.602 49.438 3.24 1 90.56 451 SER A N 1
ATOM 3597 C CA . SER A 1 451 ? 14.883 50.656 3.596 1 90.56 451 SER A CA 1
ATOM 3598 C C . SER A 1 451 ? 13.93 51.062 2.486 1 90.56 451 SER A C 1
ATOM 3600 O O . SER A 1 451 ? 14.266 51 1.304 1 90.56 451 SER A O 1
ATOM 3602 N N . SER A 1 452 ? 12.797 51.438 2.898 1 86.56 452 SER A N 1
ATOM 3603 C CA . SER A 1 452 ? 11.836 51.938 1.939 1 86.56 452 SER A CA 1
ATOM 3604 C C . SER A 1 452 ? 11.578 53.438 2.166 1 86.56 452 SER A C 1
ATOM 3606 O O . SER A 1 452 ? 10.594 54 1.672 1 86.56 452 SER A O 1
ATOM 3608 N N . SER A 1 453 ? 12.406 54.062 2.922 1 79.31 453 SER A N 1
ATOM 3609 C CA . SER A 1 453 ? 12.227 55.469 3.188 1 79.31 453 SER A CA 1
ATOM 3610 C C . SER A 1 453 ? 12.367 56.312 1.912 1 79.31 453 SER A C 1
ATOM 3612 O O . SER A 1 453 ? 13.258 56.031 1.099 1 79.31 453 SER A O 1
ATOM 3614 N N . LYS A 1 454 ? 11.398 57.25 1.609 1 76.25 454 LYS A N 1
ATOM 3615 C CA . LYS A 1 454 ? 11.453 58.156 0.479 1 76.25 454 LYS A CA 1
ATOM 3616 C C . LYS A 1 454 ? 12.047 59.5 0.894 1 76.25 454 LYS A C 1
ATOM 3618 O O . LYS A 1 454 ? 12.07 60.469 0.101 1 76.25 454 LYS A O 1
ATOM 3623 N N . ASN A 1 455 ? 12.422 59.594 2.182 1 72.81 455 ASN A N 1
ATOM 3624 C CA . ASN A 1 455 ? 12.984 60.844 2.65 1 72.81 455 ASN A CA 1
ATOM 3625 C C . ASN A 1 455 ? 14.398 61.062 2.115 1 72.81 455 ASN A C 1
ATOM 3627 O O . ASN A 1 455 ? 15.281 60.219 2.326 1 72.81 455 ASN A O 1
ATOM 3631 N N . PRO A 1 456 ? 14.609 62.188 1.416 1 74 456 PRO A N 1
ATOM 3632 C CA . PRO A 1 456 ? 15.922 62.469 0.839 1 74 456 PRO A CA 1
ATOM 3633 C C . PRO A 1 456 ? 17.031 62.5 1.889 1 74 456 PRO A C 1
ATOM 3635 O O . PRO A 1 456 ? 18.188 62.188 1.587 1 74 456 PRO A O 1
ATOM 3638 N N . ILE A 1 457 ? 16.609 62.938 3.057 1 67.88 457 ILE A N 1
ATOM 3639 C CA . ILE A 1 457 ? 17.625 63 4.105 1 67.88 457 ILE A CA 1
ATOM 3640 C C . ILE A 1 457 ? 18.141 61.625 4.422 1 67.88 457 ILE A C 1
ATOM 3642 O O . ILE A 1 457 ? 19.312 61.438 4.746 1 67.88 457 ILE A O 1
ATOM 3646 N N . ASP A 1 458 ? 17.281 60.625 4.332 1 64.38 458 ASP A N 1
ATOM 3647 C CA . ASP A 1 458 ? 17.641 59.25 4.641 1 64.38 458 ASP A CA 1
ATOM 3648 C C . ASP A 1 458 ? 18.578 58.656 3.578 1 64.38 458 ASP A C 1
ATOM 3650 O O . ASP A 1 458 ? 19.25 57.656 3.814 1 64.38 458 ASP A O 1
ATOM 3654 N N . LEU A 1 459 ? 18.531 59.344 2.418 1 64.62 459 LEU A N 1
ATOM 3655 C CA . LEU A 1 459 ? 19.484 58.969 1.387 1 64.62 459 LEU A CA 1
ATOM 3656 C C . LEU A 1 459 ? 20.906 59.375 1.785 1 64.62 459 LEU A C 1
ATOM 3658 O O . LEU A 1 459 ? 21.875 58.719 1.369 1 64.62 459 LEU A O 1
ATOM 3662 N N . ILE A 1 460 ? 20.922 60.5 2.58 1 65.56 460 ILE A N 1
ATOM 3663 C CA . ILE A 1 460 ? 22.219 61 3.008 1 65.56 460 ILE A CA 1
ATOM 3664 C C . ILE A 1 460 ? 22.641 60.281 4.293 1 65.56 460 ILE A C 1
ATOM 3666 O O . ILE A 1 460 ? 23.781 59.812 4.41 1 65.56 460 ILE A O 1
ATOM 3670 N N . LYS A 1 461 ? 21.688 60.219 5.316 1 68.62 461 LYS A N 1
ATOM 3671 C CA . LYS A 1 461 ? 21.953 59.5 6.543 1 68.62 461 LYS A CA 1
ATOM 3672 C C . LYS A 1 461 ? 21.406 58.062 6.457 1 68.62 461 LYS A C 1
ATOM 3674 O O . LYS A 1 461 ? 20.188 57.875 6.402 1 68.62 461 LYS A O 1
ATOM 3679 N N . LYS A 1 462 ? 22.141 57.094 6.18 1 73.62 462 LYS A N 1
ATOM 3680 C CA . LYS A 1 462 ? 21.672 55.719 6.02 1 73.62 462 LYS A CA 1
ATOM 3681 C C . LYS A 1 462 ? 21.062 55.188 7.312 1 73.62 462 LYS A C 1
ATOM 3683 O O . LYS A 1 462 ? 21.766 55.031 8.312 1 73.62 462 LYS A O 1
ATOM 3688 N N . PRO A 1 463 ? 19.703 55.156 7.27 1 85.25 463 PRO A N 1
ATOM 3689 C CA . PRO A 1 463 ? 19.078 54.594 8.461 1 85.25 463 PRO A CA 1
ATOM 3690 C C . PRO A 1 463 ? 19.609 53.188 8.805 1 85.25 463 PRO A C 1
ATOM 3692 O O . PRO A 1 463 ? 20.078 52.469 7.914 1 85.25 463 PRO A O 1
ATOM 3695 N N . LYS A 1 464 ? 19.75 52.875 10.102 1 90.25 464 LYS A N 1
ATOM 3696 C CA . LYS A 1 464 ? 20.219 51.594 10.555 1 90.25 464 LYS A CA 1
ATOM 3697 C C . LYS A 1 464 ? 19.125 50.844 11.305 1 90.25 464 LYS A C 1
ATOM 3699 O O . LYS A 1 464 ? 18.266 51.469 11.93 1 90.25 464 LYS A O 1
ATOM 3704 N N . LEU A 1 465 ? 19.156 49.625 11.164 1 93.44 465 LEU A N 1
ATOM 3705 C CA . LEU A 1 465 ? 18.297 48.75 11.953 1 93.44 465 LEU A CA 1
ATOM 3706 C C . LEU A 1 465 ? 19.062 48.125 13.117 1 93.44 465 LEU A C 1
ATOM 3708 O O . LEU A 1 465 ? 20.125 47.562 12.922 1 93.44 465 LEU A O 1
ATOM 3712 N N . PHE A 1 466 ? 18.578 48.344 14.32 1 94.19 466 PHE A N 1
ATOM 3713 C CA . PHE A 1 466 ? 19.219 47.812 15.516 1 94.19 466 PHE A CA 1
ATOM 3714 C C . PHE A 1 466 ? 18.484 46.562 16.031 1 94.19 466 PHE A C 1
ATOM 3716 O O . PHE A 1 466 ? 17.375 46.688 16.547 1 94.19 466 PHE A O 1
ATOM 3723 N N . VAL A 1 467 ? 19.156 45.406 15.883 1 95.38 467 VAL A N 1
ATOM 3724 C CA . VAL A 1 467 ? 18.547 44.156 16.297 1 95.38 467 VAL A CA 1
ATOM 3725 C C . VAL A 1 467 ? 19.188 43.688 17.594 1 95.38 467 VAL A C 1
ATOM 3727 O O . VAL A 1 467 ? 20.406 43.5 17.672 1 95.38 467 VAL A O 1
ATOM 3730 N N . GLU A 1 468 ? 18.375 43.5 18.578 1 95.56 468 GLU A N 1
ATOM 3731 C CA . GLU A 1 468 ? 18.844 43.031 19.875 1 95.56 468 GLU A CA 1
ATOM 3732 C C . GLU A 1 468 ? 19.078 41.531 19.844 1 95.56 468 GLU A C 1
ATOM 3734 O O . GLU A 1 468 ? 20.172 41.062 20.203 1 95.56 468 GLU A O 1
ATOM 3739 N N . TYR A 1 469 ? 18.109 40.781 19.406 1 95.56 469 TYR A N 1
ATOM 3740 C CA . TYR A 1 469 ? 18.266 39.344 19.219 1 95.56 469 TYR A CA 1
ATOM 3741 C C . TYR A 1 469 ? 17.203 38.812 18.266 1 95.56 469 TYR A C 1
ATOM 3743 O O . TYR A 1 469 ? 16.234 39.5 17.953 1 95.56 469 TYR A O 1
ATOM 3751 N N . ILE A 1 470 ? 17.438 37.656 17.766 1 96.19 470 ILE A N 1
ATOM 3752 C CA . ILE A 1 470 ? 16.484 36.844 17 1 96.19 470 ILE A CA 1
ATOM 3753 C C . ILE A 1 470 ? 16.328 35.469 17.641 1 96.19 470 ILE A C 1
ATOM 3755 O O . ILE A 1 470 ? 17.312 34.844 17.984 1 96.19 470 ILE A O 1
ATOM 3759 N N . THR A 1 471 ? 15.125 35.094 17.922 1 94.81 471 THR A N 1
ATOM 3760 C CA . THR A 1 471 ? 14.883 33.75 18.391 1 94.81 471 THR A CA 1
ATOM 3761 C C . THR A 1 471 ? 14.258 32.906 17.281 1 94.81 471 THR A C 1
ATOM 3763 O O . THR A 1 471 ? 13.492 33.406 16.453 1 94.81 471 THR A O 1
ATOM 3766 N N . VAL A 1 472 ? 14.648 31.625 17.203 1 94.88 472 VAL A N 1
ATOM 3767 C CA . VAL A 1 472 ? 14.086 30.641 16.281 1 94.88 472 VAL A CA 1
ATOM 3768 C C . VAL A 1 472 ? 13.555 29.438 17.062 1 94.88 472 VAL A C 1
ATOM 3770 O O . VAL A 1 472 ? 14.336 28.672 17.625 1 94.88 472 VAL A O 1
ATOM 3773 N N . ILE A 1 473 ? 12.234 29.266 17.031 1 92.06 473 ILE A N 1
ATOM 3774 C CA . ILE A 1 473 ? 11.609 28.188 17.797 1 92.06 473 ILE A CA 1
ATOM 3775 C C . ILE A 1 473 ? 10.984 27.172 16.844 1 92.06 473 ILE A C 1
ATOM 3777 O O . ILE A 1 473 ? 10.078 27.5 16.078 1 92.06 473 ILE A O 1
ATOM 3781 N N . PRO A 1 474 ? 11.508 25.859 16.859 1 93.12 474 PRO A N 1
ATOM 3782 C CA . PRO A 1 474 ? 10.844 24.828 16.062 1 93.12 474 PRO A CA 1
ATOM 3783 C C . PRO A 1 474 ? 9.438 24.5 16.562 1 93.12 474 PRO A C 1
ATOM 3785 O O . PRO A 1 474 ? 9.195 24.5 17.781 1 93.12 474 PRO A O 1
ATOM 3788 N N . MET A 1 475 ? 8.523 24.234 15.641 1 94.69 475 MET A N 1
ATOM 3789 C CA . MET A 1 475 ? 7.113 24.094 16 1 94.69 475 MET A CA 1
ATOM 3790 C C . MET A 1 475 ? 6.617 22.688 15.727 1 94.69 475 MET A C 1
ATOM 3792 O O . MET A 1 475 ? 5.418 22.406 15.82 1 94.69 475 MET A O 1
ATOM 3796 N N . ASN A 1 476 ? 7.461 21.688 15.391 1 95.19 476 ASN A N 1
ATOM 3797 C CA . ASN A 1 476 ? 7.02 20.344 15.031 1 95.19 476 ASN A CA 1
ATOM 3798 C C . ASN A 1 476 ? 7.125 19.375 16.203 1 95.19 476 ASN A C 1
ATOM 3800 O O . ASN A 1 476 ? 7.266 18.172 16.016 1 95.19 476 ASN A O 1
ATOM 3804 N N . SER A 1 477 ? 7.125 19.875 17.422 1 91.06 477 SER A N 1
ATOM 3805 C CA . SER A 1 477 ? 7.125 19.062 18.625 1 91.06 477 SER A CA 1
ATOM 3806 C C . SER A 1 477 ? 6.125 19.578 19.656 1 91.06 477 SER A C 1
ATOM 3808 O O . SER A 1 477 ? 5.941 20.797 19.781 1 91.06 477 SER A O 1
ATOM 3810 N N . ILE A 1 478 ? 5.488 18.609 20.328 1 89.19 478 ILE A N 1
ATOM 3811 C CA . ILE A 1 478 ? 4.52 19.047 21.328 1 89.19 478 ILE A CA 1
ATOM 3812 C C . ILE A 1 478 ? 5.16 19 22.719 1 89.19 478 ILE A C 1
ATOM 3814 O O . ILE A 1 478 ? 4.617 19.547 23.672 1 89.19 478 ILE A O 1
ATOM 3818 N N . GLU A 1 479 ? 6.277 18.328 22.781 1 80.12 479 GLU A N 1
ATOM 3819 C CA . GLU A 1 479 ? 6.965 18.172 24.062 1 80.12 479 GLU A CA 1
ATOM 3820 C C . GLU A 1 479 ? 7.523 19.516 24.547 1 80.12 479 GLU A C 1
ATOM 3822 O O . GLU A 1 479 ? 7.914 20.359 23.75 1 80.12 479 GLU A O 1
ATOM 3827 N N . ALA A 1 480 ? 7.438 19.719 25.906 1 66.25 480 ALA A N 1
ATOM 3828 C CA . ALA A 1 480 ? 7.887 20.969 26.516 1 66.25 480 ALA A CA 1
ATOM 3829 C C . ALA A 1 480 ? 9.391 21.172 26.328 1 66.25 480 ALA A C 1
ATOM 3831 O O . ALA A 1 480 ? 9.859 22.297 26.141 1 66.25 480 ALA A O 1
ATOM 3832 N N . SER A 1 481 ? 10.219 20.141 26.516 1 55.56 481 SER A N 1
ATOM 3833 C CA . SER A 1 481 ? 11.664 20.297 26.578 1 55.56 481 SER A CA 1
ATOM 3834 C C . SER A 1 481 ? 12.203 20.953 25.312 1 55.56 481 SER A C 1
ATOM 3836 O O . SER A 1 481 ? 12.984 21.906 25.391 1 55.56 481 SER A O 1
ATOM 3838 N N . PRO A 1 482 ? 11.898 20.469 24.25 1 50.19 482 PRO A N 1
ATOM 3839 C CA . PRO A 1 482 ? 12.523 21.047 23.062 1 50.19 482 PRO A CA 1
ATOM 3840 C C . PRO A 1 482 ? 12.164 22.531 22.859 1 50.19 482 PRO A C 1
ATOM 3842 O O . PRO A 1 482 ? 12.852 23.234 22.125 1 50.19 482 PRO A O 1
ATOM 3845 N N . ARG A 1 483 ? 11.211 23.062 23.688 1 52.97 483 ARG A N 1
ATOM 3846 C CA . ARG A 1 483 ? 10.758 24.453 23.531 1 52.97 483 ARG A CA 1
ATOM 3847 C C . ARG A 1 483 ? 11.523 25.375 24.469 1 52.97 483 ARG A C 1
ATOM 3849 O O . ARG A 1 483 ? 11.219 26.562 24.562 1 52.97 483 ARG A O 1
ATOM 3856 N N . ASN A 1 484 ? 12.461 24.734 25.156 1 51.69 484 ASN A N 1
ATOM 3857 C CA . ASN A 1 484 ? 13.258 25.609 26 1 51.69 484 ASN A CA 1
ATOM 3858 C C . ASN A 1 484 ? 14.023 26.641 25.172 1 51.69 484 ASN A C 1
ATOM 3860 O O . ASN A 1 484 ? 14.719 26.281 24.219 1 51.69 484 ASN A O 1
ATOM 3864 N N . MET A 1 485 ? 13.766 27.891 25.406 1 55.69 485 MET A N 1
ATOM 3865 C CA . MET A 1 485 ? 14.219 29.094 24.719 1 55.69 485 MET A CA 1
ATOM 3866 C C . MET A 1 485 ? 15.727 29.266 24.859 1 55.69 485 MET A C 1
ATOM 3868 O O . MET A 1 485 ? 16.359 29.984 24.078 1 55.69 485 MET A O 1
ATOM 3872 N N . THR A 1 486 ? 16.359 28.75 25.875 1 53.38 486 THR A N 1
ATOM 3873 C CA . THR A 1 486 ? 17.734 29.156 26.172 1 53.38 486 THR A CA 1
ATOM 3874 C C . THR A 1 486 ? 18.672 28.75 25.047 1 53.38 486 THR A C 1
ATOM 3876 O O . THR A 1 486 ? 19.672 29.422 24.781 1 53.38 486 THR A O 1
ATOM 3879 N N . ASN A 1 487 ? 18.172 27.922 24.156 1 64.44 487 ASN A N 1
ATOM 3880 C CA . ASN A 1 487 ? 19.094 27.5 23.125 1 64.44 487 ASN A CA 1
ATOM 3881 C C . ASN A 1 487 ? 18.516 27.719 21.719 1 64.44 487 ASN A C 1
ATOM 3883 O O . ASN A 1 487 ? 18.844 26.984 20.781 1 64.44 487 ASN A O 1
ATOM 3887 N N . ARG A 1 488 ? 17.844 29 21.766 1 86.56 488 ARG A N 1
ATOM 3888 C CA . ARG A 1 488 ? 17.234 29.25 20.469 1 86.56 488 ARG A CA 1
ATOM 3889 C C . ARG A 1 488 ? 17.266 30.734 20.125 1 86.56 488 ARG A C 1
ATOM 3891 O O . ARG A 1 488 ? 16.547 31.203 19.25 1 86.56 488 ARG A O 1
ATOM 3898 N N . ALA A 1 489 ? 18.203 31.5 20.938 1 93.25 489 ALA A N 1
ATOM 3899 C CA . ALA A 1 489 ? 18.375 32.938 20.703 1 93.25 489 ALA A CA 1
ATOM 3900 C C . ALA A 1 489 ? 19.719 33.219 20.062 1 93.25 489 ALA A C 1
ATOM 3902 O O . ALA A 1 489 ? 20.734 32.594 20.391 1 93.25 489 ALA A O 1
ATOM 3903 N N . PHE A 1 490 ? 19.703 34.188 19.234 1 96.19 490 PHE A N 1
ATOM 3904 C CA . PHE A 1 490 ? 20.859 34.625 18.453 1 96.19 490 PHE A CA 1
ATOM 3905 C C . PHE A 1 490 ? 21.078 36.125 18.547 1 96.19 490 PHE A C 1
ATOM 3907 O O . PHE A 1 490 ? 20.141 36.906 18.359 1 96.19 490 PHE A O 1
ATOM 3914 N N . CYS A 1 491 ? 22.281 36.5 18.891 1 95.38 491 CYS A N 1
ATOM 3915 C CA . CYS A 1 491 ? 22.516 37.906 19.062 1 95.38 491 CYS A CA 1
ATOM 3916 C C . CYS A 1 491 ? 23.969 38.281 18.75 1 95.38 491 CYS A C 1
ATOM 3918 O O . CYS A 1 491 ? 24.781 37.375 18.484 1 95.38 491 CYS A O 1
ATOM 3920 N N . GLY A 1 492 ? 24.141 39.531 18.547 1 92.5 492 GLY A N 1
ATOM 3921 C CA . GLY A 1 492 ? 25.438 40.156 18.375 1 92.5 492 GLY A CA 1
ATOM 3922 C C . GLY A 1 492 ? 25.578 41.438 19.172 1 92.5 492 GLY A C 1
ATOM 3923 O O . GLY A 1 492 ? 25.297 41.469 20.359 1 92.5 492 GLY A O 1
ATOM 3924 N N . LYS A 1 493 ? 26.156 42.5 18.5 1 91.62 493 LYS A N 1
ATOM 3925 C CA . LYS A 1 493 ? 26.281 43.844 19.109 1 91.62 493 LYS A CA 1
ATOM 3926 C C . LYS A 1 493 ? 25.203 44.781 18.578 1 91.62 493 LYS A C 1
ATOM 3928 O O . LYS A 1 493 ? 25.391 45.438 17.562 1 91.62 493 LYS A O 1
ATOM 3933 N N . PRO A 1 494 ? 24.172 44.812 19.312 1 91.94 494 PRO A N 1
ATOM 3934 C CA . PRO A 1 494 ? 23.016 45.531 18.797 1 91.94 494 PRO A CA 1
ATOM 3935 C C . PRO A 1 494 ? 23.297 47.031 18.609 1 91.94 494 PRO A C 1
ATOM 3937 O O . PRO A 1 494 ? 22.672 47.688 17.75 1 91.94 494 PRO A O 1
ATOM 3940 N N . GLU A 1 495 ? 24.234 47.625 19.312 1 89.75 495 GLU A N 1
ATOM 3941 C CA . GLU A 1 495 ? 24.516 49.031 19.281 1 89.75 495 GLU A CA 1
ATOM 3942 C C . GLU A 1 495 ? 25.109 49.469 17.953 1 89.75 495 GLU A C 1
ATOM 3944 O O . GLU A 1 495 ? 25.047 50.625 17.578 1 89.75 495 GLU A O 1
ATOM 3949 N N . ASN A 1 496 ? 25.703 48.594 17.297 1 89.25 496 ASN A N 1
ATOM 3950 C CA . ASN A 1 496 ? 26.375 48.906 16.031 1 89.25 496 ASN A CA 1
ATOM 3951 C C . ASN A 1 496 ? 25.359 49.188 14.922 1 89.25 496 ASN A C 1
ATOM 3953 O O . ASN A 1 496 ? 25.656 49.938 13.984 1 89.25 496 ASN A O 1
ATOM 3957 N N . GLY A 1 497 ? 24.156 48.656 15.07 1 91.75 497 GLY A N 1
ATOM 3958 C CA . GLY A 1 497 ? 23.188 48.781 14 1 91.75 497 GLY A CA 1
ATOM 3959 C C . GLY A 1 497 ? 23.625 48.156 12.695 1 91.75 497 GLY A C 1
ATOM 3960 O O . GLY A 1 497 ? 24.812 47.844 12.516 1 91.75 497 GLY A O 1
ATOM 3961 N N . VAL A 1 498 ? 22.703 47.906 11.805 1 93.44 498 VAL A N 1
ATOM 3962 C CA . VAL A 1 498 ? 22.984 47.312 10.516 1 93.44 498 VAL A CA 1
ATOM 3963 C C . VAL A 1 498 ? 22.453 48.188 9.391 1 93.44 498 VAL A C 1
ATOM 3965 O O . VAL A 1 498 ? 21.297 48.594 9.414 1 93.44 498 VAL A O 1
ATOM 3968 N N . ASN A 1 499 ? 23.281 48.5 8.422 1 92.19 499 ASN A N 1
ATOM 3969 C CA . ASN A 1 499 ? 22.906 49.281 7.262 1 92.19 499 ASN A CA 1
ATOM 3970 C C . ASN A 1 499 ? 21.969 48.531 6.332 1 92.19 499 ASN A C 1
ATOM 3972 O O . ASN A 1 499 ? 21.984 47.281 6.312 1 92.19 499 ASN A O 1
ATOM 3976 N N . PRO A 1 500 ? 21.141 49.281 5.562 1 92.19 500 PRO A N 1
ATOM 3977 C CA . PRO A 1 500 ? 20.281 48.594 4.586 1 92.19 500 PRO A CA 1
ATOM 3978 C C . PRO A 1 500 ? 21.062 47.781 3.564 1 92.19 500 PRO A C 1
ATOM 3980 O O . PRO A 1 500 ? 22.156 48.188 3.156 1 92.19 500 PRO A O 1
ATOM 3983 N N . LYS A 1 501 ? 20.562 46.594 3.18 1 93.12 501 LYS A N 1
ATOM 3984 C CA . LYS A 1 501 ? 21.062 45.719 2.109 1 93.12 501 LYS A CA 1
ATOM 3985 C C . LYS A 1 501 ? 22.375 45.062 2.504 1 93.12 501 LYS A C 1
ATOM 3987 O O . LYS A 1 501 ? 23.156 44.656 1.64 1 93.12 501 LYS A O 1
ATOM 3992 N N . THR A 1 502 ? 22.656 45.125 3.766 1 94.44 502 THR A N 1
ATOM 3993 C CA . THR A 1 502 ? 23.828 44.406 4.281 1 94.44 502 THR A CA 1
ATOM 3994 C C . THR A 1 502 ? 23.391 43.188 5.105 1 94.44 502 THR A C 1
ATOM 3996 O O . THR A 1 502 ? 22.438 43.25 5.875 1 94.44 502 THR A O 1
ATOM 3999 N N . ILE A 1 503 ? 24.141 42.125 4.949 1 96.31 503 ILE A N 1
ATOM 4000 C CA . ILE A 1 503 ? 23.828 40.906 5.676 1 96.31 503 ILE A CA 1
ATOM 4001 C C . ILE A 1 503 ? 24.5 40.938 7.043 1 96.31 503 ILE A C 1
ATOM 4003 O O . ILE A 1 503 ? 25.703 41.188 7.145 1 96.31 503 ILE A O 1
ATOM 4007 N N . ALA A 1 504 ? 23.781 40.781 8.055 1 96.75 504 ALA A N 1
ATOM 4008 C CA . ALA A 1 504 ? 24.312 40.625 9.406 1 96.75 504 ALA A CA 1
ATOM 4009 C C . ALA A 1 504 ? 24.031 39.219 9.922 1 96.75 504 ALA A C 1
ATOM 4011 O O . ALA A 1 504 ? 22.922 38.688 9.742 1 96.75 504 ALA A O 1
ATOM 4012 N N . THR A 1 505 ? 25 38.562 10.508 1 97.06 505 THR A N 1
ATOM 4013 C CA . THR A 1 505 ? 24.875 37.219 11.031 1 97.06 505 THR A CA 1
ATOM 4014 C C . THR A 1 505 ? 24.938 37.219 12.555 1 97.06 505 THR A C 1
ATOM 4016 O O . THR A 1 505 ? 25.844 37.812 13.133 1 97.06 505 THR A O 1
ATOM 4019 N N . LEU A 1 506 ? 24 36.656 13.109 1 96.56 506 LEU A N 1
ATOM 4020 C CA . LEU A 1 506 ? 23.938 36.5 14.555 1 96.56 506 LEU A CA 1
ATOM 4021 C C . LEU A 1 506 ? 24.234 35.062 14.961 1 96.56 506 LEU A C 1
ATOM 4023 O O . LEU A 1 506 ? 23.938 34.125 14.203 1 96.56 506 LEU A O 1
ATOM 4027 N N . HIS A 1 507 ? 24.812 34.906 16.141 1 94.5 507 HIS A N 1
ATOM 4028 C CA . HIS A 1 507 ? 25.188 33.594 16.609 1 94.5 507 HIS A CA 1
ATOM 4029 C C . HIS A 1 507 ? 24.484 33.25 17.906 1 94.5 507 HIS A C 1
ATOM 4031 O O . HIS A 1 507 ? 24.125 34.125 18.688 1 94.5 507 HIS A O 1
ATOM 4037 N N . ARG A 1 508 ? 24.391 31.969 18.031 1 92.88 508 ARG A N 1
ATOM 4038 C CA . ARG A 1 508 ? 23.719 31.469 19.219 1 92.88 508 ARG A CA 1
ATOM 4039 C C . ARG A 1 508 ? 24.469 31.859 20.484 1 92.88 508 ARG A C 1
ATOM 4041 O O . ARG A 1 508 ? 25.688 31.766 20.531 1 92.88 508 ARG A O 1
ATOM 4048 N N . ASP A 1 509 ? 23.719 32.438 21.438 1 89.31 509 ASP A N 1
ATOM 4049 C CA . ASP A 1 509 ? 24.297 32.812 22.719 1 89.31 509 ASP A CA 1
ATOM 4050 C C . ASP A 1 509 ? 23.234 32.781 23.828 1 89.31 509 ASP A C 1
ATOM 4052 O O . ASP A 1 509 ? 22.188 33.406 23.719 1 89.31 509 ASP A O 1
ATOM 4056 N N . PRO A 1 510 ? 23.5 32 24.875 1 84.88 510 PRO A N 1
ATOM 4057 C CA . PRO A 1 510 ? 22.531 31.906 25.984 1 84.88 510 PRO A CA 1
ATOM 4058 C C . PRO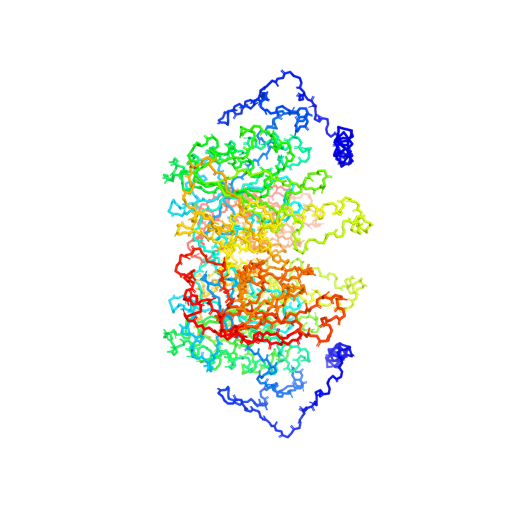 A 1 510 ? 22.312 33.25 26.688 1 84.88 510 PRO A C 1
ATOM 4060 O O . PRO A 1 510 ? 21.328 33.406 27.406 1 84.88 510 PRO A O 1
ATOM 4063 N N . LYS A 1 511 ? 23.172 34.25 26.422 1 85.94 511 LYS A N 1
ATOM 4064 C CA . LYS A 1 511 ? 23.078 35.531 27.125 1 85.94 511 LYS A CA 1
ATOM 4065 C C . LYS A 1 511 ? 22.297 36.531 26.297 1 85.94 511 LYS A C 1
ATOM 4067 O O . LYS A 1 511 ? 22.156 37.688 26.703 1 85.94 511 LYS A O 1
ATOM 4072 N N . CYS A 1 512 ? 21.75 36.062 25.25 1 89.38 512 CYS A N 1
ATOM 4073 C CA . CYS A 1 512 ? 21.062 37 24.359 1 89.38 512 CYS A CA 1
ATOM 4074 C C . CYS A 1 512 ? 19.844 37.594 25.031 1 89.38 512 CYS A C 1
ATOM 4076 O O . CYS A 1 512 ? 19.484 38.75 24.766 1 89.38 512 CYS A O 1
ATOM 4078 N N . MET A 1 513 ? 19.156 36.875 25.859 1 82.75 513 MET A N 1
ATOM 4079 C CA . MET A 1 513 ? 17.891 37.344 26.406 1 82.75 513 MET A CA 1
ATOM 4080 C C . MET A 1 513 ? 18.062 37.812 27.859 1 82.75 513 MET A C 1
ATOM 4082 O O . MET A 1 513 ? 17.078 37.969 28.578 1 82.75 513 MET A O 1
ATOM 4086 N N . LYS A 1 514 ? 19.266 37.938 28.344 1 74.19 514 LYS A N 1
ATOM 4087 C CA . LYS A 1 514 ? 19.484 38.438 29.688 1 74.19 514 LYS A CA 1
ATOM 4088 C C . LYS A 1 514 ? 19.453 39.969 29.719 1 74.19 514 LYS A C 1
ATOM 4090 O O . LYS A 1 514 ? 19.828 40.625 28.75 1 74.19 514 LYS A O 1
ATOM 4095 N N . MET B 1 1 ? 19.469 -20.375 -42.438 1 32.62 1 MET B N 1
ATOM 4096 C CA . MET B 1 1 ? 18.297 -19.5 -42.312 1 32.62 1 MET B CA 1
ATOM 4097 C C . MET B 1 1 ? 18.172 -19 -40.875 1 32.62 1 MET B C 1
ATOM 4099 O O . MET B 1 1 ? 17.734 -17.859 -40.656 1 32.62 1 MET B O 1
ATOM 4103 N N . LYS B 1 2 ? 18.562 -19.891 -39.938 1 40.66 2 LYS B N 1
ATOM 4104 C CA . LYS B 1 2 ? 18.578 -19.531 -38.5 1 40.66 2 LYS B CA 1
ATOM 4105 C C . LYS B 1 2 ? 19.688 -18.531 -38.219 1 40.66 2 LYS B C 1
ATOM 4107 O O . LYS B 1 2 ? 19.484 -17.625 -37.406 1 40.66 2 LYS B O 1
ATOM 4112 N N . ALA B 1 3 ? 20.812 -18.688 -38.844 1 42.56 3 ALA B N 1
ATOM 4113 C CA . ALA B 1 3 ? 21.953 -17.797 -38.625 1 42.56 3 ALA B CA 1
ATOM 4114 C C . ALA B 1 3 ? 21.641 -16.391 -39.125 1 42.56 3 ALA B C 1
ATOM 4116 O O . ALA B 1 3 ? 22 -15.406 -38.469 1 42.56 3 ALA B O 1
ATOM 4117 N N . LEU B 1 4 ? 21.016 -16.25 -40.25 1 42.56 4 LEU B N 1
ATOM 4118 C CA . LEU B 1 4 ? 20.719 -14.945 -40.844 1 42.56 4 LEU B CA 1
ATOM 4119 C C . LEU B 1 4 ? 19.625 -14.227 -40.062 1 42.56 4 LEU B C 1
ATOM 4121 O O . LEU B 1 4 ? 19.672 -13.008 -39.906 1 42.56 4 LEU B O 1
ATOM 4125 N N . GLN B 1 5 ? 18.688 -14.969 -39.562 1 37.47 5 GLN B N 1
ATOM 4126 C CA . GLN B 1 5 ? 17.625 -14.359 -38.75 1 37.47 5 GLN B CA 1
ATOM 4127 C C . GLN B 1 5 ? 18.172 -13.852 -37.438 1 37.47 5 GLN B C 1
ATOM 4129 O O . GLN B 1 5 ? 17.703 -12.836 -36.906 1 37.47 5 GLN B O 1
ATOM 4134 N N . GLN B 1 6 ? 19.234 -14.523 -36.938 1 38.72 6 GLN B N 1
ATOM 4135 C CA . GLN B 1 6 ? 19.859 -14.047 -35.719 1 38.72 6 GLN B CA 1
ATOM 4136 C C . GLN B 1 6 ? 20.562 -12.711 -35.938 1 38.72 6 GLN B C 1
ATOM 4138 O O . GLN B 1 6 ? 20.531 -11.836 -35.094 1 38.72 6 GLN B O 1
ATOM 4143 N N . LEU B 1 7 ? 21.078 -12.578 -37.156 1 41 7 LEU B N 1
ATOM 4144 C CA . LEU B 1 7 ? 21.766 -11.336 -37.469 1 41 7 LEU B CA 1
ATOM 4145 C C . LEU B 1 7 ? 20.781 -10.18 -37.594 1 41 7 LEU B C 1
ATOM 4147 O O . LEU B 1 7 ? 21.078 -9.062 -37.156 1 41 7 LEU B O 1
ATOM 4151 N N . THR B 1 8 ? 19.625 -10.461 -38.094 1 38.72 8 THR B N 1
ATOM 4152 C CA . THR B 1 8 ? 18.672 -9.383 -38.25 1 38.72 8 THR B CA 1
ATOM 4153 C C . THR B 1 8 ? 18.078 -8.961 -36.906 1 38.72 8 THR B C 1
ATOM 4155 O O . THR B 1 8 ? 17.828 -7.777 -36.688 1 38.72 8 THR B O 1
ATOM 4158 N N . VAL B 1 9 ? 17.922 -9.914 -36.031 1 36.59 9 VAL B N 1
ATOM 4159 C CA . VAL B 1 9 ? 17.359 -9.531 -34.75 1 36.59 9 VAL B CA 1
ATOM 4160 C C . VAL B 1 9 ? 18.375 -8.734 -33.938 1 36.59 9 VAL B C 1
ATOM 4162 O O . VAL B 1 9 ? 18.047 -7.715 -33.344 1 36.59 9 VAL B O 1
ATOM 4165 N N . TRP B 1 10 ? 19.641 -9.094 -34.031 1 39.53 10 TRP B N 1
ATOM 4166 C CA . TRP B 1 10 ? 20.656 -8.297 -33.344 1 39.53 10 TRP B CA 1
ATOM 4167 C C . TRP B 1 10 ? 20.781 -6.914 -33.969 1 39.53 10 TRP B C 1
ATOM 4169 O O . TRP B 1 10 ? 21.125 -5.938 -33.312 1 39.53 10 TRP B O 1
ATOM 4179 N N . SER B 1 11 ? 20.5 -6.848 -35.25 1 38.53 11 SER B N 1
ATOM 4180 C CA . SER B 1 11 ? 20.531 -5.539 -35.875 1 38.53 11 SER B CA 1
ATOM 4181 C C . SER B 1 11 ? 19.359 -4.668 -35.406 1 38.53 11 SER B C 1
ATOM 4183 O O . SER B 1 11 ? 19.5 -3.447 -35.344 1 38.53 11 SER B O 1
ATOM 4185 N N . TRP B 1 12 ? 18.281 -5.312 -35.188 1 35.59 12 TRP B N 1
ATOM 4186 C CA . TRP B 1 12 ? 17.141 -4.516 -34.719 1 35.59 12 TRP B CA 1
ATOM 4187 C C . TRP B 1 12 ? 17.312 -4.117 -33.281 1 35.59 12 TRP B C 1
ATOM 4189 O O . TRP B 1 12 ? 16.938 -3.006 -32.875 1 35.59 12 TRP B O 1
ATOM 4199 N N . ILE B 1 13 ? 17.812 -4.949 -32.438 1 38.03 13 ILE B N 1
ATOM 4200 C CA . ILE B 1 13 ? 18.125 -4.516 -31.094 1 38.03 13 ILE B CA 1
ATOM 4201 C C . ILE B 1 13 ? 19.219 -3.455 -31.125 1 38.03 13 ILE B C 1
ATOM 4203 O O . ILE B 1 13 ? 19.156 -2.473 -30.375 1 38.03 13 ILE B O 1
ATOM 4207 N N . LEU B 1 14 ? 20.156 -3.555 -32.094 1 37.47 14 LEU B N 1
ATOM 4208 C CA . LEU B 1 14 ? 21.109 -2.48 -32.312 1 37.47 14 LEU B CA 1
ATOM 4209 C C . LEU B 1 14 ? 20.406 -1.226 -32.812 1 37.47 14 LEU B C 1
ATOM 4211 O O . LEU B 1 14 ? 20.766 -0.11 -32.438 1 37.47 14 LEU B O 1
ATOM 4215 N N . CYS B 1 15 ? 19.422 -1.391 -33.656 1 35.97 15 CYS B N 1
ATOM 4216 C CA . CYS B 1 15 ? 18.734 -0.218 -34.188 1 35.97 15 CYS B CA 1
ATOM 4217 C C . CYS B 1 15 ? 17.844 0.417 -33.125 1 35.97 15 CYS B C 1
ATOM 4219 O O . CYS B 1 15 ? 17.672 1.638 -33.094 1 35.97 15 CYS B O 1
ATOM 4221 N N . LEU B 1 16 ? 17.141 -0.338 -32.344 1 36.19 16 LEU B N 1
ATOM 4222 C CA . LEU B 1 16 ? 16.359 0.307 -31.281 1 36.19 16 LEU B CA 1
ATOM 4223 C C . LEU B 1 16 ? 17.266 0.951 -30.25 1 36.19 16 LEU B C 1
ATOM 4225 O O . LEU B 1 16 ? 16.906 1.972 -29.656 1 36.19 16 LEU B O 1
ATOM 4229 N N . ALA B 1 17 ? 18.453 0.395 -29.969 1 35.12 17 ALA B N 1
ATOM 4230 C CA . ALA B 1 17 ? 19.469 1.066 -29.156 1 35.12 17 ALA B CA 1
ATOM 4231 C C . ALA B 1 17 ? 19.969 2.338 -29.844 1 35.12 17 ALA B C 1
ATOM 4233 O O . ALA B 1 17 ? 20.25 3.332 -29.172 1 35.12 17 ALA B O 1
ATOM 4234 N N . VAL B 1 18 ? 19.984 2.389 -31.188 1 36.09 18 VAL B N 1
ATOM 4235 C CA . VAL B 1 18 ? 20.484 3.561 -31.906 1 36.09 18 VAL B CA 1
ATOM 4236 C C . VAL B 1 18 ? 19.422 4.652 -31.906 1 36.09 18 VAL B C 1
ATOM 4238 O O . VAL B 1 18 ? 19.734 5.84 -31.812 1 36.09 18 VAL B O 1
ATOM 4241 N N . VAL B 1 19 ? 18.156 4.324 -32 1 34.28 19 VAL B N 1
ATOM 4242 C CA . VAL B 1 19 ? 17.188 5.406 -32.156 1 34.28 19 VAL B CA 1
ATOM 4243 C C . VAL B 1 19 ? 17.047 6.172 -30.844 1 34.28 19 VAL B C 1
ATOM 4245 O O . VAL B 1 19 ? 16.922 7.398 -30.844 1 34.28 19 VAL B O 1
ATOM 4248 N N . TYR B 1 20 ? 16.922 5.469 -29.719 1 35.22 20 TYR B N 1
ATOM 4249 C CA . TYR B 1 20 ? 16.75 6.297 -28.531 1 35.22 20 TYR B CA 1
ATOM 4250 C C . TYR B 1 20 ? 18.047 7.035 -28.188 1 35.22 20 TYR B C 1
ATOM 4252 O O . TYR B 1 20 ? 18.078 7.816 -27.234 1 35.22 20 TYR B O 1
ATOM 4260 N N . SER B 1 21 ? 19.141 6.602 -28.75 1 34.03 21 SER B N 1
ATOM 4261 C CA . SER B 1 21 ? 20.375 7.344 -28.516 1 34.03 21 SER B CA 1
ATOM 4262 C C . SER B 1 21 ? 20.312 8.727 -29.141 1 34.03 21 SER B C 1
ATOM 4264 O O . SER B 1 21 ? 21.219 9.547 -28.953 1 34.03 21 SER B O 1
ATOM 4266 N N . SER B 1 22 ? 19.469 8.906 -30.156 1 32.44 22 SER B N 1
ATOM 4267 C CA . SER B 1 22 ? 19.656 10.219 -30.781 1 32.44 22 SER B CA 1
ATOM 4268 C C . SER B 1 22 ? 19.172 11.336 -29.859 1 32.44 22 SER B C 1
ATOM 4270 O O . SER B 1 22 ? 19.5 12.508 -30.078 1 32.44 22 SER B O 1
ATOM 4272 N N . ALA B 1 23 ? 18.016 11.164 -29.172 1 32.22 23 ALA B N 1
ATOM 4273 C CA . ALA B 1 23 ? 17.594 12.383 -28.484 1 32.22 23 ALA B CA 1
ATOM 4274 C C . ALA B 1 23 ? 18.5 12.688 -27.297 1 32.22 23 ALA B C 1
ATOM 4276 O O . ALA B 1 23 ? 18.312 13.68 -26.594 1 32.22 23 ALA B O 1
ATOM 4277 N N . ILE B 1 24 ? 18.938 11.703 -26.5 1 32.44 24 ILE B N 1
ATOM 4278 C CA . ILE B 1 24 ? 19.766 12.172 -25.391 1 32.44 24 ILE B CA 1
ATOM 4279 C C . ILE B 1 24 ? 21.016 12.852 -25.938 1 32.44 24 ILE B C 1
ATOM 4281 O O . ILE B 1 24 ? 21.641 12.359 -26.875 1 32.44 24 ILE B O 1
ATOM 4285 N N . THR B 1 25 ? 21.188 14.211 -25.609 1 30.14 25 THR B N 1
ATOM 4286 C CA . THR B 1 25 ? 22.359 15.047 -25.844 1 30.14 25 THR B CA 1
ATOM 4287 C C . THR B 1 25 ? 23.641 14.234 -25.703 1 30.14 25 THR B C 1
ATOM 4289 O O . THR B 1 25 ? 23.703 13.289 -24.922 1 30.14 25 THR B O 1
ATOM 4292 N N . HIS B 1 26 ? 24.5 14.367 -26.75 1 31.72 26 HIS B N 1
ATOM 4293 C CA . HIS B 1 26 ? 25.875 13.93 -27 1 31.72 26 HIS B CA 1
ATOM 4294 C C . HIS B 1 26 ? 26.75 14.117 -25.766 1 31.72 26 HIS B C 1
ATOM 4296 O O . HIS B 1 26 ? 27.406 15.148 -25.609 1 31.72 26 HIS B O 1
ATOM 4302 N N . ASN B 1 27 ? 26.188 14.094 -24.547 1 27.33 27 ASN B N 1
ATOM 4303 C CA . ASN B 1 27 ? 27.344 14.133 -23.672 1 27.33 27 ASN B CA 1
ATOM 4304 C C . ASN B 1 27 ? 28.391 13.102 -24.094 1 27.33 27 ASN B C 1
ATOM 4306 O O . ASN B 1 27 ? 28.062 11.953 -24.375 1 27.33 27 ASN B O 1
ATOM 4310 N N . GLU B 1 28 ? 29.484 13.586 -24.703 1 29.81 28 GLU B N 1
ATOM 4311 C CA . GLU B 1 28 ? 30.766 12.992 -25.078 1 29.81 28 GLU B CA 1
ATOM 4312 C C . GLU B 1 28 ? 31.234 11.977 -24.047 1 29.81 28 GLU B C 1
ATOM 4314 O O . GLU B 1 28 ? 32.031 12.32 -23.141 1 29.81 28 GLU B O 1
ATOM 4319 N N . THR B 1 29 ? 30.375 11.469 -23.266 1 30.28 29 THR B N 1
ATOM 4320 C CA . THR B 1 29 ? 31.188 10.492 -22.547 1 30.28 29 THR B CA 1
ATOM 4321 C C . THR B 1 29 ? 31.969 9.625 -23.516 1 30.28 29 THR B C 1
ATOM 4323 O O . THR B 1 29 ? 31.391 9.031 -24.438 1 30.28 29 THR B O 1
ATOM 4326 N N . LYS B 1 30 ? 33.281 9.891 -23.672 1 29.89 30 LYS B N 1
ATOM 4327 C CA . LYS B 1 30 ? 34.281 9.102 -24.344 1 29.89 30 LYS B CA 1
ATOM 4328 C C . LYS B 1 30 ? 33.969 7.609 -24.266 1 29.89 30 LYS B C 1
ATOM 4330 O O . LYS B 1 30 ? 33.844 7.047 -23.188 1 29.89 30 LYS B O 1
ATOM 4335 N N . GLN B 1 31 ? 33.312 7.082 -25.172 1 30.08 31 GLN B N 1
ATOM 4336 C CA . GLN B 1 31 ? 33.344 5.648 -25.453 1 30.08 31 GLN B CA 1
ATOM 4337 C C . GLN B 1 31 ? 34.719 5.059 -25.141 1 30.08 31 GLN B C 1
ATOM 4339 O O . GLN B 1 31 ? 35.656 5.133 -25.953 1 30.08 31 GLN B O 1
ATOM 4344 N N . GLN B 1 32 ? 35.344 5.273 -23.938 1 31.88 32 GLN B N 1
ATOM 4345 C CA . GLN B 1 32 ? 36.438 4.352 -23.656 1 31.88 32 GLN B CA 1
ATOM 4346 C C . GLN B 1 32 ? 36.031 2.91 -23.953 1 31.88 32 GLN B C 1
ATOM 4348 O O . GLN B 1 32 ? 35.406 2.24 -23.125 1 31.88 32 GLN B O 1
ATOM 4353 N N . ALA B 1 33 ? 35.406 2.684 -25 1 33.62 33 ALA B N 1
ATOM 4354 C CA . ALA B 1 33 ? 35.156 1.348 -25.531 1 33.62 33 ALA B CA 1
ATOM 4355 C C . ALA B 1 33 ? 36.219 0.359 -25.094 1 33.62 33 ALA B C 1
ATOM 4357 O O . ALA B 1 33 ? 35.906 -0.674 -24.484 1 33.62 33 ALA B O 1
ATOM 4358 N N . LEU B 1 34 ? 36.781 -0.454 -26.188 1 37.88 34 LEU B N 1
ATOM 4359 C CA . LEU B 1 34 ? 37.406 -1.739 -26.469 1 37.88 34 LEU B CA 1
ATOM 4360 C C . LEU B 1 34 ? 38.812 -1.797 -25.906 1 37.88 34 LEU B C 1
ATOM 4362 O O . LEU B 1 34 ? 39.562 -2.727 -26.203 1 37.88 34 LEU B O 1
ATOM 4366 N N . GLY B 1 35 ? 39.406 -0.68 -25.75 1 38 35 GLY B N 1
ATOM 4367 C CA . GLY B 1 35 ? 40.844 -0.722 -25.828 1 38 35 GLY B CA 1
ATOM 4368 C C . GLY B 1 35 ? 41.469 -1.621 -24.766 1 38 35 GLY B C 1
ATOM 4369 O O . GLY B 1 35 ? 40.781 -2.195 -23.938 1 38 35 GLY B O 1
ATOM 4370 N N . LYS B 1 36 ? 42.688 -1.125 -24.062 1 42.81 36 LYS B N 1
ATOM 4371 C CA . LYS B 1 36 ? 43.938 -1.692 -23.516 1 42.81 36 LYS B CA 1
ATOM 4372 C C . LYS B 1 36 ? 43.688 -2.346 -22.156 1 42.81 36 LYS B C 1
ATOM 4374 O O . LYS B 1 36 ? 44.375 -3.301 -21.797 1 42.81 36 LYS B O 1
ATOM 4379 N N . ASP B 1 37 ? 42.812 -1.711 -21.312 1 58.53 37 ASP B N 1
ATOM 4380 C CA . ASP B 1 37 ? 42.875 -2.301 -19.984 1 58.53 37 ASP B CA 1
ATOM 4381 C C . ASP B 1 37 ? 41.812 -3.375 -19.797 1 58.53 37 ASP B C 1
ATOM 4383 O O . ASP B 1 37 ? 40.625 -3.158 -20.125 1 58.53 37 ASP B O 1
ATOM 4387 N N . LYS B 1 38 ? 42 -4.613 -19.5 1 77.69 38 LYS B N 1
ATOM 4388 C CA . LYS B 1 38 ? 41.25 -5.855 -19.328 1 77.69 38 LYS B CA 1
ATOM 4389 C C . LYS B 1 38 ? 40.594 -5.914 -17.953 1 77.69 38 LYS B C 1
ATOM 4391 O O . LYS B 1 38 ? 39.812 -6.812 -17.672 1 77.69 38 LYS B O 1
ATOM 4396 N N . GLU B 1 39 ? 40.844 -4.762 -17.172 1 91.06 39 GLU B N 1
ATOM 4397 C CA . GLU B 1 39 ? 40.344 -4.844 -15.797 1 91.06 39 GLU B CA 1
ATOM 4398 C C . GLU B 1 39 ? 40.25 -3.459 -15.164 1 91.06 39 GLU B C 1
ATOM 4400 O O . GLU B 1 39 ? 41 -2.551 -15.523 1 91.06 39 GLU B O 1
ATOM 4405 N N . ILE B 1 40 ? 39.219 -3.17 -14.359 1 95 40 ILE B N 1
ATOM 4406 C CA . ILE B 1 40 ? 39.094 -1.978 -13.523 1 95 40 ILE B CA 1
ATOM 4407 C C . ILE B 1 40 ? 38.969 -2.383 -12.062 1 95 40 ILE B C 1
ATOM 4409 O O . ILE B 1 40 ? 38.281 -3.357 -11.742 1 95 40 ILE B O 1
ATOM 4413 N N . CYS B 1 41 ? 39.656 -1.645 -11.219 1 95.94 41 CYS B N 1
ATOM 4414 C CA . CYS B 1 41 ? 39.594 -1.954 -9.797 1 95.94 41 CYS B CA 1
ATOM 4415 C C . CYS B 1 41 ? 38.969 -0.817 -9.016 1 95.94 41 CYS B C 1
ATOM 4417 O O . CYS B 1 41 ? 39.188 0.357 -9.305 1 95.94 41 CYS B O 1
ATOM 4419 N N . MET B 1 42 ? 38.094 -1.155 -8.039 1 94.56 42 MET B N 1
ATOM 4420 C CA . MET B 1 42 ? 37.344 -0.197 -7.23 1 94.56 42 MET B CA 1
ATOM 4421 C C . MET B 1 42 ? 37.531 -0.479 -5.742 1 94.56 42 MET B C 1
ATOM 4423 O O . MET B 1 42 ? 36.562 -0.793 -5.047 1 94.56 42 MET B O 1
ATOM 4427 N N . LYS B 1 43 ? 38.719 -0.282 -5.203 1 92 43 LYS B N 1
ATOM 4428 C CA . LYS B 1 43 ? 39.062 -0.372 -3.787 1 92 43 LYS B CA 1
ATOM 4429 C C . LYS B 1 43 ? 38.438 -1.61 -3.146 1 92 43 LYS B C 1
ATOM 4431 O O . LYS B 1 43 ? 38.656 -2.73 -3.613 1 92 43 LYS B O 1
ATOM 4436 N N . GLU B 1 44 ? 37.531 -1.414 -2.205 1 94.06 44 GLU B N 1
ATOM 4437 C CA . GLU B 1 44 ? 36.969 -2.51 -1.401 1 94.06 44 GLU B CA 1
ATOM 4438 C C . GLU B 1 44 ? 36.062 -3.396 -2.227 1 94.06 44 GLU B C 1
ATOM 4440 O O . GLU B 1 44 ? 35.719 -4.5 -1.805 1 94.06 44 GLU B O 1
ATOM 4445 N N . LEU B 1 45 ? 35.656 -3 -3.404 1 97.12 45 LEU B N 1
ATOM 4446 C CA . LEU B 1 45 ? 34.719 -3.785 -4.223 1 97.12 45 LEU B CA 1
ATOM 4447 C C . LEU B 1 45 ? 35.5 -4.836 -5.031 1 97.12 45 LEU B C 1
ATOM 4449 O O . LEU B 1 45 ? 34.875 -5.777 -5.547 1 97.12 45 LEU B O 1
ATOM 4453 N N . GLY B 1 46 ? 36.812 -4.613 -5.176 1 96.31 46 GLY B N 1
ATOM 4454 C CA . GLY B 1 46 ? 37.625 -5.531 -5.969 1 96.31 46 GLY B CA 1
ATOM 4455 C C . GLY B 1 46 ? 37.75 -5.098 -7.414 1 96.31 46 GLY B C 1
ATOM 4456 O O . GLY B 1 46 ? 37.562 -3.926 -7.742 1 96.31 46 GLY B O 1
ATOM 4457 N N . CYS B 1 47 ? 38.219 -6.082 -8.25 1 96.88 47 CYS B N 1
ATOM 4458 C CA . CYS B 1 47 ? 38.5 -5.766 -9.648 1 96.88 47 CYS B CA 1
ATOM 4459 C C . CYS B 1 47 ? 37.531 -6.477 -10.57 1 96.88 47 CYS B C 1
ATOM 4461 O O . CYS B 1 47 ? 37 -7.551 -10.242 1 96.88 47 CYS B O 1
ATOM 4463 N N . PHE B 1 48 ? 37.219 -5.859 -11.672 1 97.06 48 PHE B N 1
ATOM 4464 C CA . PHE B 1 48 ? 36.281 -6.355 -12.656 1 97.06 48 PHE B CA 1
ATOM 4465 C C . PHE B 1 48 ? 36.938 -6.469 -14.031 1 97.06 48 PHE B C 1
ATOM 4467 O O . PHE B 1 48 ? 37.344 -5.469 -14.609 1 97.06 48 PHE B O 1
ATOM 4474 N N . ALA B 1 49 ? 37.031 -7.734 -14.445 1 95.62 49 ALA B N 1
ATOM 4475 C CA . ALA B 1 49 ? 37.688 -8.008 -15.727 1 95.62 49 ALA B CA 1
ATOM 4476 C C . ALA B 1 49 ? 36.719 -8.664 -16.703 1 95.62 49 ALA B C 1
ATOM 4478 O O . ALA B 1 49 ? 35.688 -9.211 -16.297 1 95.62 49 ALA B O 1
ATOM 4479 N N . ILE B 1 50 ? 36.969 -8.531 -17.922 1 94.81 50 ILE B N 1
ATOM 4480 C CA . ILE B 1 50 ? 36.25 -9.281 -18.938 1 94.81 50 ILE B CA 1
ATOM 4481 C C . ILE B 1 50 ? 36.938 -10.609 -19.203 1 94.81 50 ILE B C 1
ATOM 4483 O O . ILE B 1 50 ? 37.906 -10.656 -19.969 1 94.81 50 ILE B O 1
ATOM 4487 N N . THR B 1 51 ? 36.5 -11.594 -18.609 1 94.38 51 THR B N 1
ATOM 4488 C CA . THR B 1 51 ? 37.094 -12.922 -18.781 1 94.38 51 THR B CA 1
ATOM 4489 C C . THR B 1 51 ? 36.438 -13.641 -19.969 1 94.38 51 THR B C 1
ATOM 4491 O O . THR B 1 51 ? 35.469 -13.156 -20.531 1 94.38 51 THR B O 1
ATOM 4494 N N . ASP B 1 52 ? 36.938 -14.773 -20.25 1 94.5 52 ASP B N 1
ATOM 4495 C CA . ASP B 1 52 ? 36.438 -15.539 -21.375 1 94.5 52 ASP B CA 1
ATOM 4496 C C . ASP B 1 52 ? 35 -16.031 -21.125 1 94.5 52 ASP B C 1
ATOM 4498 O O . ASP B 1 52 ? 34.219 -16.234 -22.062 1 94.5 52 ASP B O 1
ATOM 4502 N N . ASP B 1 53 ? 34.625 -16.203 -19.953 1 95.81 53 ASP B N 1
ATOM 4503 C CA . ASP B 1 53 ? 33.281 -16.656 -19.594 1 95.81 53 ASP B CA 1
ATOM 4504 C C . ASP B 1 53 ? 32.219 -15.703 -20.109 1 95.81 53 ASP B C 1
ATOM 4506 O O . ASP B 1 53 ? 31.109 -16.125 -20.438 1 95.81 53 ASP B O 1
ATOM 4510 N N . PHE B 1 54 ? 32.594 -14.414 -20.203 1 95.5 54 PHE B N 1
ATOM 4511 C CA . PHE B 1 54 ? 31.609 -13.383 -20.516 1 95.5 54 PHE B CA 1
ATOM 4512 C C . PHE B 1 54 ? 31.484 -13.211 -22.031 1 95.5 54 PHE B C 1
ATOM 4514 O O . PHE B 1 54 ? 30.594 -12.5 -22.5 1 95.5 54 PHE B O 1
ATOM 4521 N N . LYS B 1 55 ? 32.344 -13.898 -22.719 1 93.94 55 LYS B N 1
ATOM 4522 C CA . LYS B 1 55 ? 32.406 -13.664 -24.156 1 93.94 55 LYS B CA 1
ATOM 4523 C C . LYS B 1 55 ? 31.656 -14.75 -24.938 1 93.94 55 LYS B C 1
ATOM 4525 O O . LYS B 1 55 ? 31.906 -15.945 -24.719 1 93.94 55 LYS B O 1
ATOM 4530 N N . SER B 1 56 ? 30.75 -14.312 -25.719 1 94.12 56 SER B N 1
ATOM 4531 C CA . SER B 1 56 ? 30.047 -15.164 -26.672 1 94.12 56 SER B CA 1
ATOM 4532 C C . SER B 1 56 ? 29.641 -14.391 -27.922 1 94.12 56 SER B C 1
ATOM 4534 O O . SER B 1 56 ? 28.969 -13.359 -27.828 1 94.12 56 SER B O 1
ATOM 4536 N N . LEU B 1 57 ? 30.109 -14.844 -29.031 1 93.31 57 LEU B N 1
ATOM 4537 C CA . LEU B 1 57 ? 29.797 -14.148 -30.281 1 93.31 57 LEU B CA 1
ATOM 4538 C C . LEU B 1 57 ? 28.297 -14.078 -30.516 1 93.31 57 LEU B C 1
ATOM 4540 O O . LEU B 1 57 ? 27.797 -13.094 -31.062 1 93.31 57 LEU B O 1
ATOM 4544 N N . ILE B 1 58 ? 27.625 -15.109 -30.031 1 92.5 58 ILE B N 1
ATOM 4545 C CA . ILE B 1 58 ? 26.203 -15.242 -30.328 1 92.5 58 ILE B CA 1
ATOM 4546 C C . ILE B 1 58 ? 25.375 -14.641 -29.188 1 92.5 58 ILE B C 1
ATOM 4548 O O . ILE B 1 58 ? 24.453 -13.852 -29.422 1 92.5 58 ILE B O 1
ATOM 4552 N N . HIS B 1 59 ? 25.703 -14.914 -28 1 92.12 59 HIS B N 1
ATOM 4553 C CA . HIS B 1 59 ? 24.812 -14.641 -26.875 1 92.12 59 HIS B CA 1
ATOM 4554 C C . HIS B 1 59 ? 25.25 -13.398 -26.094 1 92.12 59 HIS B C 1
ATOM 4556 O O . HIS B 1 59 ? 24.484 -12.844 -25.312 1 92.12 59 HIS B O 1
ATOM 4562 N N . ARG B 1 60 ? 26.422 -12.977 -26.328 1 93.69 60 ARG B N 1
ATOM 4563 C CA . ARG B 1 60 ? 26.969 -11.812 -25.641 1 93.69 60 ARG B CA 1
ATOM 4564 C C . ARG B 1 60 ? 28.109 -11.188 -26.453 1 93.69 60 ARG B C 1
ATOM 4566 O O . ARG B 1 60 ? 29.266 -11.211 -26.047 1 93.69 60 ARG B O 1
ATOM 4573 N N . PRO B 1 61 ? 27.766 -10.508 -27.484 1 90.88 61 PRO B N 1
ATOM 4574 C CA . PRO B 1 61 ? 28.75 -10.078 -28.484 1 90.88 61 PRO B CA 1
ATOM 4575 C C . PRO B 1 61 ? 29.531 -8.836 -28.062 1 90.88 61 PRO B C 1
ATOM 4577 O O . PRO B 1 61 ? 30.656 -8.625 -28.516 1 90.88 61 PRO B O 1
ATOM 4580 N N . ILE B 1 62 ? 28.938 -7.969 -27.25 1 92.56 62 ILE B N 1
ATOM 4581 C CA . ILE B 1 62 ? 29.594 -6.738 -26.828 1 92.56 62 ILE B CA 1
ATOM 4582 C C . ILE B 1 62 ? 29.859 -6.781 -25.328 1 92.56 62 ILE B C 1
ATOM 4584 O O . ILE B 1 62 ? 28.938 -6.98 -24.531 1 92.56 62 ILE B O 1
ATOM 4588 N N . ASN B 1 63 ? 31.078 -6.715 -24.969 1 92.81 63 ASN B N 1
ATOM 4589 C CA . ASN B 1 63 ? 31.484 -6.699 -23.562 1 92.81 63 ASN B CA 1
ATOM 4590 C C . ASN B 1 63 ? 32.312 -5.457 -23.234 1 92.81 63 ASN B C 1
ATOM 4592 O O . ASN B 1 63 ? 33.219 -5.102 -23.969 1 92.81 63 ASN B O 1
ATOM 4596 N N . VAL B 1 64 ? 31.859 -4.781 -22.188 1 94.38 64 VAL B N 1
ATOM 4597 C CA . VAL B 1 64 ? 32.562 -3.572 -21.75 1 94.38 64 VAL B CA 1
ATOM 4598 C C . VAL B 1 64 ? 32.812 -3.652 -20.25 1 94.38 64 VAL B C 1
ATOM 4600 O O . VAL B 1 64 ? 32.25 -4.496 -19.547 1 94.38 64 VAL B O 1
ATOM 4603 N N . LEU B 1 65 ? 33.781 -2.848 -19.797 1 96.75 65 LEU B N 1
ATOM 4604 C CA . LEU B 1 65 ? 34 -2.723 -18.359 1 96.75 65 LEU B CA 1
ATOM 4605 C C . LEU B 1 65 ? 32.906 -1.883 -17.719 1 96.75 65 LEU B C 1
ATOM 4607 O O . LEU B 1 65 ? 32.25 -1.065 -18.375 1 96.75 65 LEU B O 1
ATOM 4611 N N . PRO B 1 66 ? 32.656 -2.088 -16.391 1 97.62 66 PRO B N 1
ATOM 4612 C CA . PRO B 1 66 ? 31.609 -1.299 -15.719 1 97.62 66 PRO B CA 1
ATOM 4613 C C . PRO B 1 66 ? 31.984 0.178 -15.594 1 97.62 66 PRO B C 1
ATOM 4615 O O . PRO B 1 66 ? 33.156 0.53 -15.656 1 97.62 66 PRO B O 1
ATOM 4618 N N . HIS B 1 67 ? 30.922 0.981 -15.414 1 97.31 67 HIS B N 1
ATOM 4619 C CA . HIS B 1 67 ? 31.125 2.371 -15.023 1 97.31 67 HIS B CA 1
ATOM 4620 C C . HIS B 1 67 ? 31.75 2.465 -13.633 1 97.31 67 HIS B C 1
ATOM 4622 O O . HIS B 1 67 ? 31.766 1.483 -12.891 1 97.31 67 HIS B O 1
ATOM 4628 N N . ASP B 1 68 ? 32.25 3.645 -13.375 1 95.56 68 ASP B N 1
ATOM 4629 C CA . ASP B 1 68 ? 32.812 3.854 -12.039 1 95.56 68 ASP B CA 1
ATOM 4630 C C . ASP B 1 68 ? 31.688 3.869 -10.984 1 95.56 68 ASP B C 1
ATOM 4632 O O . ASP B 1 68 ? 30.516 4.074 -11.305 1 95.56 68 ASP B O 1
ATOM 4636 N N . ARG B 1 69 ? 32.094 3.783 -9.742 1 95.88 69 ARG B N 1
ATOM 4637 C CA . ARG B 1 69 ? 31.188 3.652 -8.594 1 95.88 69 ARG B CA 1
ATOM 4638 C C . ARG B 1 69 ? 30.25 4.852 -8.492 1 95.88 69 ARG B C 1
ATOM 4640 O O . ARG B 1 69 ? 29.062 4.691 -8.234 1 95.88 69 ARG B O 1
ATOM 4647 N N . ALA B 1 70 ? 30.797 6.02 -8.656 1 95.88 70 ALA B N 1
ATOM 4648 C CA . ALA B 1 70 ? 30.031 7.262 -8.5 1 95.88 70 ALA B CA 1
ATOM 4649 C C . ALA B 1 70 ? 28.953 7.379 -9.562 1 95.88 70 ALA B C 1
ATOM 4651 O O . ALA B 1 70 ? 27.859 7.898 -9.297 1 95.88 70 ALA B O 1
ATOM 4652 N N . THR B 1 71 ? 29.281 6.832 -10.703 1 96.88 71 THR B N 1
ATOM 4653 C CA . THR B 1 71 ? 28.312 6.887 -11.805 1 96.88 71 THR B CA 1
ATOM 4654 C C . THR B 1 71 ? 27.156 5.934 -11.555 1 96.88 71 THR B C 1
ATOM 4656 O O . THR B 1 71 ? 26 6.309 -11.727 1 96.88 71 THR B O 1
ATOM 4659 N N . ILE B 1 72 ? 27.484 4.707 -11.164 1 98.06 72 ILE B N 1
ATOM 4660 C CA . ILE B 1 72 ? 26.438 3.721 -10.906 1 98.06 72 ILE B CA 1
ATOM 4661 C C . ILE B 1 72 ? 25.625 4.145 -9.688 1 98.06 72 ILE B C 1
ATOM 4663 O O . ILE B 1 72 ? 24.391 4.051 -9.695 1 98.06 72 ILE B O 1
ATOM 4667 N N . ASN B 1 73 ? 26.266 4.602 -8.695 1 97.94 73 ASN B N 1
ATOM 4668 C CA . ASN B 1 73 ? 25.688 5.207 -7.504 1 97.94 73 ASN B CA 1
ATOM 4669 C C . ASN B 1 73 ? 24.672 4.281 -6.844 1 97.94 73 ASN B C 1
ATOM 4671 O O . ASN B 1 73 ? 23.516 4.668 -6.629 1 97.94 73 ASN B O 1
ATOM 4675 N N . THR B 1 74 ? 25.125 3.047 -6.512 1 98.69 74 THR B N 1
ATOM 4676 C CA . THR B 1 74 ? 24.266 2.072 -5.848 1 98.69 74 THR B CA 1
ATOM 4677 C C . THR B 1 74 ? 23.891 2.543 -4.441 1 98.69 74 THR B C 1
ATOM 4679 O O . THR B 1 74 ? 24.766 2.908 -3.658 1 98.69 74 THR B O 1
ATOM 4682 N N . LYS B 1 75 ? 22.625 2.588 -4.156 1 98.75 75 LYS B N 1
ATOM 4683 C CA . LYS B 1 75 ? 22.125 2.961 -2.83 1 98.75 75 LYS B CA 1
ATOM 4684 C C . LYS B 1 75 ? 21.359 1.811 -2.182 1 98.75 75 LYS B C 1
ATOM 4686 O O . LYS B 1 75 ? 20.5 1.197 -2.814 1 98.75 75 LYS B O 1
ATOM 4691 N N . CYS B 1 76 ? 21.75 1.482 -0.975 1 98.88 76 CYS B N 1
ATOM 4692 C CA . CYS B 1 76 ? 21.016 0.524 -0.157 1 98.88 76 CYS B CA 1
ATOM 4693 C C . CYS B 1 76 ? 20.156 1.236 0.876 1 98.88 76 CYS B C 1
ATOM 4695 O O . CYS B 1 76 ? 20.672 1.806 1.839 1 98.88 76 CYS B O 1
ATOM 4697 N N . LEU B 1 77 ? 18.859 1.149 0.649 1 98.88 77 LEU B N 1
ATOM 4698 C CA . LEU B 1 77 ? 17.906 1.908 1.438 1 98.88 77 LEU B CA 1
ATOM 4699 C C . LEU B 1 77 ? 17.109 0.99 2.371 1 98.88 77 LEU B C 1
ATOM 4701 O O . LEU B 1 77 ? 16.312 0.173 1.914 1 98.88 77 LEU B O 1
ATOM 4705 N N . LEU B 1 78 ? 17.344 1.167 3.686 1 98.88 78 LEU B N 1
ATOM 4706 C CA . LEU B 1 78 ? 16.734 0.316 4.703 1 98.88 78 LEU B CA 1
ATOM 4707 C C . LEU B 1 78 ? 15.359 0.842 5.098 1 98.88 78 LEU B C 1
ATOM 4709 O O . LEU B 1 78 ? 15.195 2.037 5.352 1 98.88 78 LEU B O 1
ATOM 4713 N N . TYR B 1 79 ? 14.398 -0.065 5.09 1 98.75 79 TYR B N 1
ATOM 4714 C CA . TYR B 1 79 ? 13.062 0.148 5.633 1 98.75 79 TYR B CA 1
ATOM 4715 C C . TYR B 1 79 ? 12.734 -0.889 6.703 1 98.75 79 TYR B C 1
ATOM 4717 O O . TYR B 1 79 ? 13.078 -2.066 6.559 1 98.75 79 TYR B O 1
ATOM 4725 N N . THR B 1 80 ? 12.164 -0.489 7.727 1 98.44 80 THR B N 1
ATOM 4726 C CA . THR B 1 80 ? 11.5 -1.291 8.75 1 98.44 80 THR B CA 1
ATOM 4727 C C . THR B 1 80 ? 10.133 -0.705 9.094 1 98.44 80 THR B C 1
ATOM 4729 O O . THR B 1 80 ? 9.742 0.327 8.547 1 98.44 80 THR B O 1
ATOM 4732 N N . ARG B 1 81 ? 9.398 -1.359 9.961 1 97.12 81 ARG B N 1
ATOM 4733 C CA . ARG B 1 81 ? 8.109 -0.804 10.352 1 97.12 81 ARG B CA 1
ATOM 4734 C C . ARG B 1 81 ? 8.281 0.498 11.133 1 97.12 81 ARG B C 1
ATOM 4736 O O . ARG B 1 81 ? 7.352 1.299 11.227 1 97.12 81 ARG B O 1
ATOM 4743 N N . ASN B 1 82 ? 9.516 0.742 11.695 1 96.81 82 ASN B N 1
ATOM 4744 C CA . ASN B 1 82 ? 9.789 1.966 12.445 1 96.81 82 ASN B CA 1
ATOM 4745 C C . ASN B 1 82 ? 10.094 3.137 11.516 1 96.81 82 ASN B C 1
ATOM 4747 O O . ASN B 1 82 ? 10.102 4.289 11.945 1 96.81 82 ASN B O 1
ATOM 4751 N N . ASN B 1 83 ? 10.352 2.893 10.32 1 97 83 ASN B N 1
ATOM 4752 C CA . ASN B 1 83 ? 10.539 3.887 9.273 1 97 83 ASN B CA 1
ATOM 4753 C C . ASN B 1 83 ? 10.031 3.381 7.926 1 97 83 ASN B C 1
ATOM 4755 O O . ASN B 1 83 ? 10.758 3.434 6.926 1 97 83 ASN B O 1
ATOM 4759 N N . ALA B 1 84 ? 8.766 2.994 7.875 1 97.75 84 ALA B N 1
ATOM 4760 C CA . ALA B 1 84 ? 8.172 2.227 6.781 1 97.75 84 ALA B CA 1
ATOM 4761 C C . ALA B 1 84 ? 8.102 3.061 5.504 1 97.75 84 ALA B C 1
ATOM 4763 O O . ALA B 1 84 ? 8.148 2.518 4.398 1 97.75 84 ALA B O 1
ATOM 4764 N N . LYS B 1 85 ? 7.984 4.418 5.637 1 97.19 85 LYS B N 1
ATOM 4765 C CA . LYS B 1 85 ? 7.789 5.25 4.453 1 97.19 85 LYS B CA 1
ATOM 4766 C C . LYS B 1 85 ? 8.969 6.195 4.246 1 97.19 85 LYS B C 1
ATOM 4768 O O . LYS B 1 85 ? 9 6.949 3.27 1 97.19 85 LYS B O 1
ATOM 4773 N N . GLU B 1 86 ? 9.969 6.086 5.102 1 95.06 86 GLU B N 1
ATOM 4774 C CA . GLU B 1 86 ? 11.164 6.918 5.008 1 95.06 86 GLU B CA 1
ATOM 4775 C C . GLU B 1 86 ? 12.43 6.066 5.043 1 95.06 86 GLU B C 1
ATOM 4777 O O . GLU B 1 86 ? 12.781 5.512 6.082 1 95.06 86 GLU B O 1
ATOM 4782 N N . SER B 1 87 ? 13.141 6.074 4 1 95.75 87 SER B N 1
ATOM 4783 C CA . SER B 1 87 ? 14.289 5.18 3.9 1 95.75 87 SER B CA 1
ATOM 4784 C C . SER B 1 87 ? 15.461 5.684 4.734 1 95.75 87 SER B C 1
ATOM 4786 O O . SER B 1 87 ? 15.523 6.867 5.078 1 95.75 87 SER B O 1
ATOM 4788 N N . HIS B 1 88 ? 16.297 4.777 5.188 1 97.94 88 HIS B N 1
ATOM 4789 C CA . HIS B 1 88 ? 17.594 5.023 5.809 1 97.94 88 HIS B CA 1
ATOM 4790 C C . HIS B 1 88 ? 18.719 4.41 4.988 1 97.94 88 HIS B C 1
ATOM 4792 O O . HIS B 1 88 ? 18.812 3.186 4.867 1 97.94 88 HIS B O 1
ATOM 4798 N N . GLN B 1 89 ? 19.531 5.289 4.402 1 98.38 89 GLN B N 1
ATOM 4799 C CA . GLN B 1 89 ? 20.578 4.766 3.535 1 98.38 89 GLN B CA 1
ATOM 4800 C C . GLN B 1 89 ? 21.719 4.164 4.355 1 98.38 89 GLN B C 1
ATOM 4802 O O . GLN B 1 89 ? 22.203 4.781 5.301 1 98.38 89 GLN B O 1
ATOM 4807 N N . LEU B 1 90 ? 22.141 2.971 4.051 1 98.81 90 LEU B N 1
ATOM 4808 C CA . LEU B 1 90 ? 23.312 2.303 4.629 1 98.81 90 LEU B CA 1
ATOM 4809 C C . LEU B 1 90 ? 24.562 2.582 3.807 1 98.81 90 LEU B C 1
ATOM 4811 O O . LEU B 1 90 ? 24.609 2.291 2.609 1 98.81 90 LEU B O 1
ATOM 4815 N N . ILE B 1 91 ? 25.516 3.199 4.457 1 98.31 91 ILE B N 1
ATOM 4816 C CA . ILE B 1 91 ? 26.766 3.576 3.816 1 98.31 91 ILE B CA 1
ATOM 4817 C C . ILE B 1 91 ? 27.938 2.918 4.543 1 98.31 91 ILE B C 1
ATOM 4819 O O . ILE B 1 91 ? 28.266 3.289 5.672 1 98.31 91 ILE B O 1
ATOM 4823 N N . VAL B 1 92 ? 28.641 2.014 3.846 1 97.88 92 VAL B N 1
ATOM 4824 C CA . VAL B 1 92 ? 29.641 1.175 4.477 1 97.88 92 VAL B CA 1
ATOM 4825 C C . VAL B 1 92 ? 30.766 2.049 5.039 1 97.88 92 VAL B C 1
ATOM 4827 O O . VAL B 1 92 ? 31.312 1.764 6.109 1 97.88 92 VAL B O 1
ATOM 4830 N N . SER B 1 93 ? 31.094 3.135 4.336 1 96.69 93 SER B N 1
ATOM 4831 C CA . SER B 1 93 ? 32.188 3.998 4.762 1 96.69 93 SER B CA 1
ATOM 4832 C C . SER B 1 93 ? 31.797 4.863 5.953 1 96.69 93 SER B C 1
ATOM 4834 O O . SER B 1 93 ? 32.625 5.547 6.539 1 96.69 93 SER B O 1
ATOM 4836 N N . ASP B 1 94 ? 30.484 4.855 6.316 1 97.44 94 ASP B N 1
ATOM 4837 C CA . ASP B 1 94 ? 29.984 5.613 7.457 1 97.44 94 ASP B CA 1
ATOM 4838 C C . ASP B 1 94 ? 29.266 4.703 8.453 1 97.44 94 ASP B C 1
ATOM 4840 O O . ASP B 1 94 ? 28.031 4.578 8.414 1 97.44 94 ASP B O 1
ATOM 4844 N N . PRO B 1 95 ? 30 4.152 9.398 1 97 95 PRO B N 1
ATOM 4845 C CA . PRO B 1 95 ? 29.438 3.178 10.336 1 97 95 PRO B CA 1
ATOM 4846 C C . PRO B 1 95 ? 28.234 3.725 11.102 1 97 95 PRO B C 1
ATOM 4848 O O . PRO B 1 95 ? 27.391 2.953 11.578 1 97 95 PRO B O 1
ATOM 4851 N N . THR B 1 96 ? 28.109 5.043 11.234 1 96.94 96 THR B N 1
ATOM 4852 C CA . THR B 1 96 ? 27.016 5.633 11.977 1 96.94 96 THR B CA 1
ATOM 4853 C C . THR B 1 96 ? 25.672 5.352 11.281 1 96.94 96 THR B C 1
ATOM 4855 O O . THR B 1 96 ? 24.641 5.289 11.93 1 96.94 96 THR B O 1
ATOM 4858 N N . THR B 1 97 ? 25.656 5.133 9.969 1 98.06 97 THR B N 1
ATOM 4859 C CA . THR B 1 97 ? 24.438 4.832 9.227 1 98.06 97 THR B CA 1
ATOM 4860 C C . THR B 1 97 ? 23.922 3.447 9.594 1 98.06 97 THR B C 1
ATOM 4862 O O . THR B 1 97 ? 22.75 3.143 9.367 1 98.06 97 THR B O 1
ATOM 4865 N N . PHE B 1 98 ? 24.766 2.615 10.117 1 98.31 98 PHE B N 1
ATOM 4866 C CA . PHE B 1 98 ? 24.328 1.306 10.594 1 98.31 98 PHE B CA 1
ATOM 4867 C C . PHE B 1 98 ? 23.875 1.378 12.047 1 98.31 98 PHE B C 1
ATOM 4869 O O . PHE B 1 98 ? 22.734 1.03 12.367 1 98.31 98 PHE B O 1
ATOM 4876 N N . THR B 1 99 ? 24.672 1.998 12.844 1 97.12 99 THR B N 1
ATOM 4877 C CA . THR B 1 99 ? 24.406 1.99 14.273 1 97.12 99 THR B CA 1
ATOM 4878 C C . THR B 1 99 ? 23.188 2.84 14.609 1 97.12 99 THR B C 1
ATOM 4880 O O . THR B 1 99 ? 22.484 2.574 15.594 1 97.12 99 THR B O 1
ATOM 4883 N N . GLU B 1 100 ? 22.859 3.818 13.789 1 96.62 100 GLU B N 1
ATOM 4884 C CA . GLU B 1 100 ? 21.734 4.711 14.062 1 96.62 100 GLU B CA 1
ATOM 4885 C C . GLU B 1 100 ? 20.5 4.277 13.297 1 96.62 100 GLU B C 1
ATOM 4887 O O . GLU B 1 100 ? 19.453 4.93 13.375 1 96.62 100 GLU B O 1
ATOM 4892 N N . SER B 1 101 ? 20.578 3.164 12.625 1 98 101 SER B N 1
ATOM 4893 C CA . SER B 1 101 ? 19.453 2.691 11.836 1 98 101 SER B CA 1
ATOM 4894 C C . SER B 1 101 ? 18.453 1.911 12.703 1 98 101 SER B C 1
ATOM 4896 O O . SER B 1 101 ? 18.75 1.606 13.859 1 98 101 SER B O 1
ATOM 4898 N N . ASN B 1 102 ? 17.312 1.618 12.133 1 97.94 102 ASN B N 1
ATOM 4899 C CA . ASN B 1 102 ? 16.297 0.816 12.797 1 97.94 102 ASN B CA 1
ATOM 4900 C C . ASN B 1 102 ? 16.453 -0.67 12.492 1 97.94 102 ASN B C 1
ATOM 4902 O O . ASN B 1 102 ? 15.531 -1.456 12.688 1 97.94 102 ASN B O 1
ATOM 4906 N N . PHE B 1 103 ? 17.719 -1.041 12.086 1 98.44 103 PHE B N 1
ATOM 4907 C CA . PHE B 1 103 ? 17.969 -2.445 11.773 1 98.44 103 PHE B CA 1
ATOM 4908 C C . PHE B 1 103 ? 17.812 -3.307 13.023 1 98.44 103 PHE B C 1
ATOM 4910 O O . PHE B 1 103 ? 18.312 -2.949 14.094 1 98.44 103 PHE B O 1
ATOM 4917 N N . ASN B 1 104 ? 17.062 -4.406 12.867 1 98 104 ASN B N 1
ATOM 4918 C CA . ASN B 1 104 ? 16.875 -5.375 13.938 1 98 104 ASN B CA 1
ATOM 4919 C C . ASN B 1 104 ? 17.359 -6.766 13.531 1 98 104 ASN B C 1
ATOM 4921 O O . ASN B 1 104 ? 16.781 -7.395 12.648 1 98 104 ASN B O 1
ATOM 4925 N N . LYS B 1 105 ? 18.391 -7.277 14.148 1 96.62 105 LYS B N 1
ATOM 4926 C CA . LYS B 1 105 ? 19.047 -8.531 13.789 1 96.62 105 LYS B CA 1
ATOM 4927 C C . LYS B 1 105 ? 18.078 -9.711 13.891 1 96.62 105 LYS B C 1
ATOM 4929 O O . LYS B 1 105 ? 18.312 -10.758 13.297 1 96.62 105 LYS B O 1
ATOM 4934 N N . ASP B 1 106 ? 17.031 -9.539 14.68 1 96.94 106 ASP B N 1
ATOM 4935 C CA . ASP B 1 106 ? 16.078 -10.633 14.898 1 96.94 106 ASP B CA 1
ATOM 4936 C C . ASP B 1 106 ? 15.031 -10.688 13.789 1 96.94 106 ASP B C 1
ATOM 4938 O O . ASP B 1 106 ? 14.281 -11.656 13.68 1 96.94 106 ASP B O 1
ATOM 4942 N N . ASN B 1 107 ? 14.945 -9.594 12.984 1 97.75 107 ASN B N 1
ATOM 4943 C CA . ASN B 1 107 ? 14.031 -9.578 11.852 1 97.75 107 ASN B CA 1
ATOM 4944 C C . ASN B 1 107 ? 14.656 -10.211 10.609 1 97.75 107 ASN B C 1
ATOM 4946 O O . ASN B 1 107 ? 15.859 -10.062 10.367 1 97.75 107 ASN B O 1
ATOM 4950 N N . PRO B 1 108 ? 13.82 -10.984 9.812 1 97.81 108 PRO B N 1
ATOM 4951 C CA . PRO B 1 108 ? 14.367 -11.414 8.523 1 97.81 108 PRO B CA 1
ATOM 4952 C C . PRO B 1 108 ? 14.828 -10.242 7.652 1 97.81 108 PRO B C 1
ATOM 4954 O O . PRO B 1 108 ? 14.172 -9.203 7.621 1 97.81 108 PRO B O 1
ATOM 4957 N N . THR B 1 109 ? 15.961 -10.391 7.02 1 98.81 109 THR B N 1
ATOM 4958 C CA . THR B 1 109 ? 16.516 -9.344 6.172 1 98.81 109 THR B CA 1
ATOM 4959 C C . THR B 1 109 ? 16.344 -9.688 4.695 1 98.81 109 THR B C 1
ATOM 4961 O O . THR B 1 109 ? 16.703 -10.773 4.254 1 98.81 109 THR B O 1
ATOM 4964 N N . LYS B 1 110 ? 15.734 -8.789 3.963 1 98.88 110 LYS B N 1
ATOM 4965 C CA . LYS B 1 110 ? 15.5 -9 2.537 1 98.88 110 LYS B CA 1
ATOM 4966 C C . LYS B 1 110 ? 16.062 -7.84 1.714 1 98.88 110 LYS B C 1
ATOM 4968 O O . LYS B 1 110 ? 15.859 -6.676 2.064 1 98.88 110 LYS B O 1
ATOM 4973 N N . PHE B 1 111 ? 16.812 -8.172 0.668 1 98.94 111 PHE B N 1
ATOM 4974 C CA . PHE B 1 111 ? 17.25 -7.211 -0.345 1 98.94 111 PHE B CA 1
ATOM 4975 C C . PHE B 1 111 ? 16.344 -7.289 -1.575 1 98.94 111 PHE B C 1
ATOM 4977 O O . PHE B 1 111 ? 15.992 -8.383 -2.023 1 98.94 111 PHE B O 1
ATOM 4984 N N . ILE B 1 112 ? 15.914 -6.18 -2.064 1 98.94 112 ILE B N 1
ATOM 4985 C CA . ILE B 1 112 ? 15.117 -6.094 -3.285 1 98.94 112 ILE B CA 1
ATOM 4986 C C . ILE B 1 112 ? 15.875 -5.277 -4.332 1 98.94 112 ILE B C 1
ATOM 4988 O O . ILE B 1 112 ? 16.234 -4.125 -4.09 1 98.94 112 ILE B O 1
ATOM 4992 N N . VAL B 1 113 ? 16.109 -5.832 -5.496 1 98.88 113 VAL B N 1
ATOM 4993 C CA . VAL B 1 113 ? 16.953 -5.145 -6.465 1 98.88 113 VAL B CA 1
ATOM 4994 C C . VAL B 1 113 ? 16.312 -5.207 -7.848 1 98.88 113 VAL B C 1
ATOM 4996 O O . VAL B 1 113 ? 15.898 -6.273 -8.297 1 98.88 113 VAL B O 1
ATOM 4999 N N . HIS B 1 114 ? 16.25 -4.031 -8.523 1 98.06 114 HIS B N 1
ATOM 5000 C CA . HIS B 1 114 ? 15.562 -3.898 -9.805 1 98.06 114 HIS B CA 1
ATOM 5001 C C . HIS B 1 114 ? 16.5 -4.219 -10.961 1 98.06 114 HIS B C 1
ATOM 5003 O O . HIS B 1 114 ? 17.703 -4.41 -10.766 1 98.06 114 HIS B O 1
ATOM 5009 N N . GLY B 1 115 ? 15.875 -4.316 -12.172 1 97.25 115 GLY B N 1
ATOM 5010 C CA . GLY B 1 115 ? 16.609 -4.598 -13.391 1 97.25 115 GLY B CA 1
ATOM 5011 C C . GLY B 1 115 ? 16.781 -3.379 -14.281 1 97.25 115 GLY B C 1
ATOM 5012 O O . GLY B 1 115 ? 17 -2.271 -13.789 1 97.25 115 GLY B O 1
ATOM 5013 N N . PHE B 1 116 ? 16.797 -3.588 -15.531 1 93.56 116 PHE B N 1
ATOM 5014 C CA . PHE B 1 116 ? 17.016 -2.572 -16.547 1 93.56 116 PHE B CA 1
ATOM 5015 C C . PHE B 1 116 ? 15.797 -1.668 -16.688 1 93.56 116 PHE B C 1
ATOM 5017 O O . PHE B 1 116 ? 14.688 -2.145 -16.969 1 93.56 116 PHE B O 1
ATOM 5024 N N . MET B 1 117 ? 15.891 -0.381 -16.391 1 91.06 117 MET B N 1
ATOM 5025 C CA . MET B 1 117 ? 14.883 0.66 -16.578 1 91.06 117 MET B CA 1
ATOM 5026 C C . MET B 1 117 ? 13.586 0.289 -15.883 1 91.06 117 MET B C 1
ATOM 5028 O O . MET B 1 117 ? 12.5 0.592 -16.375 1 91.06 117 MET B O 1
ATOM 5032 N N . ASP B 1 118 ? 13.633 -0.373 -14.742 1 89.44 118 ASP B N 1
ATOM 5033 C CA . ASP B 1 118 ? 12.461 -0.912 -14.062 1 89.44 118 ASP B CA 1
ATOM 5034 C C . ASP B 1 118 ? 11.547 0.209 -13.57 1 89.44 118 ASP B C 1
ATOM 5036 O O . ASP B 1 118 ? 10.328 0.148 -13.75 1 89.44 118 ASP B O 1
ATOM 5040 N N . SER B 1 119 ? 12.164 1.177 -12.938 1 84.12 119 SER B N 1
ATOM 5041 C CA . SER B 1 119 ? 11.359 2.242 -12.344 1 84.12 119 SER B CA 1
ATOM 5042 C C . SER B 1 119 ? 10.57 2.998 -13.406 1 84.12 119 SER B C 1
ATOM 5044 O O . SER B 1 119 ? 9.422 3.383 -13.18 1 84.12 119 SER B O 1
ATOM 5046 N N . GLU B 1 120 ? 11.133 3.141 -14.562 1 79.75 120 GLU B N 1
ATOM 5047 C CA . GLU B 1 120 ? 10.5 3.857 -15.672 1 79.75 120 GLU B CA 1
ATOM 5048 C C . GLU B 1 120 ? 9.414 3.014 -16.328 1 79.75 120 GLU B C 1
ATOM 5050 O O . GLU B 1 120 ? 8.375 3.541 -16.734 1 79.75 120 GLU B O 1
ATOM 5055 N N . LEU B 1 121 ? 9.727 1.766 -16.266 1 77.62 121 LEU B N 1
ATOM 5056 C CA . LEU B 1 121 ? 8.852 0.895 -17.047 1 77.62 121 LEU B CA 1
ATOM 5057 C C . LEU B 1 121 ? 7.766 0.294 -16.156 1 77.62 121 LEU B C 1
ATOM 5059 O O . LEU B 1 121 ? 6.656 0.034 -16.625 1 77.62 121 LEU B O 1
ATOM 5063 N N . TYR B 1 122 ? 8.117 0.041 -14.961 1 83.75 122 TYR B N 1
ATOM 5064 C CA . TYR B 1 122 ? 7.203 -0.732 -14.117 1 83.75 122 TYR B CA 1
ATOM 5065 C C . TYR B 1 122 ? 6.805 0.057 -12.883 1 83.75 122 TYR B C 1
ATOM 5067 O O . TYR B 1 122 ? 6.102 -0.461 -12.008 1 83.75 122 TYR B O 1
ATOM 5075 N N . GLY B 1 123 ? 7.164 1.305 -12.805 1 87.69 123 GLY B N 1
ATOM 5076 C CA . GLY B 1 123 ? 6.852 2.105 -11.633 1 87.69 123 GLY B CA 1
ATOM 5077 C C . GLY B 1 123 ? 7.617 1.678 -10.391 1 87.69 123 GLY B C 1
ATOM 5078 O O . GLY B 1 123 ? 8.641 0.998 -10.492 1 87.69 123 GLY B O 1
ATOM 5079 N N . PRO B 1 124 ? 7.129 2.092 -9.258 1 92.38 124 PRO B N 1
ATOM 5080 C CA . PRO B 1 124 ? 7.887 1.867 -8.023 1 92.38 124 PRO B CA 1
ATOM 5081 C C . PRO B 1 124 ? 7.574 0.521 -7.379 1 92.38 124 PRO B C 1
ATOM 5083 O O . PRO B 1 124 ? 7.328 0.455 -6.172 1 92.38 124 PRO B O 1
ATOM 5086 N N . TRP B 1 125 ? 7.754 -0.564 -8.156 1 96.12 125 TRP B N 1
ATOM 5087 C CA . TRP B 1 125 ? 7.344 -1.893 -7.715 1 96.12 125 TRP B CA 1
ATOM 5088 C C . TRP B 1 125 ? 8.125 -2.318 -6.477 1 96.12 125 TRP B C 1
ATOM 5090 O O . TRP B 1 125 ? 7.613 -3.061 -5.637 1 96.12 125 TRP B O 1
ATOM 5100 N N . MET B 1 126 ? 9.383 -1.856 -6.301 1 98.25 126 MET B N 1
ATOM 5101 C CA . MET B 1 126 ? 10.18 -2.238 -5.141 1 98.25 126 MET B CA 1
ATOM 5102 C C . MET B 1 126 ? 9.555 -1.708 -3.854 1 98.25 126 MET B C 1
ATOM 5104 O O . MET B 1 126 ? 9.531 -2.402 -2.836 1 98.25 126 MET B O 1
ATOM 5108 N N . LEU B 1 127 ? 9.047 -0.505 -3.955 1 97.69 127 LEU B N 1
ATOM 5109 C CA . LEU B 1 127 ? 8.391 0.081 -2.791 1 97.69 127 LEU B CA 1
ATOM 5110 C C . LEU B 1 127 ? 7.07 -0.627 -2.496 1 97.69 127 LEU B C 1
ATOM 5112 O O . LEU B 1 127 ? 6.707 -0.812 -1.332 1 97.69 127 LEU B O 1
ATOM 5116 N N . ASP B 1 128 ? 6.367 -1.045 -3.557 1 96.56 128 ASP B N 1
ATOM 5117 C CA . ASP B 1 128 ? 5.145 -1.82 -3.371 1 96.56 128 ASP B CA 1
ATOM 5118 C C . ASP B 1 128 ? 5.434 -3.141 -2.658 1 96.56 128 ASP B C 1
ATOM 5120 O O . ASP B 1 128 ? 4.719 -3.518 -1.729 1 96.56 128 ASP B O 1
ATOM 5124 N N . MET B 1 129 ? 6.438 -3.799 -3.104 1 98.56 129 MET B N 1
ATOM 5125 C CA . MET B 1 129 ? 6.82 -5.066 -2.484 1 98.56 129 MET B CA 1
ATOM 5126 C C . MET B 1 129 ? 7.25 -4.855 -1.036 1 98.56 129 MET B C 1
ATOM 5128 O O . MET B 1 129 ? 6.844 -5.609 -0.149 1 98.56 129 MET B O 1
ATOM 5132 N N . LYS B 1 130 ? 8.062 -3.805 -0.862 1 98.69 130 LYS B N 1
ATOM 5133 C CA . LYS B 1 130 ? 8.484 -3.441 0.489 1 98.69 130 LYS B CA 1
ATOM 5134 C C . LYS B 1 130 ? 7.277 -3.217 1.397 1 98.69 130 LYS B C 1
ATOM 5136 O O . LYS B 1 130 ? 7.234 -3.729 2.518 1 98.69 130 LYS B O 1
ATOM 5141 N N . ASP B 1 131 ? 6.305 -2.516 0.919 1 98.38 131 ASP B N 1
ATOM 5142 C CA . ASP B 1 131 ? 5.102 -2.246 1.703 1 98.38 131 ASP B CA 1
ATOM 5143 C C . ASP B 1 131 ? 4.359 -3.541 2.029 1 98.38 131 ASP B C 1
ATOM 5145 O O . ASP B 1 131 ? 3.869 -3.715 3.148 1 98.38 131 ASP B O 1
ATOM 5149 N N . GLU B 1 132 ? 4.254 -4.453 1.062 1 98.44 132 GLU B N 1
ATOM 5150 C CA . GLU B 1 132 ? 3.58 -5.73 1.284 1 98.44 132 GLU B CA 1
ATOM 5151 C C . GLU B 1 132 ? 4.277 -6.543 2.371 1 98.44 132 GLU B C 1
ATOM 5153 O O . GLU B 1 132 ? 3.619 -7.141 3.227 1 98.44 132 GLU B O 1
ATOM 5158 N N . PHE B 1 133 ? 5.586 -6.516 2.369 1 98.69 133 PHE B N 1
ATOM 5159 C CA . PHE B 1 133 ? 6.34 -7.246 3.385 1 98.69 133 PHE B CA 1
ATOM 5160 C C . PHE B 1 133 ? 6.113 -6.637 4.766 1 98.69 133 PHE B C 1
ATOM 5162 O O . PHE B 1 133 ? 5.883 -7.359 5.734 1 98.69 133 PHE B O 1
ATOM 5169 N N . LEU B 1 134 ? 6.18 -5.301 4.82 1 98.56 134 LEU B N 1
ATOM 5170 C CA . LEU B 1 134 ? 6.07 -4.652 6.121 1 98.56 134 LEU B CA 1
ATOM 5171 C C . LEU B 1 134 ? 4.648 -4.754 6.664 1 98.56 134 LEU B C 1
ATOM 5173 O O . LEU B 1 134 ? 4.434 -4.676 7.875 1 98.56 134 LEU B O 1
ATOM 5177 N N . MET B 1 135 ? 3.689 -4.91 5.789 1 98.25 135 MET B N 1
ATOM 5178 C CA . MET B 1 135 ? 2.328 -5.207 6.227 1 98.25 135 MET B CA 1
ATOM 5179 C C . MET B 1 135 ? 2.23 -6.629 6.762 1 98.25 135 MET B C 1
ATOM 5181 O O . MET B 1 135 ? 1.524 -6.883 7.742 1 98.25 135 MET B O 1
ATOM 5185 N N . HIS B 1 136 ? 2.963 -7.496 6.18 1 97.44 136 HIS B N 1
ATOM 5186 C CA . HIS B 1 136 ? 2.955 -8.906 6.551 1 97.44 136 HIS B CA 1
ATOM 5187 C C . HIS B 1 136 ? 3.568 -9.109 7.934 1 97.44 136 HIS B C 1
ATOM 5189 O O . HIS B 1 136 ? 3.074 -9.922 8.719 1 97.44 136 HIS B O 1
ATOM 5195 N N . GLY B 1 137 ? 4.719 -8.383 8.164 1 96.12 137 GLY B N 1
ATOM 5196 C CA . GLY B 1 137 ? 5.41 -8.594 9.422 1 96.12 137 GLY B CA 1
ATOM 5197 C C . GLY B 1 137 ? 6.609 -7.684 9.602 1 96.12 137 GLY B C 1
ATOM 5198 O O . GLY B 1 137 ? 6.758 -6.688 8.891 1 96.12 137 GLY B O 1
ATOM 5199 N N . ASP B 1 138 ? 7.395 -7.992 10.711 1 97.19 138 ASP B N 1
ATOM 5200 C CA . ASP B 1 138 ? 8.609 -7.23 11 1 97.19 138 ASP B CA 1
ATOM 5201 C C . ASP B 1 138 ? 9.781 -7.727 10.156 1 97.19 138 ASP B C 1
ATOM 5203 O O . ASP B 1 138 ? 10.18 -8.883 10.266 1 97.19 138 ASP B O 1
ATOM 5207 N N . TYR B 1 139 ? 10.242 -6.898 9.266 1 98.12 139 TYR B N 1
ATOM 5208 C CA . TYR B 1 139 ? 11.336 -7.207 8.352 1 98.12 139 TYR B CA 1
ATOM 5209 C C . TYR B 1 139 ? 12.352 -6.07 8.312 1 98.12 139 TYR B C 1
ATOM 5211 O O . TYR B 1 139 ? 12.039 -4.938 8.688 1 98.12 139 TYR B O 1
ATOM 5219 N N . ASN B 1 140 ? 13.609 -6.41 8.039 1 98.81 140 ASN B N 1
ATOM 5220 C CA . ASN B 1 140 ? 14.57 -5.48 7.457 1 98.81 140 ASN B CA 1
ATOM 5221 C C . ASN B 1 140 ? 14.555 -5.539 5.93 1 98.81 140 ASN B C 1
ATOM 5223 O O . ASN B 1 140 ? 15.016 -6.516 5.336 1 98.81 140 ASN B O 1
ATOM 5227 N N . ILE B 1 141 ? 13.93 -4.531 5.348 1 98.94 141 ILE B N 1
ATOM 5228 C CA . ILE B 1 141 ? 13.875 -4.523 3.889 1 98.94 141 ILE B CA 1
ATOM 5229 C C . ILE B 1 141 ? 14.875 -3.51 3.338 1 98.94 141 ILE B C 1
ATOM 5231 O O . ILE B 1 141 ? 14.828 -2.328 3.684 1 98.94 141 ILE B O 1
ATOM 5235 N N . ILE B 1 142 ? 15.766 -3.965 2.551 1 98.94 142 ILE B N 1
ATOM 5236 C CA . ILE B 1 142 ? 16.75 -3.098 1.928 1 98.94 142 ILE B CA 1
ATOM 5237 C C . ILE B 1 142 ? 16.484 -2.99 0.43 1 98.94 142 ILE B C 1
ATOM 5239 O O . ILE B 1 142 ? 16.703 -3.941 -0.321 1 98.94 142 ILE B O 1
ATOM 5243 N N . VAL B 1 143 ? 15.977 -1.876 0.02 1 98.88 143 VAL B N 1
ATOM 5244 C CA . VAL B 1 143 ? 15.742 -1.582 -1.39 1 98.88 143 VAL B CA 1
ATOM 5245 C C . VAL B 1 143 ? 17.031 -1.093 -2.039 1 98.88 143 VAL B C 1
ATOM 5247 O O . VAL B 1 143 ? 17.625 -0.114 -1.584 1 98.88 143 VAL B O 1
ATOM 5250 N N . VAL B 1 144 ? 17.438 -1.743 -3.076 1 98.88 144 VAL B N 1
ATOM 5251 C CA . VAL B 1 144 ? 18.688 -1.409 -3.746 1 98.88 144 VAL B CA 1
ATOM 5252 C C . VAL B 1 144 ? 18.406 -0.609 -5.016 1 98.88 144 VAL B C 1
ATOM 5254 O O . VAL B 1 144 ? 17.844 -1.139 -5.973 1 98.88 144 VAL B O 1
ATOM 5257 N N . ASP B 1 145 ? 18.828 0.611 -4.965 1 98.5 145 ASP B N 1
ATOM 5258 C CA . ASP B 1 145 ? 18.641 1.499 -6.109 1 98.5 145 ASP B CA 1
ATOM 5259 C C . ASP B 1 145 ? 19.953 1.704 -6.863 1 98.5 145 ASP B C 1
ATOM 5261 O O . ASP B 1 145 ? 20.906 2.254 -6.316 1 98.5 145 ASP B O 1
ATOM 5265 N N . TRP B 1 146 ? 20 1.247 -8.078 1 98.56 146 TRP B N 1
ATOM 5266 C CA . TRP B 1 146 ? 21.156 1.47 -8.93 1 98.56 146 TRP B CA 1
ATOM 5267 C C . TRP B 1 146 ? 20.766 2.129 -10.242 1 98.56 146 TRP B C 1
ATOM 5269 O O . TRP B 1 146 ? 21.281 1.766 -11.305 1 98.56 146 TRP B O 1
ATOM 5279 N N . SER B 1 147 ? 19.922 3.088 -10.172 1 96.94 147 SER B N 1
ATOM 5280 C CA . SER B 1 147 ? 19.344 3.771 -11.328 1 96.94 147 SER B CA 1
ATOM 5281 C C . SER B 1 147 ? 20.422 4.547 -12.094 1 96.94 147 SER B C 1
ATOM 5283 O O . SER B 1 147 ? 20.219 4.891 -13.266 1 96.94 147 SER B O 1
ATOM 5285 N N . GLY B 1 148 ? 21.516 4.836 -11.477 1 97.19 148 GLY B N 1
ATOM 5286 C CA . GLY B 1 148 ? 22.609 5.5 -12.172 1 97.19 148 GLY B CA 1
ATOM 5287 C C . GLY B 1 148 ? 23.297 4.605 -13.188 1 97.19 148 GLY B C 1
ATOM 5288 O O . GLY B 1 148 ? 24 5.09 -14.078 1 97.19 148 GLY B O 1
ATOM 5289 N N . GLY B 1 149 ? 23.109 3.275 -13.03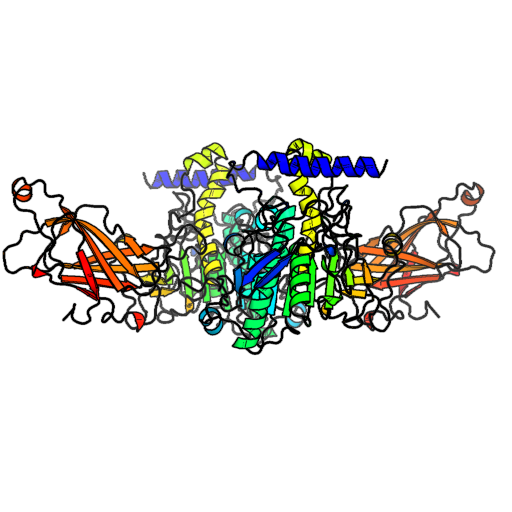1 1 98.19 149 GLY B N 1
ATOM 5290 C CA . GLY B 1 149 ? 23.844 2.344 -13.867 1 98.19 149 GLY B CA 1
ATOM 5291 C C . GLY B 1 149 ? 22.953 1.432 -14.68 1 98.19 149 GLY B C 1
ATOM 5292 O O . GLY B 1 149 ? 23.422 0.517 -15.352 1 98.19 149 GLY B O 1
ATOM 5293 N N . ASN B 1 150 ? 21.625 1.641 -14.602 1 97 150 ASN B N 1
ATOM 5294 C CA . ASN B 1 150 ? 20.734 0.655 -15.211 1 97 150 ASN B CA 1
ATOM 5295 C C . ASN B 1 150 ? 20.078 1.192 -16.484 1 97 150 ASN B C 1
ATOM 5297 O O . ASN B 1 150 ? 19.031 0.713 -16.891 1 97 150 ASN B O 1
ATOM 5301 N N . LYS B 1 151 ? 20.641 2.242 -17.078 1 92.12 151 LYS B N 1
ATOM 5302 C CA . LYS B 1 151 ? 20.109 2.877 -18.281 1 92.12 151 LYS B CA 1
ATOM 5303 C C . LYS B 1 151 ? 20.844 2.379 -19.516 1 92.12 151 LYS B C 1
ATOM 5305 O O . LYS B 1 151 ? 21.844 1.661 -19.422 1 92.12 151 LYS B O 1
ATOM 5310 N N . PRO B 1 152 ? 20.281 2.654 -20.703 1 89.5 152 PRO B N 1
ATOM 5311 C CA . PRO B 1 152 ? 21 2.285 -21.922 1 89.5 152 PRO B CA 1
ATOM 5312 C C . PRO B 1 152 ? 22.391 2.895 -22 1 89.5 152 PRO B C 1
ATOM 5314 O O . PRO B 1 152 ? 22.641 3.959 -21.422 1 89.5 152 PRO B O 1
ATOM 5317 N N . PRO B 1 153 ? 23.234 2.197 -22.781 1 92 153 PRO B N 1
ATOM 5318 C CA . PRO B 1 153 ? 22.953 0.985 -23.547 1 92 153 PRO B CA 1
ATOM 5319 C C . PRO B 1 153 ? 22.906 -0.27 -22.688 1 92 153 PRO B C 1
ATOM 5321 O O . PRO B 1 153 ? 23.562 -0.334 -21.641 1 92 153 PRO B O 1
ATOM 5324 N N . TYR B 1 154 ? 22.234 -1.308 -23.141 1 90.69 154 TYR B N 1
ATOM 5325 C CA . TYR B 1 154 ? 21.969 -2.518 -22.375 1 90.69 154 TYR B CA 1
ATOM 5326 C C . TYR B 1 154 ? 23.266 -3.234 -22.016 1 90.69 154 TYR B C 1
ATOM 5328 O O . TYR B 1 154 ? 23.422 -3.719 -20.891 1 90.69 154 TYR B O 1
ATOM 5336 N N . TYR B 1 155 ? 24.219 -3.256 -22.938 1 93.38 155 TYR B N 1
ATOM 5337 C CA . TYR B 1 155 ? 25.469 -3.98 -22.672 1 93.38 155 TYR B CA 1
ATOM 5338 C C . TYR B 1 155 ? 26.25 -3.328 -21.547 1 93.38 155 TYR B C 1
ATOM 5340 O O . TYR B 1 155 ? 26.938 -4.016 -20.766 1 93.38 155 TYR B O 1
ATOM 5348 N N . GLN B 1 156 ? 26.109 -2.012 -21.406 1 94.88 156 GLN B N 1
ATOM 5349 C CA . GLN B 1 156 ? 26.766 -1.317 -20.297 1 94.88 156 GLN B CA 1
ATOM 5350 C C . GLN B 1 156 ? 26.078 -1.637 -18.969 1 94.88 156 GLN B C 1
ATOM 5352 O O . GLN B 1 156 ? 26.75 -1.905 -17.969 1 94.88 156 GLN B O 1
ATOM 5357 N N . ALA B 1 157 ? 24.766 -1.615 -18.984 1 96.19 157 ALA B N 1
ATOM 5358 C CA . ALA B 1 157 ? 24.016 -1.941 -17.781 1 96.19 157 ALA B CA 1
ATOM 5359 C C . ALA B 1 157 ? 24.328 -3.355 -17.297 1 96.19 157 ALA B C 1
ATOM 5361 O O . ALA B 1 157 ? 24.453 -3.594 -16.094 1 96.19 157 ALA B O 1
ATOM 5362 N N . THR B 1 158 ? 24.469 -4.289 -18.219 1 97.44 158 THR B N 1
ATOM 5363 C CA . THR B 1 158 ? 24.781 -5.664 -17.859 1 97.44 158 THR B CA 1
ATOM 5364 C C . THR B 1 158 ? 26.141 -5.746 -17.188 1 97.44 158 THR B C 1
ATOM 5366 O O . THR B 1 158 ? 26.328 -6.496 -16.219 1 97.44 158 THR B O 1
ATOM 5369 N N . SER B 1 159 ? 27.078 -4.953 -17.672 1 97.19 159 SER B N 1
ATOM 5370 C CA . SER B 1 159 ? 28.391 -4.918 -17.062 1 97.19 159 SER B CA 1
ATOM 5371 C C . SER B 1 159 ? 28.344 -4.316 -15.664 1 97.19 159 SER B C 1
ATOM 5373 O O . SER B 1 159 ? 29.031 -4.793 -14.758 1 97.19 159 SER B O 1
ATOM 5375 N N . ASN B 1 160 ? 27.516 -3.33 -15.484 1 98.62 160 ASN B N 1
ATOM 5376 C CA . ASN B 1 160 ? 27.391 -2.627 -14.211 1 98.62 160 ASN B CA 1
ATOM 5377 C C . ASN B 1 160 ? 26.812 -3.535 -13.125 1 98.62 160 ASN B C 1
ATOM 5379 O O . ASN B 1 160 ? 27.016 -3.285 -11.93 1 98.62 160 ASN B O 1
ATOM 5383 N N . THR B 1 161 ? 26.078 -4.602 -13.469 1 98.81 161 THR B N 1
ATOM 5384 C CA . THR B 1 161 ? 25.438 -5.488 -12.508 1 98.81 161 THR B CA 1
ATOM 5385 C C . THR B 1 161 ? 26.469 -6.082 -11.547 1 98.81 161 THR B C 1
ATOM 5387 O O . THR B 1 161 ? 26.172 -6.277 -10.367 1 98.81 161 THR B O 1
ATOM 5390 N N . ARG B 1 162 ? 27.672 -6.297 -12.008 1 98.56 162 ARG B N 1
ATOM 5391 C CA . ARG B 1 162 ? 28.703 -6.891 -11.172 1 98.56 162 ARG B CA 1
ATOM 5392 C C . ARG B 1 162 ? 29.141 -5.93 -10.07 1 98.56 162 ARG B C 1
ATOM 5394 O O . ARG B 1 162 ? 29.406 -6.352 -8.938 1 98.56 162 ARG B O 1
ATOM 5401 N N . VAL B 1 163 ? 29.172 -4.668 -10.414 1 98.75 163 VAL B N 1
ATOM 5402 C CA . VAL B 1 163 ? 29.547 -3.65 -9.43 1 98.75 163 VAL B CA 1
ATOM 5403 C C . VAL B 1 163 ? 28.422 -3.508 -8.391 1 98.75 163 VAL B C 1
ATOM 5405 O O . VAL B 1 163 ? 28.703 -3.395 -7.195 1 98.75 163 VAL B O 1
ATOM 5408 N N . VAL B 1 164 ? 27.188 -3.518 -8.836 1 98.94 164 VAL B N 1
ATOM 5409 C CA . VAL B 1 164 ? 26.047 -3.418 -7.93 1 98.94 164 VAL B CA 1
ATOM 5410 C C . VAL B 1 164 ? 26.078 -4.57 -6.926 1 98.94 164 VAL B C 1
ATOM 5412 O O . VAL B 1 164 ? 25.891 -4.359 -5.727 1 98.94 164 VAL B O 1
ATOM 5415 N N . ALA B 1 165 ? 26.359 -5.758 -7.414 1 98.94 165 ALA B N 1
ATOM 5416 C CA . ALA B 1 165 ? 26.453 -6.93 -6.543 1 98.94 165 ALA B CA 1
ATOM 5417 C C . ALA B 1 165 ? 27.547 -6.758 -5.5 1 98.94 165 ALA B C 1
ATOM 5419 O O . ALA B 1 165 ? 27.391 -7.137 -4.34 1 98.94 165 ALA B O 1
ATOM 5420 N N . ALA B 1 166 ? 28.672 -6.258 -5.949 1 98.81 166 ALA B N 1
ATOM 5421 C CA . ALA B 1 166 ? 29.781 -6.027 -5.02 1 98.81 166 ALA B CA 1
ATOM 5422 C C . ALA B 1 166 ? 29.375 -5.051 -3.92 1 98.81 166 ALA B C 1
ATOM 5424 O O . ALA B 1 166 ? 29.719 -5.25 -2.75 1 98.81 166 ALA B O 1
ATOM 5425 N N . GLU B 1 167 ? 28.641 -3.986 -4.309 1 98.75 167 GLU B N 1
ATOM 5426 C CA . GLU B 1 167 ? 28.141 -3.023 -3.336 1 98.75 167 GLU B CA 1
ATOM 5427 C C . GLU B 1 167 ? 27.219 -3.699 -2.322 1 98.75 167 GLU B C 1
ATOM 5429 O O . GLU B 1 167 ? 27.344 -3.48 -1.116 1 98.75 167 GLU B O 1
ATOM 5434 N N . MET B 1 168 ? 26.359 -4.527 -2.795 1 98.88 168 MET B N 1
ATOM 5435 C CA . MET B 1 168 ? 25.406 -5.23 -1.933 1 98.88 168 MET B CA 1
ATOM 5436 C C . MET B 1 168 ? 26.125 -6.184 -0.989 1 98.88 168 MET B C 1
ATOM 5438 O O . MET B 1 168 ? 25.781 -6.293 0.186 1 98.88 168 MET B O 1
ATOM 5442 N N . ALA B 1 169 ? 27.141 -6.848 -1.489 1 98.81 169 ALA B N 1
ATOM 5443 C CA . ALA B 1 169 ? 27.891 -7.82 -0.694 1 98.81 169 ALA B CA 1
ATOM 5444 C C . ALA B 1 169 ? 28.578 -7.148 0.487 1 98.81 169 ALA B C 1
ATOM 5446 O O . ALA B 1 169 ? 28.562 -7.668 1.605 1 98.81 169 ALA B O 1
ATOM 5447 N N . ILE B 1 170 ? 29.203 -5.984 0.239 1 98.5 170 ILE B N 1
ATOM 5448 C CA . ILE B 1 170 ? 29.922 -5.352 1.341 1 98.5 170 ILE B CA 1
ATOM 5449 C C . ILE B 1 170 ? 28.922 -4.773 2.342 1 98.5 170 ILE B C 1
ATOM 5451 O O . ILE B 1 170 ? 29.219 -4.672 3.535 1 98.5 170 ILE B O 1
ATOM 5455 N N . VAL B 1 171 ? 27.703 -4.387 1.906 1 98.75 171 VAL B N 1
ATOM 5456 C CA . VAL B 1 171 ? 26.656 -3.965 2.838 1 98.75 171 VAL B CA 1
ATOM 5457 C C . VAL B 1 171 ? 26.234 -5.148 3.699 1 98.75 171 VAL B C 1
ATOM 5459 O O . VAL B 1 171 ? 26.094 -5.02 4.918 1 98.75 171 VAL B O 1
ATOM 5462 N N . ALA B 1 172 ? 26.031 -6.305 3.072 1 98.81 172 ALA B N 1
ATOM 5463 C CA . ALA B 1 172 ? 25.688 -7.516 3.816 1 98.81 172 ALA B CA 1
ATOM 5464 C C . ALA B 1 172 ? 26.75 -7.84 4.855 1 98.81 172 ALA B C 1
ATOM 5466 O O . ALA B 1 172 ? 26.438 -8.148 6.008 1 98.81 172 ALA B O 1
ATOM 5467 N N . GLN B 1 173 ? 28 -7.727 4.473 1 98.44 173 GLN B N 1
ATOM 5468 C CA . GLN B 1 173 ? 29.109 -7.996 5.383 1 98.44 173 GLN B CA 1
ATOM 5469 C C . GLN B 1 173 ? 29.141 -6.984 6.523 1 98.44 173 GLN B C 1
ATOM 5471 O O . GLN B 1 173 ? 29.438 -7.34 7.664 1 98.44 173 GLN B O 1
ATOM 5476 N N . ALA B 1 174 ? 28.844 -5.766 6.188 1 98.56 174 ALA B N 1
ATOM 5477 C CA . ALA B 1 174 ? 28.781 -4.746 7.23 1 98.56 174 ALA B CA 1
ATOM 5478 C C . ALA B 1 174 ? 27.656 -5.051 8.227 1 98.56 174 ALA B C 1
ATOM 5480 O O . ALA B 1 174 ? 27.812 -4.836 9.43 1 98.56 174 ALA B O 1
ATOM 5481 N N . LEU B 1 175 ? 26.516 -5.531 7.746 1 98.69 175 LEU B N 1
ATOM 5482 C CA . LEU B 1 175 ? 25.422 -5.922 8.633 1 98.69 175 LEU B CA 1
ATOM 5483 C C . LEU B 1 175 ? 25.859 -7.051 9.562 1 98.69 175 LEU B C 1
ATOM 5485 O O . LEU B 1 175 ? 25.516 -7.055 10.75 1 98.69 175 LEU B O 1
ATOM 5489 N N . GLU B 1 176 ? 26.641 -7.984 9.039 1 98.31 176 GLU B N 1
ATOM 5490 C CA . GLU B 1 176 ? 27.188 -9.047 9.867 1 98.31 176 GLU B CA 1
ATOM 5491 C C . GLU B 1 176 ? 28.109 -8.484 10.938 1 98.31 176 GLU B C 1
ATOM 5493 O O . GLU B 1 176 ? 28.031 -8.883 12.102 1 98.31 176 GLU B O 1
ATOM 5498 N N . LYS B 1 177 ? 28.891 -7.566 10.555 1 97.81 177 LYS B N 1
ATOM 5499 C CA . LYS B 1 177 ? 29.906 -6.992 11.438 1 97.81 177 LYS B CA 1
ATOM 5500 C C . LYS B 1 177 ? 29.25 -6.16 12.539 1 97.81 177 LYS B C 1
ATOM 5502 O O . LYS B 1 177 ? 29.578 -6.316 13.719 1 97.81 177 LYS B O 1
ATOM 5507 N N . HIS B 1 178 ? 28.297 -5.344 12.18 1 98 178 HIS B N 1
ATOM 5508 C CA . HIS B 1 178 ? 27.75 -4.371 13.117 1 98 178 HIS B CA 1
ATOM 5509 C C . HIS B 1 178 ? 26.656 -5 13.984 1 98 178 HIS B C 1
ATOM 5511 O O . HIS B 1 178 ? 26.469 -4.602 15.141 1 98 178 HIS B O 1
ATOM 5517 N N . PHE B 1 179 ? 25.938 -6.008 13.461 1 98.06 179 PHE B N 1
ATOM 5518 C CA . PHE B 1 179 ? 24.75 -6.465 14.172 1 98.06 179 PHE B CA 1
ATOM 5519 C C . PHE B 1 179 ? 24.844 -7.953 14.484 1 98.06 179 PHE B C 1
ATOM 5521 O O . PHE B 1 179 ? 24.047 -8.477 15.273 1 98.06 179 PHE B O 1
ATOM 5528 N N . GLY B 1 180 ? 25.719 -8.68 13.867 1 97.44 180 GLY B N 1
ATOM 5529 C CA . GLY B 1 180 ? 25.875 -10.102 14.102 1 97.44 180 GLY B CA 1
ATOM 5530 C C . GLY B 1 180 ? 24.875 -10.945 13.336 1 97.44 180 GLY B C 1
ATOM 5531 O O . GLY B 1 180 ? 24.672 -12.125 13.648 1 97.44 180 GLY B O 1
ATOM 5532 N N . VAL B 1 181 ? 24.234 -10.375 12.367 1 97.19 181 VAL B N 1
ATOM 5533 C CA . VAL B 1 181 ? 23.312 -11.141 11.547 1 97.19 181 VAL B CA 1
ATOM 5534 C C . VAL B 1 181 ? 24.094 -12.062 10.609 1 97.19 181 VAL B C 1
ATOM 5536 O O . VAL B 1 181 ? 25.234 -11.773 10.242 1 97.19 181 VAL B O 1
ATOM 5539 N N . ARG B 1 182 ? 23.516 -13.195 10.281 1 96.25 182 ARG B N 1
ATOM 5540 C CA . ARG B 1 182 ? 24.172 -14.156 9.406 1 96.25 182 ARG B CA 1
ATOM 5541 C C . ARG B 1 182 ? 23.656 -14.047 7.977 1 96.25 182 ARG B C 1
ATOM 5543 O O . ARG B 1 182 ? 22.453 -13.914 7.758 1 96.25 182 ARG B O 1
ATOM 5550 N N . ARG B 1 183 ? 24.484 -14.094 6.996 1 96.94 183 ARG B N 1
ATOM 5551 C CA . ARG B 1 183 ? 24.125 -14.008 5.586 1 96.94 183 ARG B CA 1
ATOM 5552 C C . ARG B 1 183 ? 23.234 -15.188 5.184 1 96.94 183 ARG B C 1
ATOM 5554 O O . ARG B 1 183 ? 22.422 -15.07 4.262 1 96.94 183 ARG B O 1
ATOM 5561 N N . GLU B 1 184 ? 23.312 -16.328 5.875 1 95.75 184 GLU B N 1
ATOM 5562 C CA . GLU B 1 184 ? 22.469 -17.484 5.625 1 95.75 184 GLU B CA 1
ATOM 5563 C C . GLU B 1 184 ? 21 -17.188 5.922 1 95.75 184 GLU B C 1
ATOM 5565 O O . GLU B 1 184 ? 20.125 -17.953 5.527 1 95.75 184 GLU B O 1
ATOM 5570 N N . ASN B 1 185 ? 20.812 -16.078 6.566 1 95.56 185 ASN B N 1
ATOM 5571 C CA . ASN B 1 185 ? 19.453 -15.68 6.895 1 95.56 185 ASN B CA 1
ATOM 5572 C C . ASN B 1 185 ? 18.984 -14.516 6.027 1 95.56 185 ASN B C 1
ATOM 5574 O O . ASN B 1 185 ? 17.938 -13.922 6.289 1 95.56 185 ASN B O 1
ATOM 5578 N N . MET B 1 186 ? 19.75 -14.188 5.039 1 98.44 186 MET B N 1
ATOM 5579 C CA . MET B 1 186 ? 19.406 -13.086 4.152 1 98.44 186 MET B CA 1
ATOM 5580 C C . MET B 1 186 ? 18.766 -13.609 2.865 1 98.44 186 MET B C 1
ATOM 5582 O O . MET B 1 186 ? 19.094 -14.703 2.404 1 98.44 186 MET B O 1
ATOM 5586 N N . HIS B 1 187 ? 17.797 -12.906 2.355 1 98.75 187 HIS B N 1
ATOM 5587 C CA . HIS B 1 187 ? 17.031 -13.211 1.149 1 98.75 187 HIS B CA 1
ATOM 5588 C C . HIS B 1 187 ? 17.156 -12.086 0.125 1 98.75 187 HIS B C 1
ATOM 5590 O O . HIS B 1 187 ? 16.812 -10.938 0.418 1 98.75 187 HIS B O 1
ATOM 5596 N N . VAL B 1 188 ? 17.703 -12.367 -1.075 1 98.94 188 VAL B N 1
ATOM 5597 C CA . VAL B 1 188 ? 17.812 -11.383 -2.145 1 98.94 188 VAL B CA 1
ATOM 5598 C C . VAL B 1 188 ? 16.766 -11.672 -3.217 1 98.94 188 VAL B C 1
ATOM 5600 O O . VAL B 1 188 ? 16.703 -12.781 -3.758 1 98.94 188 VAL B O 1
ATOM 5603 N N . ILE B 1 189 ? 15.938 -10.711 -3.488 1 98.94 189 ILE B N 1
ATOM 5604 C CA . ILE B 1 189 ? 14.906 -10.789 -4.512 1 98.94 189 ILE B CA 1
ATOM 5605 C C . ILE B 1 189 ? 15.258 -9.867 -5.676 1 98.94 189 ILE B C 1
ATOM 5607 O O . ILE B 1 189 ? 15.406 -8.656 -5.488 1 98.94 189 ILE B O 1
ATOM 5611 N N . GLY B 1 190 ? 15.414 -10.406 -6.852 1 98.88 190 GLY B N 1
ATOM 5612 C CA . GLY B 1 190 ? 15.82 -9.609 -7.996 1 98.88 190 GLY B CA 1
ATOM 5613 C C . GLY B 1 190 ? 14.93 -9.812 -9.211 1 98.88 190 GLY B C 1
ATOM 5614 O O . GLY B 1 190 ? 14.438 -10.914 -9.445 1 98.88 190 GLY B O 1
ATOM 5615 N N . HIS B 1 191 ? 14.75 -8.742 -9.984 1 98.31 191 HIS B N 1
ATOM 5616 C CA . HIS B 1 191 ? 13.984 -8.805 -11.219 1 98.31 191 HIS B CA 1
ATOM 5617 C C . HIS B 1 191 ? 14.883 -8.586 -12.438 1 98.31 191 HIS B C 1
ATOM 5619 O O . HIS B 1 191 ? 15.711 -7.672 -12.438 1 98.31 191 HIS B O 1
ATOM 5625 N N . SER B 1 192 ? 14.68 -9.359 -13.508 1 96.94 192 SER B N 1
ATOM 5626 C CA . SER B 1 192 ? 15.414 -9.141 -14.75 1 96.94 192 SER B CA 1
ATOM 5627 C C . SER B 1 192 ? 16.922 -9.109 -14.508 1 96.94 192 SER B C 1
ATOM 5629 O O . SER B 1 192 ? 17.484 -10.055 -13.953 1 96.94 192 SER B O 1
ATOM 5631 N N . LEU B 1 193 ? 17.609 -7.988 -14.727 1 98.31 193 LEU B N 1
ATOM 5632 C CA . LEU B 1 193 ? 19.031 -7.887 -14.406 1 98.31 193 LEU B CA 1
ATOM 5633 C C . LEU B 1 193 ? 19.25 -8.047 -12.906 1 98.31 193 LEU B C 1
ATOM 5635 O O . LEU B 1 193 ? 20.297 -8.562 -12.484 1 98.31 193 LEU B O 1
ATOM 5639 N N . GLY B 1 194 ? 18.281 -7.695 -12.109 1 98.81 194 GLY B N 1
ATOM 5640 C CA . GLY B 1 194 ? 18.375 -7.836 -10.664 1 98.81 194 GLY B CA 1
ATOM 5641 C C . GLY B 1 194 ? 18.5 -9.273 -10.211 1 98.81 194 GLY B C 1
ATOM 5642 O O . GLY B 1 194 ? 19.125 -9.555 -9.18 1 98.81 194 GLY B O 1
ATOM 5643 N N . SER B 1 195 ? 17.953 -10.172 -10.969 1 98.88 195 SER B N 1
ATOM 5644 C CA . SER B 1 195 ? 18.094 -11.594 -10.648 1 98.88 195 SER B CA 1
ATOM 5645 C C . SER B 1 195 ? 19.547 -12.039 -10.766 1 98.88 195 SER B C 1
ATOM 5647 O O . SER B 1 195 ? 20.047 -12.789 -9.922 1 98.88 195 SER B O 1
ATOM 5649 N N . HIS B 1 196 ? 20.172 -11.547 -11.805 1 98.88 196 HIS B N 1
ATOM 5650 C CA . HIS B 1 196 ? 21.578 -11.891 -11.992 1 98.88 196 HIS B CA 1
ATOM 5651 C C . HIS B 1 196 ? 22.453 -11.18 -10.977 1 98.88 196 HIS B C 1
ATOM 5653 O O . HIS B 1 196 ? 23.469 -11.727 -10.531 1 98.88 196 HIS B O 1
ATOM 5659 N N . ILE B 1 197 ? 22.047 -9.945 -10.594 1 98.94 197 ILE B N 1
ATOM 5660 C CA . ILE B 1 197 ? 22.75 -9.258 -9.508 1 98.94 197 ILE B CA 1
ATOM 5661 C C . ILE B 1 197 ? 22.703 -10.117 -8.242 1 98.94 197 ILE B C 1
ATOM 5663 O O . ILE B 1 197 ? 23.719 -10.297 -7.566 1 98.94 197 ILE B O 1
ATOM 5667 N N . ALA B 1 198 ? 21.547 -10.664 -7.973 1 98.94 198 ALA B N 1
ATOM 5668 C CA . ALA B 1 198 ? 21.391 -11.539 -6.812 1 98.94 198 ALA B CA 1
ATOM 5669 C C . ALA B 1 198 ? 22.359 -12.727 -6.883 1 98.94 198 ALA B C 1
ATOM 5671 O O . ALA B 1 198 ? 22.953 -13.109 -5.875 1 98.94 198 ALA B O 1
ATOM 5672 N N . GLY B 1 199 ? 22.469 -13.266 -8.062 1 98.88 199 GLY B N 1
ATOM 5673 C CA . GLY B 1 199 ? 23.422 -14.344 -8.25 1 98.88 199 GLY B CA 1
ATOM 5674 C C . GLY B 1 199 ? 24.859 -13.938 -7.941 1 98.88 199 GLY B C 1
ATOM 5675 O O . GLY B 1 199 ? 25.578 -14.664 -7.254 1 98.88 199 GLY B O 1
ATOM 5676 N N . TYR B 1 200 ? 25.25 -12.766 -8.453 1 98.81 200 TYR B N 1
ATOM 5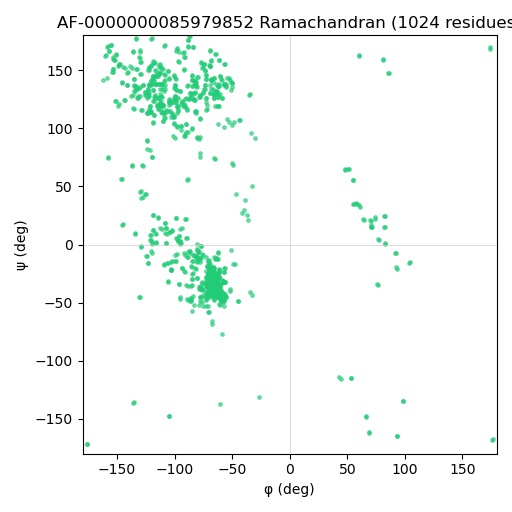677 C CA . TYR B 1 200 ? 26.609 -12.258 -8.203 1 98.81 200 TYR B CA 1
ATOM 5678 C C . TYR B 1 200 ? 26.828 -12.008 -6.719 1 98.81 200 TYR B C 1
ATOM 5680 O O . TYR B 1 200 ? 27.922 -12.219 -6.203 1 98.81 200 TYR B O 1
ATOM 5688 N N . VAL B 1 201 ? 25.766 -11.508 -6.012 1 98.88 201 VAL B N 1
ATOM 5689 C CA . VAL B 1 201 ? 25.859 -11.32 -4.57 1 98.88 201 VAL B CA 1
ATOM 5690 C C . VAL B 1 201 ? 26.141 -12.656 -3.887 1 98.88 201 VAL B C 1
ATOM 5692 O O . VAL B 1 201 ? 27.047 -12.758 -3.051 1 98.88 201 VAL B O 1
ATOM 5695 N N . GLY B 1 202 ? 25.344 -13.656 -4.301 1 98.69 202 GLY B N 1
ATOM 5696 C CA . GLY B 1 202 ? 25.531 -14.984 -3.746 1 98.69 202 GLY B CA 1
ATOM 5697 C C . GLY B 1 202 ? 26.922 -15.539 -3.988 1 98.69 202 GLY B C 1
ATOM 5698 O O . GLY B 1 202 ? 27.547 -16.125 -3.088 1 98.69 202 GLY B O 1
ATOM 5699 N N . ALA B 1 203 ? 27.422 -15.352 -5.191 1 97.81 203 ALA B N 1
ATOM 5700 C CA . ALA B 1 203 ? 28.75 -15.836 -5.547 1 97.81 203 ALA B CA 1
ATOM 5701 C C . ALA B 1 203 ? 29.812 -15.172 -4.691 1 97.81 203 ALA B C 1
ATOM 5703 O O . ALA B 1 203 ? 30.828 -15.797 -4.34 1 97.81 203 ALA B O 1
ATOM 5704 N N . ARG B 1 204 ? 29.609 -13.977 -4.363 1 97.75 204 ARG B N 1
ATOM 5705 C CA . ARG B 1 204 ? 30.578 -13.227 -3.566 1 97.75 204 ARG B CA 1
ATOM 5706 C C . ARG B 1 204 ? 30.516 -13.633 -2.098 1 97.75 204 ARG B C 1
ATOM 5708 O O . ARG B 1 204 ? 31.531 -13.734 -1.428 1 97.75 204 ARG B O 1
ATOM 5715 N N . LEU B 1 205 ? 29.281 -13.852 -1.624 1 97.88 205 LEU B N 1
ATOM 5716 C CA . LEU B 1 205 ? 29.094 -14.133 -0.206 1 97.88 205 LEU B CA 1
ATOM 5717 C C . LEU B 1 205 ? 29.312 -15.617 0.089 1 97.88 205 LEU B C 1
ATOM 5719 O O . LEU B 1 205 ? 29.578 -15.992 1.231 1 97.88 205 LEU B O 1
ATOM 5723 N N . LYS B 1 206 ? 29.141 -16.5 -0.862 1 94.31 206 LYS B N 1
ATOM 5724 C CA . LYS B 1 206 ? 29.406 -17.938 -0.859 1 94.31 206 LYS B CA 1
ATOM 5725 C C . LYS B 1 206 ? 28.328 -18.688 -0.086 1 94.31 206 LYS B C 1
ATOM 5727 O O . LYS B 1 206 ? 27.984 -19.812 -0.427 1 94.31 206 LYS B O 1
ATOM 5732 N N . THR B 1 207 ? 27.734 -18.109 1.02 1 95.5 207 THR B N 1
ATOM 5733 C CA . THR B 1 207 ? 26.75 -18.844 1.816 1 95.5 207 THR B CA 1
ATOM 5734 C C . THR B 1 207 ? 25.5 -18 2.02 1 95.5 207 THR B C 1
ATOM 5736 O O . THR B 1 207 ? 24.969 -17.922 3.133 1 95.5 207 THR B O 1
ATOM 5739 N N . LEU B 1 208 ? 25 -17.359 0.949 1 97.69 208 LEU B N 1
ATOM 5740 C CA . LEU B 1 208 ? 23.75 -16.594 1 1 97.69 208 LEU B CA 1
ATOM 5741 C C . LEU B 1 208 ? 22.562 -17.516 1.2 1 97.69 208 LEU B C 1
ATOM 5743 O O . LEU B 1 208 ? 22.516 -18.625 0.65 1 97.69 208 LEU B O 1
ATOM 5747 N N . GLY B 1 209 ? 21.578 -17.125 1.986 1 97.19 209 GLY B N 1
ATOM 5748 C CA . GLY B 1 209 ? 20.469 -17.969 2.379 1 97.19 209 GLY B CA 1
ATOM 5749 C C . GLY B 1 209 ? 19.516 -18.266 1.238 1 97.19 209 GLY B C 1
ATOM 5750 O O . GLY B 1 209 ? 19.234 -19.438 0.936 1 97.19 209 GLY B O 1
ATOM 5751 N N . ARG B 1 210 ? 18.938 -17.203 0.609 1 97.88 210 ARG B N 1
ATOM 5752 C CA . ARG B 1 210 ? 17.906 -17.406 -0.402 1 97.88 210 ARG B CA 1
ATOM 5753 C C . ARG B 1 210 ? 18 -16.344 -1.493 1 97.88 210 ARG B C 1
ATOM 5755 O O . ARG B 1 210 ? 18.312 -15.188 -1.215 1 97.88 210 ARG B O 1
ATOM 5762 N N . ILE B 1 211 ? 17.812 -16.781 -2.691 1 98.5 211 ILE B N 1
ATOM 5763 C CA . ILE B 1 211 ? 17.625 -15.883 -3.826 1 98.5 211 ILE B CA 1
ATOM 5764 C C . ILE B 1 211 ? 16.297 -16.188 -4.508 1 98.5 211 ILE B C 1
ATOM 5766 O O . ILE B 1 211 ? 15.945 -17.359 -4.699 1 98.5 211 ILE B O 1
ATOM 5770 N N . THR B 1 212 ? 15.516 -15.234 -4.766 1 98.88 212 THR B N 1
ATOM 5771 C CA . THR B 1 212 ? 14.367 -15.336 -5.652 1 98.88 212 THR B CA 1
ATOM 5772 C C . THR B 1 212 ? 14.586 -14.523 -6.922 1 98.88 212 THR B C 1
ATOM 5774 O O . THR B 1 212 ? 14.75 -13.305 -6.863 1 98.88 212 THR B O 1
ATOM 5777 N N . GLY B 1 213 ? 14.68 -15.211 -8.016 1 98.88 213 GLY B N 1
ATOM 5778 C CA . GLY B 1 213 ? 14.734 -14.547 -9.305 1 98.88 213 GLY B CA 1
ATOM 5779 C C . GLY B 1 213 ? 13.367 -14.359 -9.945 1 98.88 213 GLY B C 1
ATOM 5780 O O . GLY B 1 213 ? 12.656 -15.328 -10.195 1 98.88 213 GLY B O 1
ATOM 5781 N N . CYS B 1 214 ? 13.016 -13.117 -10.195 1 98.75 214 CYS B N 1
ATOM 5782 C CA . CYS B 1 214 ? 11.797 -12.805 -10.922 1 98.75 214 CYS B CA 1
ATOM 5783 C C . CYS B 1 214 ? 12.086 -12.531 -12.391 1 98.75 214 CYS B C 1
ATOM 5785 O O . CYS B 1 214 ? 12.523 -11.43 -12.75 1 98.75 214 CYS B O 1
ATOM 5787 N N . ASP B 1 215 ? 11.836 -13.453 -13.172 1 97.81 215 ASP B N 1
ATOM 5788 C CA . ASP B 1 215 ? 12.016 -13.414 -14.617 1 97.81 215 ASP B CA 1
ATOM 5789 C C . ASP B 1 215 ? 13.422 -12.945 -14.984 1 97.81 215 ASP B C 1
ATOM 5791 O O . ASP B 1 215 ? 13.586 -11.938 -15.672 1 97.81 215 ASP B O 1
ATOM 5795 N N . PRO B 1 216 ? 14.422 -13.734 -14.617 1 98.5 216 PRO B N 1
ATOM 5796 C CA . PRO B 1 216 ? 15.797 -13.367 -14.953 1 98.5 216 PRO B CA 1
ATOM 5797 C C . PRO B 1 216 ? 15.969 -13.023 -16.438 1 98.5 216 PRO B C 1
ATOM 5799 O O . PRO B 1 216 ? 15.406 -13.703 -17.297 1 98.5 216 PRO B O 1
ATOM 5802 N N . ALA B 1 217 ? 16.75 -12.016 -16.688 1 96.44 217 ALA B N 1
ATOM 5803 C CA . ALA B 1 217 ? 16.953 -11.531 -18.062 1 96.44 217 ALA B CA 1
ATOM 5804 C C . ALA B 1 217 ? 17.578 -12.609 -18.938 1 96.44 217 ALA B C 1
ATOM 5806 O O . ALA B 1 217 ? 18.531 -13.281 -18.516 1 96.44 217 ALA B O 1
ATOM 5807 N N . GLU B 1 218 ? 17.094 -12.734 -20.141 1 96.12 218 GLU B N 1
ATOM 5808 C CA . GLU B 1 218 ? 17.625 -13.695 -21.109 1 96.12 218 GLU B CA 1
ATOM 5809 C C . GLU B 1 218 ? 18.812 -13.109 -21.859 1 96.12 218 GLU B C 1
ATOM 5811 O O . GLU B 1 218 ? 19.875 -13.742 -21.969 1 96.12 218 GLU B O 1
ATOM 5816 N N . PRO B 1 219 ? 18.672 -11.859 -22.375 1 93.44 219 PRO B N 1
ATOM 5817 C CA . PRO B 1 219 ? 19.781 -11.328 -23.188 1 93.44 219 PRO B CA 1
ATOM 5818 C C . PRO B 1 219 ? 21.078 -11.195 -22.391 1 93.44 219 PRO B C 1
ATOM 5820 O O . PRO B 1 219 ? 21.078 -10.641 -21.281 1 93.44 219 PRO B O 1
ATOM 5823 N N . TYR B 1 220 ? 22.094 -11.789 -22.953 1 94.88 220 TYR B N 1
ATOM 5824 C CA . TYR B 1 220 ? 23.453 -11.695 -22.438 1 94.88 220 TYR B CA 1
ATOM 5825 C C . TYR B 1 220 ? 23.688 -12.703 -21.312 1 94.88 220 TYR B C 1
ATOM 5827 O O . TYR B 1 220 ? 24.781 -12.797 -20.766 1 94.88 220 TYR B O 1
ATOM 5835 N N . PHE B 1 221 ? 22.672 -13.523 -20.953 1 97.25 221 PHE B N 1
ATOM 5836 C CA . PHE B 1 221 ? 22.828 -14.391 -19.797 1 97.25 221 PHE B CA 1
ATOM 5837 C C . PHE B 1 221 ? 22.438 -15.82 -20.125 1 97.25 221 PHE B C 1
ATOM 5839 O O . PHE B 1 221 ? 23.125 -16.766 -19.719 1 97.25 221 PHE B O 1
ATOM 5846 N N . GLN B 1 222 ? 21.297 -15.992 -20.828 1 96.5 222 GLN B N 1
ATOM 5847 C CA . GLN B 1 222 ? 20.938 -17.359 -21.219 1 96.5 222 GLN B CA 1
ATOM 5848 C C . GLN B 1 222 ? 21.984 -17.969 -22.141 1 96.5 222 GLN B C 1
ATOM 5850 O O . GLN B 1 222 ? 22.484 -17.312 -23.047 1 96.5 222 GLN B O 1
ATOM 5855 N N . ASN B 1 223 ? 22.359 -19.266 -21.906 1 95.62 223 ASN B N 1
ATOM 5856 C CA . ASN B 1 223 ? 23.344 -20.031 -22.656 1 95.62 223 ASN B CA 1
ATOM 5857 C C . ASN B 1 223 ? 24.781 -19.641 -22.266 1 95.62 223 ASN B C 1
ATOM 5859 O O . ASN B 1 223 ? 25.734 -20.125 -22.875 1 95.62 223 ASN B O 1
ATOM 5863 N N . MET B 1 224 ? 24.922 -18.781 -21.297 1 97.12 224 MET B N 1
ATOM 5864 C CA . MET B 1 224 ? 26.234 -18.422 -20.766 1 97.12 224 MET B CA 1
ATOM 5865 C C . MET B 1 224 ? 26.609 -19.328 -19.609 1 97.12 224 MET B C 1
ATOM 5867 O O . MET B 1 224 ? 25.75 -19.984 -19 1 97.12 224 MET B O 1
ATOM 5871 N N . PRO B 1 225 ? 27.906 -19.375 -19.281 1 97.25 225 PRO B N 1
ATOM 5872 C CA . PRO B 1 225 ? 28.328 -20.172 -18.141 1 97.25 225 PRO B CA 1
ATOM 5873 C C . PRO B 1 225 ? 27.719 -19.703 -16.828 1 97.25 225 PRO B C 1
ATOM 5875 O O . PRO B 1 225 ? 27.297 -18.531 -16.719 1 97.25 225 PRO B O 1
ATOM 5878 N N . THR B 1 226 ? 27.672 -20.578 -15.82 1 95.88 226 THR B N 1
ATOM 5879 C CA . THR B 1 226 ? 27.031 -20.297 -14.531 1 95.88 226 THR B CA 1
ATOM 5880 C C . THR B 1 226 ? 27.719 -19.125 -13.836 1 95.88 226 THR B C 1
ATOM 5882 O O . THR B 1 226 ? 27.125 -18.453 -13 1 95.88 226 THR B O 1
ATOM 5885 N N . SER B 1 227 ? 28.969 -18.812 -14.18 1 96.81 227 SER B N 1
ATOM 5886 C CA . SER B 1 227 ? 29.688 -17.688 -13.586 1 96.81 227 SER B CA 1
ATOM 5887 C C . SER B 1 227 ? 29.125 -16.359 -14.055 1 96.81 227 SER B C 1
ATOM 5889 O O . SER B 1 227 ? 29.375 -15.32 -13.445 1 96.81 227 SER B O 1
ATOM 5891 N N . VAL B 1 228 ? 28.312 -16.391 -15.117 1 97.88 228 VAL B N 1
ATOM 5892 C CA . VAL B 1 228 ? 27.828 -15.172 -15.75 1 97.88 228 VAL B CA 1
ATOM 5893 C C . VAL B 1 228 ? 26.375 -14.914 -15.344 1 97.88 228 VAL B C 1
ATOM 5895 O O . VAL B 1 228 ? 25.906 -13.773 -15.391 1 97.88 228 VAL B O 1
ATOM 5898 N N . ARG B 1 229 ? 25.719 -15.969 -14.914 1 98.12 229 ARG B N 1
ATOM 5899 C CA . ARG B 1 229 ? 24.281 -15.859 -14.688 1 98.12 229 ARG B CA 1
ATOM 5900 C C . ARG B 1 229 ? 23.875 -16.531 -13.383 1 98.12 229 ARG B C 1
ATOM 5902 O O . ARG B 1 229 ? 24.656 -17.297 -12.805 1 98.12 229 ARG B O 1
ATOM 5909 N N . LEU B 1 230 ? 22.625 -16.234 -12.953 1 98.44 230 LEU B N 1
ATOM 5910 C CA . LEU B 1 230 ? 22.031 -16.875 -11.789 1 98.44 230 LEU B CA 1
ATOM 5911 C C . LEU B 1 230 ? 22.016 -18.391 -11.961 1 98.44 230 LEU B C 1
ATOM 5913 O O . LEU B 1 230 ? 21.734 -18.906 -13.039 1 98.44 230 LEU B O 1
ATOM 5917 N N . ASP B 1 231 ? 22.344 -19.062 -10.875 1 96.56 231 ASP B N 1
ATOM 5918 C CA . ASP B 1 231 ? 22.266 -20.531 -10.852 1 96.56 231 ASP B CA 1
ATOM 5919 C C . ASP B 1 231 ? 22.078 -21.047 -9.43 1 96.56 231 ASP B C 1
ATOM 5921 O O . ASP B 1 231 ? 22.188 -20.266 -8.469 1 96.56 231 ASP B O 1
ATOM 5925 N N . PRO B 1 232 ? 21.828 -22.328 -9.219 1 95.94 232 PRO B N 1
ATOM 5926 C CA . PRO B 1 232 ? 21.469 -22.859 -7.898 1 95.94 232 PRO B CA 1
ATOM 5927 C C . PRO B 1 232 ? 22.609 -22.766 -6.898 1 95.94 232 PRO B C 1
ATOM 5929 O O . PRO B 1 232 ? 22.391 -22.797 -5.684 1 95.94 232 PRO B O 1
ATOM 5932 N N . THR B 1 233 ? 23.844 -22.641 -7.293 1 95.62 233 THR B N 1
ATOM 5933 C CA . THR B 1 233 ? 24.984 -22.625 -6.375 1 95.62 233 THR B CA 1
ATOM 5934 C C . THR B 1 233 ? 25.141 -21.266 -5.723 1 95.62 233 THR B C 1
ATOM 5936 O O . THR B 1 233 ? 25.953 -21.094 -4.809 1 95.62 233 THR B O 1
ATOM 5939 N N . ASP B 1 234 ? 24.375 -20.281 -6.141 1 97.06 234 ASP B N 1
ATOM 5940 C CA . ASP B 1 234 ? 24.531 -18.891 -5.695 1 97.06 234 ASP B CA 1
ATOM 5941 C C . ASP B 1 234 ? 23.938 -18.688 -4.301 1 97.06 234 ASP B C 1
ATOM 5943 O O . ASP B 1 234 ? 24.203 -17.672 -3.652 1 97.06 234 ASP B O 1
ATOM 5947 N N . ALA B 1 235 ? 23.125 -19.625 -3.797 1 96.81 235 ALA B N 1
ATOM 5948 C CA . ALA B 1 235 ? 22.562 -19.562 -2.455 1 96.81 235 ALA B CA 1
ATOM 5949 C C . ALA B 1 235 ? 22.156 -20.953 -1.966 1 96.81 235 ALA B C 1
ATOM 5951 O O . ALA B 1 235 ? 22.141 -21.922 -2.74 1 96.81 235 ALA B O 1
ATOM 5952 N N . ASP B 1 236 ? 21.812 -20.984 -0.647 1 95.56 236 ASP B N 1
ATOM 5953 C CA . ASP B 1 236 ? 21.312 -22.234 -0.1 1 95.56 236 ASP B CA 1
ATOM 5954 C C . ASP B 1 236 ? 20.031 -22.672 -0.808 1 95.56 236 ASP B C 1
ATOM 5956 O O . ASP B 1 236 ? 19.781 -23.875 -0.96 1 95.56 236 ASP B O 1
ATOM 5960 N N . PHE B 1 237 ? 19.266 -21.719 -1.178 1 96.5 237 PHE B N 1
ATOM 5961 C CA . PHE B 1 237 ? 18.016 -21.984 -1.884 1 96.5 237 PHE B CA 1
ATOM 5962 C C . PHE B 1 237 ? 17.75 -20.906 -2.932 1 96.5 237 PHE B C 1
ATOM 5964 O O . PHE B 1 237 ? 17.719 -19.703 -2.609 1 96.5 237 PHE B O 1
ATOM 5971 N N . VAL B 1 238 ? 17.562 -21.312 -4.176 1 97.62 238 VAL B N 1
ATOM 5972 C CA . VAL B 1 238 ? 17.266 -20.406 -5.285 1 97.62 238 VAL B CA 1
ATOM 5973 C C . VAL B 1 238 ? 15.93 -20.812 -5.926 1 97.62 238 VAL B C 1
ATOM 5975 O O . VAL B 1 238 ? 15.781 -21.922 -6.418 1 97.62 238 VAL B O 1
ATOM 5978 N N . ASP B 1 239 ? 14.938 -19.938 -5.863 1 97.81 239 ASP B N 1
ATOM 5979 C CA . ASP B 1 239 ? 13.68 -20.141 -6.578 1 97.81 239 ASP B CA 1
ATOM 5980 C C . ASP B 1 239 ? 13.484 -19.047 -7.641 1 97.81 239 ASP B C 1
ATOM 5982 O O . ASP B 1 239 ? 13.898 -17.906 -7.457 1 97.81 239 ASP B O 1
ATOM 5986 N N . VAL B 1 240 ? 12.852 -19.438 -8.766 1 98.56 240 VAL B N 1
ATOM 5987 C CA . VAL B 1 240 ? 12.734 -18.531 -9.898 1 98.56 240 VAL B CA 1
ATOM 5988 C C . VAL B 1 240 ? 11.312 -18.578 -10.453 1 98.56 240 VAL B C 1
ATOM 5990 O O . VAL B 1 240 ? 10.727 -19.656 -10.578 1 98.56 240 VAL B O 1
ATOM 5993 N N . ILE B 1 241 ? 10.773 -17.453 -10.766 1 98.81 241 ILE B N 1
ATOM 5994 C CA . ILE B 1 241 ? 9.492 -17.312 -11.453 1 98.81 241 ILE B CA 1
ATOM 5995 C C . ILE B 1 241 ? 9.727 -16.875 -12.898 1 98.81 241 ILE B C 1
ATOM 5997 O O . ILE B 1 241 ? 10.227 -15.766 -13.133 1 98.81 241 ILE B O 1
ATOM 6001 N N . HIS B 1 242 ? 9.383 -17.703 -13.828 1 98.31 242 HIS B N 1
ATOM 6002 C CA . HIS B 1 242 ? 9.492 -17.406 -15.25 1 98.31 242 HIS B CA 1
ATOM 6003 C C . HIS B 1 242 ? 8.141 -17 -15.828 1 98.31 242 HIS B C 1
ATOM 6005 O O . HIS B 1 242 ? 7.289 -17.859 -16.094 1 98.31 242 HIS B O 1
ATOM 6011 N N . SER B 1 243 ? 7.973 -15.695 -16.078 1 97.12 243 SER B N 1
ATOM 6012 C CA . SER B 1 243 ? 6.691 -15.227 -16.594 1 97.12 243 SER B CA 1
ATOM 6013 C C . SER B 1 243 ? 6.805 -14.852 -18.078 1 97.12 243 SER B C 1
ATOM 6015 O O . SER B 1 243 ? 5.789 -14.688 -18.75 1 97.12 243 SER B O 1
ATOM 6017 N N . ASP B 1 244 ? 7.992 -14.688 -18.531 1 94.69 244 ASP B N 1
ATOM 6018 C CA . ASP B 1 244 ? 8.258 -14.312 -19.922 1 94.69 244 ASP B CA 1
ATOM 6019 C C . ASP B 1 244 ? 9.414 -15.125 -20.5 1 94.69 244 ASP B C 1
ATOM 6021 O O . ASP B 1 244 ? 10.43 -14.57 -20.922 1 94.69 244 ASP B O 1
ATOM 6025 N N . ALA B 1 245 ? 9.172 -16.375 -20.656 1 93.06 245 ALA B N 1
ATOM 6026 C CA . ALA B 1 245 ? 10.219 -17.312 -21.062 1 93.06 245 ALA B CA 1
ATOM 6027 C C . ALA B 1 245 ? 10.227 -17.5 -22.578 1 93.06 245 ALA B C 1
ATOM 6029 O O . ALA B 1 245 ? 10.789 -18.484 -23.094 1 93.06 245 ALA B O 1
ATOM 6030 N N . THR B 1 246 ? 9.547 -16.625 -23.266 1 83.31 246 THR B N 1
ATOM 6031 C CA . THR B 1 246 ? 9.609 -16.641 -24.719 1 83.31 246 THR B CA 1
ATOM 6032 C C . THR B 1 246 ? 10.961 -16.125 -25.203 1 83.31 246 THR B C 1
ATOM 6034 O O . THR B 1 246 ? 11.555 -15.234 -24.578 1 83.31 246 THR B O 1
ATOM 6037 N N . ASP B 1 247 ? 11.352 -16.703 -26.25 1 74.5 247 ASP B N 1
ATOM 6038 C CA . ASP B 1 247 ? 12.648 -16.312 -26.781 1 74.5 247 ASP B CA 1
ATOM 6039 C C . ASP B 1 247 ? 12.664 -14.828 -27.141 1 74.5 247 ASP B C 1
ATOM 6041 O O . ASP B 1 247 ? 11.672 -14.297 -27.641 1 74.5 247 ASP B O 1
ATOM 6045 N N . ILE B 1 248 ? 13.758 -14.258 -26.938 1 72.19 248 ILE B N 1
ATOM 6046 C CA . ILE B 1 248 ? 13.953 -12.828 -27.141 1 72.19 248 ILE B CA 1
ATOM 6047 C C . ILE B 1 248 ? 13.625 -12.461 -28.594 1 72.19 248 ILE B C 1
ATOM 6049 O O . ILE B 1 248 ? 13.18 -11.344 -28.875 1 72.19 248 ILE B O 1
ATOM 6053 N N . LEU B 1 249 ? 13.914 -13.422 -29.438 1 58.53 249 LEU B N 1
ATOM 6054 C CA . LEU B 1 249 ? 13.586 -13.211 -30.844 1 58.53 249 LEU B CA 1
ATOM 6055 C C . LEU B 1 249 ? 12.102 -12.906 -31.016 1 58.53 249 LEU B C 1
ATOM 6057 O O . LEU B 1 249 ? 11.703 -12.281 -32 1 58.53 249 LEU B O 1
ATOM 6061 N N . PHE B 1 250 ? 11.438 -13.32 -29.984 1 54.97 250 PHE B N 1
ATOM 6062 C CA . PHE B 1 250 ? 10 -13.086 -30.016 1 54.97 250 PHE B CA 1
ATOM 6063 C C . PHE B 1 250 ? 9.586 -12.102 -28.922 1 54.97 250 PHE B C 1
ATOM 6065 O O . PHE B 1 250 ? 8.484 -12.195 -28.391 1 54.97 250 PHE B O 1
ATOM 6072 N N . ILE B 1 251 ? 10.57 -11.32 -28.531 1 60.38 251 ILE B N 1
ATOM 6073 C CA . ILE B 1 251 ? 10.383 -10.172 -27.656 1 60.38 251 ILE B CA 1
ATOM 6074 C C . ILE B 1 251 ? 10.133 -10.648 -26.234 1 60.38 251 ILE B C 1
ATOM 6076 O O . ILE B 1 251 ? 9.328 -10.055 -25.5 1 60.38 251 ILE B O 1
ATOM 6080 N N . GLY B 1 252 ? 10.578 -11.859 -26 1 75.44 252 GLY B N 1
ATOM 6081 C CA . GLY B 1 252 ? 10.672 -12.258 -24.609 1 75.44 252 GLY B CA 1
ATOM 6082 C C . GLY B 1 252 ? 11.93 -11.766 -23.922 1 75.44 252 GLY B C 1
ATOM 6083 O O . GLY B 1 252 ? 13.008 -11.766 -24.531 1 75.44 252 GLY B O 1
ATOM 6084 N N . PHE B 1 253 ? 11.766 -11.375 -22.672 1 87.69 253 PHE B N 1
ATOM 6085 C CA . PHE B 1 253 ? 12.898 -10.75 -22 1 87.69 253 PHE B CA 1
ATOM 6086 C C . PHE B 1 253 ? 13.469 -11.672 -20.922 1 87.69 253 PHE B C 1
ATOM 6088 O O . PHE B 1 253 ? 14.594 -11.469 -20.469 1 87.69 253 PHE B O 1
ATOM 6095 N N . GLY B 1 254 ? 12.711 -12.641 -20.531 1 94.81 254 GLY B N 1
ATOM 6096 C CA . GLY B 1 254 ? 13.141 -13.531 -19.469 1 94.81 254 GLY B CA 1
ATOM 6097 C C . GLY B 1 254 ? 13.742 -14.828 -19.984 1 94.81 254 GLY B C 1
ATOM 6098 O O . GLY B 1 254 ? 13.602 -15.156 -21.172 1 94.81 254 GLY B O 1
ATOM 6099 N N . MET B 1 255 ? 14.344 -15.531 -19.125 1 96.62 255 MET B N 1
ATOM 6100 C CA . MET B 1 255 ? 15 -16.797 -19.484 1 96.62 255 MET B CA 1
ATOM 6101 C C . MET B 1 255 ? 13.984 -17.922 -19.578 1 96.62 255 MET B C 1
ATOM 6103 O O . MET B 1 255 ? 13.039 -17.984 -18.797 1 96.62 255 MET B O 1
ATOM 6107 N N . SER B 1 256 ? 14.258 -18.844 -20.578 1 95.44 256 SER B N 1
ATOM 6108 C CA . SER B 1 256 ? 13.516 -20.094 -20.641 1 95.44 256 SER B CA 1
ATOM 6109 C C . SER B 1 256 ? 14.25 -21.203 -19.906 1 95.44 256 SER B C 1
ATOM 6111 O O . SER B 1 256 ? 13.641 -22.188 -19.469 1 95.44 256 SER B O 1
ATOM 6113 N N . HIS B 1 257 ? 15.57 -21 -19.703 1 95.75 257 HIS B N 1
ATOM 6114 C CA . HIS B 1 257 ? 16.375 -21.984 -18.984 1 95.75 257 HIS B CA 1
ATOM 6115 C C . HIS B 1 257 ? 16.078 -21.969 -17.484 1 95.75 257 HIS B C 1
ATOM 6117 O O . HIS B 1 257 ? 15.883 -20.891 -16.906 1 95.75 257 HIS B O 1
ATOM 6123 N N . SER B 1 258 ? 15.977 -23.172 -16.922 1 95.94 258 SER B N 1
ATOM 6124 C CA . SER B 1 258 ? 15.891 -23.281 -15.461 1 95.94 258 SER B CA 1
ATOM 6125 C C . SER B 1 258 ? 17.203 -22.891 -14.805 1 95.94 258 SER B C 1
ATOM 6127 O O . SER B 1 258 ? 18.266 -23.359 -15.203 1 95.94 258 SER B O 1
ATOM 6129 N N . VAL B 1 259 ? 17.109 -22 -13.805 1 96.69 259 VAL B N 1
ATOM 6130 C CA . VAL B 1 259 ? 18.344 -21.5 -13.219 1 96.69 259 VAL B CA 1
ATOM 6131 C C . VAL B 1 259 ? 18.25 -21.516 -11.695 1 96.69 259 VAL B C 1
ATOM 6133 O O . VAL B 1 259 ? 19.062 -20.906 -11.008 1 96.69 259 VAL B O 1
ATOM 6136 N N . GLY B 1 260 ? 17.219 -22.125 -11.094 1 96.56 260 GLY B N 1
ATOM 6137 C CA . GLY B 1 260 ? 17.062 -22.266 -9.656 1 96.56 260 GLY B CA 1
ATOM 6138 C C . GLY B 1 260 ? 16.984 -23.719 -9.211 1 96.56 260 GLY B C 1
ATOM 6139 O O . GLY B 1 260 ? 17.125 -24.625 -10.023 1 96.56 260 GLY B O 1
ATOM 6140 N N . HIS B 1 261 ? 16.906 -23.906 -7.852 1 96.38 261 HIS B N 1
ATOM 6141 C CA . HIS B 1 261 ? 16.531 -25.219 -7.32 1 96.38 261 HIS B CA 1
ATOM 6142 C C . HIS B 1 261 ? 15.109 -25.594 -7.723 1 96.38 261 HIS B C 1
ATOM 6144 O O . HIS B 1 261 ? 14.828 -26.75 -8.023 1 96.38 261 HIS B O 1
ATOM 6150 N N . VAL B 1 262 ? 14.281 -24.578 -7.719 1 96.56 262 VAL B N 1
ATOM 6151 C CA . VAL B 1 262 ? 12.906 -24.703 -8.188 1 96.56 262 VAL B CA 1
ATOM 6152 C C . VAL B 1 262 ? 12.578 -23.562 -9.141 1 96.56 262 VAL B C 1
ATOM 6154 O O . VAL B 1 262 ? 12.844 -22.391 -8.836 1 96.56 262 VAL B O 1
ATOM 6157 N N . ASP B 1 263 ? 12.125 -23.922 -10.281 1 97.56 263 ASP B N 1
ATOM 6158 C CA . ASP B 1 263 ? 11.711 -22.953 -11.297 1 97.56 263 ASP B CA 1
ATOM 6159 C C . ASP B 1 263 ? 10.211 -23.062 -11.578 1 97.56 263 ASP B C 1
ATOM 6161 O O . ASP B 1 263 ? 9.727 -24.141 -11.961 1 97.56 263 ASP B O 1
ATOM 6165 N N . PHE B 1 264 ? 9.492 -21.969 -11.328 1 98.62 264 PHE B N 1
ATOM 6166 C CA . PHE B 1 264 ? 8.062 -21.922 -11.602 1 98.62 264 PHE B CA 1
ATOM 6167 C C . PHE B 1 264 ? 7.789 -21.312 -12.969 1 98.62 264 PHE B C 1
ATOM 6169 O O . PHE B 1 264 ? 8.359 -20.281 -13.32 1 98.62 264 PHE B O 1
ATOM 6176 N N . PHE B 1 265 ? 6.969 -21.953 -13.727 1 98.44 265 PHE B N 1
ATOM 6177 C CA . PHE B 1 265 ? 6.543 -21.469 -15.039 1 98.44 265 PHE B CA 1
ATOM 6178 C C . PHE B 1 265 ? 5.031 -21.281 -15.078 1 98.44 265 PHE B C 1
ATOM 6180 O O . PHE B 1 265 ? 4.32 -22.031 -15.742 1 98.44 265 PHE B O 1
ATOM 6187 N N . PRO B 1 266 ? 4.539 -20.203 -14.438 1 98.56 266 PRO B N 1
ATOM 6188 C CA . PRO B 1 266 ? 3.105 -19.938 -14.578 1 98.56 266 PRO B CA 1
ATOM 6189 C C . PRO B 1 266 ? 2.676 -19.734 -16.031 1 98.56 266 PRO B C 1
ATOM 6191 O O . PRO B 1 266 ? 3.27 -18.922 -16.75 1 98.56 266 PRO B O 1
ATOM 6194 N N . ASN B 1 267 ? 1.677 -20.516 -16.438 1 97.88 267 ASN B N 1
ATOM 6195 C CA . ASN B 1 267 ? 1.173 -20.453 -17.797 1 97.88 267 ASN B CA 1
ATOM 6196 C C . ASN B 1 267 ? 2.275 -20.734 -18.812 1 97.88 267 ASN B C 1
ATOM 6198 O O . ASN B 1 267 ? 2.387 -20.031 -19.828 1 97.88 267 ASN B O 1
ATOM 6202 N N . ASN B 1 268 ? 3.16 -21.594 -18.469 1 97.19 268 ASN B N 1
ATOM 6203 C CA . ASN B 1 268 ? 4.273 -22.031 -19.312 1 97.19 268 ASN B CA 1
ATOM 6204 C C . ASN B 1 268 ? 5.316 -20.922 -19.469 1 97.19 268 ASN B C 1
ATOM 6206 O O . ASN B 1 268 ? 6.129 -20.953 -20.391 1 97.19 268 ASN B O 1
ATOM 6210 N N . GLY B 1 269 ? 5.223 -19.906 -18.594 1 96.31 269 GLY B N 1
ATOM 6211 C CA . GLY B 1 269 ? 6.156 -18.797 -18.641 1 96.31 269 GLY B CA 1
ATOM 6212 C C . GLY B 1 269 ? 5.969 -17.906 -19.859 1 96.31 269 GLY B C 1
ATOM 6213 O O . GLY B 1 269 ? 6.906 -17.234 -20.281 1 96.31 269 GLY B O 1
ATOM 6214 N N . ARG B 1 270 ? 4.797 -18.016 -20.391 1 92.5 270 ARG B N 1
ATOM 6215 C CA . ARG B 1 270 ? 4.562 -17.25 -21.609 1 92.5 270 ARG B CA 1
ATOM 6216 C C . ARG B 1 270 ? 3.129 -16.734 -21.672 1 92.5 270 ARG B C 1
ATOM 6218 O O . ARG B 1 270 ? 2.238 -17.281 -21.016 1 92.5 270 ARG B O 1
ATOM 6225 N N . ASN B 1 271 ? 2.912 -15.633 -22.359 1 89.62 271 ASN B N 1
ATOM 6226 C CA . ASN B 1 271 ? 1.578 -15.117 -22.641 1 89.62 271 ASN B CA 1
ATOM 6227 C C . ASN B 1 271 ? 0.707 -15.094 -21.391 1 89.62 271 ASN B C 1
ATOM 6229 O O . ASN B 1 271 ? -0.355 -15.719 -21.359 1 89.62 271 ASN B O 1
ATOM 6233 N N . GLN B 1 272 ? 1.097 -14.328 -20.516 1 94.94 272 GLN B N 1
ATOM 6234 C CA . GLN B 1 272 ? 0.371 -14.258 -19.25 1 94.94 272 GLN B CA 1
ATOM 6235 C C . GLN B 1 272 ? -1.036 -13.703 -19.453 1 94.94 272 GLN B C 1
ATOM 6237 O O . GLN B 1 272 ? -1.218 -12.695 -20.141 1 94.94 272 GLN B O 1
ATOM 6242 N N . PRO B 1 273 ? -2.062 -14.422 -18.906 1 95.19 273 PRO B N 1
ATOM 6243 C CA . PRO B 1 273 ? -3.416 -13.867 -18.984 1 95.19 273 PRO B CA 1
ATOM 6244 C C . PRO B 1 273 ? -3.49 -12.422 -18.5 1 95.19 273 PRO B C 1
ATOM 6246 O O . PRO B 1 273 ? -2.846 -12.055 -17.516 1 95.19 273 PRO B O 1
ATOM 6249 N N . GLY B 1 274 ? -4.285 -11.625 -19.25 1 92.25 274 GLY B N 1
ATOM 6250 C CA . GLY B 1 274 ? -4.398 -10.211 -18.906 1 92.25 274 GLY B CA 1
ATOM 6251 C C . GLY B 1 274 ? -3.412 -9.344 -19.672 1 92.25 274 GLY B C 1
ATOM 6252 O O . GLY B 1 274 ? -3.57 -8.117 -19.719 1 92.25 274 GLY B O 1
ATOM 6253 N N . CYS B 1 275 ? -2.354 -9.906 -20.188 1 87.94 275 CYS B N 1
ATOM 6254 C CA . CYS B 1 275 ? -1.382 -9.164 -20.984 1 87.94 275 CYS B CA 1
ATOM 6255 C C . CYS B 1 275 ? -1.749 -9.203 -22.469 1 87.94 275 CYS B C 1
ATOM 6257 O O . CYS B 1 275 ? -2.15 -10.242 -22.984 1 87.94 275 CYS B O 1
ATOM 6259 N N . LYS B 1 276 ? -2.553 -7.98 -22.938 1 68.69 276 LYS B N 1
ATOM 6260 C CA . LYS B 1 276 ? -3.084 -7.898 -24.281 1 68.69 276 LYS B CA 1
ATOM 6261 C C . LYS B 1 276 ? -2.049 -8.359 -25.312 1 68.69 276 LYS B C 1
ATOM 6263 O O . LYS B 1 276 ? -0.893 -7.93 -25.266 1 68.69 276 LYS B O 1
ATOM 6268 N N . THR B 1 277 ? -2.281 -9.492 -25.828 1 58.19 277 THR B N 1
ATOM 6269 C CA . THR B 1 277 ? -1.43 -10.086 -26.859 1 58.19 277 THR B CA 1
ATOM 6270 C C . THR B 1 277 ? -1.572 -9.336 -28.172 1 58.19 277 THR B C 1
ATOM 6272 O O . THR B 1 277 ? -0.879 -9.648 -29.156 1 58.19 277 THR B O 1
ATOM 6275 N N . ASP B 1 278 ? -2.584 -8.594 -28.328 1 45.19 278 ASP B N 1
ATOM 6276 C CA . ASP B 1 278 ? -2.666 -8.148 -29.719 1 45.19 278 ASP B CA 1
ATOM 6277 C C . ASP B 1 278 ? -1.499 -7.23 -30.078 1 45.19 278 ASP B C 1
ATOM 6279 O O . ASP B 1 278 ? -1.555 -6.027 -29.828 1 45.19 278 ASP B O 1
ATOM 6283 N N . LYS B 1 279 ? -0.434 -7.793 -30.219 1 50.09 279 LYS B N 1
ATOM 6284 C CA . LYS B 1 279 ? 0.889 -7.312 -30.594 1 50.09 279 LYS B CA 1
ATOM 6285 C C . LYS B 1 279 ? 0.785 -6.168 -31.609 1 50.09 279 LYS B C 1
ATOM 6287 O O . LYS B 1 279 ? 1.507 -5.176 -31.5 1 50.09 279 LYS B O 1
ATOM 6292 N N . PHE B 1 280 ? -0.099 -6.457 -32.406 1 42.47 280 PHE B N 1
ATOM 6293 C CA . PHE B 1 280 ? -0.083 -5.672 -33.656 1 42.47 280 PHE B CA 1
ATOM 6294 C C . PHE B 1 280 ? -0.835 -4.359 -33.469 1 42.47 280 PHE B C 1
ATOM 6296 O O . PHE B 1 280 ? -0.405 -3.316 -33.938 1 42.47 280 PHE B O 1
ATOM 6303 N N . LYS B 1 281 ? -1.897 -4.34 -32.688 1 44.75 281 LYS B N 1
ATOM 6304 C CA . LYS B 1 281 ? -2.693 -3.115 -32.688 1 44.75 281 LYS B CA 1
ATOM 6305 C C . LYS B 1 281 ? -2.039 -2.029 -31.859 1 44.75 281 LYS B C 1
ATOM 6307 O O . LYS B 1 281 ? -2.068 -0.851 -32.219 1 44.75 281 LYS B O 1
ATOM 6312 N N . SER B 1 282 ? -1.442 -2.406 -30.766 1 47.12 282 SER B N 1
ATOM 6313 C CA . SER B 1 282 ? -0.808 -1.364 -29.953 1 47.12 282 SER B CA 1
ATOM 6314 C C . SER B 1 282 ? 0.407 -0.782 -30.672 1 47.12 282 SER B C 1
ATOM 6316 O O . SER B 1 282 ? 0.732 0.395 -30.5 1 47.12 282 SER B O 1
ATOM 6318 N N . PHE B 1 283 ? 1.007 -1.688 -31.406 1 46 283 PHE B N 1
ATOM 6319 C CA . PHE B 1 283 ? 2.082 -1.216 -32.25 1 46 283 PHE B CA 1
ATOM 6320 C C . PHE B 1 283 ? 1.579 -0.132 -33.219 1 46 283 PHE B C 1
ATOM 6322 O O . PHE B 1 283 ? 2.266 0.866 -33.438 1 46 283 PHE B O 1
ATOM 6329 N N . ILE B 1 284 ? 0.45 -0.393 -33.719 1 42.69 284 ILE B N 1
ATOM 6330 C CA . ILE B 1 284 ? -0.15 0.502 -34.688 1 42.69 284 ILE B CA 1
ATOM 6331 C C . ILE B 1 284 ? -0.69 1.748 -34 1 42.69 284 ILE B C 1
ATOM 6333 O O . ILE B 1 284 ? -0.524 2.865 -34.469 1 42.69 284 ILE B O 1
ATOM 6337 N N . THR B 1 285 ? -1.307 1.635 -32.969 1 45.31 285 THR B N 1
ATOM 6338 C CA . THR B 1 285 ? -2.045 2.777 -32.469 1 45.31 285 THR B CA 1
ATOM 6339 C C . THR B 1 285 ? -1.157 3.621 -31.547 1 45.31 285 THR B C 1
ATOM 6341 O O . THR B 1 285 ? -1.297 4.844 -31.484 1 45.31 285 THR B O 1
ATOM 6344 N N . GLU B 1 286 ? -0.327 2.967 -30.844 1 49.41 286 GLU B N 1
ATOM 6345 C CA . GLU B 1 286 ? 0.433 3.773 -29.891 1 49.41 286 GLU B CA 1
ATOM 6346 C C . GLU B 1 286 ? 1.881 3.941 -30.344 1 49.41 286 GLU B C 1
ATOM 6348 O O . GLU B 1 286 ? 2.625 4.746 -29.781 1 49.41 286 GLU B O 1
ATOM 6353 N N . GLY B 1 287 ? 2.168 3.404 -31.422 1 45.72 287 GLY B N 1
ATOM 6354 C CA . GLY B 1 287 ? 3.496 3.387 -32 1 45.72 287 GLY B CA 1
ATOM 6355 C C . GLY B 1 287 ? 4.363 2.254 -31.484 1 45.72 287 GLY B C 1
ATOM 6356 O O . GLY B 1 287 ? 4.098 1.696 -30.422 1 45.72 287 GLY B O 1
ATOM 6357 N N . LEU B 1 288 ? 5.203 1.771 -32.312 1 43.97 288 LEU B N 1
ATOM 6358 C CA . LEU B 1 288 ? 6.043 0.591 -32.156 1 43.97 288 LEU B CA 1
ATOM 6359 C C . LEU B 1 288 ? 6.688 0.578 -30.766 1 43.97 288 LEU B C 1
ATOM 6361 O O . LEU B 1 288 ? 6.664 -0.443 -30.062 1 43.97 288 LEU B O 1
ATOM 6365 N N . ASN B 1 289 ? 7.207 1.647 -30.453 1 44.47 289 ASN B N 1
ATOM 6366 C CA . ASN B 1 289 ? 8.016 1.786 -29.25 1 44.47 289 ASN B CA 1
ATOM 6367 C C . ASN B 1 289 ? 7.16 1.694 -27.984 1 44.47 289 ASN B C 1
ATOM 6369 O O . ASN B 1 289 ? 7.531 1.014 -27.031 1 44.47 289 ASN B O 1
ATOM 6373 N N . GLU B 1 290 ? 6.18 2.324 -28.125 1 50.53 290 GLU B N 1
ATOM 6374 C CA . GLU B 1 290 ? 5.316 2.385 -26.953 1 50.53 290 GLU B CA 1
ATOM 6375 C C . GLU B 1 290 ? 4.609 1.051 -26.703 1 50.53 290 GLU B C 1
ATOM 6377 O O . GLU B 1 290 ? 4.418 0.638 -25.562 1 50.53 290 GLU B O 1
ATOM 6382 N N . GLY B 1 291 ? 4.395 0.452 -27.781 1 48.75 291 GLY B N 1
ATOM 6383 C CA . GLY B 1 291 ? 3.75 -0.85 -27.719 1 48.75 291 GLY B CA 1
ATOM 6384 C C . GLY B 1 291 ? 4.648 -1.938 -27.156 1 48.75 291 GLY B C 1
ATOM 6385 O O . GLY B 1 291 ? 4.223 -2.729 -26.312 1 48.75 291 GLY B O 1
ATOM 6386 N N . LEU B 1 292 ? 5.844 -2.047 -27.781 1 50.72 292 LEU B N 1
ATOM 6387 C CA . LEU B 1 292 ? 6.844 -2.992 -27.297 1 50.72 292 LEU B CA 1
ATOM 6388 C C . LEU B 1 292 ? 7.094 -2.791 -25.812 1 50.72 292 LEU B C 1
ATOM 6390 O O . LEU B 1 292 ? 7.254 -3.762 -25.062 1 50.72 292 LEU B O 1
ATOM 6394 N N . ARG B 1 293 ? 7.066 -1.541 -25.562 1 53.84 293 ARG B N 1
ATOM 6395 C CA . ARG B 1 293 ? 7.297 -1.163 -24.172 1 53.84 293 ARG B CA 1
ATOM 6396 C C . ARG B 1 293 ? 6.199 -1.711 -23.266 1 53.84 293 ARG B C 1
ATOM 6398 O O . ARG B 1 293 ? 6.48 -2.244 -22.188 1 53.84 293 ARG B O 1
ATOM 6405 N N . ARG B 1 294 ? 5.082 -1.737 -23.953 1 54.09 294 ARG B N 1
ATOM 6406 C CA . ARG B 1 294 ? 3.967 -2.086 -23.078 1 54.09 294 ARG B CA 1
ATOM 6407 C C . ARG B 1 294 ? 3.818 -3.6 -22.953 1 54.09 294 ARG B C 1
ATOM 6409 O O . ARG B 1 294 ? 3.615 -4.121 -21.859 1 54.09 294 ARG B O 1
ATOM 6416 N N . PHE B 1 295 ? 3.889 -4.402 -24.203 1 53.28 295 PHE B N 1
ATOM 6417 C CA . PHE B 1 295 ? 3.688 -5.848 -24.203 1 53.28 295 PHE B CA 1
ATOM 6418 C C . PHE B 1 295 ? 4.824 -6.551 -23.469 1 53.28 295 PHE B C 1
ATOM 6420 O O . PHE B 1 295 ? 4.586 -7.391 -22.594 1 53.28 295 PHE B O 1
ATOM 6427 N N . GLY B 1 296 ? 6 -6.488 -24.078 1 58.34 296 GLY B N 1
ATOM 6428 C CA . GLY B 1 296 ? 7.176 -7.078 -23.453 1 58.34 296 GLY B CA 1
ATOM 6429 C C . GLY B 1 296 ? 7.332 -6.695 -22 1 58.34 296 GLY B C 1
ATOM 6430 O O . GLY B 1 296 ? 7.695 -7.527 -21.156 1 58.34 296 GLY B O 1
ATOM 6431 N N . ALA B 1 297 ? 6.613 -5.719 -21.812 1 79.06 297 ALA B N 1
ATOM 6432 C CA . ALA B 1 297 ? 6.758 -5.223 -20.453 1 79.06 297 ALA B CA 1
ATOM 6433 C C . ALA B 1 297 ? 5.73 -5.863 -19.516 1 79.06 297 ALA B C 1
ATOM 6435 O O . ALA B 1 297 ? 6.043 -6.191 -18.375 1 79.06 297 ALA B O 1
ATOM 6436 N N . CYS B 1 298 ? 4.621 -6.336 -20.188 1 87.75 298 CYS B N 1
ATOM 6437 C CA . CYS B 1 298 ? 3.562 -6.883 -19.359 1 87.75 298 CYS B CA 1
ATOM 6438 C C . CYS B 1 298 ? 3.914 -8.289 -18.875 1 87.75 298 CYS B C 1
ATOM 6440 O O . CYS B 1 298 ? 3.828 -8.578 -17.688 1 87.75 298 CYS B O 1
ATOM 6442 N N . ASN B 1 299 ? 4.352 -9.18 -19.812 1 92.38 299 ASN B N 1
ATOM 6443 C CA . ASN B 1 299 ? 4.738 -10.539 -19.438 1 92.38 299 ASN B CA 1
ATOM 6444 C C . ASN B 1 299 ? 5.949 -10.539 -18.516 1 92.38 299 ASN B C 1
ATOM 6446 O O . ASN B 1 299 ? 5.996 -11.312 -17.547 1 92.38 299 ASN B O 1
ATOM 6450 N N . HIS B 1 300 ? 6.852 -9.656 -18.797 1 92.88 300 HIS B N 1
ATOM 6451 C CA . HIS B 1 300 ? 8.094 -9.57 -18.047 1 92.88 300 HIS B CA 1
ATOM 6452 C C . HIS B 1 300 ? 7.844 -9.039 -16.641 1 92.88 300 HIS B C 1
ATOM 6454 O O . HIS B 1 300 ? 8.492 -9.469 -15.68 1 92.88 300 HIS B O 1
ATOM 6460 N N . GLN B 1 301 ? 6.859 -8.25 -16.484 1 93.31 301 GLN B N 1
ATOM 6461 C CA . GLN B 1 301 ? 6.488 -7.648 -15.211 1 93.31 301 GLN B CA 1
ATOM 6462 C C . GLN B 1 301 ? 5.652 -8.609 -14.367 1 93.31 301 GLN B C 1
ATOM 6464 O O . GLN B 1 301 ? 5.59 -8.477 -13.148 1 93.31 301 GLN B O 1
ATOM 6469 N N . ARG B 1 302 ? 5.062 -9.578 -15 1 96.44 302 ARG B N 1
ATOM 6470 C CA . ARG B 1 302 ? 4.082 -10.422 -14.328 1 96.44 302 ARG B CA 1
ATOM 6471 C C . ARG B 1 302 ? 4.73 -11.227 -13.203 1 96.44 302 ARG B C 1
ATOM 6473 O O . ARG B 1 302 ? 4.09 -11.516 -12.195 1 96.44 302 ARG B O 1
ATOM 6480 N N . SER B 1 303 ? 5.973 -11.539 -13.312 1 97.94 303 SER B N 1
ATOM 6481 C CA . SER B 1 303 ? 6.68 -12.234 -12.242 1 97.94 303 SER B CA 1
ATOM 6482 C C . SER B 1 303 ? 6.691 -11.406 -10.961 1 97.94 303 SER B C 1
ATOM 6484 O O . SER B 1 303 ? 6.609 -11.961 -9.859 1 97.94 303 SER B O 1
ATOM 6486 N N . LEU B 1 304 ? 6.801 -10.109 -11.086 1 97.31 304 LEU B N 1
ATOM 6487 C CA . LEU B 1 304 ? 6.738 -9.211 -9.938 1 97.31 304 LEU B CA 1
ATOM 6488 C C . LEU B 1 304 ? 5.355 -9.242 -9.297 1 97.31 304 LEU B C 1
ATOM 6490 O O . LEU B 1 304 ? 5.23 -9.32 -8.078 1 97.31 304 LEU B O 1
ATOM 6494 N N . ASP B 1 305 ? 4.371 -9.195 -10.203 1 97.12 305 ASP B N 1
ATOM 6495 C CA . ASP B 1 305 ? 3.002 -9.273 -9.703 1 97.12 305 ASP B CA 1
ATOM 6496 C C . ASP B 1 305 ? 2.791 -10.539 -8.883 1 97.12 305 ASP B C 1
ATOM 6498 O O . ASP B 1 305 ? 2.232 -10.492 -7.781 1 97.12 305 ASP B O 1
ATOM 6502 N N . PHE B 1 306 ? 3.264 -11.586 -9.422 1 98.38 306 PHE B N 1
ATOM 6503 C CA . PHE B 1 306 ? 3.111 -12.859 -8.719 1 98.38 306 PHE B CA 1
ATOM 6504 C C . PHE B 1 306 ? 3.811 -12.82 -7.367 1 98.38 306 PHE B C 1
ATOM 6506 O O . PHE B 1 306 ? 3.199 -13.109 -6.34 1 98.38 306 PHE B O 1
ATOM 6513 N N . MET B 1 307 ? 5.055 -12.422 -7.371 1 98.62 307 MET B N 1
ATOM 6514 C CA . MET B 1 307 ? 5.82 -12.383 -6.129 1 98.62 307 MET B CA 1
ATOM 6515 C C . MET B 1 307 ? 5.129 -11.5 -5.094 1 98.62 307 MET B C 1
ATOM 6517 O O . MET B 1 307 ? 4.914 -11.922 -3.957 1 98.62 307 MET B O 1
ATOM 6521 N N . ILE B 1 308 ? 4.73 -10.336 -5.488 1 98.38 308 ILE B N 1
ATOM 6522 C CA . ILE B 1 308 ? 4.133 -9.359 -4.586 1 98.38 308 ILE B CA 1
ATOM 6523 C C . ILE B 1 308 ? 2.824 -9.906 -4.023 1 98.38 308 ILE B C 1
ATOM 6525 O O . ILE B 1 308 ? 2.572 -9.812 -2.82 1 98.38 308 ILE B O 1
ATOM 6529 N N . HIS B 1 309 ? 2.014 -10.57 -4.836 1 98 309 HIS B N 1
ATOM 6530 C CA . HIS B 1 309 ? 0.675 -10.977 -4.418 1 98 309 HIS B CA 1
ATOM 6531 C C . HIS B 1 309 ? 0.72 -12.258 -3.596 1 98 309 HIS B C 1
ATOM 6533 O O . HIS B 1 309 ? -0.265 -12.617 -2.947 1 98 309 HIS B O 1
ATOM 6539 N N . THR B 1 310 ? 1.854 -12.938 -3.541 1 98 310 THR B N 1
ATOM 6540 C CA . THR B 1 310 ? 1.98 -14.109 -2.68 1 98 310 THR B CA 1
ATOM 6541 C C . THR B 1 310 ? 2.201 -13.695 -1.229 1 98 310 THR B C 1
ATOM 6543 O O . THR B 1 310 ? 2.092 -14.523 -0.319 1 98 310 THR B O 1
ATOM 6546 N N . ILE B 1 311 ? 2.477 -12.438 -0.957 1 98.19 311 ILE B N 1
ATOM 6547 C CA . ILE B 1 311 ? 2.912 -12.023 0.373 1 98.19 311 ILE B CA 1
ATOM 6548 C C . ILE B 1 311 ? 1.707 -11.945 1.309 1 98.19 311 ILE B C 1
ATOM 6550 O O . ILE B 1 311 ? 1.734 -12.5 2.41 1 98.19 311 ILE B O 1
ATOM 6554 N N . ASN B 1 312 ? 0.605 -11.297 0.746 1 97.75 312 ASN B N 1
ATOM 6555 C CA . ASN B 1 312 ? -0.489 -11.078 1.686 1 97.75 312 ASN B CA 1
ATOM 6556 C C . ASN B 1 312 ? -1.793 -11.688 1.183 1 97.75 312 ASN B C 1
ATOM 6558 O O . ASN B 1 312 ? -2.783 -11.742 1.914 1 97.75 312 ASN B O 1
ATOM 6562 N N . TYR B 1 313 ? -1.887 -12.148 -0.077 1 95.88 313 TYR B N 1
ATOM 6563 C CA . TYR B 1 313 ? -3.002 -12.969 -0.545 1 95.88 313 TYR B CA 1
ATOM 6564 C C . TYR B 1 313 ? -2.773 -14.438 -0.224 1 95.88 313 TYR B C 1
ATOM 6566 O O . TYR B 1 313 ? -2.152 -15.164 -1.007 1 95.88 313 TYR B O 1
ATOM 6574 N N . ARG B 1 314 ? -3.43 -14.906 0.857 1 92.19 314 ARG B N 1
ATOM 6575 C CA . ARG B 1 314 ? -2.969 -16.172 1.408 1 92.19 314 ARG B CA 1
ATOM 6576 C C . ARG B 1 314 ? -4.078 -17.219 1.376 1 92.19 314 ARG B C 1
ATOM 6578 O O . ARG B 1 314 ? -3.867 -18.375 1.762 1 92.19 314 ARG B O 1
ATOM 6585 N N . LYS B 1 315 ? -5.207 -16.875 0.885 1 91.88 315 LYS B N 1
ATOM 6586 C CA . LYS B 1 315 ? -6.34 -17.797 0.895 1 91.88 315 LYS B CA 1
ATOM 6587 C C . LYS B 1 315 ? -6.094 -18.984 -0.033 1 91.88 315 LYS B C 1
ATOM 6589 O O . LYS B 1 315 ? -6.359 -20.125 0.332 1 91.88 315 LYS B O 1
ATOM 6594 N N . VAL B 1 316 ? -5.586 -18.703 -1.192 1 94.81 316 VAL B N 1
ATOM 6595 C CA . VAL B 1 316 ? -5.301 -19.734 -2.182 1 94.81 316 VAL B CA 1
ATOM 6596 C C . VAL B 1 316 ? -3.805 -19.75 -2.488 1 94.81 316 VAL B C 1
ATOM 6598 O O . VAL B 1 316 ? -3.303 -18.906 -3.232 1 94.81 316 VAL B O 1
ATOM 6601 N N . PRO B 1 317 ? -3.084 -20.75 -1.978 1 95.81 317 PRO B N 1
ATOM 6602 C CA . PRO B 1 317 ? -1.667 -20.844 -2.332 1 95.81 317 PRO B CA 1
ATOM 6603 C C . PRO B 1 317 ? -1.449 -21.203 -3.803 1 95.81 317 PRO B C 1
ATOM 6605 O O . PRO B 1 317 ? -2.148 -22.062 -4.344 1 95.81 317 PRO B O 1
ATOM 6608 N N . PRO B 1 318 ? -0.57 -20.516 -4.457 1 98 318 PRO B N 1
ATOM 6609 C CA . PRO B 1 318 ? -0.218 -20.875 -5.828 1 98 318 PRO B CA 1
ATOM 6610 C C . PRO B 1 318 ? 0.784 -22.031 -5.891 1 98 318 PRO B C 1
ATOM 6612 O O . PRO B 1 318 ? 1.993 -21.797 -5.969 1 98 318 PRO B O 1
ATOM 6615 N N . VAL B 1 319 ? 0.265 -23.203 -5.965 1 97.69 319 VAL B N 1
ATOM 6616 C CA . VAL B 1 319 ? 1.111 -24.391 -5.93 1 97.69 319 VAL B CA 1
ATOM 6617 C C . VAL B 1 319 ? 1.465 -24.828 -7.352 1 97.69 319 VAL B C 1
ATOM 6619 O O . VAL B 1 319 ? 0.583 -24.969 -8.203 1 97.69 319 VAL B O 1
ATOM 6622 N N . GLY B 1 320 ? 2.766 -24.891 -7.594 1 97.94 320 GLY B N 1
ATOM 6623 C CA . GLY B 1 320 ? 3.242 -25.484 -8.828 1 97.94 320 GLY B CA 1
ATOM 6624 C C . GLY B 1 320 ? 3.533 -26.969 -8.703 1 97.94 320 GLY B C 1
ATOM 6625 O O . GLY B 1 320 ? 3.896 -27.438 -7.625 1 97.94 320 GLY B O 1
ATOM 6626 N N . TYR B 1 321 ? 3.371 -27.672 -9.805 1 97.44 321 TYR B N 1
ATOM 6627 C CA . TYR B 1 321 ? 3.631 -29.109 -9.836 1 97.44 321 TYR B CA 1
ATOM 6628 C C . TYR B 1 321 ? 4.711 -29.453 -10.859 1 97.44 321 TYR B C 1
ATOM 6630 O O . TYR B 1 321 ? 4.73 -28.891 -11.961 1 97.44 321 TYR B O 1
ATOM 6638 N N . GLU B 1 322 ? 5.559 -30.328 -10.414 1 96.5 322 GLU B N 1
ATOM 6639 C CA . GLU B 1 322 ? 6.586 -30.812 -11.328 1 96.5 322 GLU B CA 1
ATOM 6640 C C . GLU B 1 322 ? 5.973 -31.609 -12.477 1 96.5 322 GLU B C 1
ATOM 6642 O O . GLU B 1 322 ? 5.074 -32.406 -12.266 1 96.5 322 GLU B O 1
ATOM 6647 N N . CYS B 1 323 ? 6.312 -31.281 -13.641 1 96.44 323 CYS B N 1
ATOM 6648 C CA . CYS B 1 323 ? 5.836 -31.969 -14.836 1 96.44 323 CYS B CA 1
ATOM 6649 C C . CYS B 1 323 ? 6.895 -31.938 -15.93 1 96.44 323 CYS B C 1
ATOM 6651 O O . CYS B 1 323 ? 7.77 -31.078 -15.945 1 96.44 323 CYS B O 1
ATOM 6653 N N . THR B 1 324 ? 6.828 -32.906 -16.797 1 94.31 324 THR B N 1
ATOM 6654 C CA . THR B 1 324 ? 7.809 -33 -17.875 1 94.31 324 THR B CA 1
ATOM 6655 C C . THR B 1 324 ? 7.652 -31.844 -18.859 1 94.31 324 THR B C 1
ATOM 6657 O O . THR B 1 324 ? 8.641 -31.328 -19.375 1 94.31 324 THR B O 1
ATOM 6660 N N . ASN B 1 325 ? 6.387 -31.531 -19.078 1 95.5 325 ASN B N 1
ATOM 6661 C CA . ASN B 1 325 ? 6.113 -30.406 -19.969 1 95.5 325 ASN B CA 1
ATOM 6662 C C . ASN B 1 325 ? 4.738 -29.797 -19.703 1 95.5 325 ASN B C 1
ATOM 6664 O O . ASN B 1 325 ? 3.936 -30.375 -18.969 1 95.5 325 ASN B O 1
ATOM 6668 N N . TRP B 1 326 ? 4.578 -28.641 -20.281 1 96.81 326 TRP B N 1
ATOM 6669 C CA . TRP B 1 326 ? 3.363 -27.859 -20.078 1 96.81 326 TRP B CA 1
ATOM 6670 C C . TRP B 1 326 ? 2.139 -28.609 -20.594 1 96.81 326 TRP B C 1
ATOM 6672 O O . TRP B 1 326 ? 1.085 -28.594 -19.953 1 96.81 326 TRP B O 1
ATOM 6682 N N . LYS B 1 327 ? 2.242 -29.266 -21.75 1 95.75 327 LYS B N 1
ATOM 6683 C CA . LYS B 1 327 ? 1.126 -30 -22.344 1 95.75 327 LYS B CA 1
ATOM 6684 C C . LYS B 1 327 ? 0.631 -31.094 -21.391 1 95.75 327 LYS B C 1
ATOM 6686 O O . LYS B 1 327 ? -0.575 -31.234 -21.172 1 95.75 327 LYS B O 1
ATOM 6691 N N . ASP B 1 328 ? 1.595 -31.844 -20.828 1 96.31 328 ASP B N 1
ATOM 6692 C CA . ASP B 1 328 ? 1.228 -32.875 -19.875 1 96.31 328 ASP B CA 1
ATOM 6693 C C . ASP B 1 328 ? 0.537 -32.281 -18.656 1 96.31 328 ASP B C 1
ATOM 6695 O O . ASP B 1 328 ? -0.396 -32.875 -18.109 1 96.31 328 ASP B O 1
ATOM 6699 N N . PHE B 1 329 ? 0.99 -31.25 -18.203 1 97.62 329 PHE B N 1
ATOM 6700 C CA . PHE B 1 329 ? 0.359 -30.562 -17.078 1 97.62 329 PHE B CA 1
ATOM 6701 C C . PHE B 1 329 ? -1.083 -30.188 -17.406 1 97.62 329 PHE B C 1
ATOM 6703 O O . PHE B 1 329 ? -1.993 -30.469 -16.625 1 97.62 329 PHE B O 1
ATOM 6710 N N . LEU B 1 330 ? -1.302 -29.594 -18.625 1 96.25 330 LEU B N 1
ATOM 6711 C CA . LEU B 1 330 ? -2.639 -29.188 -19.047 1 96.25 330 LEU B CA 1
ATOM 6712 C C . LEU B 1 330 ? -3.559 -30.391 -19.172 1 96.25 330 LEU B C 1
ATOM 6714 O O . LEU B 1 330 ? -4.77 -30.281 -18.969 1 96.25 330 LEU B O 1
ATOM 6718 N N . ASP B 1 331 ? -2.941 -31.516 -19.453 1 94.69 331 ASP B N 1
ATOM 6719 C CA . ASP B 1 331 ? -3.715 -32.75 -19.625 1 94.69 331 ASP B CA 1
ATOM 6720 C C . ASP B 1 331 ? -4.074 -33.375 -18.281 1 94.69 331 ASP B C 1
ATOM 6722 O O . ASP B 1 331 ? -4.75 -34.406 -18.234 1 94.69 331 ASP B O 1
ATOM 6726 N N . GLY B 1 332 ? -3.582 -32.781 -17.219 1 95.94 332 GLY B N 1
ATOM 6727 C CA . GLY B 1 332 ? -3.918 -33.281 -15.891 1 95.94 332 GLY B CA 1
ATOM 6728 C C . GLY B 1 332 ? -3.074 -34.469 -15.461 1 95.94 332 GLY B C 1
ATOM 6729 O O . GLY B 1 332 ? -3.477 -35.219 -14.578 1 95.94 332 GLY B O 1
ATOM 6730 N N . LYS B 1 333 ? -1.916 -34.562 -16.031 1 95.56 333 LYS B N 1
ATOM 6731 C CA . LYS B 1 333 ? -1.102 -35.75 -15.766 1 95.56 333 LYS B CA 1
ATOM 6732 C C . LYS B 1 333 ? -0.156 -35.531 -14.594 1 95.56 333 LYS B C 1
ATOM 6734 O O . LYS B 1 333 ? 0.505 -36.469 -14.125 1 95.56 333 LYS B O 1
ATOM 6739 N N . CYS B 1 334 ? -0.094 -34.344 -14.125 1 95.69 334 CYS B N 1
ATOM 6740 C CA . CYS B 1 334 ? 0.867 -33.969 -13.086 1 95.69 334 CYS B CA 1
ATOM 6741 C C . CYS B 1 334 ? 0.161 -33.375 -11.867 1 95.69 334 CYS B C 1
ATOM 6743 O O . CYS B 1 334 ? 0.042 -32.156 -11.734 1 95.69 334 CYS B O 1
ATOM 6745 N N . ALA B 1 335 ? -0.343 -34.219 -10.992 1 93 335 ALA B N 1
ATOM 6746 C CA . ALA B 1 335 ? -1.072 -33.719 -9.828 1 93 335 ALA B CA 1
ATOM 6747 C C . ALA B 1 335 ? -0.547 -34.344 -8.539 1 93 335 ALA B C 1
ATOM 6749 O O . ALA B 1 335 ? -1.021 -34.031 -7.445 1 93 335 ALA B O 1
ATOM 6750 N N . ASP B 1 336 ? 0.371 -35.188 -8.688 1 90.56 336 ASP B N 1
ATOM 6751 C CA . ASP B 1 336 ? 0.931 -35.875 -7.52 1 90.56 336 ASP B CA 1
ATOM 6752 C C . ASP B 1 336 ? 2.096 -35.094 -6.93 1 90.56 336 ASP B C 1
ATOM 6754 O O . ASP B 1 336 ? 3.141 -34.938 -7.566 1 90.56 336 ASP B O 1
ATOM 6758 N N . CYS B 1 337 ? 1.923 -34.625 -5.703 1 91.75 337 CYS B N 1
ATOM 6759 C CA . CYS B 1 337 ? 2.953 -33.844 -5.027 1 91.75 337 CYS B CA 1
ATOM 6760 C C . CYS B 1 337 ? 3.994 -34.75 -4.387 1 91.75 337 CYS B C 1
ATOM 6762 O O . CYS B 1 337 ? 5.07 -34.312 -3.994 1 91.75 337 CYS B O 1
ATOM 6764 N N . GLY B 1 338 ? 3.744 -35.969 -4.379 1 87.44 338 GLY B N 1
ATOM 6765 C CA . GLY B 1 338 ? 4.605 -36.906 -3.684 1 87.44 338 GLY B CA 1
ATOM 6766 C C . GLY B 1 338 ? 4.352 -36.969 -2.188 1 87.44 338 GLY B C 1
ATOM 6767 O O . GLY B 1 338 ? 3.789 -36.031 -1.62 1 87.44 338 GLY B O 1
ATOM 6768 N N . LYS B 1 339 ? 4.73 -38 -1.495 1 82.44 339 LYS B N 1
ATOM 6769 C CA . LYS B 1 339 ? 4.512 -38.156 -0.06 1 82.44 339 LYS B CA 1
ATOM 6770 C C . LYS B 1 339 ? 5.293 -37.125 0.733 1 82.44 339 LYS B C 1
ATOM 6772 O O . LYS B 1 339 ? 4.84 -36.656 1.783 1 82.44 339 LYS B O 1
ATOM 6777 N N . ASP B 1 340 ? 6.391 -36.719 0.169 1 84.62 340 ASP B N 1
ATOM 6778 C CA . ASP B 1 340 ? 7.254 -35.781 0.882 1 84.62 340 ASP B CA 1
ATOM 6779 C C . ASP B 1 340 ? 7.18 -34.375 0.261 1 84.62 340 ASP B C 1
ATOM 6781 O O . ASP B 1 340 ? 8.055 -33.562 0.5 1 84.62 340 ASP B O 1
ATOM 6785 N N . ALA B 1 341 ? 6.199 -34.094 -0.584 1 87.69 341 ALA B N 1
ATOM 6786 C CA . ALA B 1 341 ? 6.016 -32.844 -1.266 1 87.69 341 ALA B CA 1
ATOM 6787 C C . ALA B 1 341 ? 7.219 -32.5 -2.15 1 87.69 341 ALA B C 1
ATOM 6789 O O . ALA B 1 341 ? 7.598 -31.344 -2.287 1 87.69 341 ALA B O 1
ATOM 6790 N N . SER B 1 342 ? 7.828 -33.562 -2.707 1 90.06 342 SER B N 1
ATOM 6791 C CA . SER B 1 342 ? 9.023 -33.375 -3.525 1 90.06 342 SER B CA 1
ATOM 6792 C C . SER B 1 342 ? 8.656 -32.969 -4.945 1 90.06 342 SER B C 1
ATOM 6794 O O . SER B 1 342 ? 9.523 -32.531 -5.711 1 90.06 342 SER B O 1
ATOM 6796 N N . ARG B 1 343 ? 7.355 -33.062 -5.242 1 93.88 343 ARG B N 1
ATOM 6797 C CA . ARG B 1 343 ? 6.98 -32.812 -6.633 1 93.88 343 ARG B CA 1
ATOM 6798 C C . ARG B 1 343 ? 6.039 -31.625 -6.754 1 93.88 343 ARG B C 1
ATOM 6800 O O . ARG B 1 343 ? 5.375 -31.453 -7.777 1 93.88 343 ARG B O 1
ATOM 6807 N N . CYS B 1 344 ? 5.891 -30.859 -5.742 1 95.81 344 CYS B N 1
ATOM 6808 C CA . CYS B 1 344 ? 5.125 -29.609 -5.777 1 95.81 344 CYS B CA 1
ATOM 6809 C C . CYS B 1 344 ? 5.711 -28.578 -4.824 1 95.81 344 CYS B C 1
ATOM 6811 O O . CYS B 1 344 ? 6.492 -28.922 -3.934 1 95.81 344 CYS B O 1
ATOM 6813 N N . ALA B 1 345 ? 5.469 -27.328 -5.105 1 96.5 345 ALA B N 1
ATOM 6814 C CA . ALA B 1 345 ? 5.988 -26.219 -4.293 1 96.5 345 ALA B CA 1
ATOM 6815 C C . ALA B 1 345 ? 5.098 -24.984 -4.41 1 96.5 345 ALA B C 1
ATOM 6817 O O . ALA B 1 345 ? 4.465 -24.766 -5.445 1 96.5 345 ALA B O 1
ATOM 6818 N N . ILE B 1 346 ? 5.055 -24.219 -3.334 1 97.5 346 ILE B N 1
ATOM 6819 C CA . ILE B 1 346 ? 4.293 -22.969 -3.357 1 97.5 346 ILE B CA 1
ATOM 6820 C C . ILE B 1 346 ? 5.145 -21.859 -3.969 1 97.5 346 ILE B C 1
ATOM 6822 O O . ILE B 1 346 ? 6.266 -21.609 -3.52 1 97.5 346 ILE B O 1
ATOM 6826 N N . MET B 1 347 ? 4.688 -21.203 -4.965 1 98.38 347 MET B N 1
ATOM 6827 C CA . MET B 1 347 ? 5.41 -20.125 -5.637 1 98.38 347 MET B CA 1
ATOM 6828 C C . MET B 1 347 ? 5.449 -18.875 -4.766 1 98.38 347 MET B C 1
ATOM 6830 O O . MET B 1 347 ? 4.469 -18.547 -4.098 1 98.38 347 MET B O 1
ATOM 6834 N N . GLY B 1 348 ? 6.562 -18.156 -4.777 1 97.81 348 GLY B N 1
ATOM 6835 C CA . GLY B 1 348 ? 6.625 -16.844 -4.145 1 97.81 348 GLY B CA 1
ATOM 6836 C C . GLY B 1 348 ? 7.242 -16.891 -2.756 1 97.81 348 GLY B C 1
ATOM 6837 O O . GLY B 1 348 ? 8.273 -17.516 -2.549 1 97.81 348 GLY B O 1
ATOM 6838 N N . VAL B 1 349 ? 6.633 -16.219 -1.802 1 97.44 349 VAL B N 1
ATOM 6839 C CA . VAL B 1 349 ? 7.223 -15.969 -0.491 1 97.44 349 VAL B CA 1
ATOM 6840 C C . VAL B 1 349 ? 7.363 -17.281 0.272 1 97.44 349 VAL B C 1
ATOM 6842 O O . VAL B 1 349 ? 8.289 -17.453 1.07 1 97.44 349 VAL B O 1
ATOM 6845 N N . A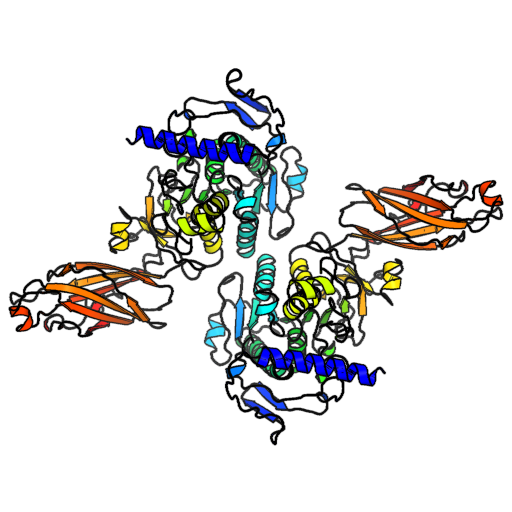RG B 1 350 ? 6.59 -18.297 -0.032 1 96.44 350 ARG B N 1
ATOM 6846 C CA . ARG B 1 350 ? 6.625 -19.562 0.696 1 96.44 350 ARG B CA 1
ATOM 6847 C C . ARG B 1 350 ? 7.402 -20.625 -0.081 1 96.44 350 ARG B C 1
ATOM 6849 O O . ARG B 1 350 ? 7.352 -21.797 0.253 1 96.44 350 ARG B O 1
ATOM 6856 N N . ALA B 1 351 ? 8.078 -20.203 -1.086 1 96.94 351 ALA B N 1
ATOM 6857 C CA . ALA B 1 351 ? 8.82 -21.172 -1.896 1 96.94 351 ALA B CA 1
ATOM 6858 C C . ALA B 1 351 ? 9.883 -21.891 -1.065 1 96.94 351 ALA B C 1
ATOM 6860 O O . ALA B 1 351 ? 10.203 -23.047 -1.331 1 96.94 351 ALA B O 1
ATOM 6861 N N . ASP B 1 352 ? 10.375 -21.266 -0.054 1 92.69 352 ASP B N 1
ATOM 6862 C CA . ASP B 1 352 ? 11.477 -21.828 0.724 1 92.69 352 ASP B CA 1
ATOM 6863 C C . ASP B 1 352 ? 10.984 -22.938 1.659 1 92.69 352 ASP B C 1
ATOM 6865 O O . ASP B 1 352 ? 11.781 -23.562 2.354 1 92.69 352 ASP B O 1
ATOM 6869 N N . GLU B 1 353 ? 9.68 -23.188 1.626 1 92.56 353 GLU B N 1
ATOM 6870 C CA . GLU B 1 353 ? 9.164 -24.391 2.295 1 92.56 353 GLU B CA 1
ATOM 6871 C C . GLU B 1 353 ? 9.539 -25.656 1.534 1 92.56 353 GLU B C 1
ATOM 6873 O O . GLU B 1 353 ? 9.469 -26.75 2.08 1 92.56 353 GLU B O 1
ATOM 6878 N N . TYR B 1 354 ? 9.898 -25.438 0.242 1 90.69 354 TYR B N 1
ATOM 6879 C CA . TYR B 1 354 ? 10.414 -26.547 -0.562 1 90.69 354 TYR B CA 1
ATOM 6880 C C . TYR B 1 354 ? 11.867 -26.844 -0.214 1 90.69 354 TYR B C 1
ATOM 6882 O O . TYR B 1 354 ? 12.781 -26.5 -0.97 1 90.69 354 TYR B O 1
ATOM 6890 N N . LYS B 1 355 ? 12.172 -27.5 0.802 1 82.06 355 LYS B N 1
ATOM 6891 C CA . LYS B 1 355 ? 13.508 -27.578 1.396 1 82.06 355 LYS B CA 1
ATOM 6892 C C . LYS B 1 355 ? 14.219 -28.859 0.99 1 82.06 355 LYS B C 1
ATOM 6894 O O . LYS B 1 355 ? 15.422 -29 1.198 1 82.06 355 LYS B O 1
ATOM 6899 N N . GLN B 1 356 ? 13.484 -29.703 0.371 1 82.5 356 GLN B N 1
ATOM 6900 C CA . GLN B 1 356 ? 14.023 -31.047 0.127 1 82.5 356 GLN B CA 1
ATOM 6901 C C . GLN B 1 356 ? 15.234 -30.984 -0.802 1 82.5 356 GLN B C 1
ATOM 6903 O O . GLN B 1 356 ? 16.156 -31.797 -0.691 1 82.5 356 GLN B O 1
ATOM 6908 N N . PHE B 1 357 ? 15.219 -29.906 -1.634 1 79.75 357 PHE B N 1
ATOM 6909 C CA . PHE B 1 357 ? 16.281 -29.906 -2.625 1 79.75 357 PHE B CA 1
ATOM 6910 C C . PHE B 1 357 ? 17.188 -28.688 -2.459 1 79.75 357 PHE B C 1
ATOM 6912 O O . PHE B 1 357 ? 17.844 -28.266 -3.41 1 79.75 357 PHE B O 1
ATOM 6919 N N . ARG B 1 358 ? 17.141 -28.297 -1.296 1 85.88 358 ARG B N 1
ATOM 6920 C CA . ARG B 1 358 ? 18.094 -27.234 -0.963 1 85.88 358 ARG B CA 1
ATOM 6921 C C . ARG B 1 358 ? 19.531 -27.719 -1.138 1 85.88 358 ARG B C 1
ATOM 6923 O O . ARG B 1 358 ? 19.859 -28.844 -0.784 1 85.88 358 ARG B O 1
ATOM 6930 N N . ASN B 1 359 ? 20.375 -26.938 -1.707 1 82.06 359 ASN B N 1
ATOM 6931 C CA . ASN B 1 359 ? 21.797 -27.203 -1.906 1 82.06 359 ASN B CA 1
ATOM 6932 C C . ASN B 1 359 ? 22.016 -28.391 -2.842 1 82.06 359 ASN B C 1
ATOM 6934 O O . ASN B 1 359 ? 23.047 -29.047 -2.77 1 82.06 359 ASN B O 1
ATOM 6938 N N . SER B 1 360 ? 20.969 -28.672 -3.637 1 80.69 360 SER B N 1
ATOM 6939 C CA . SER B 1 360 ? 21.094 -29.734 -4.621 1 80.69 360 SER B CA 1
ATOM 6940 C C . SER B 1 360 ? 21.438 -29.188 -6 1 80.69 360 SER B C 1
ATOM 6942 O O . SER B 1 360 ? 21.312 -27.984 -6.242 1 80.69 360 SER B O 1
ATOM 6944 N N . SER B 1 361 ? 22 -30.016 -6.828 1 79.44 361 SER B N 1
ATOM 6945 C CA . SER B 1 361 ? 22.281 -29.625 -8.203 1 79.44 361 SER B CA 1
ATOM 6946 C C . SER B 1 361 ? 21.094 -29.891 -9.117 1 79.44 361 SER B C 1
ATOM 6948 O O . SER B 1 361 ? 21.094 -29.5 -10.281 1 79.44 361 SER B O 1
ATOM 6950 N N . VAL B 1 362 ? 20.125 -30.5 -8.539 1 82.69 362 VAL B N 1
ATOM 6951 C CA . VAL B 1 362 ? 18.953 -30.891 -9.336 1 82.69 362 VAL B CA 1
ATOM 6952 C C . VAL B 1 362 ? 18 -29.703 -9.445 1 82.69 362 VAL B C 1
ATOM 6954 O O . VAL B 1 362 ? 17.719 -29.031 -8.453 1 82.69 362 VAL B O 1
ATOM 6957 N N . THR B 1 363 ? 17.625 -29.438 -10.648 1 89.69 363 THR B N 1
ATOM 6958 C CA . THR B 1 363 ? 16.641 -28.391 -10.914 1 89.69 363 THR B CA 1
ATOM 6959 C C . THR B 1 363 ? 15.258 -28.984 -11.141 1 89.69 363 THR B C 1
ATOM 6961 O O . THR B 1 363 ? 15.117 -30.016 -11.789 1 89.69 363 THR B O 1
ATOM 6964 N N . HIS B 1 364 ? 14.305 -28.359 -10.523 1 93.81 364 HIS B N 1
ATOM 6965 C CA . HIS B 1 364 ? 12.93 -28.828 -10.656 1 93.81 364 HIS B CA 1
ATOM 6966 C C . HIS B 1 364 ? 12.055 -27.75 -11.305 1 93.81 364 HIS B C 1
ATOM 6968 O O . HIS B 1 364 ? 12.008 -26.609 -10.836 1 93.81 364 HIS B O 1
ATOM 6974 N N . ASN B 1 365 ? 11.383 -28.172 -12.367 1 96.19 365 ASN B N 1
ATOM 6975 C CA . ASN B 1 365 ? 10.461 -27.266 -13.055 1 96.19 365 ASN B CA 1
ATOM 6976 C C . ASN B 1 365 ? 9.016 -27.516 -12.641 1 96.19 365 ASN B C 1
ATOM 6978 O O . ASN B 1 365 ? 8.547 -28.656 -12.68 1 96.19 365 ASN B O 1
ATOM 6982 N N . MET B 1 366 ? 8.375 -26.453 -12.242 1 96.88 366 MET B N 1
ATOM 6983 C CA . MET B 1 366 ? 6.996 -26.547 -11.758 1 96.88 366 MET B CA 1
ATOM 6984 C C . MET B 1 366 ? 6.059 -25.688 -12.594 1 96.88 366 MET B C 1
ATOM 6986 O O . MET B 1 366 ? 6.422 -24.578 -13 1 96.88 366 MET B O 1
ATOM 6990 N N . TYR B 1 367 ? 4.852 -26.25 -12.844 1 98.38 367 TYR B N 1
ATOM 6991 C CA . TYR B 1 367 ? 3.865 -25.547 -13.656 1 98.38 367 TYR B CA 1
ATOM 6992 C C . TYR B 1 367 ? 2.602 -25.266 -12.859 1 98.38 367 TYR B C 1
ATOM 6994 O O . TYR B 1 367 ? 2.229 -26.031 -11.969 1 98.38 367 TYR B O 1
ATOM 7002 N N . LEU B 1 368 ? 1.993 -24.156 -13.102 1 98.56 368 LEU B N 1
ATOM 7003 C CA . LEU B 1 368 ? 0.669 -23.781 -12.617 1 98.56 368 LEU B CA 1
ATOM 7004 C C . LEU B 1 368 ? -0.007 -22.797 -13.578 1 98.56 368 LEU B C 1
ATOM 7006 O O . LEU B 1 368 ? 0.661 -22.172 -14.406 1 98.56 368 LEU B O 1
ATOM 7010 N N . GLN B 1 369 ? -1.302 -22.75 -13.477 1 98.38 369 GLN B N 1
ATOM 7011 C CA . GLN B 1 369 ? -2.053 -21.734 -14.211 1 98.38 369 GLN B CA 1
ATOM 7012 C C . GLN B 1 369 ? -2.438 -20.578 -13.312 1 98.38 369 GLN B C 1
ATOM 7014 O O . GLN B 1 369 ? -2.674 -20.75 -12.117 1 98.38 369 GLN B O 1
ATOM 7019 N N . THR B 1 370 ? -2.459 -19.406 -13.867 1 98.31 370 THR B N 1
ATOM 7020 C CA . THR B 1 370 ? -2.926 -18.203 -13.188 1 98.31 370 THR B CA 1
ATOM 7021 C C . THR B 1 370 ? -3.939 -17.453 -14.055 1 98.31 370 THR B C 1
ATOM 7023 O O . THR B 1 370 ? -3.99 -17.656 -15.266 1 98.31 370 THR B O 1
ATOM 7026 N N . SER B 1 371 ? -4.758 -16.656 -13.453 1 97.31 371 SER B N 1
ATOM 7027 C CA . SER B 1 371 ? -5.695 -15.805 -14.172 1 97.31 371 SER B CA 1
ATOM 7028 C C . SER B 1 371 ? -5.051 -14.469 -14.539 1 97.31 371 SER B C 1
ATOM 7030 O O . SER B 1 371 ? -3.857 -14.266 -14.312 1 97.31 371 SER B O 1
ATOM 7032 N N . GLY B 1 372 ? -5.812 -13.672 -15.188 1 95.31 372 GLY B N 1
ATOM 7033 C CA . GLY B 1 372 ? -5.332 -12.352 -15.562 1 95.31 372 GLY B CA 1
ATOM 7034 C C . GLY B 1 372 ? -5.754 -11.266 -14.602 1 95.31 372 GLY B C 1
ATOM 7035 O O . GLY B 1 372 ? -5.41 -10.094 -14.789 1 95.31 372 GLY B O 1
ATOM 7036 N N . LYS B 1 373 ? -6.406 -11.672 -13.594 1 94.19 373 LYS B N 1
ATOM 7037 C CA . LYS B 1 373 ? -6.914 -10.711 -12.617 1 94.19 373 LYS B CA 1
ATOM 7038 C C . LYS B 1 373 ? -6.289 -10.938 -11.242 1 94.19 373 LYS B C 1
ATOM 7040 O O . LYS B 1 373 ? -6.117 -12.078 -10.812 1 94.19 373 LYS B O 1
ATOM 7045 N N . LYS B 1 374 ? -5.926 -9.906 -10.555 1 92.88 374 LYS B N 1
ATOM 7046 C CA . LYS B 1 374 ? -5.375 -9.984 -9.203 1 92.88 374 LYS B CA 1
ATOM 7047 C C . LYS B 1 374 ? -6.32 -10.734 -8.273 1 92.88 374 LYS B C 1
ATOM 7049 O O . LYS B 1 374 ? -7.539 -10.57 -8.352 1 92.88 374 LYS B O 1
ATOM 7054 N N . PRO B 1 375 ? -5.855 -11.617 -7.43 1 94.56 375 PRO B N 1
ATOM 7055 C CA . PRO B 1 375 ? -4.441 -11.906 -7.156 1 94.56 375 PRO B CA 1
ATOM 7056 C C . PRO B 1 375 ? -3.867 -12.977 -8.07 1 94.56 375 PRO B C 1
ATOM 7058 O O . PRO B 1 375 ? -2.777 -13.492 -7.816 1 94.56 375 PRO B O 1
ATOM 7061 N N . PHE B 1 376 ? -4.602 -13.422 -9.031 1 97.5 376 PHE B N 1
ATOM 7062 C CA . PHE B 1 376 ? -4.152 -14.258 -10.141 1 97.5 376 PHE B CA 1
ATOM 7063 C C . PHE B 1 376 ? -4.316 -15.742 -9.797 1 97.5 376 PHE B C 1
ATOM 7065 O O . PHE B 1 376 ? -4.105 -16.609 -10.656 1 97.5 376 PHE B O 1
ATOM 7072 N N . TRP B 1 377 ? -4.664 -16.062 -8.57 1 97.69 377 TRP B N 1
ATOM 7073 C CA . TRP B 1 377 ? -4.637 -17.453 -8.141 1 97.69 377 TRP B CA 1
ATOM 7074 C C . TRP B 1 377 ? -5.902 -18.188 -8.586 1 97.69 377 TRP B C 1
ATOM 7076 O O . TRP B 1 377 ? -7 -17.625 -8.531 1 97.69 377 TRP B O 1
ATOM 7086 N N . LEU B 1 378 ? -5.734 -19.391 -9.008 1 97.88 378 LEU B N 1
ATOM 7087 C CA . LEU B 1 378 ? -6.816 -20.281 -9.391 1 97.88 378 LEU B CA 1
ATOM 7088 C C . LEU B 1 378 ? -6.863 -21.5 -8.477 1 97.88 378 LEU B C 1
ATOM 7090 O O . LEU B 1 378 ? -5.832 -21.938 -7.949 1 97.88 378 LEU B O 1
ATOM 7094 N N . TYR B 1 379 ? -8.086 -21.984 -8.328 1 96.81 379 TYR B N 1
ATOM 7095 C CA . TYR B 1 379 ? -8.234 -23.344 -7.793 1 96.81 379 TYR B CA 1
ATOM 7096 C C . TYR B 1 379 ? -7.949 -24.391 -8.859 1 96.81 379 TYR B C 1
ATOM 7098 O O . TYR B 1 379 ? -8.461 -24.297 -9.977 1 96.81 379 TYR B O 1
ATOM 7106 N N . HIS B 1 380 ? -7.074 -25.312 -8.492 1 96.69 380 HIS B N 1
ATOM 7107 C CA . HIS B 1 380 ? -6.719 -26.406 -9.398 1 96.69 380 HIS B CA 1
ATOM 7108 C C . HIS B 1 380 ? -7.281 -27.734 -8.898 1 96.69 380 HIS B C 1
ATOM 7110 O O . HIS B 1 380 ? -7.254 -28.016 -7.703 1 96.69 380 HIS B O 1
ATOM 7116 N N . TYR B 1 381 ? -7.824 -28.5 -9.852 1 95.44 381 TYR B N 1
ATOM 7117 C CA . TYR B 1 381 ? -8.273 -29.859 -9.57 1 95.44 381 TYR B CA 1
ATOM 7118 C C . TYR B 1 381 ? -7.781 -30.828 -10.641 1 95.44 381 TYR B C 1
ATOM 7120 O O . TYR B 1 381 ? -7.836 -30.531 -11.836 1 95.44 381 TYR B O 1
ATOM 7128 N N . GLN B 1 382 ? -7.297 -31.953 -10.195 1 95.5 382 GLN B N 1
ATOM 7129 C CA . GLN B 1 382 ? -7.168 -33.062 -11.117 1 95.5 382 GLN B CA 1
ATOM 7130 C C . GLN B 1 382 ? -8.43 -33.938 -11.125 1 95.5 382 GLN B C 1
ATOM 7132 O O . GLN B 1 382 ? -8.883 -34.375 -10.07 1 95.5 382 GLN B O 1
ATOM 7137 N N . VAL B 1 383 ? -8.984 -34.125 -12.273 1 95.88 383 VAL B N 1
ATOM 7138 C CA . VAL B 1 383 ? -10.141 -35 -12.453 1 95.88 383 VAL B CA 1
ATOM 7139 C C . VAL B 1 383 ? -9.727 -36.25 -13.227 1 95.88 383 VAL B C 1
ATOM 7141 O O . VAL B 1 383 ? -9.203 -36.156 -14.336 1 95.88 383 VAL B O 1
ATOM 7144 N N . THR B 1 384 ? -9.906 -37.344 -12.617 1 95.31 384 THR B N 1
ATOM 7145 C CA . THR B 1 384 ? -9.625 -38.625 -13.266 1 95.31 384 THR B CA 1
ATOM 7146 C C . THR B 1 384 ? -10.906 -39.406 -13.508 1 95.31 384 THR B C 1
ATOM 7148 O O . THR B 1 384 ? -11.695 -39.625 -12.586 1 95.31 384 THR B O 1
ATOM 7151 N N . VAL B 1 385 ? -11.125 -39.844 -14.742 1 95.88 385 VAL B N 1
ATOM 7152 C CA . VAL B 1 385 ? -12.273 -40.688 -15.117 1 95.88 385 VAL B CA 1
ATOM 7153 C C . VAL B 1 385 ? -11.82 -42.094 -15.445 1 95.88 385 VAL B C 1
ATOM 7155 O O . VAL B 1 385 ? -11.086 -42.312 -16.422 1 95.88 385 VAL B O 1
ATOM 7158 N N . LYS B 1 386 ? -12.242 -42.969 -14.633 1 95.94 386 LYS B N 1
ATOM 7159 C CA . LYS B 1 386 ? -12.023 -44.375 -14.906 1 95.94 386 LYS B CA 1
ATOM 7160 C C . LYS B 1 386 ? -13.258 -45.031 -15.547 1 95.94 386 LYS B C 1
ATOM 7162 O O . LYS B 1 386 ? -14.344 -45 -14.961 1 95.94 386 LYS B O 1
ATOM 7167 N N . LEU B 1 387 ? -13.062 -45.531 -16.719 1 95.38 387 LEU B N 1
ATOM 7168 C CA . LEU B 1 387 ? -14.172 -46.188 -17.391 1 95.38 387 LEU B CA 1
ATOM 7169 C C . LEU B 1 387 ? -14.281 -47.625 -16.969 1 95.38 387 LEU B C 1
ATOM 7171 O O . LEU B 1 387 ? -13.273 -48.312 -16.703 1 95.38 387 LEU B O 1
ATOM 7175 N N . PHE B 1 388 ? -15.508 -48.031 -16.922 1 94.19 388 PHE B N 1
ATOM 7176 C CA . PHE B 1 388 ? -15.844 -49.406 -16.562 1 94.19 388 PHE B CA 1
ATOM 7177 C C . PHE B 1 388 ? -15.766 -50.312 -17.781 1 94.19 388 PHE B C 1
ATOM 7179 O O . PHE B 1 388 ? -16.188 -49.938 -18.875 1 94.19 388 PHE B O 1
ATOM 7186 N N . LYS B 1 389 ? -15.172 -51.5 -17.594 1 91.19 389 LYS B N 1
ATOM 7187 C CA . LYS B 1 389 ? -15.18 -52.469 -18.672 1 91.19 389 LYS B CA 1
ATOM 7188 C C . LYS B 1 389 ? -16.359 -53.438 -18.516 1 91.19 389 LYS B C 1
ATOM 7190 O O . LYS B 1 389 ? -16.312 -54.344 -17.688 1 91.19 389 LYS B O 1
ATOM 7195 N N . PRO B 1 390 ? -17.359 -53.188 -19.297 1 86.06 390 PRO B N 1
ATOM 7196 C CA . PRO B 1 390 ? -18.484 -54.094 -19.172 1 86.06 390 PRO B CA 1
ATOM 7197 C C . PRO B 1 390 ? -18.172 -55.5 -19.703 1 86.06 390 PRO B C 1
ATOM 7199 O O . PRO B 1 390 ? -17.234 -55.688 -20.484 1 86.06 390 PRO B O 1
ATOM 7202 N N . ARG B 1 391 ? -18.844 -56.594 -19.203 1 78.38 391 ARG B N 1
ATOM 7203 C CA . ARG B 1 391 ? -18.656 -57.969 -19.594 1 78.38 391 ARG B CA 1
ATOM 7204 C C . ARG B 1 391 ? -19 -58.188 -21.062 1 78.38 391 ARG B C 1
ATOM 7206 O O . ARG B 1 391 ? -18.344 -58.969 -21.75 1 78.38 391 ARG B O 1
ATOM 7213 N N . THR B 1 392 ? -20.094 -57.562 -21.422 1 67.5 392 THR B N 1
ATOM 7214 C CA . THR B 1 392 ? -20.484 -57.75 -22.812 1 67.5 392 THR B CA 1
ATOM 7215 C C . THR B 1 392 ? -19.703 -56.781 -23.719 1 67.5 392 THR B C 1
ATOM 7217 O O . THR B 1 392 ? -19.266 -55.719 -23.266 1 67.5 392 THR B O 1
ATOM 7220 N N . SER B 1 393 ? -19.219 -57.281 -24.922 1 59.12 393 SER B N 1
ATOM 7221 C CA . SER B 1 393 ? -18.359 -56.594 -25.891 1 59.12 393 SER B CA 1
ATOM 7222 C C . SER B 1 393 ? -18.875 -55.219 -26.234 1 59.12 393 SER B C 1
ATOM 7224 O O . SER B 1 393 ? -19.875 -55.094 -26.953 1 59.12 393 SER B O 1
ATOM 7226 N N . TYR B 1 394 ? -18.797 -54.375 -25.25 1 63.41 394 TYR B N 1
ATOM 7227 C CA . TYR B 1 394 ? -19.141 -53.031 -25.703 1 63.41 394 TYR B CA 1
ATOM 7228 C C . TYR B 1 394 ? -17.953 -52.344 -26.375 1 63.41 394 TYR B C 1
ATOM 7230 O O . TYR B 1 394 ? -16.812 -52.531 -25.938 1 63.41 394 TYR B O 1
ATOM 7238 N N . LYS B 1 395 ? -18.219 -51.75 -27.594 1 65.94 395 LYS B N 1
ATOM 7239 C CA . LYS B 1 395 ? -17.25 -51.062 -28.438 1 65.94 395 LYS B CA 1
ATOM 7240 C C . LYS B 1 395 ? -16.797 -49.75 -27.781 1 65.94 395 LYS B C 1
ATOM 7242 O O . LYS B 1 395 ? -17.562 -49.125 -27.062 1 65.94 395 LYS B O 1
ATOM 7247 N N . ASP B 1 396 ? -15.562 -49.531 -27.859 1 77.94 396 ASP B N 1
ATOM 7248 C CA . ASP B 1 396 ? -14.984 -48.219 -27.578 1 77.94 396 ASP B CA 1
ATOM 7249 C C . ASP B 1 396 ? -15.727 -47.125 -28.344 1 77.94 396 ASP B C 1
ATOM 7251 O O . ASP B 1 396 ? -16.297 -47.375 -29.406 1 77.94 396 ASP B O 1
ATOM 7255 N N . VAL B 1 397 ? -15.977 -46.094 -27.625 1 86.69 397 VAL B N 1
ATOM 7256 C CA . VAL B 1 397 ? -16.781 -45.031 -28.188 1 86.69 397 VAL B CA 1
ATOM 7257 C C . VAL B 1 397 ? -15.922 -43.781 -28.406 1 86.69 397 VAL B C 1
ATOM 7259 O O . VAL B 1 397 ? -14.859 -43.656 -27.797 1 86.69 397 VAL B O 1
ATOM 7262 N N . LYS B 1 398 ? -16.359 -43 -29.391 1 90.88 398 LYS B N 1
ATOM 7263 C CA . LYS B 1 398 ? -15.711 -41.719 -29.672 1 90.88 398 LYS B CA 1
ATOM 7264 C C . LYS B 1 398 ? -16.594 -40.531 -29.266 1 90.88 398 LYS B C 1
ATOM 7266 O O . LYS B 1 398 ? -17.812 -40.562 -29.5 1 90.88 398 LYS B O 1
ATOM 7271 N N . GLY B 1 399 ? -15.984 -39.594 -28.562 1 92.69 399 GLY B N 1
ATOM 7272 C CA . GLY B 1 399 ? -16.797 -38.438 -28.188 1 92.69 399 GLY B CA 1
ATOM 7273 C C . GLY B 1 399 ? -16.062 -37.438 -27.312 1 92.69 399 GLY B C 1
ATOM 7274 O O . GLY B 1 399 ? -14.828 -37.375 -27.328 1 92.69 399 GLY B O 1
ATOM 7275 N N . THR B 1 400 ? -16.875 -36.531 -26.75 1 93.75 400 THR B N 1
ATOM 7276 C CA . THR B 1 400 ? -16.375 -35.5 -25.828 1 93.75 400 THR B CA 1
ATOM 7277 C C . THR B 1 400 ? -17.031 -35.656 -24.469 1 93.75 400 THR B C 1
ATOM 7279 O O . THR B 1 400 ? -18.062 -36.312 -24.328 1 93.75 400 THR B O 1
ATOM 7282 N N . LEU B 1 401 ? -16.359 -35.125 -23.5 1 94.38 401 LEU B N 1
ATOM 7283 C CA . LEU B 1 401 ? -16.797 -35.25 -22.125 1 94.38 401 LEU B CA 1
ATOM 7284 C C . LEU B 1 401 ? -16.797 -33.906 -21.422 1 94.38 401 LEU B C 1
ATOM 7286 O O . LEU B 1 401 ? -15.883 -33.125 -21.594 1 94.38 401 LEU B O 1
ATOM 7290 N N . GLU B 1 402 ? -17.844 -33.594 -20.688 1 95.31 402 GLU B N 1
ATOM 7291 C CA . GLU B 1 402 ? -17.953 -32.469 -19.766 1 95.31 402 GLU B CA 1
ATOM 7292 C C . GLU B 1 402 ? -18.188 -32.938 -18.344 1 95.31 402 GLU B C 1
ATOM 7294 O O . GLU B 1 402 ? -18.891 -33.938 -18.109 1 95.31 402 GLU B O 1
ATOM 7299 N N . VAL B 1 403 ? -17.578 -32.25 -17.484 1 96.69 403 VAL B N 1
ATOM 7300 C CA . VAL B 1 403 ? -17.719 -32.594 -16.078 1 96.69 403 VAL B CA 1
ATOM 7301 C C . VAL B 1 403 ? -18.141 -31.375 -15.266 1 96.69 403 VAL B C 1
ATOM 7303 O O . VAL B 1 403 ? -17.688 -30.25 -15.539 1 96.69 403 VAL B O 1
ATOM 7306 N N . THR B 1 404 ? -19.047 -31.531 -14.367 1 97.31 404 THR B N 1
ATOM 7307 C CA . THR B 1 404 ? -19.469 -30.5 -13.43 1 97.31 404 THR B CA 1
ATOM 7308 C C . THR B 1 404 ? -19.109 -30.875 -12 1 97.31 404 THR B C 1
ATOM 7310 O O . THR B 1 404 ? -19.453 -31.984 -11.547 1 97.31 404 THR B O 1
ATOM 7313 N N . LEU B 1 405 ? -18.438 -30.031 -11.336 1 97.31 405 LEU B N 1
ATOM 7314 C CA . LEU B 1 405 ? -18.109 -30.203 -9.93 1 97.31 405 LEU B CA 1
ATOM 7315 C C . LEU B 1 405 ? -19.094 -29.438 -9.039 1 97.31 405 LEU B C 1
ATOM 7317 O O . LEU B 1 405 ? -19.297 -28.25 -9.227 1 97.31 405 LEU B O 1
ATOM 7321 N N . PHE B 1 406 ? -19.688 -30.141 -8.102 1 96.75 406 PHE B N 1
ATOM 7322 C CA . PHE B 1 406 ? -20.609 -29.531 -7.156 1 96.75 406 PHE B CA 1
ATOM 7323 C C . PHE B 1 406 ? -19.984 -29.469 -5.766 1 96.75 406 PHE B C 1
ATOM 7325 O O . PHE B 1 406 ? -19.828 -30.484 -5.094 1 96.75 406 PHE B O 1
ATOM 7332 N N . GLY B 1 407 ? -19.672 -28.281 -5.387 1 94.94 407 GLY B N 1
ATOM 7333 C CA . GLY B 1 407 ? -19.078 -28.078 -4.07 1 94.94 407 GLY B CA 1
ATOM 7334 C C . GLY B 1 407 ? -20.016 -27.391 -3.098 1 94.94 407 GLY B C 1
ATOM 7335 O O . GLY B 1 407 ? -21.109 -26.969 -3.477 1 94.94 407 GLY B O 1
ATOM 7336 N N . THR B 1 408 ? -19.688 -27.297 -1.818 1 94.31 408 THR B N 1
ATOM 7337 C CA . THR B 1 408 ? -20.469 -26.703 -0.741 1 94.31 408 THR B CA 1
ATOM 7338 C C . THR B 1 408 ? -20.641 -25.203 -0.936 1 94.31 408 THR B C 1
ATOM 7340 O O . THR B 1 408 ? -21.578 -24.609 -0.435 1 94.31 408 THR B O 1
ATOM 7343 N N . ARG B 1 409 ? -19.75 -24.562 -1.706 1 93.56 409 ARG B N 1
ATOM 7344 C CA . ARG B 1 409 ? -19.781 -23.109 -1.812 1 93.56 409 ARG B CA 1
ATOM 7345 C C . ARG B 1 409 ? -20 -22.672 -3.256 1 93.56 409 ARG B C 1
ATOM 7347 O O . ARG B 1 409 ? -20.078 -21.484 -3.541 1 93.56 409 ARG B O 1
ATOM 7354 N N . GLY B 1 410 ? -20 -23.672 -4.109 1 93.88 410 GLY B N 1
ATOM 7355 C CA . GLY B 1 410 ? -20.234 -23.328 -5.504 1 93.88 410 GLY B CA 1
ATOM 7356 C C . GLY B 1 410 ? -20.062 -24.516 -6.441 1 93.88 410 GLY B C 1
ATOM 7357 O O . GLY B 1 410 ? -19.609 -25.578 -6.023 1 93.88 410 GLY B O 1
ATOM 7358 N N . ASP B 1 411 ? -20.484 -24.266 -7.668 1 95.5 411 ASP B N 1
ATOM 7359 C CA . ASP B 1 411 ? -20.359 -25.281 -8.703 1 95.5 411 ASP B CA 1
ATOM 7360 C C . ASP B 1 411 ? -19.547 -24.766 -9.891 1 95.5 411 ASP B C 1
ATOM 7362 O O . ASP B 1 411 ? -19.406 -23.547 -10.062 1 95.5 411 ASP B O 1
ATOM 7366 N N . GLU B 1 412 ? -18.922 -25.688 -10.531 1 95.44 412 GLU B N 1
ATOM 7367 C CA . GLU B 1 412 ? -18.141 -25.344 -11.719 1 95.44 412 GLU B CA 1
ATOM 7368 C C . GLU B 1 412 ? -18.391 -26.344 -12.844 1 95.44 412 GLU B C 1
ATOM 7370 O O . GLU B 1 412 ? -18.188 -27.547 -12.672 1 95.44 412 GLU B O 1
ATOM 7375 N N . LEU B 1 413 ? -18.938 -25.844 -13.938 1 94.5 413 LEU B N 1
ATOM 7376 C CA . LEU B 1 413 ? -19 -26.625 -15.172 1 94.5 413 LEU B CA 1
ATOM 7377 C C . LEU B 1 413 ? -17.672 -26.547 -15.93 1 94.5 413 LEU B C 1
ATOM 7379 O O . LEU B 1 413 ? -17.266 -25.469 -16.359 1 94.5 413 LEU B O 1
ATOM 7383 N N . ALA B 1 414 ? -17 -27.656 -16.047 1 91.12 414 ALA B N 1
ATOM 7384 C CA . ALA B 1 414 ? -15.695 -27.688 -16.688 1 91.12 414 ALA B CA 1
ATOM 7385 C C . ALA B 1 414 ? -15.766 -28.438 -18.016 1 91.12 414 ALA B C 1
ATOM 7387 O O . ALA B 1 414 ? -16.141 -29.609 -18.062 1 91.12 414 ALA B O 1
ATOM 7388 N N . LYS B 1 415 ? -15.453 -27.688 -19.078 1 86.75 415 LYS B N 1
ATOM 7389 C CA . LYS B 1 415 ? -15.195 -28.375 -20.344 1 86.75 415 LYS B CA 1
ATOM 7390 C C . LYS B 1 415 ? -13.797 -28.984 -20.359 1 86.75 415 LYS B C 1
ATOM 7392 O O . LYS B 1 415 ? -12.82 -28.312 -20.719 1 86.75 415 LYS B O 1
ATOM 7397 N N . VAL B 1 416 ? -13.695 -30.172 -19.984 1 89.69 416 VAL B N 1
ATOM 7398 C CA . VAL B 1 416 ? -12.398 -30.797 -19.703 1 89.69 416 VAL B CA 1
ATOM 7399 C C . VAL B 1 416 ? -11.742 -31.219 -21.016 1 89.69 416 VAL B C 1
ATOM 7401 O O . VAL B 1 416 ? -10.562 -31.578 -21.047 1 89.69 416 VAL B O 1
ATOM 7404 N N . GLN B 1 417 ? -12.539 -31.172 -22.109 1 86.62 417 GLN B N 1
ATOM 7405 C CA . GLN B 1 417 ? -12.016 -31.594 -23.406 1 86.62 417 GLN B CA 1
ATOM 7406 C C . GLN B 1 417 ? -12.523 -30.703 -24.531 1 86.62 417 GLN B C 1
ATOM 7408 O O . GLN B 1 417 ? -13.68 -30.281 -24.516 1 86.62 417 GLN B O 1
ATOM 7413 N N . ASN B 1 418 ? -11.617 -30.391 -25.391 1 79.12 418 ASN B N 1
ATOM 7414 C CA . ASN B 1 418 ? -12.039 -29.641 -26.578 1 79.12 418 ASN B CA 1
ATOM 7415 C C . ASN B 1 418 ? -12.125 -30.547 -27.797 1 79.12 418 ASN B C 1
ATOM 7417 O O . ASN B 1 418 ? -12.914 -30.281 -28.719 1 79.12 418 ASN B O 1
ATOM 7421 N N . ASN B 1 419 ? -11.406 -31.688 -27.766 1 88.38 419 ASN B N 1
ATOM 7422 C CA . ASN B 1 419 ? -11.328 -32.562 -28.938 1 88.38 419 ASN B CA 1
ATOM 7423 C C . ASN B 1 419 ? -12.016 -33.906 -28.688 1 88.38 419 ASN B C 1
ATOM 7425 O O . ASN B 1 419 ? -12.094 -34.344 -27.547 1 88.38 419 ASN B O 1
ATOM 7429 N N . VAL B 1 420 ? -12.398 -34.406 -29.828 1 91.88 420 VAL B N 1
ATOM 7430 C CA . VAL B 1 420 ? -12.977 -35.75 -29.781 1 91.88 420 VAL B CA 1
ATOM 7431 C C . VAL B 1 420 ? -11.883 -36.781 -29.547 1 91.88 420 VAL B C 1
ATOM 7433 O O . VAL B 1 420 ? -10.812 -36.719 -30.156 1 91.88 420 VAL B O 1
ATOM 7436 N N . ILE B 1 421 ? -12.156 -37.688 -28.625 1 92.38 421 ILE B N 1
ATOM 7437 C CA . ILE B 1 421 ? -11.188 -38.75 -28.375 1 92.38 421 ILE B CA 1
ATOM 7438 C C . ILE B 1 421 ? -11.891 -40.125 -28.391 1 92.38 421 ILE B C 1
ATOM 7440 O O . ILE B 1 421 ? -13.125 -40.188 -28.375 1 92.38 421 ILE B O 1
ATOM 7444 N N . ASP B 1 422 ? -11.094 -41.125 -28.469 1 91.62 422 ASP B N 1
ATOM 7445 C CA . ASP B 1 422 ? -11.594 -42.469 -28.281 1 91.62 422 ASP B CA 1
ATOM 7446 C C . ASP B 1 422 ? -11.625 -42.844 -26.812 1 91.62 422 ASP B C 1
ATOM 7448 O O . ASP B 1 422 ? -10.609 -42.75 -26.109 1 91.62 422 ASP B O 1
ATOM 7452 N N . PHE B 1 423 ? -12.758 -43.281 -26.391 1 93.5 423 PHE B N 1
ATOM 7453 C CA . PHE B 1 423 ? -12.906 -43.781 -25.031 1 93.5 423 PHE B CA 1
ATOM 7454 C C . PHE B 1 423 ? -12.805 -45.312 -25 1 93.5 423 PHE B C 1
ATOM 7456 O O . PHE B 1 423 ? -13.672 -46 -25.531 1 93.5 423 PHE B O 1
ATOM 7463 N N . TYR B 1 424 ? -11.742 -45.719 -24.375 1 92.38 424 TYR B N 1
ATOM 7464 C CA . TYR B 1 424 ? -11.555 -47.156 -24.203 1 92.38 424 TYR B CA 1
ATOM 7465 C C . TYR B 1 424 ? -12.031 -47.625 -22.828 1 92.38 424 TYR B C 1
ATOM 7467 O O . TYR B 1 424 ? -11.484 -47.188 -21.797 1 92.38 424 TYR B O 1
ATOM 7475 N N . HIS B 1 425 ? -13.008 -48.438 -22.859 1 92.06 425 HIS B N 1
ATOM 7476 C CA . HIS B 1 425 ? -13.523 -48.938 -21.594 1 92.06 425 HIS B CA 1
ATOM 7477 C C . HIS B 1 425 ? -12.453 -49.688 -20.828 1 92.06 425 HIS B C 1
ATOM 7479 O O . HIS B 1 425 ? -11.742 -50.531 -21.406 1 92.06 425 HIS B O 1
ATOM 7485 N N . GLY B 1 426 ? -12.281 -49.344 -19.562 1 91.75 426 GLY B N 1
ATOM 7486 C CA . GLY B 1 426 ? -11.227 -49.875 -18.734 1 91.75 426 GLY B CA 1
ATOM 7487 C C . GLY B 1 426 ? -10.078 -48.906 -18.516 1 91.75 426 GLY B C 1
ATOM 7488 O O . GLY B 1 426 ? -9.258 -49.094 -17.609 1 91.75 426 GLY B O 1
ATOM 7489 N N . SER B 1 427 ? -10.078 -47.938 -19.328 1 94.69 427 SER B N 1
ATOM 7490 C CA . SER B 1 427 ? -8.961 -47 -19.281 1 94.69 427 SER B CA 1
ATOM 7491 C C . SER B 1 427 ? -9.266 -45.812 -18.359 1 94.69 427 SER B C 1
ATOM 7493 O O . SER B 1 427 ? -10.398 -45.656 -17.906 1 94.69 427 SER B O 1
ATOM 7495 N N . ARG B 1 428 ? -8.211 -45.125 -18.047 1 95.69 428 ARG B N 1
ATOM 7496 C CA . ARG B 1 428 ? -8.305 -43.906 -17.219 1 95.69 428 ARG B CA 1
ATOM 7497 C C . ARG B 1 428 ? -7.98 -42.656 -18.031 1 95.69 428 ARG B C 1
ATOM 7499 O O . ARG B 1 428 ? -7.051 -42.688 -18.844 1 95.69 428 ARG B O 1
ATOM 7506 N N . TYR B 1 429 ? -8.727 -41.656 -17.812 1 95.25 429 TYR B N 1
ATOM 7507 C CA . TYR B 1 429 ? -8.523 -40.375 -18.422 1 95.25 429 TYR B CA 1
ATOM 7508 C C . TYR B 1 429 ? -8.359 -39.281 -17.375 1 95.25 429 TYR B C 1
ATOM 7510 O O . TYR B 1 429 ? -9.07 -39.281 -16.375 1 95.25 429 TYR B O 1
ATOM 7518 N N . GLN B 1 430 ? -7.363 -38.438 -17.578 1 95.75 430 GLN B N 1
ATOM 7519 C CA . GLN B 1 430 ? -7.078 -37.375 -16.609 1 95.75 430 GLN B CA 1
ATOM 7520 C C . GLN B 1 430 ? -7.293 -36 -17.234 1 95.75 430 GLN B C 1
ATOM 7522 O O . GLN B 1 430 ? -7.031 -35.781 -18.422 1 95.75 430 GLN B O 1
ATOM 7527 N N . TYR B 1 431 ? -7.762 -35.094 -16.406 1 96.19 431 TYR B N 1
ATOM 7528 C CA . TYR B 1 431 ? -8.023 -33.719 -16.828 1 96.19 431 TYR B CA 1
ATOM 7529 C C . TYR B 1 431 ? -7.629 -32.719 -15.734 1 96.19 431 TYR B C 1
ATOM 7531 O O . TYR B 1 431 ? -7.645 -33.062 -14.547 1 96.19 431 TYR B O 1
ATOM 7539 N N . LEU B 1 432 ? -7.18 -31.531 -16.188 1 96.88 432 LEU B N 1
ATOM 7540 C CA . LEU B 1 432 ? -6.973 -30.406 -15.273 1 96.88 432 LEU B CA 1
ATOM 7541 C C . LEU B 1 432 ? -8.156 -29.453 -15.328 1 96.88 432 LEU B C 1
ATOM 7543 O O . LEU B 1 432 ? -8.562 -29.016 -16.406 1 96.88 432 LEU B O 1
ATOM 7547 N N . VAL B 1 433 ? -8.758 -29.219 -14.164 1 96.69 433 VAL B N 1
ATOM 7548 C CA . VAL B 1 433 ? -9.82 -28.234 -14.047 1 96.69 433 VAL B CA 1
ATO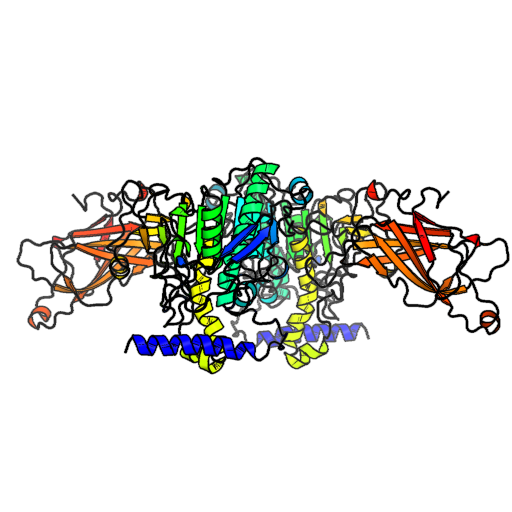M 7549 C C . VAL B 1 433 ? -9.352 -27.062 -13.18 1 96.69 433 VAL B C 1
ATOM 7551 O O . VAL B 1 433 ? -8.836 -27.266 -12.078 1 96.69 433 VAL B O 1
ATOM 7554 N N . THR B 1 434 ? -9.398 -25.859 -13.727 1 96.81 434 THR B N 1
ATOM 7555 C CA . THR B 1 434 ? -9.07 -24.656 -12.961 1 96.81 434 THR B CA 1
ATOM 7556 C C . THR B 1 434 ? -10.266 -23.719 -12.891 1 96.81 434 THR B C 1
ATOM 7558 O O . THR B 1 434 ? -11.086 -23.672 -13.805 1 96.81 434 THR B O 1
ATOM 7561 N N . THR B 1 435 ? -10.414 -23.016 -11.734 1 96.81 435 THR B N 1
ATOM 7562 C CA . THR B 1 435 ? -11.508 -22.062 -11.586 1 96.81 435 THR B CA 1
ATOM 7563 C C . THR B 1 435 ? -11.141 -20.969 -10.578 1 96.81 435 THR B C 1
ATOM 7565 O O . THR B 1 435 ? -10.344 -21.203 -9.672 1 96.81 435 THR B O 1
ATOM 7568 N N . GLU B 1 436 ? -11.688 -19.828 -10.758 1 95.5 436 GLU B N 1
ATOM 7569 C CA . GLU B 1 436 ? -11.516 -18.734 -9.812 1 95.5 436 GLU B CA 1
ATOM 7570 C C . GLU B 1 436 ? -12.445 -18.875 -8.617 1 95.5 436 GLU B C 1
ATOM 7572 O O . GLU B 1 436 ? -12.266 -18.203 -7.594 1 95.5 436 GLU B O 1
ATOM 7577 N N . LYS B 1 437 ? -13.359 -19.781 -8.711 1 95.12 437 LYS B N 1
ATOM 7578 C CA . LYS B 1 437 ? -14.391 -19.938 -7.691 1 95.12 437 LYS B CA 1
ATOM 7579 C C . LYS B 1 437 ? -13.938 -20.875 -6.578 1 95.12 437 LYS B C 1
ATOM 7581 O O . LYS B 1 437 ? -13.328 -21.906 -6.852 1 95.12 437 LYS B O 1
ATOM 7586 N N . ASP B 1 438 ? -14.242 -20.438 -5.445 1 93.75 438 ASP B N 1
ATOM 7587 C CA . ASP B 1 438 ? -14.102 -21.344 -4.316 1 93.75 438 ASP B CA 1
ATOM 7588 C C . ASP B 1 438 ? -15.273 -22.328 -4.258 1 93.75 438 ASP B C 1
ATOM 7590 O O . ASP B 1 438 ? -16.375 -21.969 -3.834 1 93.75 438 ASP B O 1
ATOM 7594 N N . LEU B 1 439 ? -15 -23.562 -4.562 1 95.12 439 LEU B N 1
ATOM 7595 C CA . LEU B 1 439 ? -16.078 -24.531 -4.613 1 95.12 439 LEU B CA 1
ATOM 7596 C C . LEU B 1 439 ? -16.297 -25.188 -3.248 1 95.12 439 LEU B C 1
ATOM 7598 O O . LEU B 1 439 ? -17.312 -25.828 -3.016 1 95.12 439 LEU B O 1
ATOM 7602 N N . GLY B 1 440 ? -15.453 -25 -2.348 1 92.31 440 GLY B N 1
ATOM 7603 C CA . GLY B 1 440 ? -15.516 -25.734 -1.091 1 92.31 440 GLY B CA 1
ATOM 7604 C C . GLY B 1 440 ? -15.266 -27.219 -1.248 1 92.31 440 GLY B C 1
ATOM 7605 O O . GLY B 1 440 ? -14.414 -27.625 -2.043 1 92.31 440 GLY B O 1
ATOM 7606 N N . GLU B 1 441 ? -15.867 -27.984 -0.45 1 91.19 441 GLU B N 1
ATOM 7607 C CA . GLU B 1 441 ? -15.758 -29.438 -0.549 1 91.19 441 GLU B CA 1
ATOM 7608 C C . GLU B 1 441 ? -16.641 -29.984 -1.669 1 91.19 441 GLU B C 1
ATOM 7610 O O . GLU B 1 441 ? -17.844 -29.688 -1.725 1 91.19 441 GLU B O 1
ATOM 7615 N N . ILE B 1 442 ? -16.016 -30.75 -2.541 1 94.19 442 ILE B N 1
ATOM 7616 C CA . ILE B 1 442 ? -16.781 -31.344 -3.625 1 94.19 442 ILE B CA 1
ATOM 7617 C C . ILE B 1 442 ? -17.656 -32.469 -3.078 1 94.19 442 ILE B C 1
ATOM 7619 O O . ILE B 1 442 ? -17.156 -33.406 -2.453 1 94.19 442 ILE B O 1
ATOM 7623 N N . LYS B 1 443 ? -18.984 -32.375 -3.363 1 93.56 443 LYS B N 1
ATOM 7624 C CA . LYS B 1 443 ? -19.938 -33.312 -2.805 1 93.56 443 LYS B CA 1
ATOM 7625 C C . LYS B 1 443 ? -20.406 -34.312 -3.869 1 93.56 443 LYS B C 1
ATOM 7627 O O . LYS B 1 443 ? -20.75 -35.438 -3.557 1 93.56 443 LYS B O 1
ATOM 7632 N N . SER B 1 444 ? -20.453 -33.844 -5.031 1 95.94 444 SER B N 1
ATOM 7633 C CA . SER B 1 444 ? -20.891 -34.688 -6.148 1 95.94 444 SER B CA 1
ATOM 7634 C C . SER B 1 444 ? -20.297 -34.219 -7.465 1 95.94 444 SER B C 1
ATOM 7636 O O . SER B 1 444 ? -19.766 -33.094 -7.539 1 95.94 444 SER B O 1
ATOM 7638 N N . VAL B 1 445 ? -20.297 -35.125 -8.383 1 97.56 445 VAL B N 1
ATOM 7639 C CA . VAL B 1 445 ? -19.781 -34.812 -9.719 1 97.56 445 VAL B CA 1
ATOM 7640 C C . VAL B 1 445 ? -20.766 -35.312 -10.773 1 97.56 445 VAL B C 1
ATOM 7642 O O . VAL B 1 445 ? -21.312 -36.406 -10.664 1 97.56 445 VAL B O 1
ATOM 7645 N N . SER B 1 446 ? -21.016 -34.438 -11.727 1 97.31 446 SER B N 1
ATOM 7646 C CA . SER B 1 446 ? -21.812 -34.875 -12.883 1 97.31 446 SER B CA 1
ATOM 7647 C C . SER B 1 446 ? -20.953 -34.875 -14.148 1 97.31 446 SER B C 1
ATOM 7649 O O . SER B 1 446 ? -19.938 -34.188 -14.227 1 97.31 446 SER B O 1
ATOM 7651 N N . PHE B 1 447 ? -21.359 -35.75 -15.055 1 96.69 447 PHE B N 1
ATOM 7652 C CA . PHE B 1 447 ? -20.719 -35.75 -16.359 1 96.69 447 PHE B CA 1
ATOM 7653 C C . PHE B 1 447 ? -21.734 -35.906 -17.484 1 96.69 447 PHE B C 1
ATOM 7655 O O . PHE B 1 447 ? -22.844 -36.406 -17.25 1 96.69 447 PHE B O 1
ATOM 7662 N N . LYS B 1 448 ? -21.391 -35.375 -18.594 1 95.69 448 LYS B N 1
ATOM 7663 C CA . LYS B 1 448 ? -22.125 -35.469 -19.859 1 95.69 448 LYS B CA 1
ATOM 7664 C C . LYS B 1 448 ? -21.188 -35.75 -21.031 1 95.69 448 LYS B C 1
ATOM 7666 O O . LYS B 1 448 ? -20.125 -35.125 -21.141 1 95.69 448 LYS B O 1
ATOM 7671 N N . TRP B 1 449 ? -21.531 -36.781 -21.812 1 93.75 449 TRP B N 1
ATOM 7672 C CA . TRP B 1 449 ? -20.688 -37.062 -22.969 1 93.75 449 TRP B CA 1
ATOM 7673 C C . TRP B 1 449 ? -21.5 -37.031 -24.25 1 93.75 449 TRP B C 1
ATOM 7675 O O . TRP B 1 449 ? -22.719 -37.188 -24.234 1 93.75 449 TRP B O 1
ATOM 7685 N N . ALA B 1 450 ? -20.828 -36.656 -25.297 1 91.88 450 ALA B N 1
ATOM 7686 C CA . ALA B 1 450 ? -21.438 -36.625 -26.625 1 91.88 450 ALA B CA 1
ATOM 7687 C C . ALA B 1 450 ? -20.734 -37.562 -27.578 1 91.88 450 ALA B C 1
ATOM 7689 O O . ALA B 1 450 ? -19.5 -37.594 -27.625 1 91.88 450 ALA B O 1
ATOM 7690 N N . SER B 1 451 ? -21.484 -38.312 -28.266 1 90.62 451 SER B N 1
ATOM 7691 C CA . SER B 1 451 ? -20.922 -39.25 -29.234 1 90.62 451 SER B CA 1
ATOM 7692 C C . SER B 1 451 ? -20.578 -38.531 -30.547 1 90.62 451 SER B C 1
ATOM 7694 O O . SER B 1 451 ? -21.328 -37.688 -31.016 1 90.62 451 SER B O 1
ATOM 7696 N N . SER B 1 452 ? -19.453 -38.844 -31.016 1 86.69 452 SER B N 1
ATOM 7697 C CA . SER B 1 452 ? -19.062 -38.312 -32.312 1 86.69 452 SER B CA 1
ATOM 7698 C C . SER B 1 452 ? -19.016 -39.406 -33.375 1 86.69 452 SER B C 1
ATOM 7700 O O . SER B 1 452 ? -18.438 -39.25 -34.438 1 86.69 452 SER B O 1
ATOM 7702 N N . SER B 1 453 ? -19.578 -40.531 -33.062 1 79.38 453 SER B N 1
ATOM 7703 C CA . SER B 1 453 ? -19.578 -41.625 -34.031 1 79.38 453 SER B CA 1
ATOM 7704 C C . SER B 1 453 ? -20.359 -41.25 -35.281 1 79.38 453 SER B C 1
ATOM 7706 O O . SER B 1 453 ? -21.438 -40.656 -35.219 1 79.38 453 SER B O 1
ATOM 7708 N N . LYS B 1 454 ? -19.781 -41.5 -36.531 1 76.19 454 LYS B N 1
ATOM 7709 C CA . LYS B 1 454 ? -20.438 -41.281 -37.812 1 76.19 454 LYS B CA 1
ATOM 7710 C C . LYS B 1 454 ? -21.078 -42.562 -38.344 1 76.19 454 LYS B C 1
ATOM 7712 O O . LYS B 1 454 ? -21.594 -42.594 -39.438 1 76.19 454 LYS B O 1
ATOM 7717 N N . ASN B 1 455 ? -20.922 -43.625 -37.531 1 72.69 455 ASN B N 1
ATOM 7718 C CA . ASN B 1 455 ? -21.5 -44.906 -37.938 1 72.69 455 ASN B CA 1
ATOM 7719 C C . ASN B 1 455 ? -23.016 -44.906 -37.844 1 72.69 455 ASN B C 1
ATOM 7721 O O . ASN B 1 455 ? -23.562 -44.656 -36.75 1 72.69 455 ASN B O 1
ATOM 7725 N N . PRO B 1 456 ? -23.703 -45.125 -38.969 1 74.12 456 PRO B N 1
ATOM 7726 C CA . PRO B 1 456 ? -25.156 -45.125 -38.969 1 74.12 456 PRO B CA 1
ATOM 7727 C C . PRO B 1 456 ? -25.75 -46.125 -37.969 1 74.12 456 PRO B C 1
ATOM 7729 O O . PRO B 1 456 ? -26.844 -45.906 -37.438 1 74.12 456 PRO B O 1
ATOM 7732 N N . ILE B 1 457 ? -25 -47.219 -37.812 1 67.88 457 ILE B N 1
ATOM 7733 C CA . ILE B 1 457 ? -25.5 -48.219 -36.875 1 67.88 457 ILE B CA 1
ATOM 7734 C C . ILE B 1 457 ? -25.562 -47.625 -35.469 1 67.88 457 ILE B C 1
ATOM 7736 O O . ILE B 1 457 ? -26.453 -47.969 -34.688 1 67.88 457 ILE B O 1
ATOM 7740 N N . ASP B 1 458 ? -24.625 -46.781 -35.125 1 64.44 458 ASP B N 1
ATOM 7741 C CA . ASP B 1 458 ? -24.547 -46.188 -33.812 1 64.44 458 ASP B CA 1
ATOM 7742 C C . ASP B 1 458 ? -25.688 -45.188 -33.594 1 64.44 458 ASP B C 1
ATOM 7744 O O . ASP B 1 458 ? -26 -44.812 -32.469 1 64.44 458 ASP B O 1
ATOM 7748 N N . LEU B 1 459 ? -26.219 -44.75 -34.75 1 64.56 459 LEU B N 1
ATOM 7749 C CA . LEU B 1 459 ? -27.391 -43.906 -34.656 1 64.56 459 LEU B CA 1
ATOM 7750 C C . LEU B 1 459 ? -28.594 -44.688 -34.156 1 64.56 459 LEU B C 1
ATOM 7752 O O . LEU B 1 459 ? -29.5 -44.125 -33.531 1 64.56 459 LEU B O 1
ATOM 7756 N N . ILE B 1 460 ? -28.531 -46 -34.562 1 65.56 460 ILE B N 1
ATOM 7757 C CA . ILE B 1 460 ? -29.641 -46.875 -34.156 1 65.56 460 ILE B CA 1
ATOM 7758 C C . ILE B 1 460 ? -29.391 -47.438 -32.781 1 65.56 460 ILE B C 1
ATOM 7760 O O . ILE B 1 460 ? -30.266 -47.406 -31.906 1 65.56 460 ILE B O 1
ATOM 7764 N N . LYS B 1 461 ? -28.109 -48 -32.562 1 68.44 461 LYS B N 1
ATOM 7765 C CA . LYS B 1 461 ? -27.734 -48.5 -31.234 1 68.44 461 LYS B CA 1
ATOM 7766 C C . LYS B 1 461 ? -27.047 -47.406 -30.422 1 68.44 461 LYS B C 1
ATOM 7768 O O . LYS B 1 461 ? -25.938 -46.969 -30.781 1 68.44 461 LYS B O 1
ATOM 7773 N N . LYS B 1 462 ? -27.625 -46.656 -29.641 1 73.06 462 LYS B N 1
ATOM 7774 C CA . LYS B 1 462 ? -27.047 -45.531 -28.875 1 73.06 462 LYS B CA 1
ATOM 7775 C C . LYS B 1 462 ? -25.891 -46.031 -28.016 1 73.06 462 LYS B C 1
ATOM 7777 O O . LYS B 1 462 ? -26.094 -46.781 -27.047 1 73.06 462 LYS B O 1
ATOM 7782 N N . PRO B 1 463 ? -24.656 -45.75 -28.547 1 85.12 463 PRO B N 1
ATOM 7783 C CA . PRO B 1 463 ? -23.516 -46.125 -27.703 1 85.12 463 PRO B CA 1
ATOM 7784 C C . PRO B 1 463 ? -23.594 -45.562 -26.297 1 85.12 463 PRO B C 1
ATOM 7786 O O . PRO B 1 463 ? -24.219 -44.531 -26.078 1 85.12 463 PRO B O 1
ATOM 7789 N N . LYS B 1 464 ? -23.141 -46.344 -25.281 1 90.25 464 LYS B N 1
ATOM 7790 C CA . LYS B 1 464 ? -23.141 -45.906 -23.891 1 90.25 464 LYS B CA 1
ATOM 7791 C C . LYS B 1 464 ? -21.703 -45.75 -23.375 1 90.25 464 LYS B C 1
ATOM 7793 O O . LYS B 1 464 ? -20.797 -46.438 -23.828 1 90.25 464 LYS B O 1
ATOM 7798 N N . LEU B 1 465 ? -21.562 -44.844 -22.547 1 93.44 465 LEU B N 1
ATOM 7799 C CA . LEU B 1 465 ? -20.312 -44.688 -21.828 1 93.44 465 LEU B CA 1
ATOM 7800 C C . LEU B 1 465 ? -20.422 -45.281 -20.422 1 93.44 465 LEU B C 1
ATOM 7802 O O . LEU B 1 465 ? -21.359 -44.938 -19.672 1 93.44 465 LEU B O 1
ATOM 7806 N N . PHE B 1 466 ? -19.547 -46.188 -20.078 1 94.25 466 PHE B N 1
ATOM 7807 C CA . PHE B 1 466 ? -19.547 -46.812 -18.766 1 94.25 466 PHE B CA 1
ATOM 7808 C C . PHE B 1 466 ? -18.469 -46.25 -17.875 1 94.25 466 PHE B C 1
ATOM 7810 O O . PHE B 1 466 ? -17.281 -46.5 -18.094 1 94.25 466 PHE B O 1
ATOM 7817 N N . VAL B 1 467 ? -18.906 -45.5 -16.859 1 95.44 467 VAL B N 1
ATOM 7818 C CA . VAL B 1 467 ? -17.969 -44.844 -15.945 1 95.44 467 VAL B CA 1
ATOM 7819 C C . VAL B 1 467 ? -17.938 -45.594 -14.617 1 95.44 467 VAL B C 1
ATOM 7821 O O . VAL B 1 467 ? -18.969 -45.75 -13.969 1 95.44 467 VAL B O 1
ATOM 7824 N N . GLU B 1 468 ? -16.766 -46.062 -14.281 1 95.56 468 GLU B N 1
ATOM 7825 C CA . GLU B 1 468 ? -16.578 -46.75 -13.016 1 95.56 468 GLU B CA 1
ATOM 7826 C C . GLU B 1 468 ? -16.547 -45.781 -11.844 1 95.56 468 GLU B C 1
ATOM 7828 O O . GLU B 1 468 ? -17.281 -45.938 -10.867 1 95.56 468 GLU B O 1
ATOM 7833 N N . TYR B 1 469 ? -15.711 -44.781 -11.93 1 95.62 469 TYR B N 1
ATOM 7834 C CA . TYR B 1 469 ? -15.648 -43.719 -10.93 1 95.62 469 TYR B CA 1
ATOM 7835 C C . TYR B 1 469 ? -14.977 -42.5 -11.484 1 95.62 469 TYR B C 1
ATOM 7837 O O . TYR B 1 469 ? -14.352 -42.531 -12.547 1 95.62 469 TYR B O 1
ATOM 7845 N N . ILE B 1 470 ? -15.18 -41.406 -10.844 1 96.25 470 ILE B N 1
ATOM 7846 C CA . ILE B 1 470 ? -14.477 -40.156 -11.07 1 96.25 470 ILE B CA 1
ATOM 7847 C C . ILE B 1 470 ? -13.82 -39.688 -9.773 1 96.25 470 ILE B C 1
ATOM 7849 O O . ILE B 1 470 ? -14.453 -39.688 -8.719 1 96.25 470 ILE B O 1
ATOM 7853 N N . THR B 1 471 ? -12.562 -39.406 -9.812 1 94.81 471 THR B N 1
ATOM 7854 C CA . THR B 1 471 ? -11.906 -38.812 -8.664 1 94.81 471 THR B CA 1
ATOM 7855 C C . THR B 1 471 ? -11.641 -37.312 -8.922 1 94.81 471 THR B C 1
ATOM 7857 O O . THR B 1 471 ? -11.367 -36.906 -10.055 1 94.81 471 THR B O 1
ATOM 7860 N N . VAL B 1 472 ? -11.781 -36.5 -7.883 1 94.88 472 VAL B N 1
ATOM 7861 C CA . VAL B 1 472 ? -11.461 -35.062 -7.91 1 94.88 472 VAL B CA 1
ATOM 7862 C C . VAL B 1 472 ? -10.453 -34.75 -6.809 1 94.88 472 VAL B C 1
ATOM 7864 O O . VAL B 1 472 ? -10.789 -34.812 -5.621 1 94.88 472 VAL B O 1
ATOM 7867 N N . ILE B 1 473 ? -9.234 -34.375 -7.215 1 92 473 ILE B N 1
ATOM 7868 C CA . ILE B 1 473 ? -8.172 -34.094 -6.254 1 92 473 ILE B CA 1
ATOM 7869 C C . ILE B 1 473 ? -7.797 -32.625 -6.293 1 92 473 ILE B C 1
ATOM 7871 O O . ILE B 1 473 ? -7.355 -32.125 -7.324 1 92 473 ILE B O 1
ATOM 7875 N N . PRO B 1 474 ? -8.016 -31.859 -5.125 1 93.06 474 PRO B N 1
ATOM 7876 C CA . PRO B 1 474 ? -7.547 -30.484 -5.078 1 93.06 474 PRO B CA 1
ATOM 7877 C C . PRO B 1 474 ? -6.023 -30.359 -5.129 1 93.06 474 PRO B C 1
ATOM 7879 O O . PRO B 1 474 ? -5.32 -31.203 -4.555 1 93.06 474 PRO B O 1
ATOM 7882 N N . MET B 1 475 ? -5.52 -29.328 -5.809 1 94.69 475 MET B N 1
ATOM 7883 C CA . MET B 1 475 ? -4.086 -29.25 -6.07 1 94.69 475 MET B CA 1
ATOM 7884 C C . MET B 1 475 ? -3.486 -28.016 -5.395 1 94.69 475 MET B C 1
ATOM 7886 O O . MET B 1 475 ? -2.328 -27.672 -5.637 1 94.69 475 MET B O 1
ATOM 7890 N N . ASN B 1 476 ? -4.195 -27.281 -4.512 1 95.12 476 ASN B N 1
ATOM 7891 C CA . ASN B 1 476 ? -3.695 -26.047 -3.916 1 95.12 476 ASN B CA 1
ATOM 7892 C C . ASN B 1 476 ? -3.143 -26.281 -2.516 1 95.12 476 ASN B C 1
ATOM 7894 O O . ASN B 1 476 ? -3.117 -25.375 -1.689 1 95.12 476 ASN B O 1
ATOM 7898 N N . SER B 1 477 ? -2.746 -27.5 -2.199 1 91 477 SER B N 1
ATOM 7899 C CA . SER B 1 477 ? -2.113 -27.828 -0.928 1 91 477 SER B CA 1
ATOM 7900 C C . SER B 1 477 ? -0.907 -28.734 -1.137 1 91 477 SER B C 1
ATOM 7902 O O . SER B 1 477 ? -0.919 -29.609 -2.018 1 91 477 SER B O 1
ATOM 7904 N N . ILE B 1 478 ? 0.11 -28.469 -0.309 1 89.19 478 ILE B N 1
ATOM 7905 C CA . ILE B 1 478 ? 1.299 -29.312 -0.442 1 89.19 478 ILE B CA 1
ATOM 7906 C C . ILE B 1 478 ? 1.288 -30.391 0.63 1 89.19 478 ILE B C 1
ATOM 7908 O O . ILE B 1 478 ? 2.064 -31.359 0.561 1 89.19 478 ILE B O 1
ATOM 7912 N N . GLU B 1 479 ? 0.431 -30.203 1.601 1 80.56 479 GLU B N 1
ATOM 7913 C CA . GLU B 1 479 ? 0.352 -31.156 2.707 1 80.56 479 GLU B CA 1
ATOM 7914 C C . GLU B 1 479 ? -0.183 -32.5 2.242 1 80.56 479 GLU B C 1
ATOM 7916 O O . GLU B 1 479 ? -0.997 -32.562 1.317 1 80.56 479 GLU B O 1
ATOM 7921 N N . ALA B 1 480 ? 0.393 -33.594 2.818 1 66.19 480 ALA B N 1
ATOM 7922 C CA . ALA B 1 480 ? 0.027 -34.969 2.436 1 66.19 480 ALA B CA 1
ATOM 7923 C C . ALA B 1 480 ? -1.436 -35.25 2.76 1 66.19 480 ALA B C 1
ATOM 7925 O O . ALA B 1 480 ? -2.115 -35.969 2.014 1 66.19 480 ALA B O 1
ATOM 7926 N N . SER B 1 481 ? -1.958 -34.844 3.932 1 55.66 481 SER B N 1
ATOM 7927 C CA . SER B 1 481 ? -3.264 -35.312 4.402 1 55.66 481 SER B CA 1
ATOM 7928 C C . SER B 1 481 ? -4.363 -34.938 3.408 1 55.66 481 SER B C 1
ATOM 7930 O O . SER B 1 481 ? -5.199 -35.781 3.068 1 55.66 481 SER B O 1
ATOM 7932 N N . PRO B 1 482 ? -4.418 -33.812 3.023 1 50.78 482 PRO B N 1
ATOM 7933 C CA . PRO B 1 482 ? -5.562 -33.469 2.172 1 50.78 482 PRO B CA 1
ATOM 7934 C C . PRO B 1 482 ? -5.586 -34.25 0.868 1 50.78 482 PRO B C 1
ATOM 7936 O O . PRO B 1 482 ? -6.621 -34.344 0.204 1 50.78 482 PRO B O 1
ATOM 7939 N N . ARG B 1 483 ? -4.5 -35.062 0.569 1 53.47 483 ARG B N 1
ATOM 7940 C CA . ARG B 1 483 ? -4.406 -35.812 -0.684 1 53.47 483 ARG B CA 1
ATOM 7941 C C . ARG B 1 483 ? -4.906 -37.219 -0.51 1 53.47 483 ARG B C 1
ATOM 7943 O O . ARG B 1 483 ? -4.805 -38.031 -1.43 1 53.47 483 ARG B O 1
ATOM 7950 N N . ASN B 1 484 ? -5.363 -37.406 0.718 1 52.97 484 ASN B N 1
ATOM 7951 C CA . ASN B 1 484 ? -5.941 -38.75 0.875 1 52.97 484 ASN B CA 1
ATOM 7952 C C . ASN B 1 484 ? -7.156 -38.938 -0.03 1 52.97 484 ASN B C 1
ATOM 7954 O O . ASN B 1 484 ? -8.078 -38.125 -0.016 1 52.97 484 ASN B O 1
ATOM 7958 N N . MET B 1 485 ? -7.07 -39.906 -0.925 1 56.5 485 MET B N 1
ATOM 7959 C CA . MET B 1 485 ? -8 -40.25 -1.998 1 56.5 485 MET B CA 1
ATOM 7960 C C . MET B 1 485 ? -9.328 -40.75 -1.431 1 56.5 485 MET B C 1
ATOM 7962 O O . MET B 1 485 ? -10.336 -40.781 -2.139 1 56.5 485 MET B O 1
ATOM 7966 N N . THR B 1 486 ? -9.391 -41.25 -0.238 1 54.41 486 THR B N 1
ATOM 7967 C CA . THR B 1 486 ? -10.578 -41.969 0.197 1 54.41 486 THR B CA 1
ATOM 7968 C C . THR B 1 486 ? -11.797 -41.062 0.231 1 54.41 486 THR B C 1
ATOM 7970 O O . THR B 1 486 ? -12.922 -41.5 -0.009 1 54.41 486 THR B O 1
ATOM 7973 N N . ASN B 1 487 ? -11.547 -39.781 0.105 1 64.44 487 ASN B N 1
ATOM 7974 C CA . ASN B 1 487 ? -12.703 -38.906 0.18 1 64.44 487 ASN B CA 1
ATOM 7975 C C . ASN B 1 487 ? -12.758 -37.938 -1.001 1 64.44 487 ASN B C 1
ATOM 7977 O O . ASN B 1 487 ? -13.289 -36.812 -0.88 1 64.44 487 ASN B O 1
ATOM 7981 N N . ARG B 1 488 ? -12.359 -38.656 -2.154 1 86.94 488 ARG B N 1
ATOM 7982 C CA . ARG B 1 488 ? -12.359 -37.781 -3.318 1 86.94 488 ARG B CA 1
ATOM 7983 C C . ARG B 1 488 ? -12.789 -38.531 -4.574 1 86.94 488 ARG B C 1
ATOM 7985 O O . ARG B 1 488 ? -12.547 -38.094 -5.691 1 86.94 488 ARG B O 1
ATOM 7992 N N . ALA B 1 489 ? -13.477 -39.781 -4.297 1 93.31 489 ALA B N 1
ATOM 7993 C CA . ALA B 1 489 ? -13.977 -40.594 -5.395 1 93.31 489 ALA B CA 1
ATOM 7994 C C . ALA B 1 489 ? -15.5 -40.562 -5.445 1 93.31 489 ALA B C 1
ATOM 7996 O O . ALA B 1 489 ? -16.172 -40.594 -4.402 1 93.31 489 ALA B O 1
ATOM 7997 N N . PHE B 1 490 ? -15.984 -40.625 -6.625 1 96.31 490 PHE B N 1
ATOM 7998 C CA . PHE B 1 490 ? -17.406 -40.531 -6.898 1 96.31 490 PHE B CA 1
ATOM 7999 C C . PHE B 1 490 ? -17.844 -41.656 -7.855 1 96.31 490 PHE B C 1
ATOM 8001 O O . PHE B 1 490 ? -17.219 -41.844 -8.898 1 96.31 490 PHE B O 1
ATOM 8008 N N . CYS B 1 491 ? -18.875 -42.375 -7.441 1 95.44 491 CYS B N 1
ATOM 8009 C CA . CYS B 1 491 ? -19.281 -43.469 -8.297 1 95.44 491 CYS B CA 1
ATOM 8010 C C . CYS B 1 491 ? -20.781 -43.75 -8.156 1 95.44 491 CYS B C 1
ATOM 8012 O O . CYS B 1 491 ? -21.453 -43.125 -7.332 1 95.44 491 CYS B O 1
ATOM 8014 N N . GLY B 1 492 ? -21.234 -44.469 -9.102 1 92.56 492 GLY B N 1
ATOM 8015 C CA . GLY B 1 492 ? -22.594 -45 -9.148 1 92.56 492 GLY B CA 1
ATOM 8016 C C . GLY B 1 492 ? -22.641 -46.438 -9.578 1 92.56 492 GLY B C 1
ATOM 8017 O O . GLY B 1 492 ? -21.922 -47.281 -9.031 1 92.56 492 GLY B O 1
ATOM 8018 N N . LYS B 1 493 ? -23.641 -46.781 -10.5 1 91.75 493 LYS B N 1
ATOM 8019 C CA . LYS B 1 493 ? -23.75 -48.094 -11.078 1 91.75 493 LYS B CA 1
ATOM 8020 C C . LYS B 1 493 ? -23.156 -48.156 -12.484 1 91.75 493 LYS B C 1
ATOM 8022 O O . LYS B 1 493 ? -23.859 -47.875 -13.461 1 91.75 493 LYS B O 1
ATOM 8027 N N . PRO B 1 494 ? -21.938 -48.5 -12.5 1 92.06 494 PRO B N 1
ATOM 8028 C CA . PRO B 1 494 ? -21.234 -48.406 -13.789 1 92.06 494 PRO B CA 1
ATOM 8029 C C . PRO B 1 494 ? -21.844 -49.312 -14.859 1 92.06 494 PRO B C 1
ATOM 8031 O O . PRO B 1 494 ? -21.75 -49 -16.047 1 92.06 494 PRO B O 1
ATOM 8034 N N . GLU B 1 495 ? -22.516 -50.375 -14.523 1 89.88 495 GLU B N 1
ATOM 8035 C CA . GLU B 1 495 ? -23.047 -51.344 -15.469 1 89.88 495 GLU B CA 1
ATOM 8036 C C . GLU B 1 495 ? -24.203 -50.781 -16.281 1 89.88 495 GLU B C 1
ATOM 8038 O O . GLU B 1 495 ? -24.516 -51.281 -17.359 1 89.88 495 GLU B O 1
ATOM 8043 N N . ASN B 1 496 ? -24.828 -49.812 -15.758 1 89.38 496 ASN B N 1
ATOM 8044 C CA . ASN B 1 496 ? -25.984 -49.25 -16.438 1 89.38 496 ASN B CA 1
ATOM 8045 C C . ASN B 1 496 ? -25.578 -48.438 -17.656 1 89.38 496 ASN B C 1
ATOM 8047 O O . ASN B 1 496 ? -26.344 -48.312 -18.609 1 89.38 496 ASN B O 1
ATOM 8051 N N . GLY B 1 497 ? -24.328 -47.969 -17.672 1 91.81 497 GLY B N 1
ATOM 8052 C CA . GLY B 1 497 ? -23.906 -47.094 -18.75 1 91.81 497 GLY B CA 1
ATOM 8053 C C . GLY B 1 497 ? -24.703 -45.812 -18.844 1 91.81 497 GLY B C 1
ATOM 8054 O O . GLY B 1 497 ? -25.781 -45.719 -18.25 1 91.81 497 GLY B O 1
ATOM 8055 N N . VAL B 1 498 ? -24.172 -44.844 -19.547 1 93.5 498 VAL B N 1
ATOM 8056 C CA . VAL B 1 498 ? -24.828 -43.562 -19.703 1 93.5 498 VAL B CA 1
ATOM 8057 C C . VAL B 1 498 ? -24.969 -43.219 -21.188 1 93.5 498 VAL B C 1
ATOM 8059 O O . VAL B 1 498 ? -24 -43.312 -21.953 1 93.5 498 VAL B O 1
ATOM 8062 N N . ASN B 1 499 ? -26.156 -42.875 -21.625 1 92.31 499 ASN B N 1
ATOM 8063 C CA . ASN B 1 499 ? -26.422 -42.469 -23 1 92.31 499 ASN B CA 1
ATOM 8064 C C . ASN B 1 499 ? -25.812 -41.125 -23.344 1 92.31 499 ASN B C 1
ATOM 8066 O O . ASN B 1 499 ? -25.594 -40.312 -22.453 1 92.31 499 ASN B O 1
ATOM 8070 N N . PRO B 1 500 ? -25.516 -40.906 -24.641 1 92.12 500 PRO B N 1
ATOM 8071 C CA . PRO B 1 500 ? -25 -39.594 -25.031 1 92.12 500 PRO B CA 1
ATOM 8072 C C . PRO B 1 500 ? -25.969 -38.469 -24.703 1 92.12 500 PRO B C 1
ATOM 8074 O O . PRO B 1 500 ? -27.188 -38.625 -24.781 1 92.12 500 PRO B O 1
ATOM 8077 N N . LYS B 1 501 ? -25.438 -37.312 -24.266 1 93.12 501 LYS B N 1
ATOM 8078 C CA . LYS B 1 501 ? -26.156 -36.031 -24.031 1 93.12 501 LYS B CA 1
ATOM 8079 C C . LYS B 1 501 ? -27.062 -36.125 -22.812 1 93.12 501 LYS B C 1
ATOM 8081 O O . LYS B 1 501 ? -28.016 -35.375 -22.688 1 93.12 501 LYS B O 1
ATOM 8086 N N . THR B 1 502 ? -26.812 -37.125 -22.016 1 94.44 502 THR B N 1
ATOM 8087 C CA . THR B 1 502 ? -27.516 -37.25 -20.75 1 94.44 502 THR B CA 1
ATOM 8088 C C . THR B 1 502 ? -26.578 -36.969 -19.578 1 94.44 502 THR B C 1
ATOM 8090 O O . THR B 1 502 ? -25.422 -37.406 -19.578 1 94.44 502 THR B O 1
ATOM 8093 N N . ILE B 1 503 ? -27.125 -36.281 -18.609 1 96.38 503 ILE B N 1
ATOM 8094 C CA . ILE B 1 503 ? -26.312 -35.969 -17.438 1 96.38 503 ILE B CA 1
ATOM 8095 C C . ILE B 1 503 ? -26.391 -37.094 -16.422 1 96.38 503 ILE B C 1
ATOM 8097 O O . ILE B 1 503 ? -27.469 -37.562 -16.078 1 96.38 503 ILE B O 1
ATOM 8101 N N . ALA B 1 504 ? -25.312 -37.594 -16.047 1 96.88 504 ALA B N 1
ATOM 8102 C CA . ALA B 1 504 ? -25.203 -38.562 -14.945 1 96.88 504 ALA B CA 1
ATOM 8103 C C . ALA B 1 504 ? -24.5 -37.969 -13.742 1 96.88 504 ALA B C 1
ATOM 8105 O O . ALA B 1 504 ? -23.469 -37.281 -13.898 1 96.88 504 ALA B O 1
ATOM 8106 N N . THR B 1 505 ? -25.016 -38.156 -12.578 1 97.12 505 THR B N 1
ATOM 8107 C CA . THR B 1 505 ? -24.438 -37.594 -11.352 1 97.12 505 THR B CA 1
ATOM 8108 C C . THR B 1 505 ? -23.906 -38.719 -10.469 1 97.12 505 THR B C 1
ATOM 8110 O O . THR B 1 505 ? -24.594 -39.719 -10.227 1 97.12 505 THR B O 1
ATOM 8113 N N . LEU B 1 506 ? -22.734 -38.594 -10.117 1 96.69 506 LEU B N 1
ATOM 8114 C CA . LEU B 1 506 ? -22.078 -39.531 -9.211 1 96.69 506 LEU B CA 1
ATOM 8115 C C . LEU B 1 506 ? -21.906 -38.906 -7.824 1 96.69 506 LEU B C 1
ATOM 8117 O O . LEU B 1 506 ? -21.766 -37.688 -7.688 1 96.69 506 LEU B O 1
ATOM 8121 N N . HIS B 1 507 ? -21.938 -39.781 -6.844 1 94.56 507 HIS B N 1
ATOM 8122 C CA . HIS B 1 507 ? -21.844 -39.312 -5.465 1 94.56 507 HIS B CA 1
ATOM 8123 C C . HIS B 1 507 ? -20.641 -39.906 -4.758 1 94.56 507 HIS B C 1
ATOM 8125 O O . HIS B 1 507 ? -20.172 -40.969 -5.113 1 94.56 507 HIS B O 1
ATOM 8131 N N . ARG B 1 508 ? -20.266 -39.125 -3.818 1 92.88 508 ARG B N 1
ATOM 8132 C CA . ARG B 1 508 ? -19.094 -39.531 -3.049 1 92.88 508 ARG B CA 1
ATOM 8133 C C . ARG B 1 508 ? -19.344 -40.844 -2.326 1 92.88 508 ARG B C 1
ATOM 8135 O O . ARG B 1 508 ? -20.406 -41.062 -1.74 1 92.88 508 ARG B O 1
ATOM 8142 N N . ASP B 1 509 ? -18.391 -41.781 -2.51 1 89.5 509 ASP B N 1
ATOM 8143 C CA . ASP B 1 509 ? -18.453 -43.094 -1.85 1 89.5 509 ASP B CA 1
ATOM 8144 C C . ASP B 1 509 ? -17.062 -43.656 -1.617 1 89.5 509 ASP B C 1
ATOM 8146 O O . ASP B 1 509 ? -16.281 -43.812 -2.561 1 89.5 509 ASP B O 1
ATOM 8150 N N . PRO B 1 510 ? -16.75 -43.969 -0.352 1 85 510 PRO B N 1
ATOM 8151 C CA . PRO B 1 510 ? -15.422 -44.531 -0.056 1 85 510 PRO B CA 1
ATOM 8152 C C . PRO B 1 510 ? -15.195 -45.875 -0.72 1 85 510 PRO B C 1
ATOM 8154 O O . PRO B 1 510 ? -14.055 -46.344 -0.822 1 85 510 PRO B O 1
ATOM 8157 N N . LYS B 1 511 ? -16.266 -46.5 -1.264 1 86.06 511 LYS B N 1
ATOM 8158 C CA . LYS B 1 511 ? -16.156 -47.844 -1.837 1 86.06 511 LYS B CA 1
ATOM 8159 C C . LYS B 1 511 ? -15.961 -47.781 -3.35 1 86.06 511 LYS B C 1
ATOM 8161 O O . LYS B 1 511 ? -15.891 -48.812 -4.016 1 86.06 511 LYS B O 1
ATOM 8166 N N . CYS B 1 512 ? -15.789 -46.594 -3.814 1 89.56 512 CYS B N 1
ATOM 8167 C CA . CYS B 1 512 ? -15.703 -46.438 -5.262 1 89.56 512 CYS B CA 1
ATOM 8168 C C . CYS B 1 512 ? -14.445 -47.125 -5.809 1 89.56 512 CYS B C 1
ATOM 8170 O O . CYS B 1 512 ? -14.445 -47.625 -6.934 1 89.56 512 CYS B O 1
ATOM 8172 N N . MET B 1 513 ? -13.367 -47.125 -5.066 1 82.69 513 MET B N 1
ATOM 8173 C CA . MET B 1 513 ? -12.102 -47.594 -5.617 1 82.69 513 MET B CA 1
ATOM 8174 C C . MET B 1 513 ? -11.773 -49 -5.07 1 82.69 513 MET B C 1
ATOM 8176 O O . MET B 1 513 ? -10.633 -49.438 -5.184 1 82.69 513 MET B O 1
ATOM 8180 N N . LYS B 1 514 ? -12.672 -49.656 -4.418 1 74 514 LYS B N 1
ATOM 8181 C CA . LYS B 1 514 ? -12.43 -51 -3.936 1 74 514 LYS B CA 1
ATOM 8182 C C . LYS B 1 514 ? -12.664 -52.031 -5.043 1 74 514 LYS B C 1
ATOM 8184 O O . LYS B 1 514 ? -13.508 -51.812 -5.918 1 74 514 LYS B O 1
#

Secondary structure (DSSP, 8-state):
-HHHHHHHHHHHHHHHHHHHHHSS---------SSS-SEEE-GGG-EEE--GGG-BTTTB----PPPPHHHH--EEEEE-GGGTTS-EEE-TT-THHHHTS---TTS-EEEEE--TTHHHHH-SHHHHHHHHHHHHS--EEEEEE-TTSSSSSHHHHHHHHHHHHHHHHHHHHHHHHHH---GGGEEEEEETHHHHHHHHHHHHHSS--EEEEES-B-TTTTTS-TTTS--GGGSSEEEEE-S--S-GGGT--B--S--SSEEEEEGGGSS-TTS---HHHHHHHH-HHHHHHHHHHHHHHHHHHHHHHHHH--SS--EEEE-S-HHHHHTT------TTSTTEEE-STTGGG-GGGTT-S--EEEEE-B-SSTT-B-EEEEEEEEEP--SS-PPPEEEEEEEEEEESS-EEEE---SS-EEE-TT-EEEEEEEESS---SEEEEEEEEEE----HHHHHS---B-EEEEEEEE-S---SGGG-GGGSEEE--GGG-B-TT--EEEEE-TTTT-/-HHHHHHHHHHHHHHHHHHHHHHS---------SSS-SEEE-GGG-EEE--GGG-BTTTB----PPPPHHHH--EEEEE-GGGTTS-EEE-TT-THHHHTS---TTS-EEEEE--TTHHHHH-SHHHHHHHHHHHHS--EEEEEE-TTSSSSSHHHHHHHHHHHHHHHHHHHHHHHHHH---GGGEEEEEETHHHHHHHHHHHHHSS--EEEEES-B-TTTTTS-TTTS--GGGSSEEEEE-S--S-GGGT--B--S--SSEEEEEGGGSS-TTS---HHHHHHHH-HHHHHHHHHHHHHHHHHHHHHHHHH--SS--EEEE-S-HHHHHTT------TTSTTEEE-STTGGG--TTTT-S--EEEEE-B-SSTT-B-EEEEEEEEEP--SS-PPPEEEEEEEEEEESS-EEEE---SS-EEE-TT-EEEEEEEESS---SEEEEEEEEEE----HHHHHS---B-EEEEEEEE-S---SGGG-GGGSEEE--GGG-B-TT--EEEEE-TTTT-

Radius of gyration: 34.93 Å; Cα contacts (8 Å, |Δi|>4): 2331; chains: 2; bounding box: 92×121×72 Å

InterPro domains:
  IPR000734 Triacylglycerol lipase family [PR00821] (97-116)
  IPR000734 Triacylglycerol lipase family [PR00821] (142-157)
  IPR000734 Triacylglycerol lipase family [PR00821] (162-181)
  IPR000734 Triacylglycerol lipase family [PR00821] (185-203)
  IPR000734 Triacylglycerol lipase family [PR00821] (298-313)
  IPR000734 Triacylglycerol lipase family [PR00821] (375-390)
  IPR000734 Triacylglycerol lipase family [PR00821] (428-449)
  IPR000734 Triacylglycerol lipase family [PTHR11610] (12-449)
  IPR001024 PLAT/LH2 domain [PF01477] (383-475)
  IPR001024 PLAT/LH2 domain [PS50095] (379-504)
  IPR001024 PLAT/LH2 domain [SM00308] (379-493)
  IPR002331 Pancreatic lipase [PR00823] (39-56)
  IPR002331 Pancreatic lipase [PR00823] (56-67)
  IPR002331 Pancreatic lipase [PR00823] (76-88)
  IPR002331 Pancreatic lipase [PR00823] (94-108)
  IPR002331 Pancreatic lipase [PR00823] (141-160)
  IPR002331 Pancreatic lipase [PR00823] (243-260)
  IPR013818 Lipase [PF00151] (38-376)
  IPR016272 Lipase, LIPH-type [PIRSF000865] (36-476)
  IPR029058 Alpha/Beta hydrolase fold [G3DSA:3.40.50.1820] (37-377)

Foldseek 3Di:
DVVVLLVVLVVVLVVVLVVVVVVPPPPVPPPPWDDDDQWDADPQLGIAGDDPLLDDVRQHNDAGAADHCVQQVKWWWKAWLVRLPHTQTDDLVDLCSVVVDPDDLVAQEEEEEEAACCCVQPNPLLSLLSNLQNVLHTHTYIYIDRVSQRYDPNNRSLNNLLSNLSVVLSSVVSCCVNPVHDQLRYEYEYAASGQFSLLSNLVVNQEHNEYEYQQHFRGSEPPGDCNSGAAASSYLFYEYEQQFCDDCSVPGGGHLDFGTQEYECAVPSHDAAQQPPPLPVCCVPVNVVVSSSRRNSPSSCVSSLQQSQVSPVPPFFFKWFFDPGPVCVQQLNTQDCDQVSQGMAGPHPRRVVNNPQGPHNDYTYTYDYFHNDPPGDKWKKKKKWAFADAPPPADWFKWFKWKKWAAPQDIDTDRQDDDIDTGDGGDMGMGMDIGPDDRHHTWKMKMAIATPDPDVVCVVVFRFTFTLKMFMAIRRDSHPVSRPRLFGIWGDPRNVTHGHGDMDMTGTDSPSVD/DVVVLLVVLVVVLVVVLVVVVVPPPPPPPPCPADDDDQWDADPQLGIAGDDPLLDDVRQHNGADAADHCVQQVKWWWKAWLVRLPHTQTDDLVDLCSVVVDPDDLPAQEEEEEEAACCCVQPNPLLSLLSNLQNVLHTHTYIYIDRVSQRYDPNNRSLNNLLSNLSVVLSSVVSCCVPPVHDQLRYEYEYAASGQFSLLSNLVVNQEHNEYEYQQHFRGSEPPGDCNSGAAASSYLFYEYEQQFCDDCSVPGGGHLDFGTQEYECAVPSHDAAQQPPPLPVCCVPVNVVVSSSRRNSVSSCVSSLQQSQVSPVPPFFFKWFFDPGPVCVQQLNTQDCDQVSQGMAGPHPRRVVNNPQGPHNDYTYTYDYFHNDPPGDKWKKKKKWAAADAPPPADWFKWAKWKKWAAPQDIDTDRQDDDIDTGDGGDMGMGMDIDPDDRHHTWKMKMAIAGPDPDVVCVVVFRFTFTLKMFMQIRRDSHNVSRPRLFGIWGDPRNVTHGHGDMDMTGTDSPSVD

Organism: Nephila pilipes (NCBI:txid299642)

Solvent-accessible surface area (backbone atoms only — not comparable to full-atom values): 53151 Å² total; per-residue (Å²): 112,69,68,58,52,50,51,51,50,53,48,45,55,48,45,57,57,47,58,66,49,64,74,53,77,82,71,77,69,77,80,70,48,77,78,77,74,64,60,50,72,52,76,96,62,41,70,50,61,78,52,72,69,64,58,30,85,83,52,26,66,67,75,50,68,52,71,55,67,78,55,25,45,68,39,42,28,37,29,27,57,92,30,60,70,49,72,44,62,53,42,82,93,38,64,62,40,57,75,72,43,85,76,49,68,87,32,54,36,35,39,40,31,61,28,68,50,34,58,82,71,62,41,67,52,67,58,53,40,50,49,43,49,30,26,58,41,75,39,32,36,29,44,41,43,41,73,58,30,27,48,83,57,63,54,48,22,61,32,26,34,58,56,48,12,34,55,51,40,53,44,53,52,47,44,28,70,77,62,64,39,57,55,57,57,29,34,32,36,11,29,24,52,10,15,35,23,39,22,48,25,12,60,71,62,62,53,23,21,32,33,37,26,26,15,32,40,19,84,64,25,54,95,48,51,68,92,67,26,43,35,33,80,20,16,42,35,21,38,28,34,22,19,14,28,37,55,54,94,73,56,19,51,11,29,69,69,81,44,19,29,36,23,35,22,48,48,70,4,31,85,37,52,71,45,73,69,64,65,60,56,40,24,67,74,63,31,56,65,54,22,51,54,48,44,45,38,40,26,45,44,42,22,53,52,49,39,46,38,38,59,45,48,68,88,59,48,51,40,20,25,42,45,97,41,65,68,48,39,61,41,24,73,40,72,68,32,52,89,78,28,79,27,32,41,38,57,48,74,55,32,75,74,50,52,88,47,45,73,37,90,59,66,41,50,20,42,34,68,54,50,52,50,90,79,22,57,47,45,40,30,34,38,37,42,32,27,28,63,66,91,61,92,69,74,65,45,37,25,38,50,34,39,32,44,36,26,79,63,32,70,45,81,39,74,63,46,93,59,76,41,78,45,52,60,58,40,74,44,52,21,44,45,72,38,81,64,66,29,67,58,72,55,34,40,33,36,34,34,42,69,63,69,87,52,69,64,47,73,73,50,70,63,56,50,29,49,38,30,36,35,56,44,76,43,55,63,70,60,54,71,84,62,53,60,65,80,28,26,21,27,69,68,29,86,74,43,40,52,59,77,40,82,46,74,24,36,64,35,72,65,45,85,107,112,68,69,60,52,50,52,51,50,53,46,46,56,49,43,57,57,50,58,66,51,64,74,54,75,80,69,75,68,74,75,81,57,80,71,90,70,63,58,52,72,53,76,95,61,40,71,49,59,78,53,73,70,65,58,31,83,84,51,24,68,67,78,50,74,50,72,56,67,79,55,25,46,68,40,42,29,36,29,26,57,92,30,60,70,49,72,43,64,54,42,82,95,40,63,62,40,57,75,72,43,84,77,48,68,89,32,54,36,35,38,40,31,61,27,66,50,34,59,82,72,61,40,68,52,67,58,54,41,49,49,43,49,31,27,58,42,74,37,32,36,29,42,41,44,41,75,57,30,26,47,83,57,65,54,49,22,63,33,26,34,58,56,49,13,35,54,52,38,51,47,54,50,46,43,28,70,76,61,65,37,59,56,56,58,29,32,33,38,10,29,24,51,11,15,35,21,39,20,48,24,11,61,71,62,62,52,24,22,32,32,38,26,26,14,33,38,20,83,63,27,54,96,48,48,66,92,65,26,43,35,34,79,20,17,44,34,21,39,28,34,23,20,13,28,36,54,53,94,71,56,20,51,10,29,68,69,81,42,19,29,36,24,36,21,48,48,69,6,30,82,36,54,71,46,74,67,65,64,62,56,40,26,66,73,62,32,57,66,54,22,52,53,49,44,45,38,38,26,43,44,42,22,52,53,49,41,47,37,38,58,46,47,68,88,59,47,51,39,22,26,42,46,96,43,62,68,48,39,60,42,24,71,42,73,68,33,53,87,80,29,79,28,34,39,38,56,48,72,54,33,76,72,51,52,89,49,48,74,38,90,59,65,42,51,20,42,36,69,54,50,54,49,90,80,22,60,46,45,40,30,34,37,36,42,32,27,29,64,66,89,61,94,68,74,66,44,39,25,39,48,34,40,31,43,36,26,78,63,31,70,46,81,38,76,62,46,93,60,76,41,76,45,51,60,57,40,75,45,51,21,45,45,73,38,81,63,66,29,66,58,70,56,35,40,33,38,34,34,41,69,63,69,85,49,67,64,47,71,72,51,70,61,58,51,28,48,36,31,36,34,56,42,78,43,55,63,70,60,54,71,85,63,54,58,64,79,30,26,20,26,69,68,30,86,73,42,41,51,60,77,40,80,45,74,24,37,65,35,72,65,44,85,109

Sequence (1028 aa):
MKALQQLTVWSWILCLAVVYSSAITHNETKQQALGKDKEICMKELGCFAITDDFKSLIHRPINVLPHDRATINTKCLLYTRNNAKESHQLIVSDPTTFTESNFNKDNPTKFIVHGFMDSELYGPWMLDMKDEFLMHGDYNIIVVDWSGGNKPPYYQATSNTRVVAAEMAIVAQALEKHFGVRRENMHVIGHSLGSHIAGYVGARLKTLGRITGCDPAEPYFQNMPTSVRLDPTDADFVDVIHSDATDILFIGFGMSHSVGHVDFFPNNGRNQPGCKTDKFKSFITEGLNEGLRRFGACNHQRSLDFMIHTINYRKVPPVGYECTNWKDFLDGKCADCGKDASRCAIMGVRADEYKQFRNSSVTHNMYLQTSGKKPFWLYHYQVTVKLFKPRTSYKDVKGTLEVTLFGTRGDELAKVQNNVIDFYHGSRYQYLVTTEKDLGEIKSVSFKWASSSKNPIDLIKKPKLFVEYITVIPMNSIEASPRNMTNRAFCGKPENGVNPKTIATLHRDPKCMKMKALQQLTVWSWILCLAVVYSSAITHNETKQQALGKDKEICMKELGCFAITDDFKSLIHRPINVLPHDRATINTKCLLYTRNNAKESHQLIVSDPTTFTESNFNKDNPTKFIVHGFMDSELYGPWMLDMKDEFLMHGDYNIIVVDWSGGNKPPYYQATSNTRVVAAEMAIVAQALEKHFGVRRENMHVIGHSLGSHIAGYVGARLKTLGRITGCDPAEPYFQNMPTSVRLDPTDADFVDVIHSDATDILFIGFGMSHSVGHVDFFPNNGRNQPGCKTDKFKSFITEGLNEGLRRFGACNHQRSLDFMIHTINYRKVPPVGYECTNWKDFLDGKCADCGKDASRCAIMGVRADEYKQFRNSSVTHNMYLQTSGKKPFWLYHYQVTVKLFKPRTSYKDVKGTLEVTLFGTRGDELAKVQNNVIDFYHGSRYQYLVTTEKDLGEIKSVSFKWASSSKNPIDLIKKPKLFVEYITVIPMNSIEASPRNMTNRAFCGKPENGVNPKTIATLHRDPKCMK